Protein 9GBC (pdb70)

Structure (mmCIF, N/CA/C/O backbone):
data_9GBC
#
_entry.id   9GBC
#
_cell.length_a   1.00
_cell.length_b   1.00
_cell.length_c   1.00
_cell.angle_alpha   90.00
_cell.angle_beta   90.00
_cell.angle_gamma   90.00
#
_symmetry.space_group_name_H-M   'P 1'
#
loop_
_entity.id
_entity.type
_entity.pdbx_description
1 polymer 'TonB-linked outer membrane receptor'
2 polymer 'DUF4374 domain-containing protein'
3 water water
#
loop_
_atom_site.group_PDB
_atom_site.id
_atom_site.type_symbol
_atom_site.label_atom_id
_atom_site.label_alt_id
_atom_site.label_comp_id
_atom_site.label_asym_id
_atom_site.label_entity_id
_atom_site.label_seq_id
_atom_site.pdbx_PDB_ins_code
_atom_site.Cartn_x
_atom_site.Cartn_y
_atom_site.Cartn_z
_atom_site.occupancy
_atom_site.B_iso_or_equiv
_atom_site.auth_seq_id
_atom_site.auth_comp_id
_atom_site.auth_asym_id
_atom_site.auth_atom_id
_atom_site.pdbx_PDB_model_num
ATOM 1 N N . SER A 1 118 ? 180.493 183.059 201.901 1.00 54.98 118 SER A N 1
ATOM 2 C CA . SER A 1 118 ? 181.927 183.035 202.163 1.00 53.94 118 SER A CA 1
ATOM 3 C C . SER A 1 118 ? 182.713 182.854 200.867 1.00 54.02 118 SER A C 1
ATOM 4 O O . SER A 1 118 ? 183.463 183.741 200.459 1.00 52.13 118 SER A O 1
ATOM 7 N N . ALA A 1 119 ? 182.541 181.694 200.228 1.00 53.82 119 ALA A N 1
ATOM 8 C CA . ALA A 1 119 ? 183.192 181.452 198.943 1.00 47.09 119 ALA A CA 1
ATOM 9 C C . ALA A 1 119 ? 182.684 182.416 197.877 1.00 45.52 119 ALA A C 1
ATOM 10 O O . ALA A 1 119 ? 183.467 182.961 197.089 1.00 45.07 119 ALA A O 1
ATOM 12 N N . VAL A 1 120 ? 181.371 182.645 197.841 1.00 44.30 120 VAL A N 1
ATOM 13 C CA . VAL A 1 120 ? 180.828 183.651 196.936 1.00 40.91 120 VAL A CA 1
ATOM 14 C C . VAL A 1 120 ? 181.417 185.017 197.264 1.00 41.48 120 VAL A C 1
ATOM 15 O O . VAL A 1 120 ? 181.797 185.782 196.367 1.00 41.80 120 VAL A O 1
ATOM 19 N N . SER A 1 121 ? 181.522 185.333 198.557 1.00 43.25 121 SER A N 1
ATOM 20 C CA . SER A 1 121 ? 182.110 186.603 198.968 1.00 44.51 121 SER A CA 1
ATOM 21 C C . SER A 1 121 ? 183.578 186.697 198.569 1.00 44.63 121 SER A C 1
ATOM 22 O O . SER A 1 121 ? 184.027 187.743 198.087 1.00 44.89 121 SER A O 1
ATOM 25 N N . ARG A 1 122 ? 184.348 185.619 198.757 1.00 43.08 122 ARG A N 1
ATOM 26 C CA . ARG A 1 122 ? 185.771 185.695 198.435 1.00 42.81 122 ARG A CA 1
ATOM 27 C C . ARG A 1 122 ? 185.974 185.863 196.934 1.00 41.29 122 ARG A C 1
ATOM 28 O O . ARG A 1 122 ? 186.904 186.554 196.502 1.00 43.21 122 ARG A O 1
ATOM 36 N N . VAL A 1 123 ? 185.115 185.238 196.122 1.00 41.81 123 VAL A N 1
ATOM 37 C CA . VAL A 1 123 ? 185.198 185.439 194.678 1.00 37.92 123 VAL A CA 1
ATOM 38 C C . VAL A 1 123 ? 184.810 186.867 194.311 1.00 35.82 123 VAL A C 1
ATOM 39 O O . VAL A 1 123 ? 185.453 187.500 193.463 1.00 34.53 123 VAL A O 1
ATOM 43 N N . ASN A 1 124 ? 183.758 187.400 194.939 1.00 38.38 124 ASN A N 1
ATOM 44 C CA . ASN A 1 124 ? 183.285 188.736 194.583 1.00 38.08 124 ASN A CA 1
ATOM 45 C C . ASN A 1 124 ? 184.292 189.816 194.964 1.00 38.81 124 ASN A C 1
ATOM 46 O O . ASN A 1 124 ? 184.439 190.812 194.247 1.00 36.92 124 ASN A O 1
ATOM 51 N N . LYS A 1 125 ? 184.991 189.642 196.083 1.00 37.11 125 LYS A N 1
ATOM 52 C CA . LYS A 1 125 ? 185.923 190.646 196.581 1.00 35.87 125 LYS A CA 1
ATOM 53 C C . LYS A 1 125 ? 187.351 190.432 196.093 1.00 36.30 125 LYS A C 1
ATOM 54 O O . LYS A 1 125 ? 188.256 191.151 196.531 1.00 37.16 125 LYS A O 1
ATOM 60 N N . SER A 1 126 ? 187.577 189.468 195.204 1.00 36.04 126 SER A N 1
ATOM 61 C CA . SER A 1 126 ? 188.903 189.273 194.642 1.00 30.47 126 SER A CA 1
ATOM 62 C C . SER A 1 126 ? 189.255 190.421 193.698 1.00 31.39 126 SER A C 1
ATOM 63 O O . SER A 1 126 ? 188.390 191.164 193.229 1.00 34.85 126 SER A O 1
ATOM 66 N N . ALA A 1 127 ? 190.553 190.558 193.419 1.00 29.86 127 ALA A N 1
ATOM 67 C CA . ALA A 1 127 ? 191.024 191.615 192.531 1.00 26.10 127 ALA A CA 1
ATOM 68 C C . ALA A 1 127 ? 190.591 191.410 191.086 1.00 26.69 127 ALA A C 1
ATOM 69 O O . ALA A 1 127 ? 190.722 192.338 190.281 1.00 26.70 127 ALA A O 1
ATOM 71 N N . PHE A 1 128 ? 190.088 190.230 190.740 1.00 28.89 128 PHE A N 1
ATOM 72 C CA . PHE A 1 128 ? 189.673 189.945 189.377 1.00 28.13 128 PHE A CA 1
ATOM 73 C C . PHE A 1 128 ? 188.246 190.436 189.146 1.00 29.87 128 PHE A C 1
ATOM 74 O O . PHE A 1 128 ? 187.475 190.654 190.085 1.00 31.91 128 PHE A O 1
ATOM 82 N N . ASN A 1 129 ? 187.896 190.609 187.870 1.00 29.99 129 ASN A N 1
ATOM 83 C CA . ASN A 1 129 ? 186.547 191.031 187.491 1.00 30.54 129 ASN A CA 1
ATOM 84 C C . ASN A 1 129 ? 185.648 189.795 187.422 1.00 31.66 129 ASN A C 1
ATOM 85 O O . ASN A 1 129 ? 185.214 189.345 186.359 1.00 31.35 129 ASN A O 1
ATOM 90 N N . ALA A 1 130 ? 185.371 189.243 188.599 1.00 31.63 130 ALA A N 1
ATOM 91 C CA . ALA A 1 130 ? 184.652 187.987 188.733 1.00 28.70 130 ALA A CA 1
ATOM 92 C C . ALA A 1 130 ? 183.309 188.202 189.419 1.00 30.74 130 ALA A C 1
ATOM 93 O O . ALA A 1 130 ? 183.155 189.088 190.264 1.00 33.64 130 ALA A O 1
ATOM 95 N N . VAL A 1 131 ? 182.338 187.375 189.040 1.00 31.58 131 VAL A N 1
ATOM 96 C CA . VAL A 1 131 ? 181.000 187.398 189.619 1.00 32.29 131 VAL A CA 1
ATOM 97 C C . VAL A 1 131 ? 180.661 185.995 190.101 1.00 32.02 131 VAL A C 1
ATOM 98 O O . VAL A 1 131 ? 180.746 185.032 189.331 1.00 33.28 131 VAL A O 1
ATOM 102 N N . ALA A 1 132 ? 180.273 185.880 191.368 1.00 32.44 132 ALA A N 1
ATOM 103 C CA . ALA A 1 132 ? 179.901 184.605 191.966 1.00 29.84 132 ALA A CA 1
ATOM 104 C C . ALA A 1 132 ? 178.423 184.627 192.327 1.00 35.25 132 ALA A C 1
ATOM 105 O O . ALA A 1 132 ? 177.951 185.569 192.971 1.00 38.49 132 ALA A O 1
ATOM 107 N N . ILE A 1 133 ? 177.701 183.589 191.913 1.00 34.83 133 ILE A N 1
ATOM 108 C CA . ILE A 1 133 ? 176.271 183.463 192.161 1.00 35.82 133 ILE A CA 1
ATOM 109 C C . ILE A 1 133 ? 176.034 182.195 192.967 1.00 34.66 133 ILE A C 1
ATOM 110 O O . ILE A 1 133 ? 176.484 181.110 192.576 1.00 34.02 133 ILE A O 1
ATOM 115 N N . ASP A 1 134 ? 175.332 182.337 194.090 1.00 36.89 134 ASP A N 1
ATOM 116 C CA . ASP A 1 134 ? 174.967 181.206 194.937 1.00 39.43 134 ASP A CA 1
ATOM 117 C C . ASP A 1 134 ? 173.712 180.556 194.366 1.00 38.22 134 ASP A C 1
ATOM 118 O O . ASP A 1 134 ? 172.630 181.151 194.391 1.00 38.00 134 ASP A O 1
ATOM 123 N N . ALA A 1 135 ? 173.854 179.335 193.851 1.00 35.92 135 ALA A N 1
ATOM 124 C CA . ALA A 1 135 ? 172.7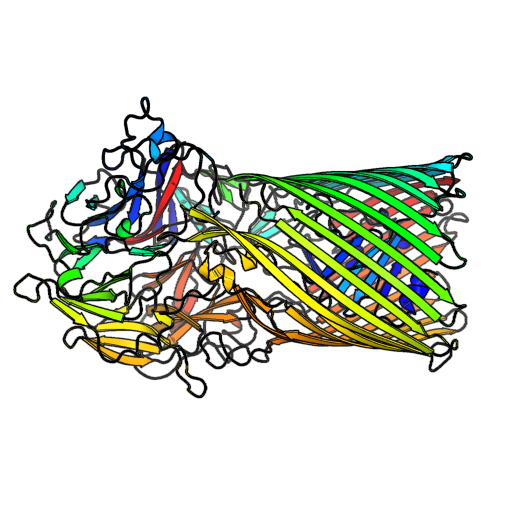44 178.642 193.211 1.00 36.21 135 ALA A CA 1
ATOM 125 C C . ALA A 1 135 ? 171.782 178.000 194.201 1.00 37.34 135 ALA A C 1
ATOM 126 O O . ALA A 1 135 ? 170.683 177.604 193.797 1.00 37.57 135 ALA A O 1
ATOM 128 N N . LYS A 1 136 ? 172.156 177.893 195.479 1.00 37.73 136 LYS A N 1
ATOM 129 C CA . LYS A 1 136 ? 171.292 177.237 196.455 1.00 37.05 136 LYS A CA 1
ATOM 130 C C . LYS A 1 136 ? 169.979 177.979 196.663 1.00 37.42 136 LYS A C 1
ATOM 131 O O . LYS A 1 136 ? 169.003 177.373 197.117 1.00 40.44 136 LYS A O 1
ATOM 137 N N . GLY A 1 137 ? 169.930 179.270 196.344 1.00 37.38 137 GLY A N 1
ATOM 138 C CA . GLY A 1 137 ? 168.692 180.015 196.405 1.00 38.10 137 GLY A CA 1
ATOM 139 C C . GLY A 1 137 ? 167.783 179.845 195.213 1.00 40.43 137 GLY A C 1
ATOM 140 O O . GLY A 1 137 ? 166.677 180.394 195.202 1.00 45.00 137 GLY A O 1
ATOM 141 N N . LEU A 1 138 ? 168.217 179.095 194.201 1.00 39.84 138 LEU A N 1
ATOM 142 C CA . LEU A 1 138 ? 167.433 178.867 192.996 1.00 35.58 138 LEU A CA 1
ATOM 143 C C . LEU A 1 138 ? 166.976 177.424 192.847 1.00 35.11 138 LEU A C 1
ATOM 144 O O . LEU A 1 138 ? 166.362 177.084 191.830 1.00 36.01 138 LEU A O 1
ATOM 149 N N . HIS A 1 139 ? 167.254 176.566 193.832 1.00 34.13 139 HIS A N 1
ATOM 150 C CA . HIS A 1 139 ? 166.939 175.147 193.722 1.00 31.38 139 HIS A CA 1
ATOM 151 C C . HIS A 1 139 ? 165.443 174.863 193.712 1.00 29.85 139 HIS A C 1
ATOM 152 O O . HIS A 1 139 ? 165.049 173.740 193.380 1.00 29.44 139 HIS A O 1
ATOM 159 N N . ASN A 1 140 ? 164.608 175.835 194.065 1.00 29.74 140 ASN A N 1
ATOM 160 C CA . ASN A 1 140 ? 163.164 175.650 194.054 1.00 28.35 140 ASN A CA 1
ATOM 161 C C . ASN A 1 140 ? 162.516 176.129 192.763 1.00 29.93 140 ASN A C 1
ATOM 162 O O . ASN A 1 140 ? 161.285 176.109 192.658 1.00 29.53 140 ASN A O 1
ATOM 167 N N . SER A 1 141 ? 163.308 176.556 191.784 1.00 30.25 141 SER A N 1
ATOM 168 C CA . SER A 1 141 ? 162.800 177.031 190.510 1.00 28.87 141 SER A CA 1
ATOM 169 C C . SER A 1 141 ? 162.987 175.959 189.438 1.00 31.52 141 SER A C 1
ATOM 170 O O . SER A 1 141 ? 163.546 174.886 189.680 1.00 34.07 141 SER A O 1
ATOM 173 N N . THR A 1 142 ? 162.508 176.261 188.232 1.00 29.33 142 THR A N 1
ATOM 174 C CA . THR A 1 142 ? 162.609 175.361 187.091 1.00 31.72 142 THR A CA 1
ATOM 175 C C . THR A 1 142 ? 163.735 175.756 186.142 1.00 34.22 142 THR A C 1
ATOM 176 O O . THR A 1 142 ? 163.701 175.392 184.961 1.00 40.12 142 THR A O 1
ATOM 180 N N . GLN A 1 143 ? 164.727 176.490 186.634 1.00 32.08 143 GLN A N 1
ATOM 181 C CA . GLN A 1 143 ? 165.775 177.038 185.791 1.00 32.25 143 GLN A CA 1
ATOM 182 C C . GLN A 1 143 ? 166.851 175.996 185.494 1.00 33.86 143 GLN A C 1
ATOM 183 O O . GLN A 1 143 ? 167.026 175.013 186.219 1.00 33.97 143 GLN A O 1
ATOM 189 N N . ASN A 1 144 ? 167.574 176.230 184.403 1.00 35.67 144 ASN A N 1
ATOM 190 C CA . ASN A 1 144 ? 168.786 175.498 184.083 1.00 30.98 144 ASN A CA 1
ATOM 191 C C . ASN A 1 144 ? 169.997 176.339 184.485 1.00 31.74 144 ASN A C 1
ATOM 192 O O . ASN A 1 144 ? 169.871 177.419 185.066 1.00 33.09 144 ASN A O 1
ATOM 197 N N . LEU A 1 145 ? 171.191 175.829 184.175 1.00 31.67 145 LEU A N 1
ATOM 198 C CA . LEU A 1 145 ? 172.407 176.585 184.461 1.00 30.26 145 LEU A CA 1
ATOM 199 C C . LEU A 1 145 ? 172.468 177.865 183.634 1.00 32.30 145 LEU A C 1
ATOM 200 O O . LEU A 1 145 ? 172.873 178.921 184.136 1.00 35.74 145 LEU A O 1
ATOM 205 N N . SER A 1 146 ? 172.066 177.788 182.363 1.00 29.41 146 SER A N 1
ATOM 206 C CA . SER A 1 146 ? 172.093 178.963 181.497 1.00 31.71 146 SER A CA 1
ATOM 207 C C . SER A 1 146 ? 171.125 180.036 181.983 1.00 34.78 146 SER A C 1
ATOM 208 O O . SER A 1 146 ? 171.422 181.234 181.903 1.00 38.20 146 SER A O 1
ATOM 211 N N . ASP A 1 147 ? 169.956 179.626 182.481 1.00 33.53 147 ASP A N 1
ATOM 212 C CA . ASP A 1 147 ? 168.997 180.597 182.997 1.00 33.83 147 ASP A CA 1
ATOM 213 C C . ASP A 1 147 ? 169.570 181.356 184.188 1.00 34.70 147 ASP A C 1
ATOM 214 O O . ASP A 1 147 ? 169.384 182.573 184.306 1.00 37.57 147 ASP A O 1
ATOM 219 N N . ALA A 1 148 ? 170.268 180.653 185.083 1.00 33.21 148 ALA A N 1
ATOM 220 C CA . ALA A 1 148 ? 170.934 181.325 186.195 1.00 31.51 148 ALA A CA 1
ATOM 221 C C . ALA A 1 148 ? 172.049 182.239 185.702 1.00 33.83 148 ALA A C 1
ATOM 222 O O . ALA A 1 148 ? 172.222 183.349 186.218 1.00 36.37 148 ALA A O 1
ATOM 224 N N . LEU A 1 149 ? 172.819 181.787 184.707 1.00 33.56 149 LEU A N 1
ATOM 225 C CA . LEU A 1 149 ? 173.888 182.610 184.149 1.00 33.61 149 LEU A CA 1
ATOM 226 C C . LEU A 1 149 ? 173.369 183.856 183.443 1.00 36.23 149 LEU A C 1
ATOM 227 O O . LEU A 1 149 ? 174.119 184.829 183.304 1.00 39.19 149 LEU A O 1
ATOM 232 N N . ALA A 1 150 ? 172.114 183.844 182.991 1.00 35.74 150 ALA A N 1
ATOM 233 C CA . ALA A 1 150 ? 171.579 184.973 182.236 1.00 35.46 150 ALA A CA 1
ATOM 234 C C . ALA A 1 150 ? 171.565 186.272 183.034 1.00 37.67 150 ALA A C 1
ATOM 235 O O . ALA A 1 150 ? 171.480 187.349 182.435 1.00 43.59 150 ALA A O 1
ATOM 237 N N . LYS A 1 151 ? 171.644 186.203 184.362 1.00 37.63 151 LYS A N 1
ATOM 238 C CA . LYS A 1 151 ? 171.599 187.396 185.198 1.00 37.91 151 LYS A CA 1
ATOM 239 C C . LYS A 1 151 ? 172.961 188.049 185.401 1.00 40.30 151 LYS A C 1
ATOM 240 O O . LYS A 1 151 ? 173.023 189.141 185.978 1.00 41.40 151 LYS A O 1
ATOM 246 N N . VAL A 1 152 ? 174.039 187.422 184.950 1.00 39.25 152 VAL A N 1
ATOM 247 C CA . VAL A 1 152 ? 175.378 187.996 185.133 1.00 37.38 152 VAL A CA 1
ATOM 248 C C . VAL A 1 152 ? 175.526 189.221 184.238 1.00 38.15 152 VAL A C 1
ATOM 249 O O . VAL A 1 152 ? 175.124 189.172 183.061 1.00 36.28 152 VAL A O 1
ATOM 253 N N . PRO A 1 153 ? 176.066 190.334 184.738 1.00 39.08 153 PRO A N 1
ATOM 254 C CA . PRO A 1 153 ? 176.274 191.502 183.874 1.00 35.57 153 PRO A CA 1
ATOM 255 C C . PRO A 1 153 ? 177.213 191.182 182.720 1.00 35.13 153 PRO A C 1
ATOM 256 O O . PRO A 1 153 ? 178.218 190.486 182.883 1.00 37.00 153 PRO A O 1
ATOM 260 N N . GLY A 1 154 ? 176.873 191.701 181.541 1.00 34.16 154 GLY A N 1
ATOM 261 C CA . GLY A 1 154 ? 177.670 191.488 180.353 1.00 32.42 154 GLY A CA 1
ATOM 262 C C . GLY A 1 154 ? 177.525 190.124 179.717 1.00 34.37 154 GLY A C 1
ATOM 263 O O . GLY A 1 154 ? 178.226 189.839 178.738 1.00 35.60 154 GLY A O 1
ATOM 264 N N . LEU A 1 155 ? 176.640 189.275 180.232 1.00 32.20 155 LEU A N 1
ATOM 265 C CA . LEU A 1 155 ? 176.475 187.912 179.750 1.00 33.69 155 LEU A CA 1
ATOM 266 C C . LEU A 1 155 ? 175.102 187.784 179.104 1.00 33.78 155 LEU A C 1
ATOM 267 O O . LEU A 1 155 ? 174.094 188.187 179.695 1.00 36.41 155 LEU A O 1
ATOM 272 N N . LYS A 1 156 ? 175.066 187.225 177.896 1.00 32.00 156 LYS A N 1
ATOM 273 C CA . LYS A 1 156 ? 173.846 187.146 177.105 1.00 32.89 156 LYS A CA 1
ATOM 274 C C . LYS A 1 156 ? 173.619 185.717 176.632 1.00 33.98 156 LYS A C 1
ATOM 275 O O . LYS A 1 156 ? 174.559 185.028 176.223 1.00 35.08 156 LYS A O 1
ATOM 281 N N . LEU A 1 157 ? 172.364 185.279 176.692 1.00 33.21 157 LEU A N 1
ATOM 282 C CA . LEU A 1 157 ? 171.949 183.969 176.210 1.00 33.82 157 LEU A CA 1
ATOM 283 C C . LEU A 1 157 ? 171.087 184.149 174.968 1.00 38.60 157 LEU A C 1
ATOM 284 O O . LEU A 1 157 ? 170.198 185.006 174.942 1.00 40.63 157 LEU A O 1
ATOM 289 N N . ARG A 1 158 ? 171.346 183.344 173.939 1.00 40.61 158 ARG A N 1
ATOM 290 C CA . ARG A 1 158 ? 170.593 183.419 172.691 1.00 37.68 158 ARG A CA 1
ATOM 291 C C . ARG A 1 158 ? 170.215 182.003 172.280 1.00 38.78 158 ARG A C 1
ATOM 292 O O . ARG A 1 158 ? 171.069 181.233 171.830 1.00 39.97 158 ARG A O 1
ATOM 300 N N . GLU A 1 159 ? 168.943 181.656 172.453 1.00 41.20 159 GLU A N 1
ATOM 301 C CA . GLU A 1 159 ? 168.447 180.310 172.201 1.00 38.83 159 GLU A CA 1
ATOM 302 C C . GLU A 1 159 ? 167.501 180.316 171.009 1.00 37.99 159 GLU A C 1
ATOM 303 O O . GLU A 1 159 ? 166.759 181.280 170.797 1.00 39.04 159 GLU A O 1
ATOM 309 N N . ALA A 1 160 ? 167.532 179.230 170.233 1.00 36.90 160 ALA A N 1
ATOM 310 C CA . ALA A 1 160 ? 166.671 179.122 169.060 1.00 35.15 160 ALA A CA 1
ATOM 311 C C . ALA A 1 160 ? 165.198 178.993 169.427 1.00 36.90 160 ALA A C 1
ATOM 312 O O . ALA A 1 160 ? 164.339 179.250 168.577 1.00 35.09 160 ALA A O 1
ATOM 314 N N . GLY A 1 161 ? 164.887 178.603 170.661 1.00 38.02 161 GLY A N 1
ATOM 315 C CA . GLY A 1 161 ? 163.507 178.510 171.094 1.00 32.78 161 GLY A CA 1
ATOM 316 C C . GLY A 1 161 ? 163.073 177.115 171.492 1.00 34.50 161 GLY A C 1
ATOM 317 O O . GLY A 1 161 ? 163.035 176.206 170.657 1.00 41.81 161 GLY A O 1
ATOM 318 N N . GLY A 1 162 ? 162.741 176.935 172.762 1.00 33.98 162 GLY A N 1
ATOM 319 C CA . GLY A 1 162 ? 162.266 175.668 173.276 1.00 29.10 162 GLY A CA 1
ATOM 320 C C . GLY A 1 162 ? 163.291 174.993 174.173 1.00 24.38 162 GLY A C 1
ATOM 321 O O . GLY A 1 162 ? 164.432 175.433 174.320 1.00 27.85 162 GLY A O 1
ATOM 322 N N . VAL A 1 163 ? 162.847 173.894 174.782 1.00 24.06 163 VAL A N 1
ATOM 323 C CA . VAL A 1 163 ? 163.715 173.115 175.656 1.00 21.87 163 VAL A CA 1
ATOM 324 C C . VAL A 1 163 ? 164.701 172.322 174.810 1.00 21.90 163 VAL A C 1
ATOM 325 O O . VAL A 1 163 ? 164.313 171.632 173.858 1.00 22.99 163 VAL A O 1
ATOM 329 N N . GLY A 1 164 ? 165.983 172.419 175.153 1.00 22.83 164 GLY A N 1
ATOM 330 C CA . GLY A 1 164 ? 167.007 171.702 174.420 1.00 21.82 164 GLY A CA 1
ATOM 331 C C . GLY A 1 164 ? 167.366 172.294 173.078 1.00 27.69 164 GLY A C 1
ATOM 332 O O . GLY A 1 164 ? 168.012 171.619 172.270 1.00 29.31 164 GLY A O 1
ATOM 333 N N . SER A 1 165 ? 166.967 173.534 172.810 1.00 30.21 165 SER A N 1
ATOM 334 C CA . SER A 1 165 ? 167.277 174.179 171.545 1.00 30.82 165 SER A CA 1
ATOM 335 C C . SER A 1 165 ? 168.735 174.635 171.520 1.00 34.36 165 SER A C 1
ATOM 336 O O . SER A 1 165 ? 169.422 174.676 172.544 1.00 33.55 165 SER A O 1
ATOM 339 N N . ASP A 1 166 ? 169.207 174.974 170.321 1.00 38.51 166 ASP A N 1
ATOM 340 C CA . ASP A 1 166 ? 170.574 175.456 170.165 1.00 35.97 166 ASP A CA 1
ATOM 341 C C . ASP A 1 166 ? 170.762 176.764 170.919 1.00 38.53 166 ASP A C 1
ATOM 342 O O . ASP A 1 166 ? 170.046 177.742 170.680 1.00 37.52 166 ASP A O 1
ATOM 347 N N . MET A 1 167 ? 171.731 176.775 171.828 1.00 42.39 167 MET A N 1
ATOM 348 C CA . MET A 1 167 ? 171.990 177.900 172.712 1.00 38.85 167 MET A CA 1
ATOM 349 C C . MET A 1 167 ? 173.383 178.452 172.453 1.00 38.51 167 MET A C 1
ATOM 350 O O . MET A 1 167 ? 174.340 177.692 172.273 1.00 42.02 167 MET A O 1
ATOM 355 N N . ILE A 1 168 ? 173.490 179.779 172.436 1.00 37.10 168 ILE A N 1
ATOM 356 C CA . ILE A 1 168 ? 174.757 180.477 172.270 1.00 38.27 168 ILE A CA 1
ATOM 357 C C . ILE A 1 168 ? 174.927 181.432 173.442 1.00 39.16 168 ILE A C 1
ATOM 358 O O . ILE A 1 168 ? 174.037 182.242 173.726 1.00 39.01 168 ILE A O 1
ATOM 363 N N . LEU A 1 169 ? 176.065 181.333 174.122 1.00 40.77 169 LEU A N 1
ATOM 364 C CA . LEU A 1 169 ? 176.378 182.179 175.265 1.00 37.16 169 LEU A CA 1
ATOM 365 C C . LEU A 1 169 ? 177.446 183.183 174.859 1.00 36.36 169 LEU A C 1
ATOM 366 O O . LEU A 1 169 ? 178.482 182.803 174.303 1.00 36.52 169 LEU A O 1
ATOM 371 N N . SER A 1 170 ? 177.194 184.459 175.139 1.00 33.58 170 SER A N 1
ATOM 372 C CA . SER A 1 170 ? 178.110 185.537 174.801 1.00 31.52 170 SER A CA 1
ATOM 373 C C . SER A 1 170 ? 178.524 186.274 176.066 1.00 33.38 170 SER A C 1
ATOM 374 O O . SER A 1 170 ? 177.703 186.499 176.960 1.00 35.50 170 SER A O 1
ATOM 377 N N . LEU A 1 171 ? 179.800 186.648 176.135 1.00 33.33 171 LEU A N 1
ATOM 378 C CA . LEU A 1 171 ? 180.355 187.353 177.287 1.00 32.82 171 LEU A CA 1
ATOM 379 C C . LEU A 1 171 ? 181.191 188.517 176.773 1.00 32.83 171 LEU A C 1
ATOM 380 O O . LEU A 1 171 ? 182.249 188.305 176.170 1.00 33.98 171 LEU A O 1
ATOM 385 N N . ASP A 1 172 ? 180.711 189.742 177.006 1.00 33.59 172 ASP A N 1
ATOM 386 C CA . ASP A 1 172 ? 181.361 190.964 176.527 1.00 32.64 172 ASP A CA 1
ATOM 387 C C . ASP A 1 172 ? 181.509 190.969 175.008 1.00 35.08 172 ASP A C 1
ATOM 388 O O . ASP A 1 172 ? 182.444 191.563 174.465 1.00 37.04 172 ASP A O 1
ATOM 393 N N . GLY A 1 173 ? 180.585 190.310 174.311 1.00 34.80 173 GLY A N 1
ATOM 394 C CA . GLY A 1 173 ? 180.634 190.193 172.873 1.00 31.41 173 GLY A CA 1
ATOM 395 C C . GLY A 1 173 ? 181.325 188.949 172.358 1.00 38.35 173 GLY A C 1
ATOM 396 O O . GLY A 1 173 ? 181.117 188.576 171.198 1.00 40.38 173 GLY A O 1
ATOM 397 N N . PHE A 1 174 ? 182.139 188.295 173.184 1.00 36.58 174 PHE A N 1
ATOM 398 C CA . PHE A 1 174 ? 182.776 187.044 172.798 1.00 31.20 174 PHE A CA 1
ATOM 399 C C . PHE A 1 174 ? 181.782 185.901 172.948 1.00 34.03 174 PHE A C 1
ATOM 400 O O . PHE A 1 174 ? 181.124 185.774 173.984 1.00 41.78 174 PHE A O 1
ATOM 408 N N . SER A 1 175 ? 181.682 185.062 171.921 1.00 34.28 175 SER A N 1
ATOM 409 C CA . SER A 1 175 ? 180.714 183.977 171.905 1.00 38.19 175 SER A CA 1
ATOM 410 C C . SER A 1 175 ? 181.376 182.689 171.436 1.00 37.58 175 SER A C 1
ATOM 411 O O . SER A 1 175 ? 182.380 182.703 170.720 1.00 40.24 175 SER A O 1
ATOM 414 N N . GLY A 1 176 ? 180.795 181.569 171.860 1.00 37.40 176 GLY A N 1
ATOM 415 C CA . GLY A 1 176 ? 181.227 180.262 171.407 1.00 33.34 176 GLY A CA 1
ATOM 416 C C . GLY A 1 176 ? 182.590 179.831 171.905 1.00 34.90 176 GLY A C 1
ATOM 417 O O . GLY A 1 176 ? 182.789 179.618 173.105 1.00 38.37 176 GLY A O 1
ATOM 418 N N . LYS A 1 177 ? 183.542 179.699 170.978 1.00 38.09 177 LYS A N 1
ATOM 419 C CA . LYS A 1 177 ? 184.854 179.155 171.306 1.00 37.40 177 LYS A CA 1
ATOM 420 C C . LYS A 1 177 ? 185.672 180.090 172.191 1.00 36.93 177 LYS A C 1
ATOM 421 O O . LYS A 1 177 ? 186.651 179.647 172.801 1.00 37.88 177 LYS A O 1
ATOM 427 N N . HIS A 1 178 ? 185.284 181.360 172.298 1.00 34.89 178 HIS A N 1
ATOM 428 C CA . HIS A 1 178 ? 186.042 182.327 173.080 1.00 32.85 178 HIS A CA 1
ATOM 429 C C . HIS A 1 178 ? 185.667 182.337 174.558 1.00 33.15 178 HIS A C 1
ATOM 430 O O . HIS A 1 178 ? 186.346 183.004 175.345 1.00 33.55 178 HIS A O 1
ATOM 437 N N . VAL A 1 179 ? 184.621 181.617 174.954 1.00 31.80 179 VAL A N 1
ATOM 438 C CA . VAL A 1 179 ? 184.239 181.469 176.354 1.00 30.05 179 VAL A CA 1
ATOM 439 C C . VAL A 1 179 ? 184.339 179.993 176.710 1.00 31.86 179 VAL A C 1
ATOM 440 O O . VAL A 1 179 ? 183.786 179.142 176.002 1.00 34.30 179 VAL A O 1
ATOM 444 N N . LYS A 1 180 ? 185.039 179.690 177.799 1.00 29.04 180 LYS A N 1
ATOM 445 C CA . LYS A 1 180 ? 185.341 178.312 178.165 1.00 23.95 180 LYS A CA 1
ATOM 446 C C . LYS A 1 180 ? 184.603 177.918 179.438 1.00 24.13 180 LYS A C 1
ATOM 447 O O . LYS A 1 180 ? 184.480 178.719 180.370 1.00 26.32 180 LYS A O 1
ATOM 453 N N . LEU A 1 181 ? 184.130 176.673 179.473 1.00 25.89 181 LEU A N 1
ATOM 454 C CA . LEU A 1 181 ? 183.300 176.161 180.555 1.00 23.04 181 LEU A CA 1
ATOM 455 C C . LEU A 1 181 ? 184.027 175.053 181.307 1.00 23.38 181 LEU A C 1
ATOM 456 O O . LEU A 1 181 ? 184.672 174.193 180.698 1.00 24.75 181 LEU A O 1
ATOM 461 N N . PHE A 1 182 ? 183.916 175.084 182.634 1.00 23.90 182 PHE A N 1
ATOM 462 C CA . PHE A 1 182 ? 184.497 174.079 183.510 1.00 22.51 182 PHE A CA 1
ATOM 463 C C . PHE A 1 182 ? 183.472 173.648 184.549 1.00 24.53 182 PHE A C 1
ATOM 464 O O . PHE A 1 182 ? 182.600 174.426 184.945 1.00 26.78 182 PHE A O 1
ATOM 472 N N . ILE A 1 183 ? 183.593 172.401 184.994 1.00 24.06 183 ILE A N 1
ATOM 473 C CA . ILE A 1 183 ? 182.847 171.888 186.137 1.00 26.18 183 ILE A CA 1
ATOM 474 C C . ILE A 1 183 ? 183.871 171.372 187.137 1.00 29.65 183 ILE A C 1
ATOM 475 O O . ILE A 1 183 ? 184.509 170.337 186.903 1.00 32.29 183 ILE A O 1
ATOM 480 N N . ASP A 1 184 ? 184.029 172.094 188.250 1.00 28.59 184 ASP A N 1
ATOM 481 C CA . ASP A 1 184 ? 185.023 171.768 189.275 1.00 29.23 184 ASP A CA 1
ATOM 482 C C . ASP A 1 184 ? 186.431 171.703 188.684 1.00 33.31 184 ASP A C 1
ATOM 483 O O . ASP A 1 184 ? 187.240 170.849 189.051 1.00 35.57 184 ASP A O 1
ATOM 488 N N . GLY A 1 185 ? 186.726 172.617 187.762 1.00 29.97 185 GLY A N 1
ATOM 489 C CA . GLY A 1 185 ? 188.033 172.695 187.145 1.00 28.65 185 GLY A CA 1
ATOM 490 C C . GLY A 1 185 ? 188.275 171.733 186.002 1.00 28.85 185 GLY A C 1
ATOM 491 O O . GLY A 1 185 ? 189.399 171.687 185.485 1.00 32.50 185 GLY A O 1
ATOM 492 N N . VAL A 1 186 ? 187.272 170.967 185.593 1.00 28.48 186 VAL A N 1
ATOM 493 C CA . VAL A 1 186 ? 187.395 170.018 184.489 1.00 26.51 186 VAL A CA 1
ATOM 494 C C . VAL A 1 186 ? 186.894 170.700 183.222 1.00 26.34 186 VAL A C 1
ATOM 495 O O . VAL A 1 186 ? 185.731 171.129 183.183 1.00 26.25 186 VAL A O 1
ATOM 499 N N . PRO A 1 187 ? 187.718 170.829 182.180 1.00 25.42 187 PRO A N 1
ATOM 500 C CA . PRO A 1 187 ? 187.241 171.450 180.938 1.00 23.80 187 PRO A CA 1
ATOM 501 C C . PRO A 1 187 ? 186.106 170.651 180.315 1.00 25.84 187 PRO A C 1
ATOM 502 O O . PRO A 1 187 ? 186.092 169.419 180.354 1.00 29.16 187 PRO A O 1
ATOM 506 N N . GLN A 1 188 ? 185.146 171.371 179.735 1.00 27.50 188 GLN A N 1
ATOM 507 C CA . GLN A 1 188 ? 183.955 170.767 179.152 1.00 25.07 188 GLN A CA 1
ATOM 508 C C . GLN A 1 188 ? 183.891 170.923 177.638 1.00 27.50 188 GLN A C 1
ATOM 509 O O . GLN A 1 188 ? 182.863 170.593 177.036 1.00 31.14 188 GLN A O 1
ATOM 515 N N . GLU A 1 189 ? 184.959 171.412 177.005 1.00 29.65 189 GLU A N 1
ATOM 516 C CA . GLU A 1 189 ? 184.934 171.625 175.562 1.00 31.45 189 GLU A CA 1
ATOM 517 C C . GLU A 1 189 ? 184.889 170.324 174.773 1.00 31.75 189 GLU A C 1
ATOM 518 O O . GLU A 1 189 ? 184.640 170.364 173.563 1.00 37.56 189 GLU A O 1
ATOM 524 N N . GLY A 1 190 ? 185.128 169.185 175.415 1.00 29.80 190 GLY A N 1
ATOM 525 C CA . GLY A 1 190 ? 185.093 167.915 174.721 1.00 28.58 190 GLY A CA 1
ATOM 526 C C . GLY A 1 190 ? 183.921 167.033 175.092 1.00 30.45 190 GLY A C 1
ATOM 527 O O . GLY A 1 190 ? 183.948 165.820 174.858 1.00 31.64 190 GLY A O 1
ATOM 528 N N . VAL A 1 191 ? 182.887 167.628 175.673 1.00 29.12 191 VAL A N 1
ATOM 529 C CA . VAL A 1 191 ? 181.680 166.914 176.071 1.00 27.90 191 VAL A CA 1
ATOM 530 C C . VAL A 1 191 ? 180.610 167.154 175.017 1.00 30.69 191 VAL A C 1
ATOM 531 O O . VAL A 1 191 ? 180.512 168.252 174.453 1.00 32.06 191 VAL A O 1
ATOM 535 N N . GLY A 1 192 ? 179.811 166.129 174.742 1.00 30.88 192 GLY A N 1
ATOM 536 C CA . GLY A 1 192 ? 178.786 166.219 173.726 1.00 31.70 192 GLY A CA 1
ATOM 537 C C . GLY A 1 192 ? 177.603 167.064 174.168 1.00 32.87 192 GLY A C 1
ATOM 538 O O . GLY A 1 192 ? 177.561 167.635 175.259 1.00 33.60 192 GLY A O 1
ATOM 539 N N . SER A 1 193 ? 176.614 167.142 173.278 1.00 33.21 193 SER A N 1
ATOM 540 C CA . SER A 1 193 ? 175.426 167.950 173.519 1.00 31.31 193 SER A CA 1
ATOM 541 C C . SER A 1 193 ? 174.423 167.281 174.450 1.00 30.77 193 SER A C 1
ATOM 542 O O . SER A 1 193 ? 173.465 167.938 174.872 1.00 32.83 193 SER A O 1
ATOM 545 N N . SER A 1 194 ? 174.612 166.002 174.778 1.00 31.91 194 SER A N 1
ATOM 546 C CA . SER A 1 194 ? 173.724 165.329 175.718 1.00 26.90 194 SER A CA 1
ATOM 547 C C . SER A 1 194 ? 173.960 165.762 177.158 1.00 29.82 194 SER A C 1
ATOM 548 O O . SER A 1 194 ? 173.141 165.443 178.026 1.00 31.60 194 SER A O 1
ATOM 551 N N . PHE A 1 195 ? 175.053 166.477 177.428 1.00 30.45 195 PHE A N 1
ATOM 552 C CA . PHE A 1 195 ? 175.386 166.969 178.767 1.00 27.82 195 PHE A CA 1
ATOM 553 C C . PHE A 1 195 ? 175.951 168.375 178.573 1.00 27.61 195 PHE A C 1
ATOM 554 O O . PHE A 1 195 ? 177.156 168.550 178.376 1.00 32.52 195 PHE A O 1
ATOM 562 N N . GLY A 1 196 ? 175.069 169.379 178.632 1.00 27.63 196 GLY A N 1
ATOM 563 C CA . GLY A 1 196 ? 175.453 170.735 178.309 1.00 27.96 196 GLY A CA 1
ATOM 564 C C . GLY A 1 196 ? 174.765 171.746 179.204 1.00 25.90 196 GLY A C 1
ATOM 565 O O . GLY A 1 196 ? 173.883 171.413 179.997 1.00 27.34 196 GLY A O 1
ATOM 566 N N . LEU A 1 197 ? 175.176 173.004 179.034 1.00 27.18 197 LEU A N 1
ATOM 567 C CA . LEU A 1 197 ? 174.722 174.077 179.913 1.00 27.19 197 LEU A CA 1
ATOM 568 C C . LEU A 1 197 ? 173.209 174.253 179.860 1.00 28.71 197 LEU A C 1
ATOM 569 O O . LEU A 1 197 ? 172.575 174.552 180.879 1.00 30.02 197 LEU A O 1
ATOM 574 N N . ASN A 1 198 ? 172.612 174.070 178.685 1.00 29.61 198 ASN A N 1
ATOM 575 C CA . ASN A 1 198 ? 171.197 174.355 178.492 1.00 28.74 198 ASN A CA 1
ATOM 576 C C . ASN A 1 198 ? 170.281 173.210 178.909 1.00 29.07 198 ASN A C 1
ATOM 577 O O . ASN A 1 198 ? 169.059 173.354 178.802 1.00 35.86 198 ASN A O 1
ATOM 582 N N . ASN A 1 199 ? 170.824 172.082 179.379 1.00 26.92 199 ASN A N 1
ATOM 583 C CA . ASN A 1 199 ? 169.992 170.937 179.734 1.00 26.76 199 ASN A CA 1
ATOM 584 C C . ASN A 1 199 ? 170.382 170.310 181.070 1.00 27.60 199 ASN A C 1
ATOM 585 O O . ASN A 1 199 ? 170.012 169.162 181.337 1.00 28.62 199 ASN A O 1
ATOM 590 N N . ILE A 1 200 ? 171.113 171.025 181.912 1.00 27.52 200 ILE A N 1
ATOM 591 C CA . ILE A 1 200 ? 171.441 170.577 183.264 1.00 24.33 200 ILE A CA 1
ATOM 592 C C . ILE A 1 200 ? 170.633 171.409 184.252 1.00 28.74 200 ILE A C 1
ATOM 593 O O . ILE A 1 200 ? 170.661 172.642 184.171 1.00 30.12 200 ILE A O 1
ATOM 598 N N . PRO A 1 201 ? 169.904 170.787 185.179 1.00 26.66 201 PRO A N 1
ATOM 599 C CA . PRO A 1 201 ? 169.121 171.563 186.148 1.00 26.32 201 PRO A CA 1
ATOM 600 C C . PRO A 1 201 ? 170.013 172.382 187.068 1.00 26.81 201 PRO A C 1
ATOM 601 O O . PRO A 1 201 ? 171.173 172.043 187.313 1.00 28.79 201 PRO A O 1
ATOM 605 N N . ILE A 1 202 ? 169.452 173.482 187.577 1.00 27.02 202 ILE A N 1
ATOM 606 C CA . ILE A 1 202 ? 170.184 174.344 188.497 1.00 29.20 202 ILE A CA 1
ATOM 607 C C . ILE A 1 202 ? 170.498 173.633 189.809 1.00 30.26 202 ILE A C 1
ATOM 608 O O . ILE A 1 202 ? 171.442 174.020 190.509 1.00 31.52 202 ILE A O 1
ATOM 613 N N . ASN A 1 203 ? 169.739 172.589 190.157 1.00 29.70 203 ASN A N 1
ATOM 614 C CA . ASN A 1 203 ? 170.021 171.822 191.366 1.00 27.33 203 ASN A CA 1
ATOM 615 C C . ASN A 1 203 ? 171.384 171.146 191.314 1.00 28.43 203 ASN A C 1
ATOM 616 O O . ASN A 1 203 ? 171.924 170.776 192.363 1.00 31.88 203 ASN A O 1
ATOM 621 N N . PHE A 1 204 ? 171.946 170.975 190.116 1.00 27.40 204 PHE A N 1
ATOM 622 C CA . PHE A 1 204 ? 173.247 170.332 189.967 1.00 24.99 204 PHE A CA 1
ATOM 623 C C . PHE A 1 204 ? 174.375 171.173 190.551 1.00 27.74 204 PHE A C 1
ATOM 624 O O . PHE A 1 204 ? 175.406 170.625 190.957 1.00 30.35 204 PHE A O 1
ATOM 632 N N . ALA A 1 205 ? 174.202 172.490 190.607 1.00 30.39 205 ALA A N 1
ATOM 633 C CA . ALA A 1 205 ? 175.280 173.407 190.948 1.00 27.38 205 ALA A CA 1
ATOM 634 C C . ALA A 1 205 ? 175.151 173.907 192.379 1.00 30.31 205 ALA A C 1
ATOM 635 O O . ALA A 1 205 ? 174.051 174.224 192.843 1.00 31.01 205 ALA A O 1
ATOM 637 N N . ASP A 1 206 ? 176.287 173.974 193.078 1.00 33.58 206 ASP A N 1
ATOM 638 C CA . ASP A 1 206 ? 176.327 174.668 194.360 1.00 32.23 206 ASP A CA 1
ATOM 639 C C . ASP A 1 206 ? 176.503 176.168 194.165 1.00 35.24 206 ASP A C 1
ATOM 640 O O . ASP A 1 206 ? 175.851 176.966 194.848 1.00 39.16 206 ASP A O 1
ATOM 645 N N . ARG A 1 207 ? 177.372 176.570 193.239 1.00 34.68 207 ARG A N 1
ATOM 646 C CA . ARG A 1 207 ? 177.507 177.976 192.881 1.00 30.68 207 ARG A CA 1
ATOM 647 C C . ARG A 1 207 ? 178.100 178.069 191.482 1.00 30.77 207 ARG A C 1
ATOM 648 O O . ARG A 1 207 ? 178.531 177.071 190.897 1.00 31.41 207 ARG A O 1
ATOM 656 N N . ILE A 1 208 ? 178.097 179.285 190.940 1.00 31.31 208 ILE A N 1
ATOM 657 C CA . ILE A 1 208 ? 178.603 179.542 189.596 1.00 28.40 208 ILE A CA 1
ATOM 658 C C . ILE A 1 208 ? 179.528 180.750 189.642 1.00 28.15 208 ILE A C 1
ATOM 659 O O . ILE A 1 208 ? 179.171 181.790 190.206 1.00 32.47 208 ILE A O 1
ATOM 664 N N . GLU A 1 209 ? 180.709 180.618 189.042 1.00 27.56 209 GLU A N 1
ATOM 665 C CA . GLU A 1 209 ? 181.693 181.691 188.990 1.00 27.56 209 GLU A CA 1
ATOM 666 C C . GLU A 1 209 ? 181.927 182.088 187.540 1.00 27.23 209 GLU A C 1
ATOM 667 O O . GLU A 1 209 ? 182.100 181.223 186.677 1.00 29.03 209 GLU A O 1
ATOM 673 N N . VAL A 1 210 ? 181.923 183.390 187.270 1.00 26.75 210 VAL A N 1
ATOM 674 C CA . VAL A 1 210 ? 182.160 183.918 185.932 1.00 26.40 210 VAL A CA 1
ATOM 675 C C . VAL A 1 210 ? 183.340 184.874 186.005 1.00 26.20 210 VAL A C 1
ATOM 676 O O . VAL A 1 210 ? 183.306 185.853 186.762 1.00 27.82 210 VAL A O 1
ATOM 680 N N . TYR A 1 211 ? 184.377 184.592 185.222 1.00 26.94 211 TYR A N 1
ATOM 681 C CA . TYR A 1 211 ? 185.547 185.451 185.099 1.00 26.21 211 TYR A CA 1
ATOM 682 C C . TYR A 1 211 ? 185.522 186.090 183.719 1.00 27.16 211 TYR A C 1
ATOM 683 O O . TYR A 1 211 ? 185.516 185.382 182.703 1.00 28.95 211 TYR A O 1
ATOM 692 N N . ARG A 1 212 ? 185.511 187.421 183.691 1.00 28.07 212 ARG A N 1
ATOM 693 C CA . ARG A 1 212 ? 185.347 188.206 182.475 1.00 27.20 212 ARG A CA 1
ATOM 694 C C . ARG A 1 212 ? 186.690 188.805 182.081 1.00 28.00 212 ARG A C 1
ATOM 695 O O . ARG A 1 212 ? 187.299 189.541 182.865 1.00 29.00 212 ARG A O 1
ATOM 703 N N . GLY A 1 213 ? 187.146 188.492 180.871 1.00 28.21 213 GLY A N 1
ATOM 704 C CA . GLY A 1 213 ? 188.371 189.068 180.352 1.00 26.03 213 GLY A CA 1
ATOM 705 C C . GLY A 1 213 ? 189.635 188.466 180.930 1.00 27.00 213 GLY A C 1
ATOM 706 O O . GLY A 1 213 ? 190.389 187.795 180.220 1.00 30.41 213 GLY A O 1
ATOM 707 N N . VAL A 1 214 ? 189.877 188.695 182.218 1.00 26.82 214 VAL A N 1
ATOM 708 C CA . VAL A 1 214 ? 191.091 188.240 182.886 1.00 25.52 214 VAL A CA 1
ATOM 709 C C . VAL A 1 214 ? 190.759 187.003 183.709 1.00 25.33 214 VAL A C 1
ATOM 710 O O . VAL A 1 214 ? 189.824 187.017 184.519 1.00 27.72 214 VAL A O 1
ATOM 714 N N . VAL A 1 215 ? 191.525 185.936 183.504 1.00 26.30 215 VAL A N 1
ATOM 715 C CA . VAL A 1 215 ? 191.249 184.628 184.083 1.00 29.17 215 VAL A CA 1
ATOM 716 C C . VAL A 1 215 ? 192.395 184.272 185.019 1.00 30.76 215 VAL A C 1
ATOM 717 O O . VAL A 1 215 ? 193.556 184.347 184.614 1.00 29.86 215 VAL A O 1
ATOM 721 N N . PRO A 1 216 ? 192.125 183.884 186.263 1.00 30.75 216 PRO A N 1
ATOM 722 C CA . PRO A 1 216 ? 193.210 183.512 187.174 1.00 29.78 216 PRO A CA 1
ATOM 723 C C . PRO A 1 216 ? 193.830 182.173 186.804 1.00 29.79 216 PRO A C 1
ATOM 724 O O . PRO A 1 216 ? 193.218 181.325 186.152 1.00 30.66 216 PRO A O 1
ATOM 728 N N . VAL A 1 217 ? 195.078 181.997 187.239 1.00 30.12 217 VAL A N 1
ATOM 729 C CA . VAL A 1 217 ? 195.789 180.747 187.003 1.00 29.97 217 VAL A CA 1
ATOM 730 C C . VAL A 1 217 ? 195.141 179.638 187.820 1.00 32.58 217 VAL A C 1
ATOM 731 O O . VAL A 1 217 ? 194.911 179.786 189.028 1.00 34.42 217 VAL A O 1
ATOM 735 N N . GLY A 1 218 ? 194.842 178.520 187.164 1.00 32.55 218 GLY A N 1
ATOM 736 C CA . GLY A 1 218 ? 194.177 177.414 187.824 1.00 30.73 218 GLY A CA 1
ATOM 737 C C . GLY A 1 218 ? 193.185 176.703 186.928 1.00 32.06 218 GLY A C 1
ATOM 738 O O . GLY A 1 218 ? 192.629 175.666 187.304 1.00 38.27 218 GLY A O 1
ATOM 739 N N . PHE A 1 219 ? 192.951 177.253 185.740 1.00 31.68 219 PHE A N 1
ATOM 740 C CA . PHE A 1 219 ? 192.042 176.665 184.763 1.00 30.79 219 PHE A CA 1
ATOM 741 C C . PHE A 1 219 ? 192.754 176.093 183.548 1.00 34.56 219 PHE A C 1
ATOM 742 O O . PHE A 1 219 ? 192.327 175.063 183.020 1.00 39.96 219 PHE A O 1
ATOM 750 N N . GLY A 1 220 ? 193.831 176.731 183.095 1.00 35.20 220 GLY A N 1
ATOM 751 C CA . GLY A 1 220 ? 194.628 176.212 182.000 1.00 33.03 220 GLY A CA 1
ATOM 752 C C . GLY A 1 220 ? 193.876 176.059 180.694 1.00 34.31 220 GLY A C 1
ATOM 753 O O . GLY A 1 220 ? 193.678 174.939 180.214 1.00 39.06 220 GLY A O 1
ATOM 754 N N . THR A 1 221 ? 193.451 177.177 180.109 1.00 33.45 221 THR A N 1
ATOM 755 C CA . THR A 1 221 ? 192.743 177.146 178.839 1.00 31.64 221 THR A CA 1
ATOM 756 C C . THR A 1 221 ? 193.024 178.434 178.080 1.00 33.76 221 THR A C 1
ATOM 757 O O . THR A 1 221 ? 193.429 179.446 178.660 1.00 33.22 221 THR A O 1
ATOM 761 N N . ASP A 1 222 ? 192.812 178.381 176.768 1.00 34.73 222 ASP A N 1
ATOM 762 C CA . ASP A 1 222 ? 192.946 179.545 175.900 1.00 33.41 222 ASP A CA 1
ATOM 763 C C . ASP A 1 222 ? 191.555 180.123 175.656 1.00 32.85 222 ASP A C 1
ATOM 764 O O . ASP A 1 222 ? 190.734 179.520 174.957 1.00 34.43 222 ASP A O 1
ATOM 769 N N . ALA A 1 223 ? 191.286 181.286 176.247 1.00 31.96 223 ALA A N 1
ATOM 770 C CA . ALA A 1 223 ? 189.960 181.898 176.190 1.00 32.19 223 ALA A CA 1
ATOM 771 C C . ALA A 1 223 ? 190.119 183.407 176.085 1.00 33.86 223 ALA A C 1
ATOM 772 O O . ALA A 1 223 ? 190.555 184.056 177.041 1.00 37.60 223 ALA A O 1
ATOM 774 N N . LEU A 1 224 ? 189.769 183.962 174.922 1.00 32.92 224 LEU A N 1
ATOM 775 C CA . LEU A 1 224 ? 189.766 185.413 174.765 1.00 30.41 224 LEU A CA 1
ATOM 776 C C . LEU A 1 224 ? 188.671 186.060 175.603 1.00 30.67 224 LEU A C 1
ATOM 777 O O . LEU A 1 224 ? 188.894 187.103 176.229 1.00 33.30 224 LEU A O 1
ATOM 782 N N . GLY A 1 225 ? 187.484 185.457 175.629 1.00 31.45 225 GLY A N 1
ATOM 783 C CA . GLY A 1 225 ? 186.343 186.053 176.295 1.00 30.61 225 GLY A CA 1
ATOM 784 C C . GLY A 1 225 ? 186.341 185.907 177.802 1.00 30.79 225 GLY A C 1
ATOM 785 O O . GLY A 1 225 ? 186.406 186.906 178.524 1.00 33.97 225 GLY A O 1
ATOM 786 N N . GLY A 1 226 ? 186.265 184.675 178.292 1.00 30.16 226 GLY A N 1
ATOM 787 C CA . GLY A 1 226 ? 186.216 184.459 179.721 1.00 25.84 226 GLY A CA 1
ATOM 788 C C . GLY A 1 226 ? 185.945 183.005 180.051 1.00 26.81 226 GLY A C 1
ATOM 789 O O . GLY A 1 226 ? 185.933 182.133 179.175 1.00 27.29 226 GLY A O 1
ATOM 790 N N . VAL A 1 227 ? 185.725 182.767 181.342 1.00 26.32 227 VAL A N 1
ATOM 791 C CA . VAL A 1 227 ? 185.565 181.420 181.879 1.00 22.91 227 VAL A CA 1
ATOM 792 C C . VAL A 1 227 ? 184.326 181.364 182.761 1.00 23.85 227 VAL A C 1
ATOM 793 O O . VAL A 1 227 ? 184.058 182.286 183.539 1.00 24.21 227 VAL A O 1
ATOM 797 N N . ILE A 1 228 ? 183.563 180.283 182.627 1.00 23.77 228 ILE A N 1
ATOM 798 C CA . ILE A 1 228 ? 182.449 179.973 183.513 1.00 25.20 228 ILE A CA 1
ATOM 799 C C . ILE A 1 228 ? 182.767 178.661 184.212 1.00 24.23 228 ILE A C 1
ATOM 800 O O . ILE A 1 228 ? 183.101 177.672 183.552 1.00 24.46 228 ILE A O 1
ATOM 805 N N . ASN A 1 229 ? 182.669 178.655 185.539 1.00 23.75 229 ASN A N 1
ATOM 806 C CA . ASN A 1 229 ? 182.992 177.492 186.355 1.00 22.72 229 ASN A CA 1
ATOM 807 C C . ASN A 1 229 ? 181.787 177.137 187.212 1.00 24.16 229 ASN A C 1
ATOM 808 O O . ASN A 1 229 ? 181.283 177.980 187.963 1.00 25.79 229 ASN A O 1
ATOM 813 N N . ILE A 1 230 ? 181.332 175.894 187.099 1.00 24.98 230 ILE A N 1
ATOM 814 C CA . ILE A 1 230 ? 180.218 175.378 187.884 1.00 26.15 230 ILE A CA 1
ATOM 815 C C . ILE A 1 230 ? 180.797 174.588 189.048 1.00 27.10 230 ILE A C 1
ATOM 816 O O . ILE A 1 230 ? 181.561 173.636 188.840 1.00 27.26 230 ILE A O 1
ATOM 821 N N . VAL A 1 231 ? 180.445 174.973 190.272 1.00 28.85 231 VAL A N 1
ATOM 822 C CA . VAL A 1 231 ? 180.939 174.321 191.477 1.00 30.83 231 VAL A CA 1
ATOM 823 C C . VAL A 1 231 ? 179.786 173.542 192.091 1.00 31.31 231 VAL A C 1
ATOM 824 O O . VAL A 1 231 ? 178.728 174.113 192.388 1.00 33.30 231 VAL A O 1
ATOM 828 N N . THR A 1 232 ? 179.989 172.241 192.272 1.00 32.54 232 THR A N 1
ATOM 829 C CA . THR A 1 232 ? 179.007 171.371 192.895 1.00 37.34 232 THR A CA 1
ATOM 830 C C . THR A 1 232 ? 179.234 171.309 194.404 1.00 39.33 232 THR A C 1
ATOM 831 O O . THR A 1 232 ? 180.252 171.768 194.927 1.00 42.93 232 THR A O 1
ATOM 835 N N . ASN A 1 233 ? 178.265 170.729 195.106 1.00 37.56 233 ASN A N 1
ATOM 836 C CA . ASN A 1 233 ? 178.313 170.649 196.562 1.00 42.45 233 ASN A CA 1
ATOM 837 C C . ASN A 1 233 ? 179.222 169.491 196.957 1.00 47.04 233 ASN A C 1
ATOM 838 O O . ASN A 1 233 ? 178.913 168.327 196.683 1.00 49.28 233 ASN A O 1
ATOM 843 N N . LYS A 1 234 ? 180.345 169.809 197.603 1.00 49.11 234 LYS A N 1
ATOM 844 C CA . LYS A 1 234 ? 181.305 168.810 198.056 1.00 51.65 234 LYS A CA 1
ATOM 845 C C . LYS A 1 234 ? 181.406 168.753 199.577 1.00 56.08 234 LYS A C 1
ATOM 846 O O . LYS A 1 234 ? 182.379 168.211 200.111 1.00 60.38 234 LYS A O 1
ATOM 852 N N . ASN A 1 235 ? 180.422 169.303 200.284 1.00 54.26 235 ASN A N 1
ATOM 853 C CA . ASN A 1 235 ? 180.378 169.300 201.743 1.00 58.20 235 ASN A CA 1
ATOM 854 C C . ASN A 1 235 ? 179.054 168.715 202.220 1.00 59.15 235 ASN A C 1
ATOM 855 O O . ASN A 1 235 ? 178.360 169.272 203.073 1.00 60.17 235 ASN A O 1
ATOM 860 N N . ARG A 1 236 ? 178.686 167.570 201.651 1.00 54.63 236 ARG A N 1
ATOM 861 C CA . ARG A 1 236 ? 177.422 166.931 201.974 1.00 51.73 236 ARG A CA 1
ATOM 862 C C . ARG A 1 236 ? 177.462 166.339 203.383 1.00 56.08 236 ARG A C 1
ATOM 863 O O . ARG A 1 236 ? 178.514 166.236 204.021 1.00 55.35 236 ARG A O 1
ATOM 871 N N . LYS A 1 237 ? 176.287 165.946 203.867 1.00 57.10 237 LYS A N 1
ATOM 872 C CA . LYS A 1 237 ? 176.157 165.378 205.199 1.00 50.08 237 LYS A CA 1
ATOM 873 C C . LYS A 1 237 ? 176.477 163.884 205.170 1.00 49.71 237 LYS A C 1
ATOM 874 O O . LYS A 1 237 ? 176.859 163.321 204.140 1.00 52.28 237 LYS A O 1
ATOM 880 N N . ASN A 1 238 ? 176.319 163.232 206.326 1.00 44.50 238 ASN A N 1
ATOM 881 C CA . ASN A 1 238 ? 176.599 161.801 206.413 1.00 42.56 238 ASN A CA 1
ATOM 882 C C . ASN A 1 238 ? 175.679 161.002 205.500 1.00 39.85 238 ASN A C 1
ATOM 883 O O . ASN A 1 238 ? 176.099 160.002 204.908 1.00 39.18 238 ASN A O 1
ATOM 888 N N . TRP A 1 239 ? 174.420 161.416 205.388 1.00 38.04 239 TRP A N 1
ATOM 889 C CA . TRP A 1 239 ? 173.497 160.846 204.419 1.00 31.96 239 TRP A CA 1
ATOM 890 C C . TRP A 1 239 ? 172.550 161.945 203.962 1.00 33.93 239 TRP A C 1
ATOM 891 O O . TRP A 1 239 ? 172.155 162.802 204.760 1.00 39.06 239 TRP A O 1
ATOM 902 N N . PHE A 1 240 ? 172.202 161.925 202.675 1.00 29.66 240 PHE A N 1
ATOM 903 C CA . PHE A 1 240 ? 171.316 162.946 202.136 1.00 27.62 240 PHE A CA 1
ATOM 904 C C . PHE A 1 240 ? 170.539 162.395 200.949 1.00 26.83 240 PHE A C 1
ATOM 905 O O . PHE A 1 240 ? 171.030 161.539 200.203 1.00 31.81 240 PHE A O 1
ATOM 913 N N . LEU A 1 241 ? 169.322 162.916 200.785 1.00 26.94 241 LEU A N 1
ATOM 914 C CA . LEU A 1 241 ? 168.430 162.612 199.676 1.00 28.37 241 LEU A CA 1
ATOM 915 C C . LEU A 1 241 ? 167.747 163.900 199.236 1.00 28.61 241 LEU A C 1
ATOM 916 O O . LEU A 1 241 ? 167.357 164.719 200.071 1.00 33.88 241 LEU A O 1
ATOM 921 N N . ASP A 1 242 ? 167.613 164.079 197.924 1.00 27.66 242 ASP A N 1
ATOM 922 C CA . ASP A 1 242 ? 166.976 165.257 197.352 1.00 23.53 242 ASP A CA 1
ATOM 923 C C . ASP A 1 242 ? 166.227 164.832 196.101 1.00 24.05 242 ASP A C 1
ATOM 924 O O . ASP A 1 242 ? 166.790 164.134 195.253 1.00 26.05 242 ASP A O 1
ATOM 929 N N . ALA A 1 243 ? 164.965 165.243 195.982 1.00 23.21 243 ALA A N 1
ATOM 930 C CA . ALA A 1 243 ? 164.166 164.830 194.836 1.00 21.06 243 ALA A CA 1
ATOM 931 C C . ALA A 1 243 ? 163.212 165.945 194.437 1.00 21.21 243 ALA A C 1
ATOM 932 O O . ALA A 1 243 ? 162.631 166.612 195.295 1.00 24.76 243 ALA A O 1
ATOM 934 N N . SER A 1 244 ? 163.049 166.138 193.129 1.00 18.88 244 SER A N 1
ATOM 935 C CA . SER A 1 244 ? 162.155 167.177 192.635 1.00 18.69 244 SER A CA 1
ATOM 936 C C . SER A 1 244 ? 161.528 166.747 191.317 1.00 18.76 244 SER A C 1
ATOM 937 O O . SER A 1 244 ? 162.176 166.092 190.493 1.00 21.63 244 SER A O 1
ATOM 940 N N . TYR A 1 245 ? 160.263 167.129 191.130 1.00 19.75 245 TYR A N 1
ATOM 941 C CA . TYR A 1 245 ? 159.540 166.887 189.888 1.00 18.38 245 TYR A CA 1
ATOM 942 C C . TYR A 1 245 ? 158.796 168.151 189.478 1.00 18.54 245 TYR A C 1
ATOM 943 O O . TYR A 1 245 ? 158.295 168.900 190.322 1.00 20.97 245 TYR A O 1
ATOM 952 N N . SER A 1 246 ? 158.719 168.380 188.168 1.00 18.41 246 SER A N 1
ATOM 953 C CA . SER A 1 246 ? 158.092 169.581 187.635 1.00 16.42 246 SER A CA 1
ATOM 954 C C . SER A 1 246 ? 157.316 169.260 186.368 1.00 18.23 246 SER A C 1
ATOM 955 O O . SER A 1 246 ? 157.811 168.547 185.485 1.00 20.69 246 SER A O 1
ATOM 958 N N . TYR A 1 247 ? 156.106 169.817 186.283 1.00 19.69 247 TYR A N 1
ATOM 959 C CA . TYR A 1 247 ? 155.229 169.665 185.129 1.00 16.98 247 TYR A CA 1
ATOM 960 C C . TYR A 1 247 ? 154.880 171.038 184.566 1.00 19.18 247 TYR A C 1
ATOM 961 O O . TYR A 1 247 ? 154.683 172.000 185.318 1.00 19.60 247 TYR A O 1
ATOM 970 N N . GLY A 1 248 ? 154.786 171.121 183.240 1.00 20.94 248 GLY A N 1
ATOM 971 C CA . GLY A 1 248 ? 154.620 172.406 182.592 1.00 19.13 248 GLY A CA 1
ATOM 972 C C . GLY A 1 248 ? 153.535 172.511 181.541 1.00 21.67 248 GLY A C 1
ATOM 973 O O . GLY A 1 248 ? 152.609 171.696 181.494 1.00 24.80 248 GLY A O 1
ATOM 974 N N . SER A 1 249 ? 153.650 173.529 180.685 1.00 22.27 249 SER A N 1
ATOM 975 C CA . SER A 1 249 ? 152.579 173.871 179.755 1.00 21.38 249 SER A CA 1
ATOM 976 C C . SER A 1 249 ? 152.599 172.979 178.519 1.00 26.89 249 SER A C 1
ATOM 977 O O . SER A 1 249 ? 151.639 172.247 178.251 1.00 38.28 249 SER A O 1
ATOM 980 N N . PHE A 1 250 ? 153.687 173.024 177.757 1.00 19.69 250 PHE A N 1
ATOM 981 C CA . PHE A 1 250 ? 153.765 172.318 176.479 1.00 17.23 250 PHE A CA 1
ATOM 982 C C . PHE A 1 250 ? 154.237 170.879 176.661 1.00 20.32 250 PHE A C 1
ATOM 983 O O . PHE A 1 250 ? 155.177 170.424 176.010 1.00 21.66 250 PHE A O 1
ATOM 991 N N . ASN A 1 251 ? 153.561 170.154 177.551 1.00 20.43 251 ASN A N 1
ATOM 992 C CA . ASN A 1 251 ? 153.888 168.767 177.881 1.00 18.27 251 ASN A CA 1
ATOM 993 C C . ASN A 1 251 ? 155.353 168.642 178.304 1.00 17.27 251 ASN A C 1
ATOM 994 O O . ASN A 1 251 ? 156.150 167.917 177.704 1.00 20.19 251 ASN A O 1
ATOM 999 N N . THR A 1 252 ? 155.696 169.374 179.359 1.00 17.25 252 THR A N 1
ATOM 1000 C CA . THR A 1 252 ? 157.057 169.434 179.875 1.00 15.61 252 THR A CA 1
ATOM 1001 C C . THR A 1 252 ? 157.143 168.658 181.182 1.00 16.73 252 THR A C 1
ATOM 1002 O O . THR A 1 252 ? 156.362 168.902 182.107 1.00 19.97 252 THR A O 1
ATOM 1006 N N . HIS A 1 253 ? 158.091 167.725 181.252 1.00 15.86 253 HIS A N 1
ATOM 1007 C CA . HIS A 1 253 ? 158.319 166.911 182.441 1.00 14.59 253 HIS A CA 1
ATOM 1008 C C . HIS A 1 253 ? 159.799 166.968 182.783 1.00 18.69 253 HIS A C 1
ATOM 1009 O O . HIS A 1 253 ? 160.642 166.609 181.954 1.00 23.93 253 HIS A O 1
ATOM 1016 N N . LYS A 1 254 ? 160.123 167.408 183.998 1.00 16.96 254 LYS A N 1
ATOM 1017 C CA . LYS A 1 254 ? 161.522 167.500 184.410 1.00 18.01 254 LYS A CA 1
ATOM 1018 C C . LYS A 1 254 ? 161.675 166.921 185.807 1.00 19.42 254 LYS A C 1
ATOM 1019 O O . LYS A 1 254 ? 160.999 167.367 186.738 1.00 20.96 254 LYS A O 1
ATOM 1025 N N . SER A 1 255 ? 162.567 165.942 185.965 1.00 19.88 255 SER A N 1
ATOM 1026 C CA . SER A 1 255 ? 162.753 165.312 187.267 1.00 18.41 255 SER A CA 1
ATOM 1027 C C . SER A 1 255 ? 164.232 165.194 187.606 1.00 19.64 255 SER A C 1
ATOM 1028 O O . SER A 1 255 ? 165.082 165.026 186.722 1.00 22.36 255 SER A O 1
ATOM 1031 N N . TYR A 1 256 ? 164.520 165.272 188.908 1.00 19.13 256 TYR A N 1
ATOM 1032 C CA . TYR A 1 256 ? 165.886 165.290 189.415 1.00 18.30 256 TYR A CA 1
ATOM 1033 C C . TYR A 1 256 ? 165.956 164.545 190.744 1.00 20.09 256 TYR A C 1
ATOM 1034 O O . TYR A 1 256 ? 165.087 164.717 191.605 1.00 23.56 256 TYR A O 1
ATOM 1043 N N . VAL A 1 257 ? 166.993 163.719 190.899 1.00 20.42 257 VAL A N 1
ATOM 1044 C CA . VAL A 1 257 ? 167.253 162.963 192.122 1.00 20.56 257 VAL A CA 1
ATOM 1045 C C . VAL A 1 257 ? 168.744 163.043 192.433 1.00 23.00 257 VAL A C 1
ATOM 1046 O O . VAL A 1 257 ? 169.584 162.948 191.532 1.00 22.42 257 VAL A O 1
ATOM 1050 N N . ASN A 1 258 ? 169.070 163.219 193.714 1.00 23.34 258 ASN A N 1
ATOM 1051 C CA . ASN A 1 258 ? 170.461 163.270 194.162 1.00 23.82 258 ASN A CA 1
ATOM 1052 C C . ASN A 1 258 ? 170.524 162.683 195.565 1.00 24.76 258 ASN A C 1
ATOM 1053 O O . ASN A 1 258 ? 169.961 163.261 196.498 1.00 26.36 258 ASN A O 1
ATOM 1058 N N . PHE A 1 259 ? 171.208 161.553 195.725 1.00 25.60 259 PHE A N 1
ATOM 1059 C CA . PHE A 1 259 ? 171.301 160.936 197.042 1.00 24.50 259 PHE A CA 1
ATOM 1060 C C . PHE A 1 259 ? 172.685 160.343 197.249 1.00 25.26 259 PHE A C 1
ATOM 1061 O O . PHE A 1 259 ? 173.343 159.912 196.301 1.00 26.89 259 PHE A O 1
ATOM 1069 N N . GLY A 1 260 ? 173.112 160.303 198.506 1.00 24.89 260 GLY A N 1
ATOM 1070 C CA . GLY A 1 260 ? 174.423 159.743 198.786 1.00 25.39 260 GLY A CA 1
ATOM 1071 C C . GLY A 1 260 ? 174.688 159.647 200.270 1.00 27.29 260 GLY A C 1
ATOM 1072 O O . GLY A 1 260 ? 173.905 160.122 201.100 1.00 29.42 260 GLY A O 1
ATOM 1073 N N . GLN A 1 261 ? 175.815 159.011 200.591 1.00 28.50 261 GLN A N 1
ATOM 1074 C CA . GLN A 1 261 ? 176.206 158.892 201.989 1.00 30.21 261 GLN A CA 1
ATOM 1075 C C . GLN A 1 261 ? 177.679 158.521 202.101 1.00 33.48 261 GLN A C 1
ATOM 1076 O O . GLN A 1 261 ? 178.271 157.957 201.174 1.00 34.70 261 GLN A O 1
ATOM 1082 N N . THR A 1 262 ? 178.254 158.859 203.254 1.00 35.66 262 THR A N 1
ATOM 1083 C CA . THR A 1 262 ? 179.621 158.523 203.617 1.00 35.76 262 THR A CA 1
ATOM 1084 C C . THR A 1 262 ? 179.614 157.751 204.930 1.00 36.60 262 THR A C 1
ATOM 1085 O O . THR A 1 262 ? 178.758 157.970 205.794 1.00 41.38 262 THR A O 1
ATOM 1089 N N . PHE A 1 263 ? 180.565 156.835 205.071 1.00 37.90 263 PHE A N 1
ATOM 1090 C CA . PHE A 1 263 ? 180.610 155.927 206.207 1.00 39.23 263 PHE A CA 1
ATOM 1091 C C . PHE A 1 263 ? 181.770 156.279 207.131 1.00 44.80 263 PHE A C 1
ATOM 1092 O O . PHE A 1 263 ? 182.625 157.110 206.815 1.00 46.56 263 PHE A O 1
ATOM 1100 N N . LYS A 1 264 ? 181.787 155.622 208.295 1.00 49.98 264 LYS A N 1
ATOM 1101 C CA . LYS A 1 264 ? 182.788 155.923 209.311 1.00 54.07 264 LYS A CA 1
ATOM 1102 C C . LYS A 1 264 ? 184.175 155.415 208.940 1.00 50.69 264 LYS A C 1
ATOM 1103 O O . LYS A 1 264 ? 185.158 155.836 209.559 1.00 51.60 264 LYS A O 1
ATOM 1109 N N . ASN A 1 265 ? 184.281 154.527 207.955 1.00 47.45 265 ASN A N 1
ATOM 1110 C CA . ASN A 1 265 ? 185.574 154.027 207.508 1.00 45.02 265 ASN A CA 1
ATOM 1111 C C . ASN A 1 265 ? 186.171 154.861 206.381 1.00 47.73 265 ASN A C 1
ATOM 1112 O O . ASN A 1 265 ? 187.243 154.515 205.875 1.00 51.39 265 ASN A O 1
ATOM 1117 N N . GLY A 1 266 ? 185.507 155.944 205.979 1.00 44.69 266 GLY A N 1
ATOM 1118 C CA . GLY A 1 266 ? 185.999 156.832 204.953 1.00 39.76 266 GLY A CA 1
ATOM 1119 C C . GLY A 1 266 ? 185.369 156.641 203.588 1.00 40.06 266 GLY A C 1
ATOM 1120 O O . GLY A 1 266 ? 185.480 157.535 202.741 1.00 41.56 266 GLY A O 1
ATOM 1121 N N . LEU A 1 267 ? 184.715 155.506 203.352 1.00 39.20 267 LEU A N 1
ATOM 1122 C CA . LEU A 1 267 ? 184.086 155.261 202.061 1.00 35.24 267 LEU A CA 1
ATOM 1123 C C . LEU A 1 267 ? 182.876 156.171 201.883 1.00 35.96 267 LEU A C 1
ATOM 1124 O O . LEU A 1 267 ? 182.053 156.314 202.792 1.00 38.78 267 LEU A O 1
ATOM 1129 N N . THR A 1 268 ? 182.770 156.788 200.707 1.00 33.70 268 THR A N 1
ATOM 1130 C CA . THR A 1 268 ? 181.681 157.702 200.401 1.00 32.72 268 THR A CA 1
ATOM 1131 C C . THR A 1 268 ? 181.204 157.464 198.976 1.00 30.68 268 THR A C 1
ATOM 1132 O O . THR A 1 268 ? 181.980 157.055 198.105 1.00 33.92 268 THR A O 1
ATOM 1136 N N . TYR A 1 269 ? 179.913 157.710 198.749 1.00 28.81 269 TYR A N 1
ATOM 1137 C CA . TYR A 1 269 ? 179.365 157.612 197.404 1.00 27.51 269 TYR A CA 1
ATOM 1138 C C . TYR A 1 269 ? 178.237 158.619 197.230 1.00 26.54 269 TYR A C 1
ATOM 1139 O O . TYR A 1 269 ? 177.579 159.033 198.194 1.00 28.70 269 TYR A O 1
ATOM 1148 N N . GLU A 1 270 ? 178.017 158.990 195.967 1.00 24.90 270 GLU A N 1
ATOM 1149 C CA . GLU A 1 270 ? 176.998 159.953 195.575 1.00 26.28 270 GLU A CA 1
ATOM 1150 C C . GLU A 1 270 ? 176.434 159.563 194.215 1.00 25.69 270 GLU A C 1
ATOM 1151 O O . GLU A 1 270 ? 177.171 159.099 193.337 1.00 27.28 270 GLU A O 1
ATOM 1157 N N . ILE A 1 271 ? 175.124 159.762 194.047 1.00 25.82 271 ILE A N 1
ATOM 1158 C CA . ILE A 1 271 ? 174.411 159.439 192.817 1.00 24.56 271 ILE A CA 1
ATOM 1159 C C . ILE A 1 271 ? 173.547 160.630 192.426 1.00 24.61 271 ILE A C 1
ATOM 1160 O O . ILE A 1 271 ? 172.760 161.129 193.241 1.00 27.67 271 ILE A O 1
ATOM 1165 N N . ASN A 1 272 ? 173.699 161.078 191.180 1.00 24.43 272 ASN A N 1
ATOM 1166 C CA . ASN A 1 272 ? 172.854 162.084 190.555 1.00 23.76 272 ASN A CA 1
ATOM 1167 C C . ASN A 1 272 ? 172.123 161.452 189.380 1.00 23.80 272 ASN A C 1
ATOM 1168 O O . ASN A 1 272 ? 172.683 160.612 188.671 1.00 26.84 272 ASN A O 1
ATOM 1173 N N . ALA A 1 273 ? 170.877 161.864 189.165 1.00 22.29 273 ALA A N 1
ATOM 1174 C CA . ALA A 1 273 ? 170.131 161.427 187.995 1.00 18.42 273 ALA A CA 1
ATOM 1175 C C . ALA A 1 273 ? 169.115 162.501 187.647 1.00 18.84 273 ALA A C 1
ATOM 1176 O O . ALA A 1 273 ? 168.500 163.087 188.540 1.00 21.32 273 ALA A O 1
ATOM 1178 N N . PHE A 1 274 ? 168.954 162.776 186.356 1.00 17.88 274 PHE A N 1
ATOM 1179 C CA . PHE A 1 274 ? 167.930 163.733 185.966 1.00 17.58 274 PHE A CA 1
ATOM 1180 C C . PHE A 1 274 ? 167.479 163.468 184.540 1.00 19.12 274 PHE A C 1
ATOM 1181 O O . PHE A 1 274 ? 168.189 162.851 183.738 1.00 22.59 274 PHE A O 1
ATOM 1189 N N . GLN A 1 275 ? 166.268 163.936 184.243 1.00 20.22 275 GLN A N 1
ATOM 1190 C CA . GLN A 1 275 ? 165.735 163.870 182.891 1.00 19.07 275 GLN A CA 1
ATOM 1191 C C . GLN A 1 275 ? 164.902 165.109 182.601 1.00 19.69 275 GLN A C 1
ATOM 1192 O O . GLN A 1 275 ? 164.196 165.623 183.479 1.00 24.34 275 GLN A O 1
ATOM 1198 N N . ASN A 1 276 ? 165.004 165.581 181.358 1.00 20.40 276 ASN A N 1
ATOM 1199 C CA . ASN A 1 276 ? 164.178 166.658 180.834 1.00 19.04 276 ASN A CA 1
ATOM 1200 C C . ASN A 1 276 ? 163.454 166.166 179.589 1.00 21.08 276 ASN A C 1
ATOM 1201 O O . ASN A 1 276 ? 164.050 165.496 178.738 1.00 24.89 276 ASN A O 1
ATOM 1206 N N . TYR A 1 277 ? 162.168 166.501 179.491 1.00 18.79 277 TYR A N 1
ATOM 1207 C CA . TYR A 1 277 ? 161.325 166.106 178.373 1.00 17.28 277 TYR A CA 1
ATOM 1208 C C . TYR A 1 277 ? 160.382 167.251 178.043 1.00 17.98 277 TYR A C 1
ATOM 1209 O O . TYR A 1 277 ? 159.843 167.897 178.946 1.00 19.77 277 TYR A O 1
ATOM 1218 N N . SER A 1 278 ? 160.182 167.498 176.750 1.00 17.70 278 SER A N 1
ATOM 1219 C CA . SER A 1 278 ? 159.224 168.510 176.330 1.00 16.34 278 SER A CA 1
ATOM 1220 C C . SER A 1 278 ? 158.809 168.243 174.892 1.00 19.41 278 SER A C 1
ATOM 1221 O O . SER A 1 278 ? 159.578 167.689 174.101 1.00 20.76 278 SER A O 1
ATOM 1224 N N . ASP A 1 279 ? 157.580 168.640 174.568 1.00 21.01 279 ASP A N 1
ATOM 1225 C CA . ASP A 1 279 ? 157.106 168.617 173.192 1.00 18.32 279 ASP A CA 1
ATOM 1226 C C . ASP A 1 279 ? 157.387 169.917 172.455 1.00 18.67 279 ASP A C 1
ATOM 1227 O O . ASP A 1 279 ? 157.451 169.909 171.219 1.00 21.46 279 ASP A O 1
ATOM 1232 N N . ASN A 1 280 ? 157.561 171.022 173.184 1.00 17.19 280 ASN A N 1
ATOM 1233 C CA . ASN A 1 280 ? 157.791 172.340 172.591 1.00 16.01 280 ASN A CA 1
ATOM 1234 C C . ASN A 1 280 ? 156.687 172.690 171.597 1.00 17.44 280 ASN A C 1
ATOM 1235 O O . ASN A 1 280 ? 156.932 173.273 170.538 1.00 22.32 280 ASN A O 1
ATOM 1240 N N . SER A 1 281 ? 155.454 172.328 171.946 1.00 16.78 281 SER A N 1
ATOM 1241 C CA . SER A 1 281 ? 154.303 172.526 171.067 1.00 16.26 281 SER A CA 1
ATOM 1242 C C . SER A 1 281 ? 153.625 173.866 171.361 1.00 19.38 281 SER A C 1
ATOM 1243 O O . SER A 1 281 ? 152.456 173.945 171.738 1.00 23.19 281 SER A O 1
ATOM 1246 N N . TYR A 1 282 ? 154.393 174.934 171.177 1.00 19.69 282 TYR A N 1
ATOM 1247 C CA . TYR A 1 282 ? 153.904 176.293 171.350 1.00 18.15 282 TYR A CA 1
ATOM 1248 C C . TYR A 1 282 ? 153.662 176.953 169.996 1.00 22.21 282 TYR A C 1
ATOM 1249 O O . TYR A 1 282 ? 154.162 176.510 168.959 1.00 25.50 282 TYR A O 1
ATOM 1258 N N . TYR A 1 283 ? 152.877 178.027 170.021 1.00 23.32 283 TYR A N 1
ATOM 1259 C CA . TYR A 1 283 ? 152.370 178.648 168.805 1.00 21.43 283 TYR A CA 1
ATOM 1260 C C . TYR A 1 283 ? 153.314 179.730 168.296 1.00 23.89 283 TYR A C 1
ATOM 1261 O O . TYR A 1 283 ? 153.929 180.460 169.079 1.00 27.40 283 TYR A O 1
ATOM 1270 N N . VAL A 1 284 ? 153.422 179.822 166.969 1.00 25.33 284 VAL A N 1
ATOM 1271 C CA . VAL A 1 284 ? 154.234 180.826 166.297 1.00 27.80 284 VAL A CA 1
ATOM 1272 C C . VAL A 1 284 ? 153.432 181.423 165.147 1.00 28.76 284 VAL A C 1
ATOM 1273 O O . VAL A 1 284 ? 152.468 180.832 164.651 1.00 30.22 284 VAL A O 1
ATOM 1277 N N . ASP A 1 285 ? 153.850 182.612 164.721 1.00 31.18 285 ASP A N 1
ATOM 1278 C CA . ASP A 1 285 ? 153.241 183.315 163.598 1.00 31.71 285 ASP A CA 1
ATOM 1279 C C . ASP A 1 285 ? 154.189 183.247 162.409 1.00 32.87 285 ASP A C 1
ATOM 1280 O O . ASP A 1 285 ? 155.347 183.667 162.512 1.00 34.14 285 ASP A O 1
ATOM 1285 N N . THR A 1 286 ? 153.695 182.728 161.283 1.00 31.80 286 THR A N 1
ATOM 1286 C CA . THR A 1 286 ? 154.543 182.525 160.113 1.00 33.13 286 THR A CA 1
ATOM 1287 C C . THR A 1 286 ? 153.716 182.256 158.859 1.00 34.21 286 THR A C 1
ATOM 1288 O O . THR A 1 286 ? 152.603 181.721 158.948 1.00 35.72 286 THR A O 1
ATOM 1292 N N . PRO A 1 287 ? 154.212 182.633 157.680 1.00 33.94 287 PRO A N 1
ATOM 1293 C CA . PRO A 1 287 ? 153.559 182.202 156.438 1.00 35.14 287 PRO A CA 1
ATOM 1294 C C . PRO A 1 287 ? 153.766 180.715 156.196 1.00 34.77 287 PRO A C 1
ATOM 1295 O O . PRO A 1 287 ? 154.841 180.167 156.451 1.00 33.09 287 PRO A O 1
ATOM 1299 N N . VAL A 1 288 ? 152.723 180.064 155.688 1.00 34.23 288 VAL A N 1
ATOM 1300 C CA . VAL A 1 288 ? 152.713 178.620 155.494 1.00 32.34 288 VAL A CA 1
ATOM 1301 C C . VAL A 1 288 ? 152.751 178.317 154.002 1.00 31.62 288 VAL A C 1
ATOM 1302 O O . VAL A 1 288 ? 152.193 179.054 153.182 1.00 32.64 288 VAL A O 1
ATOM 1306 N N . GLU A 1 289 ? 153.424 177.222 153.651 1.00 32.51 289 GLU A N 1
ATOM 1307 C CA . GLU A 1 289 ? 153.469 176.763 152.269 1.00 31.45 289 GLU A CA 1
ATOM 1308 C C . GLU A 1 289 ? 152.157 176.073 151.914 1.00 31.96 289 GLU A C 1
ATOM 1309 O O . GLU A 1 289 ? 151.811 175.042 152.502 1.00 33.95 289 GLU A O 1
ATOM 1315 N N . GLU A 1 290 ? 151.430 176.640 150.958 1.00 33.99 290 GLU A N 1
ATOM 1316 C CA . GLU A 1 290 ? 150.202 176.044 150.458 1.00 35.08 290 GLU A CA 1
ATOM 1317 C C . GLU A 1 290 ? 150.524 175.066 149.337 1.00 35.28 290 GLU A C 1
ATOM 1318 O O . GLU A 1 290 ? 151.287 175.391 148.417 1.00 37.81 290 GLU A O 1
ATOM 1324 N N . PHE A 1 291 ? 149.951 173.866 149.432 1.00 36.14 291 PHE A N 1
ATOM 1325 C CA . PHE A 1 291 ? 150.027 172.853 148.388 1.00 33.15 291 PHE A CA 1
ATOM 1326 C C . PHE A 1 291 ? 148.776 172.971 147.527 1.00 39.60 291 PHE A C 1
ATOM 1327 O O . PHE A 1 291 ? 147.659 172.780 148.020 1.00 45.12 291 PHE A O 1
ATOM 1335 N N . TYR A 1 292 ? 148.961 173.279 146.248 1.00 42.14 292 TYR A N 1
ATOM 1336 C CA . TYR A 1 292 ? 147.827 173.552 145.380 1.00 44.64 292 TYR A CA 1
ATOM 1337 C C . TYR A 1 292 ? 147.227 172.259 144.835 1.00 51.47 292 TYR A C 1
ATOM 1338 O O . TYR A 1 292 ? 147.868 171.205 144.800 1.00 52.52 292 TYR A O 1
ATOM 1347 N N . GLU A 1 293 ? 145.964 172.356 144.409 1.00 56.07 293 GLU A N 1
ATOM 1348 C CA . GLU A 1 293 ? 145.263 171.196 143.869 1.00 62.07 293 GLU A CA 1
ATOM 1349 C C . GLU A 1 293 ? 145.889 170.713 142.566 1.00 63.30 293 GLU A C 1
ATOM 1350 O O . GLU A 1 293 ? 145.804 169.523 142.244 1.00 62.86 293 GLU A O 1
ATOM 1356 N N . GLY A 1 294 ? 146.517 171.613 141.810 1.00 62.42 294 GLY A N 1
ATOM 1357 C CA . GLY A 1 294 ? 147.129 171.244 140.548 1.00 59.25 294 GLY A CA 1
ATOM 1358 C C . GLY A 1 294 ? 148.452 170.521 140.658 1.00 58.22 294 GLY A C 1
ATOM 1359 O O . GLY A 1 294 ? 148.976 170.062 139.638 1.00 62.52 294 GLY A O 1
ATOM 1360 N N . GLY A 1 295 ? 149.004 170.406 141.864 1.00 53.62 295 GLY A N 1
ATOM 1361 C CA . GLY A 1 295 ? 150.256 169.713 142.090 1.00 52.24 295 GLY A CA 1
ATOM 1362 C C . GLY A 1 295 ? 151.404 170.598 142.520 1.00 52.50 295 GLY A C 1
ATOM 1363 O O . GLY A 1 295 ? 152.437 170.073 142.954 1.00 56.54 295 GLY A O 1
ATOM 1364 N N . GLY A 1 296 ? 151.265 171.919 142.417 1.00 47.43 296 GLY A N 1
ATOM 1365 C CA . GLY A 1 296 ? 152.310 172.839 142.810 1.00 38.63 296 GLY A CA 1
ATOM 1366 C C . GLY A 1 296 ? 152.217 173.233 144.272 1.00 39.28 296 GLY A C 1
ATOM 1367 O O . GLY A 1 296 ? 151.410 172.711 145.045 1.00 41.63 296 GLY A O 1
ATOM 1368 N N . SER A 1 297 ? 153.073 174.179 144.651 1.00 38.22 297 SER A N 1
ATOM 1369 C CA . SER A 1 297 ? 153.098 174.694 146.013 1.00 36.29 297 SER A CA 1
ATOM 1370 C C . SER A 1 297 ? 153.783 176.052 146.009 1.00 37.73 297 SER A C 1
ATOM 1371 O O . SER A 1 297 ? 154.585 176.359 145.123 1.00 38.99 297 SER A O 1
ATOM 1374 N N . ALA A 1 298 ? 153.460 176.858 147.018 1.00 36.83 298 ALA A N 1
ATOM 1375 C CA . ALA A 1 298 ? 154.071 178.180 147.131 1.00 31.74 298 ALA A CA 1
ATOM 1376 C C . ALA A 1 298 ? 153.849 178.727 148.533 1.00 31.54 298 ALA A C 1
ATOM 1377 O O . ALA A 1 298 ? 152.883 178.371 149.210 1.00 36.24 298 ALA A O 1
ATOM 1379 N N . ILE A 1 299 ? 154.746 179.617 148.950 1.00 29.86 299 ILE A N 1
ATOM 1380 C CA . ILE A 1 299 ? 154.673 180.265 150.256 1.00 31.06 299 ILE A CA 1
ATOM 1381 C C . ILE A 1 299 ? 154.388 181.742 150.012 1.00 30.87 299 ILE A C 1
ATOM 1382 O O . ILE A 1 299 ? 155.280 182.501 149.616 1.00 34.01 299 ILE A O 1
ATOM 1387 N N . ASN A 1 300 ? 153.149 182.161 150.257 1.00 32.53 300 ASN A N 1
ATOM 1388 C CA . ASN A 1 300 ? 152.768 183.558 150.084 1.00 32.37 300 ASN A CA 1
ATOM 1389 C C . ASN A 1 300 ? 153.135 184.328 151.348 1.00 36.31 300 ASN A C 1
ATOM 1390 O O . ASN A 1 300 ? 152.575 184.077 152.422 1.00 38.34 300 ASN A O 1
ATOM 1395 N N . THR A 1 301 ? 154.073 185.269 151.218 1.00 35.77 301 THR A N 1
ATOM 1396 C CA . THR A 1 301 ? 154.576 186.001 152.375 1.00 37.36 301 THR A CA 1
ATOM 1397 C C . THR A 1 301 ? 153.553 186.994 152.919 1.00 38.43 301 THR A C 1
ATOM 1398 O O . THR A 1 301 ? 153.584 187.309 154.114 1.00 41.31 301 THR A O 1
ATOM 1402 N N . ASP A 1 302 ? 152.622 187.461 152.084 1.00 37.68 302 ASP A N 1
ATOM 1403 C CA . ASP A 1 302 ? 151.615 188.417 152.529 1.00 41.47 302 ASP A CA 1
ATOM 1404 C C . ASP A 1 302 ? 150.603 187.814 153.496 1.00 44.21 302 ASP A C 1
ATOM 1405 O O . ASP A 1 302 ? 149.838 188.566 154.108 1.00 49.79 302 ASP A O 1
ATOM 1410 N N . LYS A 1 303 ? 150.578 186.492 153.649 1.00 41.11 303 LYS A N 1
ATOM 1411 C CA . LYS A 1 303 ? 149.615 185.811 154.506 1.00 42.05 303 LYS A CA 1
ATOM 1412 C C . LYS A 1 303 ? 150.364 185.130 155.642 1.00 42.35 303 LYS A C 1
ATOM 1413 O O . LYS A 1 303 ? 151.230 184.284 155.399 1.00 46.46 303 LYS A O 1
ATOM 1419 N N . VAL A 1 304 ? 150.025 185.494 156.877 1.00 41.23 304 VAL A N 1
ATOM 1420 C CA . VAL A 1 304 ? 150.691 184.987 158.071 1.00 39.51 304 VAL A CA 1
ATOM 1421 C C . VAL A 1 304 ? 149.669 184.231 158.908 1.00 40.66 304 VAL A C 1
ATOM 1422 O O . VAL A 1 304 ? 148.573 184.742 159.169 1.00 45.92 304 VAL A O 1
ATOM 1426 N N . GLU A 1 305 ? 150.028 183.020 159.327 1.00 36.87 305 GLU A N 1
ATOM 1427 C CA . GLU A 1 305 ? 149.139 182.157 160.089 1.00 36.17 305 GLU A CA 1
ATOM 1428 C C . GLU A 1 305 ? 149.702 181.898 161.480 1.00 35.91 305 GLU A C 1
ATOM 1429 O O . GLU A 1 305 ? 150.917 181.951 161.701 1.00 32.34 305 GLU A O 1
ATOM 1435 N N . HIS A 1 306 ? 148.796 181.612 162.414 1.00 36.11 306 HIS A N 1
ATOM 1436 C CA . HIS A 1 306 ? 149.128 181.300 163.803 1.00 29.81 306 HIS A CA 1
ATOM 1437 C C . HIS A 1 306 ? 149.038 179.785 163.958 1.00 27.99 306 HIS A C 1
ATOM 1438 O O . HIS A 1 306 ? 147.941 179.223 164.027 1.00 30.28 306 HIS A O 1
ATOM 1445 N N . VAL A 1 307 ? 150.192 179.119 164.014 1.00 27.83 307 VAL A N 1
ATOM 1446 C CA . VAL A 1 307 ? 150.247 177.665 163.927 1.00 25.56 307 VAL A CA 1
ATOM 1447 C C . VAL A 1 307 ? 151.031 177.097 165.100 1.00 23.47 307 VAL A C 1
ATOM 1448 O O . VAL A 1 307 ? 151.940 177.736 165.638 1.00 26.36 307 VAL A O 1
ATOM 1452 N N . LYS A 1 308 ? 150.684 175.871 165.481 1.00 23.93 308 LYS A N 1
ATOM 1453 C CA . LYS A 1 308 ? 151.347 175.173 166.572 1.00 23.45 308 LYS A CA 1
ATOM 1454 C C . LYS A 1 308 ? 152.497 174.324 166.042 1.00 23.50 308 LYS A C 1
ATOM 1455 O O . LYS A 1 308 ? 152.491 173.881 164.890 1.00 28.32 308 LYS A O 1
ATOM 1461 N N . ARG A 1 309 ? 153.489 174.101 166.900 1.00 20.81 309 ARG A N 1
ATOM 1462 C CA . ARG A 1 309 ? 154.669 173.323 166.549 1.00 22.27 309 ARG A CA 1
ATOM 1463 C C . ARG A 1 309 ? 154.375 171.841 166.752 1.00 23.16 309 ARG A C 1
ATOM 1464 O O . ARG A 1 309 ? 153.829 171.448 167.789 1.00 25.01 309 ARG A O 1
ATOM 1472 N N . PHE A 1 310 ? 154.739 171.021 165.764 1.00 20.12 310 PHE A N 1
ATOM 1473 C CA . PHE A 1 310 ? 154.340 169.621 165.745 1.00 18.04 310 PHE A CA 1
ATOM 1474 C C . PHE A 1 310 ? 155.493 168.628 165.683 1.00 18.61 310 PHE A C 1
ATOM 1475 O O . PHE A 1 310 ? 155.265 167.437 165.922 1.00 18.12 310 PHE A O 1
ATOM 1483 N N . HIS A 1 311 ? 156.710 169.066 165.373 1.00 18.72 311 HIS A N 1
ATOM 1484 C CA . HIS A 1 311 ? 157.858 168.174 165.233 1.00 16.18 311 HIS A CA 1
ATOM 1485 C C . HIS A 1 311 ? 159.055 168.752 165.985 1.00 19.39 311 HIS A C 1
ATOM 1486 O O . HIS A 1 311 ? 160.164 168.881 165.463 1.00 21.75 311 HIS A O 1
ATOM 1493 N N . ASP A 1 312 ? 158.824 169.134 167.242 1.00 19.62 312 ASP A N 1
ATOM 1494 C CA . ASP A 1 312 ? 159.832 169.805 168.054 1.00 18.40 312 ASP A CA 1
ATOM 1495 C C . ASP A 1 312 ? 160.145 169.061 169.347 1.00 20.33 312 ASP A C 1
ATOM 1496 O O . ASP A 1 312 ? 160.749 169.647 170.254 1.00 22.41 312 ASP A O 1
ATOM 1501 N N . ASN A 1 313 ? 159.756 167.791 169.458 1.00 20.61 313 ASN A N 1
ATOM 1502 C CA . ASN A 1 313 ? 159.932 167.060 170.706 1.00 17.47 313 ASN A CA 1
ATOM 1503 C C . ASN A 1 313 ? 161.410 166.864 171.023 1.00 18.53 313 ASN A C 1
ATOM 1504 O O . ASN A 1 313 ? 162.228 166.609 170.135 1.00 22.14 313 ASN A O 1
ATOM 1509 N N . TYR A 1 314 ? 161.747 166.988 172.305 1.00 21.77 314 TYR A N 1
ATOM 1510 C CA . TYR A 1 314 ? 163.112 166.833 172.782 1.00 19.70 314 TYR A CA 1
ATOM 1511 C C . TYR A 1 314 ? 163.091 166.149 174.139 1.00 19.51 314 TYR A C 1
ATOM 1512 O O . TYR A 1 314 ? 162.171 166.351 174.939 1.00 20.87 314 TYR A O 1
ATOM 1521 N N . HIS A 1 315 ? 164.110 165.326 174.393 1.00 18.49 315 HIS A N 1
ATOM 1522 C CA . HIS A 1 315 ? 164.273 164.759 175.727 1.00 17.44 315 HIS A CA 1
ATOM 1523 C C . HIS A 1 315 ? 165.696 164.259 175.917 1.00 20.03 315 HIS A C 1
ATOM 1524 O O . HIS A 1 315 ? 166.254 163.600 175.032 1.00 24.04 315 HIS A O 1
ATOM 1531 N N . ASN A 1 316 ? 166.272 164.571 177.076 1.00 19.79 316 ASN A N 1
ATOM 1532 C CA . ASN A 1 316 ? 167.601 164.101 177.434 1.00 20.84 316 ASN A CA 1
ATOM 1533 C C . ASN A 1 316 ? 167.584 163.537 178.849 1.00 21.01 316 ASN A C 1
ATOM 1534 O O . ASN A 1 316 ? 166.757 163.911 179.688 1.00 22.15 316 ASN A O 1
ATOM 1539 N N . GLU A 1 317 ? 168.516 162.618 179.094 1.00 21.09 317 GLU A N 1
ATOM 1540 C CA . GLU A 1 317 ? 168.649 161.941 180.375 1.00 18.60 317 GLU A CA 1
ATOM 1541 C C . GLU A 1 317 ? 170.121 161.890 180.752 1.00 19.46 317 GLU A C 1
ATOM 1542 O O . GLU A 1 317 ? 170.996 161.854 179.880 1.00 23.26 317 GLU A O 1
ATOM 1548 N N . ALA A 1 318 ? 170.394 161.880 182.057 1.00 19.55 318 ALA A N 1
ATOM 1549 C CA . ALA A 1 318 ? 171.773 161.798 182.520 1.00 18.31 318 ALA A CA 1
ATOM 1550 C C . ALA A 1 318 ? 171.838 161.140 183.891 1.00 18.30 318 ALA A C 1
ATOM 1551 O O . ALA A 1 318 ? 170.962 161.353 184.737 1.00 21.01 318 ALA A O 1
ATOM 1553 N N . VAL A 1 319 ? 172.886 160.338 184.092 1.00 19.58 319 VAL A N 1
ATOM 1554 C CA . VAL A 1 319 ? 173.182 159.686 185.363 1.00 20.23 319 VAL A CA 1
ATOM 1555 C C . VAL A 1 319 ? 174.655 159.908 185.681 1.00 21.75 319 VAL A C 1
ATOM 1556 O O . VAL A 1 319 ? 175.515 159.750 184.807 1.00 25.54 319 VAL A O 1
ATOM 1560 N N . VAL A 1 320 ? 174.943 160.282 186.927 1.00 20.14 320 VAL A N 1
ATOM 1561 C CA . VAL A 1 320 ? 176.302 160.513 187.405 1.00 21.82 320 VAL A CA 1
ATOM 1562 C C . VAL A 1 320 ? 176.501 159.693 188.672 1.00 25.00 320 VAL A C 1
ATOM 1563 O O . VAL A 1 320 ? 175.650 159.714 189.567 1.00 27.52 320 VAL A O 1
ATOM 1567 N N . GLY A 1 321 ? 177.617 158.973 188.751 1.00 25.99 321 GLY A N 1
ATOM 1568 C CA . GLY A 1 321 ? 177.907 158.201 189.943 1.00 24.32 321 GLY A CA 1
ATOM 1569 C C . GLY A 1 321 ? 179.347 158.334 190.389 1.00 28.02 321 GLY A C 1
ATOM 1570 O O . GLY A 1 321 ? 180.266 158.131 189.589 1.00 29.17 321 GLY A O 1
ATOM 1571 N N . LYS A 1 322 ? 179.566 158.668 191.661 1.00 27.97 322 LYS A N 1
ATOM 1572 C CA . LYS A 1 322 ? 180.912 158.859 192.181 1.00 25.41 322 LYS A CA 1
ATOM 1573 C C . LYS A 1 322 ? 181.089 158.060 193.463 1.00 28.72 322 LYS A C 1
ATOM 1574 O O . LYS A 1 322 ? 180.177 157.992 194.292 1.00 31.85 322 LYS A O 1
ATOM 1580 N N . VAL A 1 323 ? 182.267 157.457 193.619 1.00 28.31 323 VAL A N 1
ATOM 1581 C CA . VAL A 1 323 ? 182.589 156.673 194.808 1.00 27.79 323 VAL A CA 1
ATOM 1582 C C . VAL A 1 323 ? 184.063 156.869 195.133 1.00 30.25 323 VAL A C 1
ATOM 1583 O O . VAL A 1 323 ? 184.898 156.984 194.230 1.00 34.15 323 VAL A O 1
ATOM 1587 N N . GLY A 1 324 ? 184.388 156.921 196.419 1.00 29.82 324 GLY A N 1
ATOM 1588 C CA . GLY A 1 324 ? 185.777 157.102 196.792 1.00 31.22 324 GLY A CA 1
ATOM 1589 C C . GLY A 1 324 ? 185.993 157.160 198.286 1.00 32.55 324 GLY A C 1
ATOM 1590 O O . GLY A 1 324 ? 185.159 156.715 199.076 1.00 35.39 324 GLY A O 1
ATOM 1591 N N . LEU A 1 325 ? 187.148 157.713 198.654 1.00 34.39 325 LEU A N 1
ATOM 1592 C CA . LEU A 1 325 ? 187.600 157.802 200.035 1.00 34.85 325 LEU A CA 1
ATOM 1593 C C . LEU A 1 325 ? 187.919 159.250 200.379 1.00 38.42 325 LEU A C 1
ATOM 1594 O O . LEU A 1 325 ? 188.402 160.009 199.531 1.00 40.97 325 LEU A O 1
ATOM 1599 N N . VAL A 1 326 ? 187.640 159.631 201.628 1.00 38.52 326 VAL A N 1
ATOM 1600 C CA . VAL A 1 326 ? 187.894 160.980 202.116 1.00 40.85 326 VAL A CA 1
ATOM 1601 C C . VAL A 1 326 ? 188.539 160.905 203.494 1.00 45.22 326 VAL A C 1
ATOM 1602 O O . VAL A 1 326 ? 188.409 159.913 204.216 1.00 48.93 326 VAL A O 1
ATOM 1606 N N . ASP A 1 327 ? 189.242 161.983 203.849 1.00 46.06 327 ASP A N 1
ATOM 1607 C CA . ASP A 1 327 ? 189.832 162.159 205.179 1.00 49.09 327 ASP A CA 1
ATOM 1608 C C . ASP A 1 327 ? 190.746 160.993 205.557 1.00 53.59 327 ASP A C 1
ATOM 1609 O O . ASP A 1 327 ? 190.601 160.374 206.613 1.00 57.50 327 ASP A O 1
ATOM 1614 N N . LYS A 1 328 ? 191.698 160.698 204.680 1.00 50.13 328 LYS A N 1
ATOM 1615 C CA . LYS A 1 328 ? 192.729 159.706 204.940 1.00 48.45 328 LYS A CA 1
ATOM 1616 C C . LYS A 1 328 ? 194.071 160.397 205.141 1.00 51.86 328 LYS A C 1
ATOM 1617 O O . LYS A 1 328 ? 194.272 161.546 204.737 1.00 51.56 328 LYS A O 1
ATOM 1623 N N . LYS A 1 329 ? 194.995 159.679 205.784 1.00 55.47 329 LYS A N 1
ATOM 1624 C CA . LYS A 1 329 ? 196.329 160.228 206.003 1.00 57.28 329 LYS A CA 1
ATOM 1625 C C . LYS A 1 329 ? 197.073 160.432 204.690 1.00 54.70 329 LYS A C 1
ATOM 1626 O O . LYS A 1 329 ? 197.880 161.362 204.574 1.00 55.35 329 LYS A O 1
ATOM 1632 N N . TRP A 1 330 ? 196.814 159.586 203.695 1.00 51.93 330 TRP A N 1
ATOM 1633 C CA . TRP A 1 330 ? 197.503 159.646 202.414 1.00 47.52 330 TRP A CA 1
ATOM 1634 C C . TRP A 1 330 ? 196.690 160.332 201.323 1.00 47.92 330 TRP A C 1
ATOM 1635 O O . TRP A 1 330 ? 197.188 160.474 200.201 1.00 49.74 330 TRP A O 1
ATOM 1646 N N . ALA A 1 331 ? 195.466 160.769 201.619 1.00 44.83 331 ALA A N 1
ATOM 1647 C CA . ALA A 1 331 ? 194.642 161.451 200.627 1.00 41.07 331 ALA A CA 1
ATOM 1648 C C . ALA A 1 331 ? 193.498 162.167 201.326 1.00 41.37 331 ALA A C 1
ATOM 1649 O O . ALA A 1 331 ? 192.760 161.550 202.100 1.00 46.94 331 ALA A O 1
ATOM 1651 N N . ASP A 1 332 ? 193.352 163.465 201.048 1.00 40.18 332 ASP A N 1
ATOM 1652 C CA . ASP A 1 332 ? 192.178 164.185 201.525 1.00 39.63 332 ASP A CA 1
ATOM 1653 C C . ASP A 1 332 ? 190.935 163.814 200.727 1.00 39.49 332 ASP A C 1
ATOM 1654 O O . ASP A 1 332 ? 189.821 163.865 201.260 1.00 43.45 332 ASP A O 1
ATOM 1659 N N . ARG A 1 333 ? 191.101 163.439 199.459 1.00 39.33 333 ARG A N 1
ATOM 1660 C CA . ARG A 1 333 ? 189.963 163.055 198.626 1.00 36.09 333 ARG A CA 1
ATOM 1661 C C . ARG A 1 333 ? 190.474 162.245 197.446 1.00 36.69 333 ARG A C 1
ATOM 1662 O O . ARG A 1 333 ? 191.315 162.730 196.684 1.00 38.40 333 ARG A O 1
ATOM 1670 N N . LEU A 1 334 ? 189.975 161.020 197.290 1.00 35.33 334 LEU A N 1
ATOM 1671 C CA . LEU A 1 334 ? 190.336 160.173 196.154 1.00 33.49 334 LEU A CA 1
ATOM 1672 C C . LEU A 1 334 ? 189.055 159.552 195.618 1.00 34.99 334 LEU A C 1
ATOM 1673 O O . LEU A 1 334 ? 188.463 158.693 196.277 1.00 37.75 334 LEU A O 1
ATOM 1678 N N . MET A 1 335 ? 188.629 159.977 194.429 1.00 31.77 335 MET A N 1
ATOM 1679 C CA . MET A 1 335 ? 187.319 159.606 193.912 1.00 30.13 335 MET A CA 1
ATOM 1680 C C . MET A 1 335 ? 187.416 159.093 192.481 1.00 29.06 335 MET A C 1
ATOM 1681 O O . MET A 1 335 ? 188.253 159.541 191.691 1.00 31.81 335 MET A O 1
ATOM 1686 N N . ILE A 1 336 ? 186.536 158.145 192.162 1.00 29.68 336 ILE A N 1
ATOM 1687 C CA . ILE A 1 336 ? 186.349 157.624 190.813 1.00 29.04 336 ILE A CA 1
ATOM 1688 C C . ILE A 1 336 ? 184.897 157.877 190.429 1.00 29.37 336 ILE A C 1
ATOM 1689 O O . ILE A 1 336 ? 183.982 157.571 191.207 1.00 31.89 336 ILE A O 1
ATOM 1694 N N . GLY A 1 337 ? 184.686 158.438 189.244 1.00 24.48 337 GLY A N 1
ATOM 1695 C CA . GLY A 1 337 ? 183.354 158.804 188.807 1.00 23.17 337 GLY A CA 1
ATOM 1696 C C . GLY A 1 337 ? 183.071 158.359 187.389 1.00 24.47 337 GLY A C 1
ATOM 1697 O O . GLY A 1 337 ? 183.975 158.202 186.567 1.00 27.15 337 GLY A O 1
ATOM 1698 N N . LEU A 1 338 ? 181.783 158.166 187.108 1.00 25.13 338 LEU A N 1
ATOM 1699 C CA . LEU A 1 338 ? 181.316 157.763 185.788 1.00 22.67 338 LEU A CA 1
ATOM 1700 C C . LEU A 1 338 ? 180.000 158.462 185.482 1.00 22.86 338 LEU A C 1
ATOM 1701 O O . LEU A 1 338 ? 179.072 158.430 186.296 1.00 25.06 338 LEU A O 1
ATOM 1706 N N . THR A 1 339 ? 179.922 159.086 184.310 1.00 22.92 339 THR A N 1
ATOM 1707 C CA . THR A 1 339 ? 178.728 159.791 183.867 1.00 22.04 339 THR A CA 1
ATOM 1708 C C . THR A 1 339 ? 178.271 159.243 182.522 1.00 23.39 339 THR A C 1
ATOM 1709 O O . THR A 1 339 ? 179.088 159.008 181.625 1.00 25.72 339 THR A O 1
ATOM 1713 N N . TYR A 1 340 ? 176.963 159.033 182.387 1.00 23.18 340 TYR A N 1
ATOM 1714 C CA . TYR A 1 340 ? 176.367 158.622 181.123 1.00 21.18 340 TYR A CA 1
ATOM 1715 C C . TYR A 1 340 ? 175.208 159.550 180.793 1.00 21.68 340 TYR A C 1
ATOM 1716 O O . TYR A 1 340 ? 174.320 159.760 181.627 1.00 23.37 340 TYR A O 1
ATOM 1725 N N . SER A 1 341 ? 175.210 160.089 179.576 1.00 22.84 341 SER A N 1
ATOM 1726 C CA . SER A 1 341 ? 174.159 160.993 179.132 1.00 21.19 341 SER A CA 1
ATOM 1727 C C . SER A 1 341 ? 173.650 160.556 177.767 1.00 21.55 341 SER A C 1
ATOM 1728 O O . SER A 1 341 ? 174.399 160.004 176.958 1.00 24.20 341 SER A O 1
ATOM 1731 N N . ARG A 1 342 ? 172.366 160.809 177.515 1.00 22.34 342 ARG A N 1
ATOM 1732 C CA . ARG A 1 342 ? 171.772 160.523 176.216 1.00 20.35 342 ARG A CA 1
ATOM 1733 C C . ARG A 1 342 ? 170.766 161.612 175.871 1.00 21.22 342 ARG A C 1
ATOM 1734 O O . ARG A 1 342 ? 170.197 162.255 176.756 1.00 23.87 342 ARG A O 1
ATOM 1742 N N . MET A 1 343 ? 170.554 161.812 174.570 1.00 22.96 343 MET A N 1
ATOM 1743 C CA . MET A 1 343 ? 169.789 162.949 174.076 1.00 21.23 343 MET A CA 1
ATOM 1744 C C . MET A 1 343 ? 169.090 162.579 172.777 1.00 22.83 343 MET A C 1
ATOM 1745 O O . MET A 1 343 ? 169.690 161.947 171.900 1.00 26.69 343 MET A O 1
ATOM 1750 N N . TYR A 1 344 ? 167.829 163.002 172.650 1.00 19.52 344 TYR A N 1
ATOM 1751 C CA . TYR A 1 344 ? 167.065 162.866 171.416 1.00 17.12 344 TYR A CA 1
ATOM 1752 C C . TYR A 1 344 ? 166.393 164.196 171.105 1.00 18.89 344 TYR A C 1
ATOM 1753 O O . TYR A 1 344 ? 165.775 164.808 171.987 1.00 21.50 344 TYR A O 1
ATOM 1762 N N . LYS A 1 345 ? 166.509 164.633 169.848 1.00 19.61 345 LYS A N 1
ATOM 1763 C CA . LYS A 1 345 ? 166.019 165.926 169.394 1.00 19.16 345 LYS A CA 1
ATOM 1764 C C . LYS A 1 345 ? 165.300 165.774 168.061 1.00 20.82 345 LYS A C 1
ATOM 1765 O O . LYS A 1 345 ? 165.683 164.957 167.218 1.00 25.51 345 LYS A O 1
ATOM 1771 N N . GLU A 1 346 ? 164.270 166.597 167.870 1.00 19.50 346 GLU A N 1
ATOM 1772 C CA . GLU A 1 346 ? 163.529 166.680 166.618 1.00 17.14 346 GLU A CA 1
ATOM 1773 C C . GLU A 1 346 ? 163.733 168.070 166.032 1.00 20.15 346 GLU A C 1
ATOM 1774 O O . GLU A 1 346 ? 163.462 169.073 166.702 1.00 21.96 346 GLU A O 1
ATOM 1780 N N . ILE A 1 347 ? 164.206 168.132 164.790 1.00 21.14 347 ILE A N 1
ATOM 1781 C CA . ILE A 1 347 ? 164.456 169.410 164.130 1.00 19.73 347 ILE A CA 1
ATOM 1782 C C . ILE A 1 347 ? 163.150 169.933 163.546 1.00 21.43 347 ILE A C 1
ATOM 1783 O O . ILE A 1 347 ? 162.550 169.300 162.672 1.00 20.65 347 ILE A O 1
ATOM 1788 N N . GLN A 1 348 ? 162.719 171.103 164.017 1.00 21.07 348 GLN A N 1
ATOM 1789 C CA . GLN A 1 348 ? 161.454 171.689 163.595 1.00 21.16 348 GLN A CA 1
ATOM 1790 C C . GLN A 1 348 ? 161.620 172.650 162.423 1.00 22.29 348 GLN A C 1
ATOM 1791 O O . GLN A 1 348 ? 160.810 172.631 161.490 1.00 23.38 348 GLN A O 1
ATOM 1797 N N . THR A 1 349 ? 162.651 173.495 162.453 1.00 21.91 349 THR A N 1
ATOM 1798 C CA . THR A 1 349 ? 162.879 174.492 161.414 1.00 24.11 349 THR A CA 1
ATOM 1799 C C . THR A 1 349 ? 164.357 174.511 161.046 1.00 25.55 349 THR A C 1
ATOM 1800 O O . THR A 1 349 ? 165.168 173.752 161.587 1.00 27.55 349 THR A O 1
ATOM 1804 N N . GLY A 1 350 ? 164.701 175.389 160.115 1.00 24.79 350 GLY A N 1
ATOM 1805 C CA . GLY A 1 350 ? 166.067 175.671 159.733 1.00 22.15 350 GLY A CA 1
ATOM 1806 C C . GLY A 1 350 ? 166.587 176.935 160.385 1.00 30.01 350 GLY A C 1
ATOM 1807 O O . GLY A 1 350 ? 166.222 177.273 161.517 1.00 34.00 350 GLY A O 1
ATOM 1808 N N . VAL A 1 351 ? 167.454 177.647 159.662 1.00 34.24 351 VAL A N 1
ATOM 1809 C CA . VAL A 1 351 ? 167.969 178.915 160.170 1.00 30.70 351 VAL A CA 1
ATOM 1810 C C . VAL A 1 351 ? 166.848 179.944 160.268 1.00 31.59 351 VAL A C 1
ATOM 1811 O O . VAL A 1 351 ? 166.776 180.715 161.232 1.00 36.24 351 VAL A O 1
ATOM 1815 N N . VAL A 1 352 ? 165.957 179.972 159.280 1.00 32.22 352 VAL A N 1
ATOM 1816 C CA . VAL A 1 352 ? 164.774 180.819 159.318 1.00 31.70 352 VAL A CA 1
ATOM 1817 C C . VAL A 1 352 ? 163.555 179.943 159.577 1.00 28.10 352 VAL A C 1
ATOM 1818 O O . VAL A 1 352 ? 163.543 178.741 159.295 1.00 28.54 352 VAL A O 1
ATOM 1822 N N . GLN A 1 353 ? 162.511 180.567 160.130 1.00 27.55 353 GLN A N 1
ATOM 1823 C CA . GLN A 1 353 ? 161.322 179.817 160.523 1.00 26.77 353 GLN A CA 1
ATOM 1824 C C . GLN A 1 353 ? 160.537 179.310 159.320 1.00 27.87 353 GLN A C 1
ATOM 1825 O O . GLN A 1 353 ? 159.848 178.288 159.423 1.00 26.70 353 GLN A O 1
ATOM 1831 N N . LYS A 1 354 ? 160.619 180.004 158.179 1.00 31.60 354 LYS A N 1
ATOM 1832 C CA . LYS A 1 354 ? 159.838 179.604 157.012 1.00 29.47 354 LYS A CA 1
ATOM 1833 C C . LYS A 1 354 ? 160.184 178.194 156.553 1.00 30.31 354 LYS A C 1
ATOM 1834 O O . LYS A 1 354 ? 159.316 177.478 156.041 1.00 33.75 354 LYS A O 1
ATOM 1840 N N . VAL A 1 355 ? 161.434 177.779 156.724 1.00 28.49 355 VAL A N 1
ATOM 1841 C CA . VAL A 1 355 ? 161.832 176.408 156.423 1.00 28.25 355 VAL A CA 1
ATOM 1842 C C . VAL A 1 355 ? 161.355 175.519 157.564 1.00 26.75 355 VAL A C 1
ATOM 1843 O O . VAL A 1 355 ? 161.729 175.727 158.722 1.00 28.48 355 VAL A O 1
ATOM 1847 N N . VAL A 1 356 ? 160.525 174.529 157.242 1.00 26.08 356 VAL A N 1
ATOM 1848 C CA . VAL A 1 356 ? 159.926 173.654 158.241 1.00 25.61 356 VAL A CA 1
ATOM 1849 C C . VAL A 1 356 ? 160.205 172.206 157.861 1.00 25.39 356 VAL A C 1
ATOM 1850 O O . VAL A 1 356 ? 160.280 171.864 156.675 1.00 29.40 356 VAL A O 1
ATOM 1854 N N . PHE A 1 357 ? 160.389 171.361 158.873 1.00 23.95 357 PHE A N 1
ATOM 1855 C CA . PHE A 1 357 ? 160.685 169.950 158.680 1.00 24.43 357 PHE A CA 1
ATOM 1856 C C . PHE A 1 357 ? 159.708 169.117 159.497 1.00 23.40 357 PHE A C 1
ATOM 1857 O O . PHE A 1 357 ? 159.113 169.596 160.466 1.00 25.05 357 PHE A O 1
ATOM 1865 N N . GLY A 1 358 ? 159.546 167.857 159.099 1.00 21.45 358 GLY A N 1
ATOM 1866 C CA . GLY A 1 358 ? 158.576 166.998 159.751 1.00 19.61 358 GLY A CA 1
ATOM 1867 C C . GLY A 1 358 ? 159.082 165.632 160.170 1.00 20.30 358 GLY A C 1
ATOM 1868 O O . GLY A 1 358 ? 158.392 164.917 160.902 1.00 22.51 358 GLY A O 1
ATOM 1869 N N . GLU A 1 359 ? 160.277 165.250 159.718 1.00 21.09 359 GLU A N 1
ATOM 1870 C CA . GLU A 1 359 ? 160.837 163.942 160.041 1.00 21.65 359 GLU A CA 1
ATOM 1871 C C . GLU A 1 359 ? 162.294 163.970 160.483 1.00 24.66 359 GLU A C 1
ATOM 1872 O O . GLU A 1 359 ? 162.737 163.005 161.119 1.00 27.55 359 GLU A O 1
ATOM 1878 N N . LYS A 1 360 ? 163.048 165.022 160.168 1.00 23.30 360 LYS A N 1
ATOM 1879 C CA . LYS A 1 360 ? 164.463 165.085 160.513 1.00 22.45 360 LYS A CA 1
ATOM 1880 C C . LYS A 1 360 ? 164.660 164.996 162.021 1.00 23.58 360 LYS A C 1
ATOM 1881 O O . LYS A 1 360 ? 163.931 165.625 162.793 1.00 22.03 360 LYS A O 1
ATOM 1887 N N . TYR A 1 361 ? 165.657 164.219 162.448 1.00 26.40 361 TYR A N 1
ATOM 1888 C CA . TYR A 1 361 ? 165.914 164.117 163.879 1.00 23.04 361 TYR A CA 1
ATOM 1889 C C . TYR A 1 361 ? 167.394 163.854 164.134 1.00 26.97 361 TYR A C 1
ATOM 1890 O O . TYR A 1 361 ? 168.165 163.522 163.225 1.00 29.66 361 TYR A O 1
ATOM 1899 N N . ARG A 1 362 ? 167.781 164.027 165.400 1.00 27.14 362 ARG A N 1
ATOM 1900 C CA . ARG A 1 362 ? 169.159 163.862 165.836 1.00 26.55 362 ARG A CA 1
ATOM 1901 C C . ARG A 1 362 ? 169.186 163.118 167.166 1.00 24.46 362 ARG A C 1
ATOM 1902 O O . ARG A 1 362 ? 168.306 163.301 168.012 1.00 26.22 362 ARG A O 1
ATOM 1910 N N . LYS A 1 363 ? 170.192 162.263 167.334 1.00 23.87 363 LYS A N 1
ATOM 1911 C CA . LYS A 1 363 ? 170.394 161.486 168.546 1.00 20.27 363 LYS A CA 1
ATOM 1912 C C . LYS A 1 363 ? 171.849 161.603 168.977 1.00 24.84 363 LYS A C 1
ATOM 1913 O O . LYS A 1 363 ? 172.742 161.840 168.160 1.00 29.46 363 LYS A O 1
ATOM 1919 N N . GLY A 1 364 ? 172.085 161.418 170.273 1.00 23.54 364 GLY A N 1
ATOM 1920 C CA . GLY A 1 364 ? 173.449 161.444 170.766 1.00 21.41 364 GLY A CA 1
ATOM 1921 C C . GLY A 1 364 ? 173.570 160.814 172.132 1.00 22.75 364 GLY A C 1
ATOM 1922 O O . GLY A 1 364 ? 172.587 160.680 172.868 1.00 24.30 364 GLY A O 1
ATOM 1923 N N . ASN A 1 365 ? 174.799 160.427 172.468 1.00 25.74 365 ASN A N 1
ATOM 1924 C CA . ASN A 1 365 ? 175.077 159.928 173.810 1.00 24.95 365 ASN A CA 1
ATOM 1925 C C . ASN A 1 365 ? 176.548 160.137 174.143 1.00 25.86 365 ASN A C 1
ATOM 1926 O O . ASN A 1 365 ? 177.392 160.264 173.253 1.00 26.45 365 ASN A O 1
ATOM 1931 N N . SER A 1 366 ? 176.837 160.195 175.441 1.00 26.03 366 SER A N 1
ATOM 1932 C CA . SER A 1 366 ? 178.180 160.468 175.931 1.00 23.42 366 SER A CA 1
ATOM 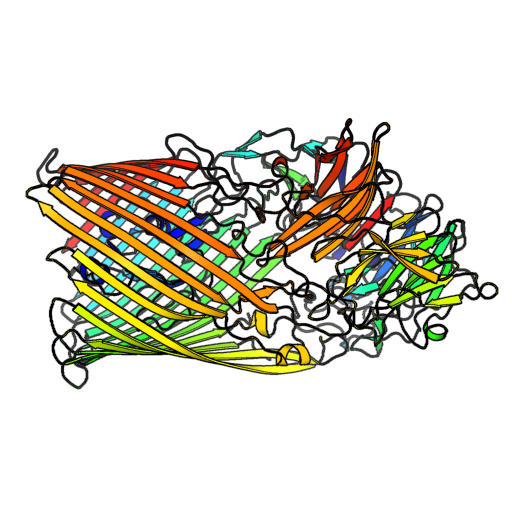1933 C C . SER A 1 366 ? 178.479 159.609 177.150 1.00 20.65 366 SER A C 1
ATOM 1934 O O . SER A 1 366 ? 177.614 159.413 178.012 1.00 22.09 366 SER A O 1
ATOM 1937 N N . LEU A 1 367 ? 179.715 159.111 177.212 1.00 22.49 367 LEU A N 1
ATOM 1938 C CA . LEU A 1 367 ? 180.212 158.322 178.331 1.00 24.22 367 LEU A CA 1
ATOM 1939 C C . LEU A 1 367 ? 181.500 158.957 178.834 1.00 24.48 367 LEU A C 1
ATOM 1940 O O . LEU A 1 367 ? 182.412 159.230 178.044 1.00 25.74 367 LEU A O 1
ATOM 1945 N N . MET A 1 368 ? 181.577 159.192 180.144 1.00 22.15 368 MET A N 1
ATOM 1946 C CA . MET A 1 368 ? 182.635 160.015 180.729 1.00 21.61 368 MET A CA 1
ATOM 1947 C C . MET A 1 368 ? 183.141 159.405 182.033 1.00 23.03 368 MET A C 1
ATOM 1948 O O . MET A 1 368 ? 182.507 159.571 183.088 1.00 24.96 368 MET A O 1
ATOM 1953 N N . PRO A 1 369 ? 184.250 158.668 181.998 1.00 23.43 369 PRO A N 1
ATOM 1954 C CA . PRO A 1 369 ? 184.933 158.283 183.239 1.00 21.42 369 PRO A CA 1
ATOM 1955 C C . PRO A 1 369 ? 185.933 159.331 183.708 1.00 23.72 369 PRO A C 1
ATOM 1956 O O . PRO A 1 369 ? 186.492 160.105 182.923 1.00 26.57 369 PRO A O 1
ATOM 1960 N N . SER A 1 370 ? 186.160 159.339 185.024 1.00 22.37 370 SER A N 1
ATOM 1961 C CA . SER A 1 370 ? 187.010 160.352 185.636 1.00 23.06 370 SER A CA 1
ATOM 1962 C C . SER A 1 370 ? 187.637 159.836 186.926 1.00 25.50 370 SER A C 1
ATOM 1963 O O . SER A 1 370 ? 187.061 159.001 187.631 1.00 30.23 370 SER A O 1
ATOM 1966 N N . LEU A 1 371 ? 188.813 160.385 187.237 1.00 26.64 371 LEU A N 1
ATOM 1967 C CA . LEU A 1 371 ? 189.560 160.128 188.462 1.00 27.73 371 LEU A CA 1
ATOM 1968 C C . LEU A 1 371 ? 190.011 161.452 189.065 1.00 28.55 371 LEU A C 1
ATOM 1969 O O . LEU A 1 371 ? 190.466 162.346 188.343 1.00 31.15 371 LEU A O 1
ATOM 1974 N N . GLU A 1 372 ? 189.888 161.576 190.388 1.00 29.70 372 GLU A N 1
ATOM 1975 C CA . GLU A 1 372 ? 190.312 162.775 191.099 1.00 30.30 372 GLU A CA 1
ATOM 1976 C C . GLU A 1 372 ? 191.111 162.399 192.339 1.00 30.41 372 GLU A C 1
ATOM 1977 O O . GLU A 1 372 ? 190.740 161.474 193.069 1.00 34.82 372 GLU A O 1
ATOM 1983 N N . TYR A 1 373 ? 192.201 163.134 192.579 1.00 28.37 373 TYR A N 1
ATOM 1984 C CA . TYR A 1 373 ? 193.003 163.012 193.787 1.00 27.80 373 TYR A CA 1
ATOM 1985 C C . TYR A 1 373 ? 193.309 164.406 194.316 1.00 31.81 373 TYR A C 1
ATOM 1986 O O . TYR A 1 373 ? 193.590 165.324 193.540 1.00 33.99 373 TYR A O 1
ATOM 1995 N N . ARG A 1 374 ? 193.262 164.558 195.638 1.00 32.69 374 ARG A N 1
ATOM 1996 C CA . ARG A 1 374 ? 193.423 165.862 196.269 1.00 31.49 374 ARG A CA 1
ATOM 1997 C C . ARG A 1 374 ? 193.980 165.671 197.672 1.00 32.96 374 ARG A C 1
ATOM 1998 O O . ARG A 1 374 ? 193.454 164.859 198.440 1.00 36.68 374 ARG A O 1
ATOM 2006 N N . LYS A 1 375 ? 195.031 166.422 198.005 1.00 36.17 375 LYS A N 1
ATOM 2007 C CA . LYS A 1 375 ? 195.637 166.326 199.326 1.00 38.11 375 LYS A CA 1
ATOM 2008 C C . LYS A 1 375 ? 196.202 167.683 199.727 1.00 39.66 375 LYS A C 1
ATOM 2009 O O . LYS A 1 375 ? 196.555 168.506 198.877 1.00 43.12 375 LYS A O 1
ATOM 2015 N N . ARG A 1 376 ? 196.264 167.912 201.038 1.00 40.06 376 ARG A N 1
ATOM 2016 C CA . ARG A 1 376 ? 196.838 169.113 201.623 1.00 41.24 376 ARG A CA 1
ATOM 2017 C C . ARG A 1 376 ? 198.057 168.740 202.458 1.00 42.84 376 ARG A C 1
ATOM 2018 O O . ARG A 1 376 ? 198.100 167.671 203.075 1.00 46.98 376 ARG A O 1
ATOM 2026 N N . ASN A 1 377 ? 199.043 169.637 202.475 1.00 41.96 377 ASN A N 1
ATOM 2027 C CA . ASN A 1 377 ? 200.315 169.411 203.162 1.00 42.00 377 ASN A CA 1
ATOM 2028 C C . ASN A 1 377 ? 200.943 168.091 202.714 1.00 46.16 377 ASN A C 1
ATOM 2029 O O . ASN A 1 377 ? 201.155 167.167 203.501 1.00 53.05 377 ASN A O 1
ATOM 2034 N N . LEU A 1 378 ? 201.233 168.020 201.412 1.00 45.60 378 LEU A N 1
ATOM 2035 C CA . LEU A 1 378 ? 201.691 166.771 200.810 1.00 51.91 378 LEU A CA 1
ATOM 2036 C C . LEU A 1 378 ? 202.999 166.304 201.436 1.00 57.13 378 LEU A C 1
ATOM 2037 O O . LEU A 1 378 ? 203.058 165.245 202.072 1.00 59.58 378 LEU A O 1
ATOM 2042 N N . PHE A 1 379 ? 204.064 167.086 201.266 1.00 54.33 379 PHE A N 1
ATOM 2043 C CA . PHE A 1 379 ? 205.354 166.775 201.862 1.00 55.67 379 PHE A CA 1
ATOM 2044 C C . PHE A 1 379 ? 205.882 167.867 202.776 1.00 56.10 379 PHE A C 1
ATOM 2045 O O . PHE A 1 379 ? 206.679 167.565 203.670 1.00 55.58 379 PHE A O 1
ATOM 2053 N N . VAL A 1 380 ? 205.467 169.118 202.580 1.00 55.22 380 VAL A N 1
ATOM 2054 C CA . VAL A 1 380 ? 205.806 170.217 203.471 1.00 49.82 380 VAL A CA 1
ATOM 2055 C C . VAL A 1 380 ? 204.516 170.937 203.839 1.00 47.73 380 VAL A C 1
ATOM 2056 O O . VAL A 1 380 ? 203.489 170.802 203.170 1.00 48.74 380 VAL A O 1
ATOM 2060 N N . ARG A 1 381 ? 204.579 171.699 204.927 1.00 44.97 381 ARG A N 1
ATOM 2061 C CA . ARG A 1 381 ? 203.412 172.444 205.377 1.00 45.78 381 ARG A CA 1
ATOM 2062 C C . ARG A 1 381 ? 203.004 173.475 204.331 1.00 45.87 381 ARG A C 1
ATOM 2063 O O . ARG A 1 381 ? 203.851 174.059 203.647 1.00 48.46 381 ARG A O 1
ATOM 2071 N N . ASN A 1 382 ? 201.691 173.672 204.194 1.00 43.10 382 ASN A N 1
ATOM 2072 C CA . ASN A 1 382 ? 201.083 174.680 203.328 1.00 41.99 382 ASN A CA 1
ATOM 2073 C C . ASN A 1 382 ? 201.239 174.372 201.842 1.00 39.70 382 ASN A C 1
ATOM 2074 O O . ASN A 1 382 ? 201.080 175.268 201.006 1.00 38.94 382 ASN A O 1
ATOM 2079 N N . LEU A 1 383 ? 201.543 173.126 201.480 1.00 39.28 383 LEU A N 1
ATOM 2080 C CA . LEU A 1 383 ? 201.664 172.718 200.083 1.00 34.17 383 LEU A CA 1
ATOM 2081 C C . LEU A 1 383 ? 200.496 171.797 199.745 1.00 36.31 383 LEU A C 1
ATOM 2082 O O . LEU A 1 383 ? 200.428 170.666 200.237 1.00 43.33 383 LEU A O 1
ATOM 2087 N N . ASP A 1 384 ? 199.589 172.276 198.897 1.00 35.04 384 ASP A N 1
ATOM 2088 C CA . ASP A 1 384 ? 198.396 171.533 198.513 1.00 32.45 384 ASP A CA 1
ATOM 2089 C C . ASP A 1 384 ? 198.516 171.078 197.065 1.00 34.86 384 ASP A C 1
ATOM 2090 O O . ASP A 1 384 ? 198.986 171.832 196.207 1.00 36.11 384 ASP A O 1
ATOM 2095 N N . VAL A 1 385 ? 198.090 169.844 196.793 1.00 34.28 385 VAL A N 1
ATOM 2096 C CA . VAL A 1 385 ? 198.237 169.233 195.477 1.00 31.55 385 VAL A CA 1
ATOM 2097 C C . VAL A 1 385 ? 196.905 168.634 195.045 1.00 33.96 385 VAL A C 1
ATOM 2098 O O . VAL A 1 385 ? 196.190 168.029 195.853 1.00 36.71 385 VAL A O 1
ATOM 2102 N N . ALA A 1 386 ? 196.560 168.826 193.771 1.00 32.11 386 ALA A N 1
ATOM 2103 C CA . ALA A 1 386 ? 195.377 168.217 193.180 1.00 30.31 386 ALA A CA 1
ATOM 2104 C C . ALA A 1 386 ? 195.718 167.697 191.792 1.00 31.77 386 ALA A C 1
ATOM 2105 O O . ALA A 1 386 ? 196.351 168.403 191.000 1.00 35.44 386 ALA A O 1
ATOM 2107 N N . PHE A 1 387 ? 195.304 166.465 191.502 1.00 30.66 387 PHE A N 1
ATOM 2108 C CA . PHE A 1 387 ? 195.455 165.878 190.179 1.00 28.37 387 PHE A CA 1
ATOM 2109 C C . PHE A 1 387 ? 194.109 165.337 189.719 1.00 29.48 387 PHE A C 1
ATOM 2110 O O . PHE A 1 387 ? 193.302 164.863 190.525 1.00 32.52 387 PHE A O 1
ATOM 2118 N N . THR A 1 388 ? 193.866 165.420 188.413 1.00 29.29 388 THR A N 1
ATOM 2119 C CA . THR A 1 388 ? 192.564 165.068 187.867 1.00 28.59 388 THR A CA 1
ATOM 2120 C C . THR A 1 388 ? 192.739 164.524 186.456 1.00 28.43 388 THR A C 1
ATOM 2121 O O . THR A 1 388 ? 193.542 165.047 185.682 1.00 30.13 388 THR A O 1
ATOM 2125 N N . ALA A 1 389 ? 191.992 163.470 186.128 1.00 26.79 389 ALA A N 1
ATOM 2126 C CA . ALA A 1 389 ? 192.052 162.870 184.800 1.00 23.03 389 ALA A CA 1
ATOM 2127 C C . ALA A 1 389 ? 190.647 162.534 184.327 1.00 25.02 389 ALA A C 1
ATOM 2128 O O . ALA A 1 389 ? 189.831 162.028 185.101 1.00 29.03 389 ALA A O 1
ATOM 2130 N N . ASN A 1 390 ? 190.364 162.814 183.055 1.00 22.82 390 ASN A N 1
ATOM 2131 C CA . ASN A 1 390 ? 189.029 162.625 182.507 1.00 22.65 390 ASN A CA 1
ATOM 2132 C C . ASN A 1 390 ? 189.125 162.080 181.090 1.00 24.84 390 ASN A C 1
ATOM 2133 O O . ASN A 1 390 ? 190.034 162.435 180.335 1.00 27.26 390 ASN A O 1
ATOM 2138 N N . TYR A 1 391 ? 188.167 161.221 180.731 1.00 25.93 391 TYR A N 1
ATOM 2139 C CA . TYR A 1 391 ? 188.068 160.680 179.381 1.00 25.28 391 TYR A CA 1
ATOM 2140 C C . TYR A 1 391 ? 186.629 160.806 178.903 1.00 26.57 391 TYR A C 1
ATOM 2141 O O . TYR A 1 391 ? 185.695 160.536 179.662 1.00 27.67 391 TYR A O 1
ATOM 2150 N N . ASN A 1 392 ? 186.445 161.224 177.649 1.00 25.74 392 ASN A N 1
ATOM 2151 C CA . ASN A 1 392 ? 185.112 161.474 177.113 1.00 26.02 392 ASN A CA 1
ATOM 2152 C C . ASN A 1 392 ? 184.973 160.780 175.765 1.00 28.08 392 ASN A C 1
ATOM 2153 O O . ASN A 1 392 ? 185.792 161.000 174.861 1.00 30.08 392 ASN A O 1
ATOM 2158 N N . ARG A 1 393 ? 183.934 159.950 175.632 1.00 29.76 393 ARG A N 1
ATOM 2159 C CA . ARG A 1 393 ? 183.576 159.303 174.374 1.00 30.01 393 ARG A CA 1
ATOM 2160 C C . ARG A 1 393 ? 182.176 159.752 173.983 1.00 30.35 393 ARG A C 1
ATOM 2161 O O . ARG A 1 393 ? 181.233 159.611 174.771 1.00 29.63 393 ARG A O 1
ATOM 2169 N N . ASN A 1 394 ? 182.036 160.281 172.768 1.00 32.78 394 ASN A N 1
ATOM 2170 C CA . ASN A 1 394 ? 180.782 160.857 172.303 1.00 29.80 394 ASN A CA 1
ATOM 2171 C C . ASN A 1 394 ? 180.331 160.175 171.018 1.00 34.16 394 ASN A C 1
ATOM 2172 O O . ASN A 1 394 ? 181.155 159.843 170.158 1.00 39.46 394 ASN A O 1
ATOM 2177 N N . PHE A 1 395 ? 179.018 159.971 170.893 1.00 32.90 395 PHE A N 1
ATOM 2178 C CA . PHE A 1 395 ? 178.403 159.421 169.694 1.00 30.18 395 PHE A CA 1
ATOM 2179 C C . PHE A 1 395 ? 177.264 160.325 169.246 1.00 30.38 395 PHE A C 1
ATOM 2180 O O . PHE A 1 395 ? 176.467 160.788 170.070 1.00 33.99 395 PHE A O 1
ATOM 2188 N N . THR A 1 396 ? 177.185 160.546 167.932 1.00 30.58 396 THR A N 1
ATOM 2189 C CA . THR A 1 396 ? 176.161 161.370 167.307 1.00 30.94 396 THR A CA 1
ATOM 2190 C C . THR A 1 396 ? 175.538 160.619 166.137 1.00 30.90 396 THR A C 1
ATOM 2191 O O . THR A 1 396 ? 176.198 159.813 165.475 1.00 34.99 396 THR A O 1
ATOM 2195 N N . ASN A 1 397 ? 174.262 160.906 165.877 1.00 29.65 397 ASN A N 1
ATOM 2196 C CA . ASN A 1 397 ? 173.547 160.309 164.753 1.00 30.12 397 ASN A CA 1
ATOM 2197 C C . ASN A 1 397 ? 172.549 161.321 164.213 1.00 31.29 397 ASN A C 1
ATOM 2198 O O . ASN A 1 397 ? 171.618 161.712 164.921 1.00 32.11 397 ASN A O 1
ATOM 2203 N N . ASN A 1 398 ? 172.730 161.733 162.964 1.00 32.01 398 ASN A N 1
ATOM 2204 C CA . ASN A 1 398 ? 171.825 162.668 162.306 1.00 30.97 398 ASN A CA 1
ATOM 2205 C C . ASN A 1 398 ? 171.074 161.926 161.209 1.00 31.16 398 ASN A C 1
ATOM 2206 O O . ASN A 1 398 ? 171.700 161.345 160.312 1.00 33.25 398 ASN A O 1
ATOM 2211 N N . VAL A 1 399 ? 169.741 161.943 161.277 1.00 30.36 399 VAL A N 1
ATOM 2212 C CA . VAL A 1 399 ? 168.902 161.214 160.335 1.00 28.53 399 VAL A CA 1
ATOM 2213 C C . VAL A 1 399 ? 167.980 162.195 159.625 1.00 29.43 399 VAL A C 1
ATOM 2214 O O . VAL A 1 399 ? 167.243 162.953 160.272 1.00 29.10 399 VAL A O 1
ATOM 2218 N N . ASP A 1 400 ? 168.022 162.160 158.289 1.00 29.80 400 ASP A N 1
ATOM 2219 C CA . ASP A 1 400 ? 167.211 162.979 157.388 1.00 29.49 400 ASP A CA 1
ATOM 2220 C C . ASP A 1 400 ? 166.951 162.091 156.167 1.00 32.27 400 ASP A C 1
ATOM 2221 O O . ASP A 1 400 ? 167.735 162.081 155.216 1.00 34.97 400 ASP A O 1
ATOM 2226 N N . THR A 1 401 ? 165.837 161.350 156.208 1.00 31.54 401 THR A N 1
ATOM 2227 C CA . THR A 1 401 ? 165.571 160.341 155.188 1.00 31.73 401 THR A CA 1
ATOM 2228 C C . THR A 1 401 ? 164.119 160.348 154.717 1.00 31.85 401 THR A C 1
ATOM 2229 O O . THR A 1 401 ? 163.680 159.378 154.088 1.00 33.39 401 THR A O 1
ATOM 2233 N N . ALA A 1 402 ? 163.366 161.406 155.002 1.00 32.31 402 ALA A N 1
ATOM 2234 C CA . ALA A 1 402 ? 161.958 161.439 154.646 1.00 28.79 402 ALA A CA 1
ATOM 2235 C C . ALA A 1 402 ? 161.777 161.595 153.139 1.00 30.98 402 ALA A C 1
ATOM 2236 O O . ALA A 1 402 ? 162.655 162.083 152.422 1.00 35.22 402 ALA A O 1
ATOM 2238 N N . THR A 1 403 ? 160.607 161.167 152.662 1.00 30.97 403 THR A N 1
ATOM 2239 C CA . THR A 1 403 ? 160.229 161.296 151.261 1.00 30.91 403 THR A CA 1
ATOM 2240 C C . THR A 1 403 ? 159.044 162.237 151.071 1.00 29.02 403 THR A C 1
ATOM 2241 O O . THR A 1 403 ? 158.331 162.137 150.067 1.00 29.00 403 THR A O 1
ATOM 2245 N N . TYR A 1 404 ? 158.818 163.148 152.016 1.00 29.28 404 TYR A N 1
ATOM 2246 C CA . TYR A 1 404 ? 157.717 164.096 151.928 1.00 27.39 404 TYR A CA 1
ATOM 2247 C C . TYR A 1 404 ? 158.197 165.494 152.290 1.00 27.45 404 TYR A C 1
ATOM 2248 O O . TYR A 1 404 ? 159.189 165.677 153.000 1.00 30.11 404 TYR A O 1
ATOM 2257 N N . ARG A 1 405 ? 157.466 166.480 151.779 1.00 24.75 405 ARG A N 1
ATOM 2258 C CA . ARG A 1 405 ? 157.660 167.890 152.079 1.00 26.54 405 ARG A CA 1
ATOM 2259 C C . ARG A 1 405 ? 156.520 168.326 152.990 1.00 26.85 405 ARG A C 1
ATOM 2260 O O . ARG A 1 405 ? 155.344 168.128 152.656 1.00 26.51 405 ARG A O 1
ATOM 2268 N N . PHE A 1 406 ? 156.871 168.893 154.140 1.00 26.52 406 PHE A N 1
ATOM 2269 C CA . PHE A 1 406 ? 155.918 169.321 155.152 1.00 24.23 406 PHE A CA 1
ATOM 2270 C C . PHE A 1 406 ? 155.721 170.830 155.096 1.00 27.00 406 PHE A C 1
ATOM 2271 O O . PHE A 1 406 ? 156.611 171.576 154.681 1.00 28.03 406 PHE A O 1
ATOM 2279 N N . ASN A 1 407 ? 154.541 171.274 155.516 1.00 26.25 407 ASN A N 1
ATOM 2280 C CA . ASN A 1 407 ? 154.270 172.686 155.743 1.00 25.23 407 ASN A CA 1
ATOM 2281 C C . ASN A 1 407 ? 153.956 172.904 157.221 1.00 26.53 407 ASN A C 1
ATOM 2282 O O . ASN A 1 407 ? 153.942 171.965 158.021 1.00 27.70 407 ASN A O 1
ATOM 2287 N N . TRP A 1 408 ? 153.699 174.162 157.581 1.00 26.35 408 TRP A N 1
ATOM 2288 C CA . TRP A 1 408 ? 153.524 174.514 158.985 1.00 23.19 408 TRP A CA 1
ATOM 2289 C C . TRP A 1 408 ? 152.200 174.032 159.564 1.00 23.28 408 TRP A C 1
ATOM 2290 O O . TRP A 1 408 ? 152.013 174.116 160.783 1.00 26.49 408 TRP A O 1
ATOM 2301 N N . LEU A 1 409 ? 151.285 173.536 158.735 1.00 24.50 409 LEU A N 1
ATOM 2302 C CA . LEU A 1 409 ? 150.031 172.968 159.212 1.00 25.38 409 LEU A CA 1
ATOM 2303 C C . LEU A 1 409 ? 150.120 171.471 159.474 1.00 28.78 409 LEU A C 1
ATOM 2304 O O . LEU A 1 409 ? 149.115 170.863 159.856 1.00 33.89 409 LEU A O 1
ATOM 2309 N N . GLY A 1 410 ? 151.291 170.866 159.285 1.00 23.88 410 GLY A N 1
ATOM 2310 C CA . GLY A 1 410 ? 151.446 169.438 159.464 1.00 24.03 410 GLY A CA 1
ATOM 2311 C C . GLY A 1 410 ? 151.056 168.595 158.272 1.00 31.09 410 GLY A C 1
ATOM 2312 O O . GLY A 1 410 ? 151.036 167.364 158.386 1.00 36.33 410 GLY A O 1
ATOM 2313 N N . GLU A 1 411 ? 150.744 169.212 157.137 1.00 29.57 411 GLU A N 1
ATOM 2314 C CA . GLU A 1 411 ? 150.361 168.473 155.946 1.00 28.62 411 GLU A CA 1
ATOM 2315 C C . GLU A 1 411 ? 151.597 167.991 155.189 1.00 28.00 411 GLU A C 1
ATOM 2316 O O . GLU A 1 411 ? 152.716 168.463 155.404 1.00 27.39 411 GLU A O 1
ATOM 2322 N N . LYS A 1 412 ? 151.377 167.035 154.288 1.00 31.74 412 LYS A N 1
ATOM 2323 C CA . LYS A 1 412 ? 152.454 166.380 153.563 1.00 27.38 412 LYS A CA 1
ATOM 2324 C C . LYS A 1 412 ? 152.189 166.428 152.066 1.00 29.96 412 LYS A C 1
ATOM 2325 O O . LYS A 1 412 ? 151.039 166.377 151.620 1.00 34.22 412 LYS A O 1
ATOM 2331 N N . THR A 1 413 ? 153.268 166.529 151.290 1.00 28.08 413 THR A N 1
ATOM 2332 C CA . THR A 1 413 ? 153.189 166.320 149.850 1.00 24.80 413 THR A CA 1
ATOM 2333 C C . THR A 1 413 ? 154.379 165.480 149.405 1.00 28.83 413 THR A C 1
ATOM 2334 O O . THR A 1 413 ? 155.478 165.614 149.943 1.00 29.88 413 THR A O 1
ATOM 2338 N N . SER A 1 414 ? 154.152 164.595 148.439 1.00 29.96 414 SER A N 1
ATOM 2339 C CA . SER A 1 414 ? 155.208 163.689 148.009 1.00 26.93 414 SER A CA 1
ATOM 2340 C C . SER A 1 414 ? 156.310 164.446 147.275 1.00 28.39 414 SER A C 1
ATOM 2341 O O . SER A 1 414 ? 156.046 165.399 146.536 1.00 29.67 414 SER A O 1
ATOM 2344 N N . LEU A 1 415 ? 157.553 164.016 147.486 1.00 28.92 415 LEU A N 1
ATOM 2345 C CA . LEU A 1 415 ? 158.704 164.589 146.799 1.00 27.58 415 LEU A CA 1
ATOM 2346 C C . LEU A 1 415 ? 158.962 163.950 145.441 1.00 30.50 415 LEU A C 1
ATOM 2347 O O . LEU A 1 415 ? 159.886 164.377 144.740 1.00 31.33 415 LEU A O 1
ATOM 2352 N N . LYS A 1 416 ? 158.179 162.937 145.066 1.00 29.91 416 LYS A N 1
ATOM 2353 C CA . LYS A 1 416 ? 158.239 162.320 143.741 1.00 29.70 416 LYS A CA 1
ATOM 2354 C C . LYS A 1 416 ? 159.608 161.685 143.481 1.00 31.66 416 LYS A C 1
ATOM 2355 O O . LYS A 1 416 ? 160.307 162.009 142.520 1.00 34.17 416 LYS A O 1
ATOM 2361 N N . GLY A 1 417 ? 159.980 160.762 144.368 1.00 31.31 417 GLY A N 1
ATOM 2362 C CA . GLY A 1 417 ? 161.192 159.989 144.216 1.00 28.62 417 GLY A CA 1
ATOM 2363 C C . GLY A 1 417 ? 162.411 160.539 144.923 1.00 29.93 417 GLY A C 1
ATOM 2364 O O . GLY A 1 417 ? 163.419 159.829 145.023 1.00 36.44 417 GLY A O 1
ATOM 2365 N N . ARG A 1 418 ? 162.357 161.771 145.420 1.00 29.07 418 ARG A N 1
ATOM 2366 C CA . ARG A 1 418 ? 163.486 162.375 146.112 1.00 27.73 418 ARG A CA 1
ATOM 2367 C C . ARG A 1 418 ? 163.468 161.967 147.580 1.00 30.74 418 ARG A C 1
ATOM 2368 O O . ARG A 1 418 ? 162.417 162.012 148.229 1.00 32.99 418 ARG A O 1
ATOM 2376 N N . LYS A 1 419 ? 164.626 161.570 148.098 1.00 34.02 419 LYS A N 1
ATOM 2377 C CA . LYS A 1 419 ? 164.769 161.181 149.494 1.00 31.80 419 LYS A CA 1
ATOM 2378 C C . LYS A 1 419 ? 165.531 162.255 150.257 1.00 31.40 419 LYS A C 1
ATOM 2379 O O . LYS A 1 419 ? 166.521 162.802 149.760 1.00 37.41 419 LYS A O 1
ATOM 2385 N N . GLY A 1 420 ? 165.062 162.553 151.465 1.00 31.52 420 GLY A N 1
ATOM 2386 C CA . GLY A 1 420 ? 165.664 163.587 152.281 1.00 32.02 420 GLY A CA 1
ATOM 2387 C C . GLY A 1 420 ? 164.990 164.926 152.074 1.00 35.21 420 GLY A C 1
ATOM 2388 O O . GLY A 1 420 ? 165.089 165.514 150.993 1.00 41.80 420 GLY A O 1
ATOM 2389 N N . GLU A 1 421 ? 164.302 165.423 153.104 1.00 33.16 421 GLU A N 1
ATOM 2390 C CA . GLU A 1 421 ? 163.574 166.679 152.968 1.00 34.58 421 GLU A CA 1
ATOM 2391 C C . GLU A 1 421 ? 164.502 167.886 152.907 1.00 35.45 421 GLU A C 1
ATOM 2392 O O . GLU A 1 421 ? 164.095 168.939 152.407 1.00 37.40 421 GLU A O 1
ATOM 2398 N N . GLN A 1 422 ? 165.731 167.759 153.404 1.00 36.78 422 GLN A N 1
ATOM 2399 C CA . GLN A 1 422 ? 166.782 168.737 153.154 1.00 35.74 422 GLN A CA 1
ATOM 2400 C C . GLN A 1 422 ? 167.942 168.131 152.382 1.00 38.79 422 GLN A C 1
ATOM 2401 O O . GLN A 1 422 ? 168.362 168.686 151.360 1.00 44.66 422 GLN A O 1
ATOM 2407 N N . SER A 1 423 ? 168.465 166.998 152.848 1.00 40.29 423 SER A N 1
ATOM 2408 C CA . SER A 1 423 ? 169.490 166.236 152.147 1.00 41.34 423 SER A CA 1
ATOM 2409 C C . SER A 1 423 ? 169.555 164.841 152.755 1.00 39.83 423 SER A C 1
ATOM 2410 O O . SER A 1 423 ? 169.593 164.703 153.982 1.00 39.89 423 SER A O 1
ATOM 2413 N N . TYR A 1 424 ? 169.550 163.807 151.914 1.00 38.29 424 TYR A N 1
ATOM 2414 C CA . TYR A 1 424 ? 169.530 162.439 152.415 1.00 38.91 424 TYR A CA 1
ATOM 2415 C C . TYR A 1 424 ? 170.749 162.182 153.291 1.00 40.58 424 TYR A C 1
ATOM 2416 O O . TYR A 1 424 ? 171.885 162.461 152.895 1.00 47.89 424 TYR A O 1
ATOM 2425 N N . GLN A 1 425 ? 170.510 161.648 154.488 1.00 39.29 425 GLN A N 1
ATOM 2426 C CA . GLN A 1 425 ? 171.573 161.508 155.475 1.00 36.11 425 GLN A CA 1
ATOM 2427 C C . GLN A 1 425 ? 171.169 160.488 156.527 1.00 35.91 425 GLN A C 1
ATOM 2428 O O . GLN A 1 425 ? 170.060 160.552 157.062 1.00 34.29 425 GLN A O 1
ATOM 2434 N N . ASP A 1 426 ? 172.072 159.561 156.824 1.00 39.28 426 ASP A N 1
ATOM 2435 C CA . ASP A 1 426 ? 171.944 158.630 157.941 1.00 39.28 426 ASP A CA 1
ATOM 2436 C C . ASP A 1 426 ? 173.262 158.564 158.697 1.00 42.82 426 ASP A C 1
ATOM 2437 O O . ASP A 1 426 ? 173.795 157.493 158.992 1.00 45.90 426 ASP A O 1
ATOM 2442 N N . MET A 1 427 ? 173.807 159.736 159.016 1.00 42.41 427 MET A N 1
ATOM 2443 C CA . MET A 1 427 ? 175.202 159.828 159.421 1.00 39.99 427 MET A CA 1
ATOM 2444 C C . MET A 1 427 ? 175.382 159.458 160.887 1.00 41.02 427 MET A C 1
ATOM 2445 O O . MET A 1 427 ? 174.610 159.881 161.752 1.00 42.45 427 MET A O 1
ATOM 2450 N N . LYS A 1 428 ? 176.414 158.661 161.156 1.00 42.44 428 LYS A N 1
ATOM 2451 C CA . LYS A 1 428 ? 176.809 158.283 162.505 1.00 39.17 428 LYS A CA 1
ATOM 2452 C C . LYS A 1 428 ? 178.269 158.653 162.721 1.00 42.92 428 LYS A C 1
ATOM 2453 O O . LYS A 1 428 ? 179.113 158.418 161.851 1.00 48.42 428 LYS A O 1
ATOM 2459 N N . SER A 1 429 ? 178.564 159.232 163.883 1.00 42.78 429 SER A N 1
ATOM 2460 C CA . SER A 1 429 ? 179.921 159.641 164.216 1.00 46.30 429 SER A CA 1
ATOM 2461 C C . SER A 1 429 ? 180.230 159.257 165.655 1.00 47.09 429 SER A C 1
ATOM 2462 O O . SER A 1 429 ? 179.349 159.266 166.517 1.00 44.37 429 SER A O 1
ATOM 2465 N N . ASP A 1 430 ? 181.496 158.926 165.907 1.00 50.78 430 ASP A N 1
ATOM 2466 C CA . ASP A 1 430 ? 181.952 158.539 167.241 1.00 45.16 430 ASP A CA 1
ATOM 2467 C C . ASP A 1 430 ? 183.346 159.119 167.442 1.00 47.89 430 ASP A C 1
ATOM 2468 O O . ASP A 1 430 ? 184.284 158.740 166.735 1.00 54.47 430 ASP A O 1
ATOM 2473 N N . ASN A 1 431 ? 183.480 160.031 168.402 1.00 44.81 431 ASN A N 1
ATOM 2474 C CA . ASN A 1 431 ? 184.736 160.714 168.666 1.00 45.69 431 ASN A CA 1
ATOM 2475 C C . ASN A 1 431 ? 185.148 160.518 170.119 1.00 43.41 431 ASN A C 1
ATOM 2476 O O . ASN A 1 431 ? 184.334 160.161 170.977 1.00 43.56 431 ASN A O 1
ATOM 2481 N N . ASP A 1 432 ? 186.433 160.750 170.389 1.00 43.63 432 ASP A N 1
ATOM 2482 C CA . ASP A 1 432 ? 186.973 160.556 171.725 1.00 35.04 432 ASP A CA 1
ATOM 2483 C C . ASP A 1 432 ? 188.060 161.577 172.039 1.00 34.32 432 ASP A C 1
ATOM 2484 O O . ASP A 1 432 ? 188.700 162.154 171.143 1.00 37.54 432 ASP A O 1
ATOM 2489 N N . ASN A 1 433 ? 188.237 161.806 173.338 1.00 32.23 433 ASN A N 1
ATOM 2490 C CA . ASN A 1 433 ? 189.256 162.728 173.817 1.00 29.46 433 ASN A CA 1
ATOM 2491 C C . ASN A 1 433 ? 189.505 162.474 175.297 1.00 26.84 433 ASN A C 1
ATOM 2492 O O . ASN A 1 433 ? 188.769 161.734 175.957 1.00 28.85 433 ASN A O 1
ATOM 2497 N N . TRP A 1 434 ? 190.553 163.112 175.814 1.00 26.02 434 TRP A N 1
ATOM 2498 C CA . TRP A 1 434 ? 190.892 162.944 177.222 1.00 24.40 434 TRP A CA 1
ATOM 2499 C C . TRP A 1 434 ? 191.786 164.085 177.686 1.00 25.71 434 TRP A C 1
ATOM 2500 O O . TRP A 1 434 ? 192.582 164.626 176.912 1.00 27.64 434 TRP A O 1
ATOM 2511 N N . ASN A 1 435 ? 191.653 164.435 178.965 1.00 26.34 435 ASN A N 1
ATOM 2512 C CA . ASN A 1 435 ? 192.398 165.549 179.533 1.00 24.11 435 ASN A CA 1
ATOM 2513 C C . ASN A 1 435 ? 192.935 165.182 180.910 1.00 22.89 435 ASN A C 1
ATOM 2514 O O . ASN A 1 435 ? 192.418 164.294 181.595 1.00 24.42 435 ASN A O 1
ATOM 2519 N N . ALA A 1 436 ? 193.996 165.888 181.301 1.00 25.27 436 ALA A N 1
ATOM 2520 C CA . ALA A 1 436 ? 194.611 165.751 182.613 1.00 23.80 436 ALA A CA 1
ATOM 2521 C C . ALA A 1 436 ? 194.967 167.132 183.146 1.00 25.97 436 ALA A C 1
ATOM 2522 O O . ALA A 1 436 ? 195.345 168.030 182.388 1.00 28.37 436 ALA A O 1
ATOM 2524 N N . THR A 1 437 ? 194.846 167.289 184.463 1.00 28.63 437 THR A N 1
ATOM 2525 C CA . THR A 1 437 ? 195.037 168.568 185.130 1.00 28.27 437 THR A CA 1
ATOM 2526 C C . THR A 1 437 ? 195.834 168.365 186.410 1.00 29.11 437 THR A C 1
ATOM 2527 O O . THR A 1 437 ? 195.563 167.437 187.178 1.00 31.57 437 THR A O 1
ATOM 2531 N N . PHE A 1 438 ? 196.818 169.238 186.634 1.00 30.56 438 PHE A N 1
ATOM 2532 C CA . PHE A 1 438 ? 197.606 169.246 187.858 1.00 28.91 438 PHE A CA 1
ATOM 2533 C C . PHE A 1 438 ? 197.657 170.660 188.416 1.00 28.14 438 PHE A C 1
ATOM 2534 O O . PHE A 1 438 ? 197.871 171.623 187.671 1.00 30.19 438 PHE A O 1
ATOM 2542 N N . THR A 1 439 ? 197.464 170.778 189.731 1.00 29.28 439 THR A N 1
ATOM 2543 C CA . THR A 1 439 ? 197.462 172.067 190.408 1.00 29.37 439 THR A CA 1
ATOM 2544 C C . THR A 1 439 ? 198.209 171.951 191.729 1.00 29.42 439 THR A C 1
ATOM 2545 O O . THR A 1 439 ? 198.009 170.993 192.482 1.00 34.43 439 THR A O 1
ATOM 2549 N N . ALA A 1 440 ? 199.075 172.927 192.000 1.00 26.15 440 ALA A N 1
ATOM 2550 C CA . ALA A 1 440 ? 199.819 173.003 193.250 1.00 26.93 440 ALA A CA 1
ATOM 2551 C C . ALA A 1 440 ? 199.689 174.405 193.826 1.00 27.76 440 ALA A C 1
ATOM 2552 O O . ALA A 1 440 ? 199.895 175.396 193.116 1.00 27.72 440 ALA A O 1
ATOM 2554 N N . ASN A 1 441 ? 199.347 174.482 195.109 1.00 28.07 441 ASN A N 1
ATOM 2555 C CA . ASN A 1 441 ? 199.220 175.744 195.824 1.00 25.38 441 ASN A CA 1
ATOM 2556 C C . ASN A 1 441 ? 200.211 175.785 196.977 1.00 28.69 441 ASN A C 1
ATOM 2557 O O . ASN A 1 441 ? 200.441 174.774 197.650 1.00 30.78 441 ASN A O 1
ATOM 2562 N N . TYR A 1 442 ? 200.791 176.962 197.202 1.00 28.84 442 TYR A N 1
ATOM 2563 C CA . TYR A 1 442 ? 201.703 177.170 198.316 1.00 27.57 442 TYR A CA 1
ATOM 2564 C C . TYR A 1 442 ? 201.499 178.586 198.834 1.00 29.34 442 TYR A C 1
ATOM 2565 O O . TYR A 1 442 ? 201.023 179.464 198.112 1.00 32.82 442 TYR A O 1
ATOM 2574 N N . HIS A 1 443 ? 201.849 178.804 200.098 1.00 29.00 443 HIS A N 1
ATOM 2575 C CA . HIS A 1 443 ? 201.726 180.144 200.653 1.00 28.77 443 HIS A CA 1
ATOM 2576 C C . HIS A 1 443 ? 202.655 180.289 201.847 1.00 30.33 443 HIS A C 1
ATOM 2577 O O . HIS A 1 443 ? 202.836 179.347 202.623 1.00 33.23 443 HIS A O 1
ATOM 2584 N N . ILE A 1 444 ? 203.240 181.477 201.979 1.00 32.56 444 ILE A N 1
ATOM 2585 C CA . ILE A 1 444 ? 204.055 181.807 203.143 1.00 29.34 444 ILE A CA 1
ATOM 2586 C C . ILE A 1 444 ? 203.284 182.817 203.981 1.00 30.16 444 ILE A C 1
ATOM 2587 O O . ILE A 1 444 ? 203.350 184.027 203.735 1.00 32.76 444 ILE A O 1
ATOM 2592 N N . GLY A 1 445 ? 202.545 182.325 204.973 1.00 32.47 445 GLY A N 1
ATOM 2593 C CA . GLY A 1 445 ? 201.636 183.201 205.681 1.00 34.03 445 GLY A CA 1
ATOM 2594 C C . GLY A 1 445 ? 200.491 183.626 204.777 1.00 36.36 445 GLY A C 1
ATOM 2595 O O . GLY A 1 445 ? 200.085 182.909 203.857 1.00 41.18 445 GLY A O 1
ATOM 2596 N N . THR A 1 446 ? 199.962 184.819 205.043 1.00 35.23 446 THR A N 1
ATOM 2597 C CA . THR A 1 446 ? 198.894 185.384 204.232 1.00 36.11 446 THR A CA 1
ATOM 2598 C C . THR A 1 446 ? 199.391 186.396 203.208 1.00 34.87 446 THR A C 1
ATOM 2599 O O . THR A 1 446 ? 198.616 186.797 202.333 1.00 35.74 446 THR A O 1
ATOM 2603 N N . ALA A 1 447 ? 200.655 186.811 203.288 1.00 31.21 447 ALA A N 1
ATOM 2604 C CA . ALA A 1 447 ? 201.176 187.857 202.419 1.00 29.87 447 ALA A CA 1
ATOM 2605 C C . ALA A 1 447 ? 201.695 187.343 201.083 1.00 30.28 447 ALA A C 1
ATOM 2606 O O . ALA A 1 447 ? 201.778 188.125 200.130 1.00 30.89 447 ALA A O 1
ATOM 2608 N N . HIS A 1 448 ? 202.049 186.063 200.984 1.00 29.82 448 HIS A N 1
ATOM 2609 C CA . HIS A 1 448 ? 202.640 185.510 199.770 1.00 26.22 448 HIS A CA 1
ATOM 2610 C C . HIS A 1 448 ? 201.886 184.252 199.371 1.00 26.23 448 HIS A C 1
ATOM 2611 O O . HIS A 1 448 ? 201.834 183.290 200.147 1.00 28.04 448 HIS A O 1
ATOM 2618 N N . THR A 1 449 ? 201.332 184.247 198.155 1.00 25.90 449 THR A N 1
ATOM 2619 C CA . THR A 1 449 ? 200.611 183.088 197.637 1.00 22.76 449 THR A CA 1
ATOM 2620 C C . THR A 1 449 ? 201.144 182.713 196.259 1.00 23.68 449 THR A C 1
ATOM 2621 O O . THR A 1 449 ? 201.370 183.587 195.418 1.00 25.32 449 THR A O 1
ATOM 2625 N N . PHE A 1 450 ? 201.327 181.409 196.029 1.00 24.91 450 PHE A N 1
ATOM 2626 C CA . PHE A 1 450 ? 201.890 180.872 194.795 1.00 23.37 450 PHE A CA 1
ATOM 2627 C C . PHE A 1 450 ? 200.973 179.785 194.252 1.00 24.87 450 PHE A C 1
ATOM 2628 O O . PHE A 1 450 ? 200.550 178.897 195.002 1.00 28.14 450 PHE A O 1
ATOM 2636 N N . VAL A 1 451 ? 200.684 179.842 192.951 1.00 25.11 451 VAL A N 1
ATOM 2637 C CA . VAL A 1 451 ? 199.862 178.837 192.280 1.00 22.40 451 VAL A CA 1
ATOM 2638 C C . VAL A 1 451 ? 200.577 178.372 191.018 1.00 23.24 451 VAL A C 1
ATOM 2639 O O . VAL A 1 451 ? 201.038 179.198 190.221 1.00 24.13 451 VAL A O 1
ATOM 2643 N N . LEU A 1 452 ? 200.662 177.052 190.836 1.00 24.49 452 LEU A N 1
ATOM 2644 C CA . LEU A 1 452 ? 201.223 176.439 189.637 1.00 23.16 452 LEU A CA 1
ATOM 2645 C C . LEU A 1 452 ? 200.196 175.480 189.052 1.00 24.21 452 LEU A C 1
ATOM 2646 O O . LEU A 1 452 ? 199.593 174.694 189.787 1.00 27.28 452 LEU A O 1
ATOM 2651 N N . ASN A 1 453 ? 199.991 175.544 187.737 1.00 24.50 453 ASN A N 1
ATOM 2652 C CA . ASN A 1 453 ? 198.972 174.728 187.092 1.00 23.03 453 ASN A CA 1
ATOM 2653 C C . ASN A 1 453 ? 199.469 174.224 185.746 1.00 23.65 453 ASN A C 1
ATOM 2654 O O . ASN A 1 453 ? 200.235 174.902 185.058 1.00 25.72 453 ASN A O 1
ATOM 2659 N N . HIS A 1 454 ? 199.017 173.026 185.372 1.00 24.01 454 HIS A N 1
ATOM 2660 C CA . HIS A 1 454 ? 199.277 172.487 184.043 1.00 22.45 454 HIS A CA 1
ATOM 2661 C C . HIS A 1 454 ? 198.084 171.667 183.574 1.00 23.38 454 HIS A C 1
ATOM 2662 O O . HIS A 1 454 ? 197.517 170.883 184.341 1.00 25.72 454 HIS A O 1
ATOM 2669 N N . VAL A 1 455 ? 197.708 171.852 182.310 1.00 23.70 455 VAL A N 1
ATOM 2670 C CA . VAL A 1 455 ? 196.596 171.129 181.705 1.00 23.87 455 VAL A CA 1
ATOM 2671 C C . VAL A 1 455 ? 197.042 170.555 180.367 1.00 25.20 455 VAL A C 1
ATOM 2672 O O . VAL A 1 455 ? 197.617 171.270 179.535 1.00 25.98 455 VAL A O 1
ATOM 2676 N N . LEU A 1 456 ? 196.778 169.264 180.169 1.00 26.21 456 LEU A N 1
ATOM 2677 C CA . LEU A 1 456 ? 196.952 168.584 178.894 1.00 25.29 456 LEU A CA 1
ATOM 2678 C C . LEU A 1 456 ? 195.585 168.156 178.378 1.00 28.27 456 LEU A C 1
ATOM 2679 O O . LEU A 1 456 ? 194.755 167.657 179.144 1.00 30.50 456 LEU A O 1
ATOM 2684 N N . ASN A 1 457 ? 195.350 168.350 177.081 1.00 27.96 457 ASN A N 1
ATOM 2685 C CA . ASN A 1 457 ? 194.061 168.022 176.476 1.00 27.23 457 ASN A CA 1
ATOM 2686 C C . ASN A 1 457 ? 194.298 167.456 175.084 1.00 28.98 457 ASN A C 1
ATOM 2687 O O . ASN A 1 457 ? 194.902 168.124 174.241 1.00 29.99 457 ASN A O 1
ATOM 2692 N N . THR A 1 458 ? 193.812 166.241 174.830 1.00 29.73 458 THR A N 1
ATOM 2693 C CA . THR A 1 458 ? 194.016 165.570 173.553 1.00 28.30 458 THR A CA 1
ATOM 2694 C C . THR A 1 458 ? 192.668 165.217 172.938 1.00 30.34 458 THR A C 1
ATOM 2695 O O . THR A 1 458 ? 191.799 164.662 173.620 1.00 32.92 458 THR A O 1
ATOM 2699 N N . PHE A 1 459 ? 192.510 165.536 171.650 1.00 31.91 459 PHE A N 1
ATOM 2700 C CA . PHE A 1 459 ? 191.288 165.318 170.886 1.00 33.77 459 PHE A CA 1
ATOM 2701 C C . PHE A 1 459 ? 191.615 164.495 169.646 1.00 40.41 459 PHE A C 1
ATOM 2702 O O . PHE A 1 459 ? 192.618 164.765 168.962 1.00 42.10 459 PHE A O 1
ATOM 2710 N N . HIS A 1 460 ? 190.747 163.526 169.323 1.00 47.15 460 HIS A N 1
ATOM 2711 C CA . HIS A 1 460 ? 190.905 162.717 168.112 1.00 52.34 460 HIS A CA 1
ATOM 2712 C C . HIS A 1 460 ? 189.653 162.860 167.250 1.00 60.87 460 HIS A C 1
ATOM 2713 O O . HIS A 1 460 ? 188.643 162.201 167.507 1.00 59.56 460 HIS A O 1
ATOM 2720 N N . ARG A 1 461 ? 189.718 163.715 166.224 1.00 64.18 461 ARG A N 1
ATOM 2721 C CA . ARG A 1 461 ? 188.532 163.995 165.416 1.00 64.70 461 ARG A CA 1
ATOM 2722 C C . ARG A 1 461 ? 188.072 162.762 164.650 1.00 69.20 461 ARG A C 1
ATOM 2723 O O . ARG A 1 461 ? 186.871 162.467 164.585 1.00 72.03 461 ARG A O 1
ATOM 2731 N N . GLU A 1 462 ? 189.023 162.046 164.043 1.00 66.93 462 GLU A N 1
ATOM 2732 C CA . GLU A 1 462 ? 188.770 160.853 163.244 1.00 72.37 462 GLU A CA 1
ATOM 2733 C C . GLU A 1 462 ? 187.723 159.962 163.900 1.00 74.54 462 GLU A C 1
ATOM 2734 O O . GLU A 1 462 ? 187.838 159.615 165.082 1.00 73.80 462 GLU A O 1
ATOM 2740 N N . ASN A 1 463 ? 186.658 159.653 163.160 1.00 72.44 463 ASN A N 1
ATOM 2741 C CA . ASN A 1 463 ? 185.562 158.870 163.717 1.00 72.84 463 ASN A CA 1
ATOM 2742 C C . ASN A 1 463 ? 186.039 157.437 163.904 1.00 72.62 463 ASN A C 1
ATOM 2743 O O . ASN A 1 463 ? 185.275 156.565 164.313 1.00 68.60 463 ASN A O 1
ATOM 2748 N N . ALA A 1 474 ? 194.980 155.765 157.621 1.00 84.80 474 ALA A N 1
ATOM 2749 C CA . ALA A 1 474 ? 196.084 155.447 158.517 1.00 86.83 474 ALA A CA 1
ATOM 2750 C C . ALA A 1 474 ? 196.558 156.693 159.250 1.00 84.68 474 ALA A C 1
ATOM 2751 O O . ALA A 1 474 ? 197.173 156.606 160.313 1.00 83.81 474 ALA A O 1
ATOM 2753 N N . ILE A 1 475 ? 196.268 157.856 158.677 1.00 79.82 475 ILE A N 1
ATOM 2754 C CA . ILE A 1 475 ? 196.654 159.137 159.253 1.00 75.79 475 ILE A CA 1
ATOM 2755 C C . ILE A 1 475 ? 195.468 159.689 160.028 1.00 74.12 475 ILE A C 1
ATOM 2756 O O . ILE A 1 475 ? 194.376 159.862 159.473 1.00 73.51 475 ILE A O 1
ATOM 2761 N N . ALA A 1 476 ? 195.680 159.969 161.309 1.00 70.10 476 ALA A N 1
ATOM 2762 C CA . ALA A 1 476 ? 194.632 160.468 162.184 1.00 62.53 476 ALA A CA 1
ATOM 2763 C C . ALA A 1 476 ? 194.782 161.969 162.384 1.00 57.88 476 ALA A C 1
ATOM 2764 O O . ALA A 1 476 ? 195.897 162.492 162.466 1.00 57.53 476 ALA A O 1
ATOM 2766 N N . LYS A 1 477 ? 193.648 162.658 162.451 1.00 57.10 477 LYS A N 1
ATOM 2767 C CA . LYS A 1 477 ? 193.613 164.096 162.693 1.00 52.44 477 LYS A CA 1
ATOM 2768 C C . LYS A 1 477 ? 193.642 164.298 164.203 1.00 48.25 477 LYS A C 1
ATOM 2769 O O . LYS A 1 477 ? 192.631 164.118 164.886 1.00 53.71 477 LYS A O 1
ATOM 2775 N N . VAL A 1 478 ? 194.811 164.654 164.732 1.00 45.00 478 VAL A N 1
ATOM 2776 C CA . VAL A 1 478 ? 195.068 164.642 166.169 1.00 43.29 478 VAL A CA 1
ATOM 2777 C C . VAL A 1 478 ? 195.398 166.057 166.621 1.00 39.98 478 VAL A C 1
ATOM 2778 O O . VAL A 1 478 ? 196.188 166.752 165.968 1.00 39.68 478 VAL A O 1
ATOM 2782 N N . THR A 1 479 ? 194.797 166.483 167.734 1.00 37.93 479 THR A N 1
ATOM 2783 C CA . THR A 1 479 ? 195.126 167.769 168.338 1.00 34.42 479 THR A CA 1
ATOM 2784 C C . THR A 1 479 ? 195.507 167.572 169.797 1.00 34.48 479 THR A C 1
ATOM 2785 O O . THR A 1 479 ? 194.750 166.970 170.564 1.00 36.39 479 THR A O 1
ATOM 2789 N N . ARG A 1 480 ? 196.675 168.085 170.183 1.00 31.09 480 ARG A N 1
ATOM 2790 C CA . ARG A 1 480 ? 197.162 167.965 171.555 1.00 29.63 480 ARG A CA 1
ATOM 2791 C C . ARG A 1 480 ? 197.582 169.339 172.056 1.00 29.27 480 ARG A C 1
ATOM 2792 O O . ARG A 1 480 ? 198.423 169.997 171.438 1.00 32.11 480 ARG A O 1
ATOM 2800 N N . LYS A 1 481 ? 197.015 169.760 173.185 1.00 27.86 481 LYS A N 1
ATOM 2801 C CA . LYS A 1 481 ? 197.202 171.103 173.714 1.00 24.05 481 LYS A CA 1
ATOM 2802 C C . LYS A 1 481 ? 197.754 171.029 175.132 1.00 26.15 481 LYS A C 1
ATOM 2803 O O . LYS A 1 481 ? 197.245 170.269 175.963 1.00 28.84 481 LYS A O 1
ATOM 2809 N N . ASN A 1 482 ? 198.791 171.823 175.399 1.00 25.19 482 ASN A N 1
ATOM 2810 C CA . ASN A 1 482 ? 199.456 171.890 176.692 1.00 22.83 482 ASN A CA 1
ATOM 2811 C C . ASN A 1 482 ? 199.494 173.342 177.139 1.00 22.95 482 ASN A C 1
ATOM 2812 O O . ASN A 1 482 ? 199.994 174.208 176.410 1.00 24.55 482 ASN A O 1
ATOM 2817 N N . ILE A 1 483 ? 198.975 173.615 178.334 1.00 23.48 483 ILE A N 1
ATOM 2818 C CA . ILE A 1 483 ? 198.962 174.971 178.868 1.00 22.08 483 ILE A CA 1
ATOM 2819 C C . ILE A 1 483 ? 199.486 174.949 180.296 1.00 21.72 483 ILE A C 1
ATOM 2820 O O . ILE A 1 483 ? 199.022 174.157 181.124 1.00 22.71 483 ILE A O 1
ATOM 2825 N N . THR A 1 484 ? 200.448 175.825 180.582 1.00 22.44 484 THR A N 1
ATOM 2826 C CA . THR A 1 484 ? 201.058 175.929 181.901 1.00 20.78 484 THR A CA 1
ATOM 2827 C C . THR A 1 484 ? 200.845 177.334 182.446 1.00 21.56 484 THR A C 1
ATOM 2828 O O . THR A 1 484 ? 200.880 178.308 181.693 1.00 24.65 484 THR A O 1
ATOM 2832 N N . GLY A 1 485 ? 200.610 177.440 183.752 1.00 21.43 485 GLY A N 1
ATOM 2833 C CA . GLY A 1 485 ? 200.403 178.738 184.366 1.00 19.31 485 GLY A CA 1
ATOM 2834 C C . GLY A 1 485 ? 201.052 178.897 185.726 1.00 21.55 485 GLY A C 1
ATOM 2835 O O . GLY A 1 485 ? 201.098 177.947 186.516 1.00 23.36 485 GLY A O 1
ATOM 2836 N N . PHE A 1 486 ? 201.554 180.098 186.015 1.00 22.03 486 PHE A N 1
ATOM 2837 C CA . PHE A 1 486 ? 202.139 180.399 187.314 1.00 22.03 486 PHE A CA 1
ATOM 2838 C C . PHE A 1 486 ? 201.657 181.767 187.771 1.00 21.64 486 PHE A C 1
ATOM 2839 O O . PHE A 1 486 ? 201.662 182.723 186.988 1.00 24.54 486 PHE A O 1
ATOM 2847 N N . SER A 1 487 ? 201.246 181.858 189.035 1.00 20.91 487 SER A N 1
ATOM 2848 C CA . SER A 1 487 ? 200.711 183.097 189.583 1.00 23.29 487 SER A CA 1
ATOM 2849 C C . SER A 1 487 ? 201.266 183.340 190.978 1.00 24.98 487 SER A C 1
ATOM 2850 O O . SER A 1 487 ? 201.489 182.399 191.748 1.00 25.84 487 SER A O 1
ATOM 2853 N N . TYR A 1 488 ? 201.462 184.619 191.303 1.00 24.33 488 TYR A N 1
ATOM 2854 C CA . TYR A 1 488 ? 201.932 185.026 192.622 1.00 23.38 488 TYR A CA 1
ATOM 2855 C C . TYR A 1 488 ? 201.140 186.238 193.089 1.00 24.60 488 TYR A C 1
ATOM 2856 O O . TYR A 1 488 ? 200.968 187.203 192.335 1.00 27.81 488 TYR A O 1
ATOM 2865 N N . ARG A 1 489 ? 200.666 186.181 194.334 1.00 22.40 489 ARG A N 1
ATOM 2866 C CA . ARG A 1 489 ? 199.947 187.282 194.961 1.00 21.96 489 ARG A CA 1
ATOM 2867 C C . ARG A 1 489 ? 200.713 187.792 196.172 1.00 24.09 489 ARG A C 1
ATOM 2868 O O . ARG A 1 489 ? 201.198 187.001 196.994 1.00 25.82 489 ARG A O 1
ATOM 2876 N N . LEU A 1 490 ? 200.783 189.120 196.280 1.00 25.09 490 LEU A N 1
ATOM 2877 C CA . LEU A 1 490 ? 201.331 189.823 197.432 1.00 25.80 490 LEU A CA 1
ATOM 2878 C C . LEU A 1 490 ? 200.197 190.584 198.109 1.00 28.20 490 LEU A C 1
ATOM 2879 O O . LEU A 1 490 ? 199.515 191.397 197.466 1.00 29.43 490 LEU A O 1
ATOM 2884 N N . MET A 1 491 ? 199.989 190.299 199.397 1.00 31.36 491 MET A N 1
ATOM 2885 C CA . MET A 1 491 ? 198.959 190.932 200.223 1.00 30.38 491 MET A CA 1
ATOM 2886 C C . MET A 1 491 ? 199.607 191.378 201.528 1.00 34.21 491 MET A C 1
ATOM 2887 O O . MET A 1 491 ? 199.467 190.713 202.564 1.00 39.12 491 MET A O 1
ATOM 2892 N N . PRO A 1 492 ? 200.337 192.496 201.514 1.00 35.26 492 PRO A N 1
ATOM 2893 C CA . PRO A 1 492 ? 201.015 192.945 202.740 1.00 36.51 492 PRO A CA 1
ATOM 2894 C C . PRO A 1 492 ? 200.079 193.530 203.784 1.00 40.83 492 PRO A C 1
ATOM 2895 O O . PRO A 1 492 ? 200.502 193.708 204.934 1.00 42.83 492 PRO A O 1
ATOM 2899 N N . SER A 1 493 ? 198.834 193.834 203.430 1.00 43.43 493 SER A N 1
ATOM 2900 C CA . SER A 1 493 ? 197.885 194.422 204.366 1.00 44.76 493 SER A CA 1
ATOM 2901 C C . SER A 1 493 ? 196.475 194.094 203.892 1.00 46.88 493 SER A C 1
ATOM 2902 O O . SER A 1 493 ? 196.279 193.469 202.846 1.00 47.47 493 SER A O 1
ATOM 2905 N N . GLU A 1 494 ? 195.489 194.523 204.677 1.00 49.05 494 GLU A N 1
ATOM 2906 C CA . GLU A 1 494 ? 194.088 194.354 204.314 1.00 51.53 494 GLU A CA 1
ATOM 2907 C C . GLU A 1 494 ? 193.576 195.468 203.411 1.00 48.27 494 GLU A C 1
ATOM 2908 O O . GLU A 1 494 ? 192.408 195.430 203.011 1.00 45.84 494 GLU A O 1
ATOM 2914 N N . HIS A 1 495 ? 194.415 196.451 203.083 1.00 46.71 495 HIS A N 1
ATOM 2915 C CA . HIS A 1 495 ? 193.990 197.585 202.273 1.00 43.05 495 HIS A CA 1
ATOM 2916 C C . HIS A 1 495 ? 194.148 197.348 200.777 1.00 38.36 495 HIS A C 1
ATOM 2917 O O . HIS A 1 495 ? 193.358 197.883 199.990 1.00 40.20 495 HIS A O 1
ATOM 2924 N N . TRP A 1 496 ? 195.143 196.568 200.361 1.00 38.33 496 TRP A N 1
ATOM 2925 C CA . TRP A 1 496 ? 195.384 196.367 198.940 1.00 34.14 496 TRP A CA 1
ATOM 2926 C C . TRP A 1 496 ? 196.120 195.053 198.728 1.00 32.85 496 TRP A C 1
ATOM 2927 O O . TRP A 1 496 ? 196.816 194.557 199.618 1.00 34.04 496 TRP A O 1
ATOM 2938 N N . ASN A 1 497 ? 195.952 194.496 197.530 1.00 28.58 497 ASN A N 1
ATOM 2939 C CA . ASN A 1 497 ? 196.735 193.329 197.142 1.00 27.59 497 ASN A CA 1
ATOM 2940 C C . ASN A 1 497 ? 196.927 193.316 195.633 1.00 26.73 497 ASN A C 1
ATOM 2941 O O . ASN A 1 497 ? 196.152 193.917 194.877 1.00 28.73 497 ASN A O 1
ATOM 2946 N N . LEU A 1 498 ? 197.982 192.616 195.202 1.00 24.77 498 LEU A N 1
ATOM 2947 C CA . LEU A 1 498 ? 198.372 192.606 193.797 1.00 21.71 498 LEU A CA 1
ATOM 2948 C C . LEU A 1 498 ? 198.818 191.213 193.375 1.00 21.59 498 LEU A C 1
ATOM 2949 O O . LEU A 1 498 ? 199.555 190.541 194.100 1.00 23.40 498 LEU A O 1
ATOM 2954 N N . SER A 1 499 ? 198.393 190.798 192.182 1.00 23.07 499 SER A N 1
ATOM 2955 C CA . SER A 1 499 ? 198.713 189.491 191.629 1.00 21.31 499 SER A CA 1
ATOM 2956 C C . SER A 1 499 ? 199.331 189.657 190.250 1.00 21.42 499 SER A C 1
ATOM 2957 O O . SER A 1 499 ? 198.877 190.486 189.454 1.00 25.75 499 SER A O 1
ATOM 2960 N N . VAL A 1 500 ? 200.361 188.859 189.971 1.00 20.87 500 VAL A N 1
ATOM 2961 C CA . VAL A 1 500 ? 200.993 188.810 188.656 1.00 19.56 500 VAL A CA 1
ATOM 2962 C C . VAL A 1 500 ? 201.071 187.356 188.211 1.00 21.61 500 VAL A C 1
ATOM 2963 O O . VAL A 1 500 ? 201.379 186.467 189.015 1.00 23.22 500 VAL A O 1
ATOM 2967 N N . PHE A 1 501 ? 200.786 187.107 186.931 1.00 20.74 501 PHE A N 1
ATOM 2968 C CA . PHE A 1 501 ? 200.779 185.731 186.453 1.00 19.56 501 PHE A CA 1
ATOM 2969 C C . PHE A 1 501 ? 201.259 185.660 185.011 1.00 19.77 501 PHE A C 1
ATOM 2970 O O . PHE A 1 501 ? 201.131 186.615 184.234 1.00 23.18 501 PHE A O 1
ATOM 2978 N N . GLY A 1 502 ? 201.779 184.488 184.665 1.00 19.28 502 GLY A N 1
ATOM 2979 C CA . GLY A 1 502 ? 202.199 184.206 183.305 1.00 16.97 502 GLY A CA 1
ATOM 2980 C C . GLY A 1 502 ? 201.787 182.808 182.893 1.00 19.59 502 GLY A C 1
ATOM 2981 O O . GLY A 1 502 ? 201.756 181.877 183.704 1.00 21.50 502 GLY A O 1
ATOM 2982 N N . LYS A 1 503 ? 201.478 182.666 181.605 1.00 21.13 503 LYS A N 1
ATOM 2983 C CA . LYS A 1 503 ? 200.987 181.420 181.037 1.00 18.76 503 LYS A CA 1
ATOM 2984 C C . LYS A 1 503 ? 201.758 181.095 179.765 1.00 20.13 503 LYS A C 1
ATOM 2985 O O . LYS A 1 503 ? 202.192 181.990 179.036 1.00 23.13 503 LYS A O 1
ATOM 2991 N N . TYR A 1 504 ? 201.913 179.801 179.502 1.00 21.08 504 TYR A N 1
ATOM 2992 C CA . TYR A 1 504 ? 202.595 179.299 178.317 1.00 20.71 504 TYR A CA 1
ATOM 2993 C C . TYR A 1 504 ? 201.646 178.363 177.581 1.00 21.68 504 TYR A C 1
ATOM 2994 O O . TYR A 1 504 ? 201.133 177.405 178.174 1.00 22.73 504 TYR A O 1
ATOM 3003 N N . TYR A 1 505 ? 201.414 178.644 176.298 1.00 24.85 505 TYR A N 1
ATOM 3004 C CA . TYR A 1 505 ? 200.497 177.891 175.455 1.00 23.26 505 TYR A CA 1
ATOM 3005 C C . TYR A 1 505 ? 201.287 177.140 174.392 1.00 25.19 505 TYR A C 1
ATOM 3006 O O . TYR A 1 505 ? 202.174 177.717 173.752 1.00 27.13 505 TYR A O 1
ATOM 3015 N N . ASN A 1 506 ? 200.938 175.870 174.175 1.00 24.92 506 ASN A N 1
ATOM 3016 C CA . ASN A 1 506 ? 201.591 175.069 173.144 1.00 27.01 506 ASN A CA 1
ATOM 3017 C C . ASN A 1 506 ? 200.575 174.106 172.547 1.00 26.48 506 ASN A C 1
ATOM 3018 O O . ASN A 1 506 ? 199.958 173.326 173.274 1.00 30.31 506 ASN A O 1
ATOM 3023 N N . GLN A 1 507 ? 200.399 174.154 171.231 1.00 25.69 507 GLN A N 1
ATOM 3024 C CA . GLN A 1 507 ? 199.485 173.262 170.534 1.00 26.43 507 GLN A CA 1
ATOM 3025 C C . GLN A 1 507 ? 200.217 172.515 169.429 1.00 27.78 507 GLN A C 1
ATOM 3026 O O . GLN A 1 507 ? 201.044 173.093 168.713 1.00 33.01 507 GLN A O 1
ATOM 3032 N N . TYR A 1 508 ? 199.889 171.232 169.296 1.00 27.92 508 TYR A N 1
ATOM 3033 C CA . TYR A 1 508 ? 200.391 170.364 168.243 1.00 29.13 508 TYR A CA 1
ATOM 3034 C C . TYR A 1 508 ? 199.205 169.835 167.450 1.00 31.67 508 TYR A C 1
ATOM 3035 O O . TYR A 1 508 ? 198.253 169.298 168.029 1.00 33.15 508 TYR A O 1
ATOM 3044 N N . ASN A 1 509 ? 199.264 169.992 166.131 1.00 32.08 509 ASN A N 1
ATOM 3045 C CA . ASN A 1 509 ? 198.216 169.536 165.228 1.00 34.01 509 ASN A CA 1
ATOM 3046 C C . ASN A 1 509 ? 198.815 168.591 164.197 1.00 36.97 509 ASN A C 1
ATOM 3047 O O . ASN A 1 509 ? 199.937 168.804 163.731 1.00 39.64 509 ASN A O 1
ATOM 3052 N N . ALA A 1 510 ? 198.077 167.537 163.850 1.00 39.64 510 ALA A N 1
ATOM 3053 C CA . ALA A 1 510 ? 198.548 166.595 162.844 1.00 42.20 510 ALA A CA 1
ATOM 3054 C C . ALA A 1 510 ? 197.388 166.159 161.963 1.00 45.59 510 ALA A C 1
ATOM 3055 O O . ALA A 1 510 ? 196.306 165.831 162.466 1.00 48.46 510 ALA A O 1
ATOM 3057 N N . GLY A 1 511 ? 197.628 166.140 160.647 1.00 50.63 511 GLY A N 1
ATOM 3058 C CA . GLY A 1 511 ? 196.602 165.751 159.704 1.00 54.45 511 GLY A CA 1
ATOM 3059 C C . GLY A 1 511 ? 197.123 165.225 158.378 1.00 63.20 511 GLY A C 1
ATOM 3060 O O . GLY A 1 511 ? 198.294 165.395 158.023 1.00 63.61 511 GLY A O 1
ATOM 3061 N N . PRO A 1 512 ? 196.250 164.564 157.618 1.00 69.05 512 PRO A N 1
ATOM 3062 C CA . PRO A 1 512 ? 196.639 164.091 156.285 1.00 69.29 512 PRO A CA 1
ATOM 3063 C C . PRO A 1 512 ? 196.511 165.186 155.238 1.00 71.72 512 PRO A C 1
ATOM 3064 O O . PRO A 1 512 ? 195.536 165.942 155.213 1.00 72.24 512 PRO A O 1
ATOM 3068 N N . VAL A 1 513 ? 197.516 165.270 154.368 1.00 73.56 513 VAL A N 1
ATOM 3069 C CA . VAL A 1 513 ? 197.510 166.214 153.257 1.00 72.05 513 VAL A CA 1
ATOM 3070 C C . VAL A 1 513 ? 197.961 165.497 151.994 1.00 75.15 513 VAL A C 1
ATOM 3071 O O . VAL A 1 513 ? 198.755 164.552 152.040 1.00 76.60 513 VAL A O 1
ATOM 3075 N N . SER A 1 514 ? 197.461 165.963 150.853 1.00 78.71 514 SER A N 1
ATOM 3076 C CA . SER A 1 514 ? 197.696 165.305 149.579 1.00 80.58 514 SER A CA 1
ATOM 3077 C C . SER A 1 514 ? 198.505 166.201 148.651 1.00 83.40 514 SER A C 1
ATOM 3078 O O . SER A 1 514 ? 198.451 167.431 148.740 1.00 81.53 514 SER A O 1
ATOM 3081 N N . ALA A 1 515 ? 199.260 165.563 147.755 1.00 89.91 515 ALA A N 1
ATOM 3082 C CA . ALA A 1 515 ? 200.069 166.247 146.746 1.00 93.37 515 ALA A CA 1
ATOM 3083 C C . ALA A 1 515 ? 199.832 165.541 145.413 1.00 93.49 515 ALA A C 1
ATOM 3084 O O . ALA A 1 515 ? 200.539 164.590 145.069 1.00 94.14 515 ALA A O 1
ATOM 3086 N N . SER A 1 516 ? 198.837 166.009 144.666 1.00 92.57 516 SER A N 1
ATOM 3087 C CA . SER A 1 516 ? 198.484 165.410 143.385 1.00 93.70 516 SER A CA 1
ATOM 3088 C C . SER A 1 516 ? 197.764 166.459 142.547 1.00 91.69 516 SER A C 1
ATOM 3089 O O . SER A 1 516 ? 197.498 167.574 143.006 1.00 90.58 516 SER A O 1
ATOM 3092 N N . THR A 1 517 ? 197.455 166.090 141.301 1.00 89.50 517 THR A N 1
ATOM 3093 C CA . THR A 1 517 ? 196.750 167.006 140.409 1.00 84.63 517 THR A CA 1
ATOM 3094 C C . THR A 1 517 ? 195.370 167.353 140.954 1.00 82.29 517 THR A C 1
ATOM 3095 O O . THR A 1 517 ? 194.954 168.517 140.921 1.00 78.81 517 THR A O 1
ATOM 3099 N N . SER A 1 518 ? 194.645 166.354 141.457 1.00 83.63 518 SER A N 1
ATOM 3100 C CA . SER A 1 518 ? 193.371 166.578 142.126 1.00 87.80 518 SER A CA 1
ATOM 3101 C C . SER A 1 518 ? 193.477 166.485 143.642 1.00 91.41 518 SER A C 1
ATOM 3102 O O . SER A 1 518 ? 192.511 166.821 144.336 1.00 86.69 518 SER A O 1
ATOM 3105 N N . GLY A 1 519 ? 194.617 166.044 144.165 1.00 92.12 519 GLY A N 1
ATOM 3106 C CA . GLY A 1 519 ? 194.824 165.986 145.604 1.00 90.98 519 GLY A CA 1
ATOM 3107 C C . GLY A 1 519 ? 193.926 165.010 146.331 1.00 93.97 519 GLY A C 1
ATOM 3108 O O . GLY A 1 519 ? 193.449 165.312 147.432 1.00 92.29 519 GLY A O 1
ATOM 3109 N N . THR A 1 520 ? 193.680 163.834 145.738 1.00 92.63 520 THR A N 1
ATOM 3110 C CA . THR A 1 520 ? 192.821 162.838 146.370 1.00 92.25 520 THR A CA 1
ATOM 3111 C C . THR A 1 520 ? 193.385 161.421 146.273 1.00 92.57 520 THR A C 1
ATOM 3112 O O . THR A 1 520 ? 192.647 160.458 146.513 1.00 90.65 520 THR A O 1
ATOM 3116 N N . SER A 1 521 ? 194.662 161.259 145.929 1.00 92.64 521 SER A N 1
ATOM 3117 C CA . SER A 1 521 ? 195.239 159.932 145.743 1.00 92.08 521 SER A CA 1
ATOM 3118 C C . SER A 1 521 ? 196.353 159.619 146.730 1.00 93.17 521 SER A C 1
ATOM 3119 O O . SER A 1 521 ? 196.294 158.592 147.416 1.00 93.11 521 SER A O 1
ATOM 3122 N N . ASN A 1 522 ? 197.368 160.473 146.823 1.00 90.87 522 ASN A N 1
ATOM 3123 C CA . ASN A 1 522 ? 198.518 160.240 147.687 1.00 89.80 522 ASN A CA 1
ATOM 3124 C C . ASN A 1 522 ? 198.421 161.135 148.914 1.00 89.46 522 ASN A C 1
ATOM 3125 O O . ASN A 1 522 ? 198.199 162.342 148.788 1.00 91.22 522 ASN A O 1
ATOM 3130 N N . TYR A 1 523 ? 198.594 160.544 150.095 1.00 85.62 523 TYR A N 1
ATOM 3131 C CA . TYR A 1 523 ? 198.457 161.265 151.352 1.00 80.77 523 TYR A CA 1
ATOM 3132 C C . TYR A 1 523 ? 199.703 161.083 152.206 1.00 79.79 523 TYR A C 1
ATOM 3133 O O . TYR A 1 523 ? 200.332 160.021 152.203 1.00 79.79 523 TYR A O 1
ATOM 3142 N N . VAL A 1 524 ? 200.052 162.141 152.939 1.00 77.32 524 VAL A N 1
ATOM 3143 C CA . VAL A 1 524 ? 201.182 162.145 153.858 1.00 74.71 524 VAL A CA 1
ATOM 3144 C C . VAL A 1 524 ? 200.770 162.863 155.138 1.00 73.28 524 VAL A C 1
ATOM 3145 O O . VAL A 1 524 ? 199.768 163.582 155.185 1.00 70.40 524 VAL A O 1
ATOM 3149 N N . ARG A 1 525 ? 201.563 162.652 156.185 1.00 73.74 525 ARG A N 1
ATOM 3150 C CA . ARG A 1 525 ? 201.365 163.338 157.453 1.00 68.65 525 ARG A CA 1
ATOM 3151 C C . ARG A 1 525 ? 201.935 164.748 157.393 1.00 65.46 525 ARG A C 1
ATOM 3152 O O . ARG A 1 525 ? 203.043 164.964 156.894 1.00 64.78 525 ARG A O 1
ATOM 3160 N N . LEU A 1 526 ? 201.173 165.711 157.908 1.00 60.78 526 LEU A N 1
ATOM 3161 C CA . LEU A 1 526 ? 201.645 167.081 158.049 1.00 55.35 526 LEU A CA 1
ATOM 3162 C C . LEU A 1 526 ? 201.376 167.520 159.479 1.00 50.75 526 LEU A C 1
ATOM 3163 O O . LEU A 1 526 ? 200.243 167.406 159.968 1.00 49.96 526 LEU A O 1
ATOM 3168 N N . THR A 1 527 ? 202.423 168.000 160.146 1.00 50.64 527 THR A N 1
ATOM 3169 C CA . THR A 1 527 ? 202.383 168.408 161.540 1.00 46.57 527 THR A CA 1
ATOM 3170 C C . THR A 1 527 ? 202.530 169.920 161.651 1.00 42.58 527 THR A C 1
ATOM 3171 O O . THR A 1 527 ? 203.024 170.592 160.741 1.00 42.86 527 THR A O 1
ATOM 3175 N N . ASN A 1 528 ? 202.092 170.446 162.791 1.00 40.11 528 ASN A N 1
ATOM 3176 C CA . ASN A 1 528 ? 202.105 171.878 163.045 1.00 36.15 528 ASN A CA 1
ATOM 3177 C C . ASN A 1 528 ? 202.268 172.119 164.537 1.00 36.39 528 ASN A C 1
ATOM 3178 O O . ASN A 1 528 ? 201.701 171.389 165.355 1.00 37.58 528 ASN A O 1
ATOM 3183 N N . ASN A 1 529 ? 203.031 173.156 164.880 1.00 35.32 529 ASN A N 1
ATOM 3184 C CA . ASN A 1 529 ? 203.286 173.522 166.267 1.00 32.05 529 ASN A CA 1
ATOM 3185 C C . ASN A 1 529 ? 203.098 175.022 166.427 1.00 33.79 529 ASN A C 1
ATOM 3186 O O . ASN A 1 529 ? 203.655 175.803 165.649 1.00 38.59 529 ASN A O 1
ATOM 3191 N N . VAL A 1 530 ? 202.315 175.421 167.427 1.00 31.73 530 VAL A N 1
ATOM 3192 C CA . VAL A 1 530 ? 202.093 176.831 167.733 1.00 29.21 530 VAL A CA 1
ATOM 3193 C C . VAL A 1 530 ? 202.360 177.052 169.214 1.00 31.14 530 VAL A C 1
ATOM 3194 O O . VAL A 1 530 ? 201.816 176.335 170.059 1.00 32.33 530 VAL A O 1
ATOM 3198 N N . SER A 1 531 ? 203.185 178.045 169.532 1.00 31.29 531 SER A N 1
ATOM 3199 C CA . SER A 1 531 ? 203.514 178.359 170.914 1.00 28.28 531 SER A CA 1
ATOM 3200 C C . SER A 1 531 ? 203.366 179.854 171.155 1.00 29.17 531 SER A C 1
ATOM 3201 O O . SER A 1 531 ? 203.622 180.671 170.267 1.00 34.41 531 SER A O 1
ATOM 3204 N N . SER A 1 532 ? 202.948 180.203 172.370 1.00 26.99 532 SER A N 1
ATOM 3205 C CA . SER A 1 532 ? 202.776 181.608 172.718 1.00 24.62 532 SER A CA 1
ATOM 3206 C C . SER A 1 532 ? 202.900 181.783 174.224 1.00 24.77 532 SER A C 1
ATOM 3207 O O . SER A 1 532 ? 202.814 180.822 174.993 1.00 25.64 532 SER A O 1
ATOM 3210 N N . VAL A 1 533 ? 203.112 183.033 174.632 1.00 25.00 533 VAL A N 1
ATOM 3211 C CA . VAL A 1 533 ? 203.266 183.401 176.034 1.00 23.37 533 VAL A CA 1
ATOM 3212 C C . VAL A 1 533 ? 202.245 184.480 176.364 1.00 23.07 533 VAL A C 1
ATOM 3213 O O . VAL A 1 533 ? 202.197 185.521 175.698 1.00 25.66 533 VAL A O 1
ATOM 3217 N N . GLY A 1 534 ? 201.435 184.231 177.388 1.00 21.01 534 GLY A N 1
ATOM 3218 C CA . GLY A 1 534 ? 200.496 185.220 177.876 1.00 21.33 534 GLY A CA 1
ATOM 3219 C C . GLY A 1 534 ? 200.868 185.696 179.264 1.00 20.84 534 GLY A C 1
ATOM 3220 O O . GLY A 1 534 ? 201.618 185.022 179.974 1.00 21.45 534 GLY A O 1
ATOM 3221 N N . TYR A 1 535 ? 200.345 186.847 179.671 1.00 22.69 535 TYR A N 1
ATOM 3222 C CA . TYR A 1 535 ? 200.700 187.416 180.962 1.00 21.21 535 TYR A CA 1
ATOM 3223 C C . TYR A 1 535 ? 199.613 188.382 181.402 1.00 22.67 535 TYR A C 1
ATOM 3224 O O . TYR A 1 535 ? 198.820 188.876 180.588 1.00 26.93 535 TYR A O 1
ATOM 3233 N N . GLY A 1 536 ? 199.591 188.649 182.705 1.00 20.65 536 GLY A N 1
ATOM 3234 C CA . GLY A 1 536 ? 198.595 189.569 183.222 1.00 20.68 536 GLY A CA 1
ATOM 3235 C C . GLY A 1 536 ? 198.835 189.929 184.670 1.00 20.08 536 GLY A C 1
ATOM 3236 O O . GLY A 1 536 ? 199.676 189.341 185.360 1.00 22.32 536 GLY A O 1
ATOM 3237 N N . ALA A 1 537 ? 198.054 190.909 185.120 1.00 21.48 537 ALA A N 1
ATOM 3238 C CA . ALA A 1 537 ? 198.137 191.412 186.483 1.00 19.17 537 ALA A CA 1
ATOM 3239 C C . ALA A 1 537 ? 196.747 191.817 186.951 1.00 19.41 537 ALA A C 1
ATOM 3240 O O . ALA A 1 537 ? 195.847 192.073 186.146 1.00 23.02 537 ALA A O 1
ATOM 3242 N N . ALA A 1 538 ? 196.582 191.865 188.271 1.00 20.89 538 ALA A N 1
ATOM 3243 C CA . ALA A 1 538 ? 195.287 192.211 188.858 1.00 20.80 538 ALA A CA 1
ATOM 3244 C C . ALA A 1 538 ? 195.509 192.770 190.254 1.00 24.00 538 ALA A C 1
ATOM 3245 O O . ALA A 1 538 ? 196.077 192.087 191.108 1.00 26.87 538 ALA A O 1
ATOM 3247 N N . GLY A 1 539 ? 195.049 193.991 190.491 1.00 23.41 539 GLY A N 1
ATOM 3248 C CA . GLY A 1 539 ? 195.232 194.629 191.779 1.00 21.31 539 GLY A CA 1
ATOM 3249 C C . GLY A 1 539 ? 193.938 195.224 192.292 1.00 22.13 539 GLY A C 1
ATOM 3250 O O . GLY A 1 539 ? 193.075 195.654 191.524 1.00 26.63 539 GLY A O 1
ATOM 3251 N N . THR A 1 540 ? 193.807 195.230 193.617 1.00 23.72 540 THR A N 1
ATOM 3252 C CA . THR A 1 540 ? 192.651 195.858 194.240 1.00 23.51 540 THR A CA 1
ATOM 3253 C C . THR A 1 540 ? 193.088 196.677 195.445 1.00 24.84 540 THR A C 1
ATOM 3254 O O . THR A 1 540 ? 194.046 196.328 196.148 1.00 27.23 540 THR A O 1
ATOM 3258 N N . TYR A 1 541 ? 192.366 197.779 195.662 1.00 27.18 541 TYR A N 1
ATOM 3259 C CA . TYR A 1 541 ? 192.636 198.724 196.739 1.00 26.41 541 TYR A CA 1
ATOM 3260 C C . TYR A 1 541 ? 191.327 199.094 197.421 1.00 28.13 541 TYR A C 1
ATOM 3261 O O . TYR A 1 541 ? 190.335 199.401 196.749 1.00 29.40 541 TYR A O 1
ATOM 3270 N N . PHE A 1 542 ? 191.327 199.066 198.753 1.00 30.94 542 PHE A N 1
ATOM 3271 C CA . PHE A 1 542 ? 190.153 199.404 199.556 1.00 32.50 542 PHE A CA 1
ATOM 3272 C C . PHE A 1 542 ? 190.296 200.852 200.015 1.00 35.56 542 PHE A C 1
ATOM 3273 O O . PHE A 1 542 ? 190.981 201.138 201.000 1.00 38.23 542 PHE A O 1
ATOM 3281 N N . ILE A 1 543 ? 189.647 201.767 199.292 1.00 36.30 543 ILE A N 1
ATOM 3282 C CA . ILE A 1 543 ? 189.750 203.188 199.615 1.00 36.62 543 ILE A CA 1
ATOM 3283 C C . ILE A 1 543 ? 189.130 203.473 200.978 1.00 41.40 543 ILE A C 1
ATOM 3284 O O . ILE A 1 543 ? 189.711 204.183 201.808 1.00 45.35 543 ILE A O 1
ATOM 3289 N N . LEU A 1 544 ? 187.944 202.921 201.231 1.00 42.64 544 LEU A N 1
ATOM 3290 C CA . LEU A 1 544 ? 187.272 203.093 202.513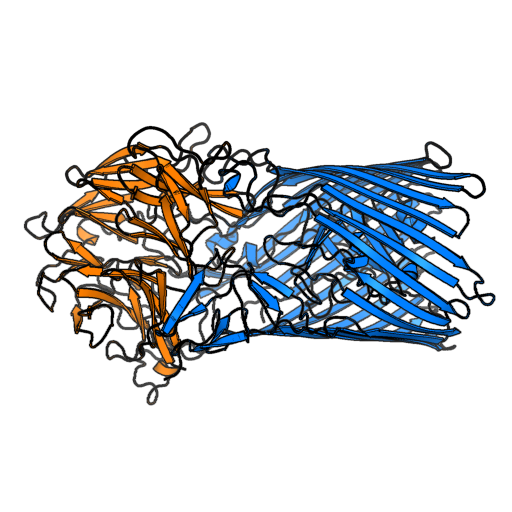 1.00 42.22 544 LEU A CA 1
ATOM 3291 C C . LEU A 1 544 ? 186.862 201.739 203.077 1.00 46.26 544 LEU A C 1
ATOM 3292 O O . LEU A 1 544 ? 187.282 200.697 202.565 1.00 47.78 544 LEU A O 1
ATOM 3297 N N . SER A 1 545 ? 186.053 201.746 204.140 1.00 49.23 545 SER A N 1
ATOM 3298 C CA . SER A 1 545 ? 185.641 200.493 204.765 1.00 52.76 545 SER A CA 1
ATOM 3299 C C . SER A 1 545 ? 184.849 199.621 203.797 1.00 53.71 545 SER A C 1
ATOM 3300 O O . SER A 1 545 ? 185.078 198.408 203.713 1.00 55.11 545 SER A O 1
ATOM 3303 N N . GLY A 1 546 ? 183.916 200.218 203.056 1.00 46.97 546 GLY A N 1
ATOM 3304 C CA . GLY A 1 546 ? 183.102 199.490 202.105 1.00 42.70 546 GLY A CA 1
ATOM 3305 C C . GLY A 1 546 ? 183.321 199.828 200.649 1.00 40.50 546 GLY A C 1
ATOM 3306 O O . GLY A 1 546 ? 182.543 199.369 199.801 1.00 37.65 546 GLY A O 1
ATOM 3307 N N . LEU A 1 547 ? 184.346 200.607 200.315 1.00 39.63 547 LEU A N 1
ATOM 3308 C CA . LEU A 1 547 ? 184.606 201.036 198.948 1.00 34.27 547 LEU A CA 1
ATOM 3309 C C . LEU A 1 547 ? 185.838 200.317 198.418 1.00 34.04 547 LEU A C 1
ATOM 3310 O O . LEU A 1 547 ? 186.897 200.339 199.055 1.00 39.22 547 LEU A O 1
ATOM 3315 N N . GLN A 1 548 ? 185.700 199.684 197.253 1.00 28.77 548 GLN A N 1
ATOM 3316 C CA . GLN A 1 548 ? 186.765 198.889 196.659 1.00 26.00 548 GLN A CA 1
ATOM 3317 C C . GLN A 1 548 ? 186.949 199.272 195.198 1.00 27.90 548 GLN A C 1
ATOM 3318 O O . GLN A 1 548 ? 185.972 199.539 194.490 1.00 27.19 548 GLN A O 1
ATOM 3324 N N . ALA A 1 549 ? 188.207 199.287 194.749 1.00 28.78 549 ALA A N 1
ATOM 3325 C CA . ALA A 1 549 ? 188.544 199.586 193.364 1.00 21.48 549 ALA A CA 1
ATOM 3326 C C . ALA A 1 549 ? 189.463 198.502 192.819 1.00 22.84 549 ALA A C 1
ATOM 3327 O O . ALA A 1 549 ? 190.497 198.195 193.426 1.00 27.69 549 ALA A O 1
ATOM 3329 N N . LYS A 1 550 ? 189.086 197.937 191.672 1.00 21.57 550 LYS A N 1
ATOM 3330 C CA . LYS A 1 550 ? 189.811 196.850 191.028 1.00 20.97 550 LYS A CA 1
ATOM 3331 C C . LYS A 1 550 ? 190.339 197.285 189.666 1.00 23.70 550 LYS A C 1
ATOM 3332 O O . LYS A 1 550 ? 189.678 198.034 188.939 1.00 26.75 550 LYS A O 1
ATOM 3338 N N . LEU A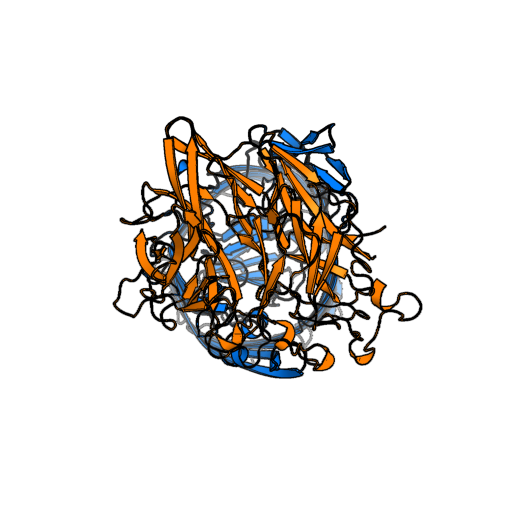 1 551 ? 191.510 196.754 189.306 1.00 21.23 551 LEU A N 1
ATOM 3339 C CA . LEU A 1 551 ? 192.127 197.004 188.006 1.00 19.66 551 LEU A CA 1
ATOM 3340 C C . LEU A 1 551 ? 192.811 195.729 187.536 1.00 22.06 551 LEU A C 1
ATOM 3341 O O . LEU A 1 551 ? 193.671 195.193 188.241 1.00 24.10 551 LEU A O 1
ATOM 3346 N N . SER A 1 552 ? 192.444 195.249 186.346 1.00 20.31 552 SER A N 1
ATOM 3347 C CA . SER A 1 552 ? 192.972 193.986 185.840 1.00 18.56 552 SER A CA 1
ATOM 3348 C C . SER A 1 552 ? 193.365 194.113 184.374 1.00 18.67 552 SER A C 1
ATOM 3349 O O . SER A 1 552 ? 192.780 194.896 183.622 1.00 19.70 552 SER A O 1
ATOM 3352 N N . TYR A 1 553 ? 194.355 193.312 183.974 1.00 20.33 553 TYR A N 1
ATOM 3353 C CA . TYR A 1 553 ? 194.818 193.261 182.593 1.00 18.42 553 TYR A CA 1
ATOM 3354 C C . TYR A 1 553 ? 195.304 191.857 182.262 1.00 22.16 553 TYR A C 1
ATOM 3355 O O . TYR A 1 553 ? 195.954 191.208 183.089 1.00 24.63 553 TYR A O 1
ATOM 3364 N N . GLU A 1 554 ? 194.995 191.404 181.044 1.00 22.13 554 GLU A N 1
ATOM 3365 C CA . GLU A 1 554 ? 195.531 190.142 180.543 1.00 22.85 554 GLU A CA 1
ATOM 3366 C C . GLU A 1 554 ? 195.749 190.232 179.036 1.00 24.15 554 GLU A C 1
ATOM 3367 O O . GLU A 1 554 ? 195.071 190.993 178.335 1.00 25.76 554 GLU A O 1
ATOM 3373 N N . LYS A 1 555 ? 196.717 189.451 178.545 1.00 25.29 555 LYS A N 1
ATOM 3374 C CA . LYS A 1 555 ? 196.908 189.243 177.111 1.00 24.52 555 LYS A CA 1
ATOM 3375 C C . LYS A 1 555 ? 196.564 187.789 176.800 1.00 26.33 555 LYS A C 1
ATOM 3376 O O . LYS A 1 555 ? 197.306 186.876 177.179 1.00 28.08 555 LYS A O 1
ATOM 3382 N N . ALA A 1 556 ? 195.447 187.576 176.107 1.00 25.91 556 ALA A N 1
ATOM 3383 C CA . ALA A 1 556 ? 194.882 186.247 175.917 1.00 26.55 556 ALA A CA 1
ATOM 3384 C C . ALA A 1 556 ? 195.020 185.782 174.472 1.00 30.44 556 ALA A C 1
ATOM 3385 O O . ALA A 1 556 ? 195.182 186.584 173.546 1.00 31.83 556 ALA A O 1
ATOM 3387 N N . TYR A 1 557 ? 194.915 184.463 174.291 1.00 32.58 557 TYR A N 1
ATOM 3388 C CA . TYR A 1 557 ? 195.092 183.818 172.998 1.00 31.47 557 TYR A CA 1
ATOM 3389 C C . TYR A 1 557 ? 193.982 182.805 172.745 1.00 31.57 557 TYR A C 1
ATOM 3390 O O . TYR A 1 557 ? 193.357 182.282 173.671 1.00 35.73 557 TYR A O 1
ATOM 3399 N N . ARG A 1 558 ? 193.748 182.544 171.460 1.00 30.18 558 ARG A N 1
ATOM 3400 C CA . ARG A 1 558 ? 192.901 181.450 170.994 1.00 30.26 558 ARG A CA 1
ATOM 3401 C C . ARG A 1 558 ? 193.683 180.724 169.909 1.00 35.21 558 ARG A C 1
ATOM 3402 O O . ARG A 1 558 ? 193.943 181.290 168.841 1.00 37.73 558 ARG A O 1
ATOM 3410 N N . LEU A 1 559 ? 194.059 179.486 170.184 1.00 36.82 559 LEU A N 1
ATOM 3411 C CA . LEU A 1 559 ? 194.938 178.730 169.310 1.00 35.76 559 LEU A CA 1
ATOM 3412 C C . LEU A 1 559 ? 194.168 178.135 168.129 1.00 36.78 559 LEU A C 1
ATOM 3413 O O . LEU A 1 559 ? 192.994 177.777 168.260 1.00 38.54 559 LEU A O 1
ATOM 3418 N N . PRO A 1 560 ? 194.810 178.021 166.965 1.00 38.38 560 PRO A N 1
ATOM 3419 C CA . PRO A 1 560 ? 194.109 177.509 165.781 1.00 41.05 560 PRO A CA 1
ATOM 3420 C C . PRO A 1 560 ? 193.773 176.030 165.905 1.00 41.01 560 PRO A C 1
ATOM 3421 O O . PRO A 1 560 ? 194.457 175.265 166.587 1.00 39.99 560 PRO A O 1
ATOM 3425 N N . THR A 1 561 ? 192.709 175.633 165.217 1.00 41.15 561 THR A N 1
ATOM 3426 C CA . THR A 1 561 ? 192.203 174.271 165.265 1.00 44.61 561 THR A CA 1
ATOM 3427 C C . THR A 1 561 ? 192.720 173.453 164.084 1.00 44.16 561 THR A C 1
ATOM 3428 O O . THR A 1 561 ? 193.265 173.980 163.111 1.00 43.69 561 THR A O 1
ATOM 3432 N N . ASN A 1 562 ? 192.534 172.135 164.187 1.00 46.50 562 ASN A N 1
ATOM 3433 C CA . ASN A 1 562 ? 192.984 171.237 163.130 1.00 46.04 562 ASN A CA 1
ATOM 3434 C C . ASN A 1 562 ? 192.219 171.468 161.832 1.00 48.38 562 ASN A C 1
ATOM 3435 O O . ASN A 1 562 ? 192.799 171.379 160.742 1.00 49.80 562 ASN A O 1
ATOM 3440 N N . GLU A 1 563 ? 190.913 171.744 161.921 1.00 48.69 563 GLU A N 1
ATOM 3441 C CA . GLU A 1 563 ? 190.120 171.916 160.707 1.00 47.36 563 GLU A CA 1
ATOM 3442 C C . GLU A 1 563 ? 190.532 173.173 159.952 1.00 49.11 563 GLU A C 1
ATOM 3443 O O . GLU A 1 563 ? 190.538 173.188 158.717 1.00 53.07 563 GLU A O 1
ATOM 3449 N N . GLU A 1 564 ? 190.868 174.242 160.676 1.00 46.78 564 GLU A N 1
ATOM 3450 C CA . GLU A 1 564 ? 191.319 175.461 160.012 1.00 43.82 564 GLU A CA 1
ATOM 3451 C C . GLU A 1 564 ? 192.676 175.260 159.349 1.00 44.56 564 GLU A C 1
ATOM 3452 O O . GLU A 1 564 ? 192.921 175.777 158.252 1.00 49.15 564 GLU A O 1
ATOM 3458 N N . LEU A 1 565 ? 193.572 174.515 160.000 1.00 43.58 565 LEU A N 1
ATOM 3459 C CA . LEU A 1 565 ? 194.918 174.333 159.466 1.00 42.79 565 LEU A CA 1
ATOM 3460 C C . LEU A 1 565 ? 194.926 173.393 158.266 1.00 47.58 565 LEU A C 1
ATOM 3461 O O . LEU A 1 565 ? 195.591 173.669 157.260 1.00 52.38 565 LEU A O 1
ATOM 3466 N N . PHE A 1 566 ? 194.198 172.279 158.352 1.00 48.47 566 PHE A N 1
ATOM 3467 C CA . PHE A 1 566 ? 194.264 171.216 157.357 1.00 50.20 566 PHE A CA 1
ATOM 3468 C C . PHE A 1 566 ? 192.916 170.974 156.685 1.00 56.40 566 PHE A C 1
ATOM 3469 O O . PHE A 1 566 ? 192.625 169.856 156.255 1.00 64.54 566 PHE A O 1
ATOM 3477 N N . GLY A 1 567 ? 192.078 172.008 156.597 1.00 53.29 567 GLY A N 1
ATOM 3478 C CA . GLY A 1 567 ? 190.786 171.843 155.949 1.00 58.31 567 GLY A CA 1
ATOM 3479 C C . GLY A 1 567 ? 190.903 171.574 154.462 1.00 64.21 567 GLY A C 1
ATOM 3480 O O . GLY A 1 567 ? 190.188 170.728 153.917 1.00 64.74 567 GLY A O 1
ATOM 3481 N N . ASP A 1 568 ? 191.801 172.291 153.783 1.00 68.22 568 ASP A N 1
ATOM 3482 C CA . ASP A 1 568 ? 191.986 172.098 152.351 1.00 67.21 568 ASP A CA 1
ATOM 3483 C C . ASP A 1 568 ? 192.579 170.736 152.020 1.00 71.01 568 ASP A C 1
ATOM 3484 O O . ASP A 1 568 ? 192.399 170.256 150.895 1.00 71.88 568 ASP A O 1
ATOM 3489 N N . GLU A 1 569 ? 193.277 170.109 152.970 1.00 72.19 569 GLU A N 1
ATOM 3490 C CA . GLU A 1 569 ? 193.930 168.815 152.763 1.00 73.40 569 GLU A CA 1
ATOM 3491 C C . GLU A 1 569 ? 194.927 168.863 151.609 1.00 74.35 569 GLU A C 1
ATOM 3492 O O . GLU A 1 569 ? 195.108 167.880 150.887 1.00 76.28 569 GLU A O 1
ATOM 3498 N N . ASP A 1 570 ? 195.579 170.008 151.429 1.00 75.96 570 ASP A N 1
ATOM 3499 C CA . ASP A 1 570 ? 196.587 170.196 150.397 1.00 72.99 570 ASP A CA 1
ATOM 3500 C C . ASP A 1 570 ? 197.948 170.399 151.050 1.00 72.70 570 ASP A C 1
ATOM 3501 O O . ASP A 1 570 ? 198.066 171.116 152.049 1.00 72.15 570 ASP A O 1
ATOM 3506 N N . LEU A 1 571 ? 198.973 169.758 150.482 1.00 71.90 571 LEU A N 1
ATOM 3507 C CA . LEU A 1 571 ? 200.307 169.804 151.076 1.00 71.22 571 LEU A CA 1
ATOM 3508 C C . LEU A 1 571 ? 200.857 171.226 151.113 1.00 73.48 571 LEU A C 1
ATOM 3509 O O . LEU A 1 571 ? 201.408 171.663 152.130 1.00 73.90 571 LEU A O 1
ATOM 3514 N N . GLU A 1 572 ? 200.720 171.965 150.010 1.00 75.13 572 GLU A N 1
ATOM 3515 C CA . GLU A 1 572 ? 201.308 173.300 149.949 1.00 73.89 572 GLU A CA 1
ATOM 3516 C C . GLU A 1 572 ? 200.514 174.300 150.781 1.00 72.25 572 GLU A C 1
ATOM 3517 O O . GLU A 1 572 ? 201.097 175.182 151.422 1.00 70.53 572 GLU A O 1
ATOM 3523 N N . LEU A 1 573 ? 199.185 174.183 150.782 1.00 71.90 573 LEU A N 1
ATOM 3524 C CA . LEU A 1 573 ? 198.371 175.083 151.591 1.00 69.32 573 LEU A CA 1
ATOM 3525 C C . LEU A 1 573 ? 198.522 174.793 153.078 1.00 68.78 573 LEU A C 1
ATOM 3526 O O . LEU A 1 573 ? 198.323 175.688 153.907 1.00 66.79 573 LEU A O 1
ATOM 3531 N N . GLY A 1 574 ? 198.864 173.554 153.434 1.00 68.34 574 GLY A N 1
ATOM 3532 C CA . GLY A 1 574 ? 199.035 173.218 154.838 1.00 65.77 574 GLY A CA 1
ATOM 3533 C C . GLY A 1 574 ? 200.229 173.903 155.475 1.00 68.95 574 GLY A C 1
ATOM 3534 O O . GLY A 1 574 ? 200.183 174.281 156.649 1.00 73.84 574 GLY A O 1
ATOM 3535 N N . LYS A 1 575 ? 201.315 174.070 154.716 1.00 67.81 575 LYS A N 1
ATOM 3536 C CA . LYS A 1 575 ? 202.530 174.670 155.257 1.00 66.87 575 LYS A CA 1
ATOM 3537 C C . LYS A 1 575 ? 202.379 176.150 155.582 1.00 66.49 575 LYS A C 1
ATOM 3538 O O . LYS A 1 575 ? 203.252 176.703 156.260 1.00 69.29 575 LYS A O 1
ATOM 3544 N N . ILE A 1 576 ? 201.313 176.803 155.115 1.00 64.99 576 ILE A N 1
ATOM 3545 C CA . ILE A 1 576 ? 201.146 178.231 155.374 1.00 65.90 576 ILE A CA 1
ATOM 3546 C C . ILE A 1 576 ? 200.978 178.485 156.867 1.00 64.93 576 ILE A C 1
ATOM 3547 O O . ILE A 1 576 ? 201.621 179.371 157.442 1.00 66.05 576 ILE A O 1
ATOM 3552 N N . GLY A 1 577 ? 200.116 177.708 157.517 1.00 59.96 577 GLY A N 1
ATOM 3553 C CA . GLY A 1 577 ? 199.891 177.844 158.940 1.00 55.25 577 GLY A CA 1
ATOM 3554 C C . GLY A 1 577 ? 199.022 179.040 159.281 1.00 53.80 577 GLY A C 1
ATOM 3555 O O . GLY A 1 577 ? 198.669 179.867 158.437 1.00 57.71 577 GLY A O 1
ATOM 3556 N N . LEU A 1 578 ? 198.670 179.129 160.562 1.00 47.74 578 LEU A N 1
ATOM 3557 C CA . LEU A 1 578 ? 197.853 180.220 161.070 1.00 41.67 578 LEU A CA 1
ATOM 3558 C C . LEU A 1 578 ? 198.386 180.675 162.419 1.00 42.75 578 LEU A C 1
ATOM 3559 O O . LEU A 1 578 ? 198.790 179.852 163.246 1.00 47.65 578 LEU A O 1
ATOM 3564 N N . ASN A 1 579 ? 198.389 181.988 162.633 1.00 41.58 579 ASN A N 1
ATOM 3565 C CA . ASN A 1 579 ? 198.725 182.530 163.938 1.00 39.55 579 ASN A CA 1
ATOM 3566 C C . ASN A 1 579 ? 197.514 182.455 164.866 1.00 41.35 579 ASN A C 1
ATOM 3567 O O . ASN A 1 579 ? 196.369 182.546 164.413 1.00 43.73 579 ASN A O 1
ATOM 3572 N N . PRO A 1 580 ? 197.736 182.281 166.166 1.00 38.25 580 PRO A N 1
ATOM 3573 C CA . PRO A 1 580 ? 196.612 182.302 167.106 1.00 35.43 580 PRO A CA 1
ATOM 3574 C C . PRO A 1 580 ? 196.011 183.694 167.222 1.00 34.76 580 PRO A C 1
ATOM 3575 O O . PRO A 1 580 ? 196.706 184.709 167.118 1.00 34.62 580 PRO A O 1
ATOM 3579 N N . GLU A 1 581 ? 194.698 183.732 167.434 1.00 33.30 581 GLU A N 1
ATOM 3580 C CA . GLU A 1 581 ? 194.017 184.995 167.680 1.00 29.10 581 GLU A CA 1
ATOM 3581 C C . GLU A 1 581 ? 194.465 185.554 169.023 1.00 29.57 581 GLU A C 1
ATOM 3582 O O . GLU A 1 581 ? 194.683 184.801 169.974 1.00 32.88 581 GLU A O 1
ATOM 3588 N N . LYS A 1 582 ? 194.609 186.875 169.114 1.00 28.78 582 LYS A N 1
ATOM 3589 C CA . LYS A 1 582 ? 195.108 187.470 170.345 1.00 29.67 582 LYS A CA 1
ATOM 3590 C C . LYS A 1 582 ? 194.242 188.650 170.758 1.00 29.47 582 LYS A C 1
ATOM 3591 O O . LYS A 1 582 ? 193.591 189.289 169.928 1.00 32.14 582 LYS A O 1
ATOM 3597 N N . SER A 1 583 ? 194.219 188.913 172.065 1.00 27.44 583 SER A N 1
ATOM 3598 C CA . SER A 1 583 ? 193.371 189.964 172.607 1.00 27.26 583 SER A CA 1
ATOM 3599 C C . SER A 1 583 ? 194.042 190.628 173.800 1.00 26.88 583 SER A C 1
ATOM 3600 O O . SER A 1 583 ? 194.702 189.966 174.606 1.00 28.36 583 SER A O 1
ATOM 3603 N N . ASP A 1 584 ? 193.856 191.941 173.897 1.00 25.92 584 ASP A N 1
ATOM 3604 C CA . ASP A 1 584 ? 194.246 192.730 175.057 1.00 23.45 584 ASP A CA 1
ATOM 3605 C C . ASP A 1 584 ? 192.981 193.046 175.846 1.00 24.66 584 ASP A C 1
ATOM 3606 O O . ASP A 1 584 ? 192.043 193.641 175.298 1.00 24.94 584 ASP A O 1
ATOM 3611 N N . ASN A 1 585 ? 192.948 192.641 177.117 1.00 24.56 585 ASN A N 1
ATOM 3612 C CA . ASN A 1 585 ? 191.771 192.801 177.961 1.00 19.94 585 ASN A CA 1
ATOM 3613 C C . ASN A 1 585 ? 192.120 193.663 179.165 1.00 20.64 585 ASN A C 1
ATOM 3614 O O . ASN A 1 585 ? 193.072 193.355 179.896 1.00 26.28 585 ASN A O 1
ATOM 3619 N N . LEU A 1 586 ? 191.336 194.725 179.380 1.00 18.15 586 LEU A N 1
ATOM 3620 C CA . LEU A 1 586 ? 191.531 195.644 180.495 1.00 17.91 586 LEU A CA 1
ATOM 3621 C C . LEU A 1 586 ? 190.205 195.859 181.214 1.00 20.27 586 LEU A C 1
ATOM 3622 O O . LEU A 1 586 ? 189.174 196.092 180.570 1.00 21.95 586 LEU A O 1
ATOM 3627 N N . ASN A 1 587 ? 190.239 195.793 182.547 1.00 20.41 587 ASN A N 1
ATOM 3628 C CA . ASN A 1 587 ? 189.049 195.879 183.383 1.00 17.91 587 ASN A CA 1
ATOM 3629 C C . ASN A 1 587 ? 189.269 196.880 184.507 1.00 21.55 587 ASN A C 1
ATOM 3630 O O . ASN A 1 587 ? 190.334 196.889 185.134 1.00 24.51 587 ASN A O 1
ATOM 3635 N N . PHE A 1 588 ? 188.249 197.697 184.783 1.00 22.19 588 PHE A N 1
ATOM 3636 C CA . PHE A 1 588 ? 188.245 198.567 185.954 1.00 22.28 588 PHE A CA 1
ATOM 3637 C C . PHE A 1 588 ? 186.896 198.454 186.648 1.00 23.83 588 PHE A C 1
ATOM 3638 O O . PHE A 1 588 ? 185.855 198.458 185.986 1.00 26.71 588 PHE A O 1
ATOM 3646 N N . ASN A 1 589 ? 186.912 198.343 187.976 1.00 21.60 589 ASN A N 1
ATOM 3647 C CA . ASN A 1 589 ? 185.674 198.221 188.736 1.00 19.77 589 ASN A CA 1
ATOM 3648 C C . ASN A 1 589 ? 185.721 199.107 189.971 1.00 23.08 589 ASN A C 1
ATOM 3649 O O . ASN A 1 589 ? 186.782 199.313 190.564 1.00 26.68 589 ASN A O 1
ATOM 3654 N N . LEU A 1 590 ? 184.549 199.604 190.368 1.00 23.90 590 LEU A N 1
ATOM 3655 C CA . LEU A 1 590 ? 184.402 200.334 191.622 1.00 24.70 590 LEU A CA 1
ATOM 3656 C C . LEU A 1 590 ? 183.104 199.894 192.283 1.00 26.75 590 LEU A C 1
ATOM 3657 O O . LEU A 1 590 ? 182.027 200.013 191.684 1.00 27.53 590 LEU A O 1
ATOM 3662 N N . SER A 1 591 ? 183.209 199.381 193.510 1.00 27.75 591 SER A N 1
ATOM 3663 C CA . SER A 1 591 ? 182.069 198.818 194.222 1.00 28.43 591 SER A CA 1
ATOM 3664 C C . SER A 1 591 ? 181.952 199.428 195.612 1.00 31.05 591 SER A C 1
ATOM 3665 O O . SER A 1 591 ? 182.957 199.654 196.292 1.00 35.18 591 SER A O 1
ATOM 3668 N N . TYR A 1 592 ? 180.713 199.688 196.026 1.00 31.89 592 TYR A N 1
ATOM 3669 C CA . TYR A 1 592 ? 180.397 200.223 197.341 1.00 32.62 592 TYR A CA 1
ATOM 3670 C C . TYR A 1 592 ? 179.360 199.325 198.000 1.00 35.68 592 TYR A C 1
ATOM 3671 O O . TYR A 1 592 ? 178.341 198.991 197.386 1.00 38.34 592 TYR A O 1
ATOM 3680 N N . ASN A 1 593 ? 179.623 198.932 199.242 1.00 40.29 593 ASN A N 1
ATOM 3681 C CA . ASN A 1 593 ? 178.732 198.071 200.006 1.00 39.41 593 ASN A CA 1
ATOM 3682 C C . ASN A 1 593 ? 178.570 198.657 201.399 1.00 42.49 593 ASN A C 1
ATOM 3683 O O . ASN A 1 593 ? 179.555 199.067 202.021 1.00 47.15 593 ASN A O 1
ATOM 3688 N N . ARG A 1 594 ? 177.333 198.701 201.893 1.00 46.94 594 ARG A N 1
ATOM 3689 C CA . ARG A 1 594 ? 177.117 199.273 203.214 1.00 50.33 594 ARG A CA 1
ATOM 3690 C C . ARG A 1 594 ? 175.881 198.669 203.866 1.00 51.06 594 ARG A C 1
ATOM 3691 O O . ARG A 1 594 ? 174.931 198.259 203.192 1.00 51.92 594 ARG A O 1
ATOM 3699 N N . GLN A 1 595 ? 175.923 198.609 205.196 1.00 55.63 595 GLN A N 1
ATOM 3700 C CA . GLN A 1 595 ? 174.791 198.211 206.023 1.00 51.22 595 GLN A CA 1
ATOM 3701 C C . GLN A 1 595 ? 174.460 199.373 206.949 1.00 49.60 595 GLN A C 1
ATOM 3702 O O . GLN A 1 595 ? 175.313 199.813 207.727 1.00 55.09 595 GLN A O 1
ATOM 3708 N N . LEU A 1 596 ? 173.229 199.867 206.860 1.00 48.26 596 LEU A N 1
ATOM 3709 C CA . LEU A 1 596 ? 172.741 201.015 207.617 1.00 52.28 596 LEU A CA 1
ATOM 3710 C C . LEU A 1 596 ? 171.508 200.548 208.385 1.00 56.38 596 LEU A C 1
ATOM 3711 O O . LEU A 1 596 ? 170.380 200.661 207.896 1.00 60.08 596 LEU A O 1
ATOM 3716 N N . GLY A 1 597 ? 171.726 200.019 209.583 1.00 55.94 597 GLY A N 1
ATOM 3717 C CA . GLY A 1 597 ? 170.620 199.483 210.359 1.00 56.58 597 GLY A CA 1
ATOM 3718 C C . GLY A 1 597 ? 169.987 198.308 209.638 1.00 58.54 597 GLY A C 1
ATOM 3719 O O . GLY A 1 597 ? 170.645 197.304 209.339 1.00 56.00 597 GLY A O 1
ATOM 3720 N N . LYS A 1 598 ? 168.690 198.423 209.353 1.00 58.41 598 LYS A N 1
ATOM 3721 C CA . LYS A 1 598 ? 167.980 197.394 208.604 1.00 58.00 598 LYS A CA 1
ATOM 3722 C C . LYS A 1 598 ? 168.153 197.530 207.098 1.00 59.44 598 LYS A C 1
ATOM 3723 O O . LYS A 1 598 ? 167.770 196.613 206.363 1.00 59.04 598 LYS A O 1
ATOM 3729 N N . HIS A 1 599 ? 168.711 198.639 206.623 1.00 55.99 599 HIS A N 1
ATOM 3730 C CA . HIS A 1 599 ? 168.902 198.859 205.197 1.00 48.60 599 HIS A CA 1
ATOM 3731 C C . HIS A 1 599 ? 170.234 198.257 204.768 1.00 47.38 599 HIS A C 1
ATOM 3732 O O . HIS A 1 599 ? 171.239 198.403 205.466 1.00 53.18 599 HIS A O 1
ATOM 3739 N N . GLY A 1 600 ? 170.237 197.554 203.641 1.00 45.70 600 GLY A N 1
ATOM 3740 C CA . GLY A 1 600 ? 171.471 197.034 203.091 1.00 42.19 600 GLY A CA 1
ATOM 3741 C C . GLY A 1 600 ? 171.608 197.437 201.642 1.00 41.80 600 GLY A C 1
ATOM 3742 O O . GLY A 1 600 ? 170.682 197.225 200.855 1.00 41.21 600 GLY A O 1
ATOM 3743 N N . LEU A 1 601 ? 172.742 198.022 201.266 1.00 42.18 601 LEU A N 1
ATOM 3744 C CA . LEU A 1 601 ? 172.903 198.563 199.927 1.00 38.13 601 LEU A CA 1
ATOM 3745 C C . LEU A 1 601 ? 174.195 198.056 199.306 1.00 38.91 601 LEU A C 1
ATOM 3746 O O . LEU A 1 601 ? 175.228 197.962 199.980 1.00 41.87 601 LEU A O 1
ATOM 3751 N N . TYR A 1 602 ? 174.125 197.726 198.016 1.00 37.26 602 TYR A N 1
ATOM 3752 C CA . TYR A 1 602 ? 175.301 197.348 197.246 1.00 33.53 602 TYR A CA 1
ATOM 3753 C C . TYR A 1 602 ? 175.182 197.938 195.849 1.00 32.68 602 TYR A C 1
ATOM 3754 O O . TYR A 1 602 ? 174.183 197.711 195.159 1.00 32.13 602 TYR A O 1
ATOM 3763 N N . VAL A 1 603 ? 176.197 198.700 195.443 1.00 32.66 603 VAL A N 1
ATOM 3764 C CA . VAL A 1 603 ? 176.253 199.329 194.129 1.00 31.23 603 VAL A CA 1
ATOM 3765 C C . VAL A 1 603 ? 177.603 199.007 193.505 1.00 31.68 603 VAL A C 1
ATOM 3766 O O . VAL A 1 603 ? 178.630 199.023 194.190 1.00 33.56 603 VAL A O 1
ATOM 3770 N N . GLU A 1 604 ? 177.605 198.683 192.214 1.00 31.52 604 GLU A N 1
ATOM 3771 C CA . GLU A 1 604 ? 178.853 198.433 191.505 1.00 30.47 604 GLU A CA 1
ATOM 3772 C C . GLU A 1 604 ? 178.786 199.037 190.112 1.00 29.52 604 GLU A C 1
ATOM 3773 O O . GLU A 1 604 ? 177.743 198.983 189.454 1.00 27.38 604 GLU A O 1
ATOM 3779 N N . THR A 1 605 ? 179.903 199.616 189.668 1.00 29.89 605 THR A N 1
ATOM 3780 C CA . THR A 1 605 ? 180.045 200.069 188.291 1.00 27.74 605 THR A CA 1
ATOM 3781 C C . THR A 1 605 ? 181.353 199.539 187.722 1.00 26.78 605 THR A C 1
ATOM 3782 O O . THR A 1 605 ? 182.331 199.336 188.452 1.00 31.97 605 THR A O 1
ATOM 3786 N N . GLY A 1 606 ? 181.361 199.300 186.416 1.00 23.42 606 GLY A N 1
ATOM 3787 C CA . GLY A 1 606 ? 182.522 198.697 185.782 1.00 22.15 606 GLY A CA 1
ATOM 3788 C C . GLY A 1 606 ? 182.712 199.141 184.348 1.00 23.02 606 GLY A C 1
ATOM 3789 O O . GLY A 1 606 ? 181.744 199.385 183.620 1.00 24.57 606 GLY A O 1
ATOM 3790 N N . LEU A 1 607 ? 183.983 199.215 183.941 1.00 22.00 607 LEU A N 1
ATOM 3791 C CA . LEU A 1 607 ? 184.405 199.552 182.587 1.00 18.29 607 LEU A CA 1
ATOM 3792 C C . LEU A 1 607 ? 185.257 198.423 182.017 1.00 20.65 607 LEU A C 1
ATOM 3793 O O . LEU A 1 607 ? 186.129 197.879 182.709 1.00 24.84 607 LEU A O 1
ATOM 3798 N N . ILE A 1 608 ? 185.016 198.094 180.745 1.00 19.92 608 ILE A N 1
ATOM 3799 C CA . ILE A 1 608 ? 185.729 197.030 180.045 1.00 20.21 608 ILE A CA 1
ATOM 3800 C C . ILE A 1 608 ? 186.286 197.570 178.733 1.00 19.25 608 ILE A C 1
ATOM 3801 O O . ILE A 1 608 ? 185.623 198.354 178.038 1.00 21.05 608 ILE A O 1
ATOM 3806 N N . TYR A 1 609 ? 187.500 197.130 178.390 1.00 19.03 609 TYR A N 1
ATOM 3807 C CA . TYR A 1 609 ? 188.119 197.422 177.101 1.00 18.59 609 TYR A CA 1
ATOM 3808 C C . TYR A 1 609 ? 188.707 196.138 176.533 1.00 20.19 609 TYR A C 1
ATOM 3809 O O . TYR A 1 609 ? 189.526 195.483 177.188 1.00 23.42 609 TYR A O 1
ATOM 3818 N N . ARG A 1 610 ? 188.290 195.783 175.318 1.00 21.78 610 ARG A N 1
ATOM 3819 C CA . ARG A 1 610 ? 188.825 194.644 174.583 1.00 20.90 610 ARG A CA 1
ATOM 3820 C C . ARG A 1 610 ? 189.394 195.100 173.248 1.00 23.78 610 ARG A C 1
ATOM 3821 O O . ARG A 1 610 ? 188.774 195.897 172.536 1.00 26.60 610 ARG A O 1
ATOM 3829 N N . ASN A 1 611 ? 190.569 194.576 172.906 1.00 24.75 611 ASN A N 1
ATOM 3830 C CA . ASN A 1 611 ? 191.228 194.877 171.635 1.00 22.91 611 ASN A CA 1
ATOM 3831 C C . ASN A 1 611 ? 191.685 193.550 171.035 1.00 26.84 611 ASN A C 1
ATOM 3832 O O . ASN A 1 611 ? 192.684 192.983 171.484 1.00 29.50 611 ASN A O 1
ATOM 3837 N N . THR A 1 612 ? 190.963 193.043 170.035 1.00 26.56 612 THR A N 1
ATOM 3838 C CA . THR A 1 612 ? 191.216 191.710 169.504 1.00 26.51 612 THR A CA 1
ATOM 3839 C C . THR A 1 612 ? 191.706 191.791 168.065 1.00 30.51 612 THR A C 1
ATOM 3840 O O . THR A 1 612 ? 191.165 192.556 167.259 1.00 35.40 612 THR A O 1
ATOM 3844 N N . SER A 1 613 ? 192.716 190.978 167.746 1.00 31.06 613 SER A N 1
ATOM 3845 C CA . SER A 1 613 ? 193.312 190.949 166.419 1.00 29.72 613 SER A CA 1
ATOM 3846 C C . SER A 1 613 ? 193.658 189.515 166.034 1.00 32.51 613 SER A C 1
ATOM 3847 O O . SER A 1 613 ? 193.684 188.601 166.871 1.00 36.15 613 SER A O 1
ATOM 3850 N N . ASP A 1 614 ? 193.922 189.341 164.734 1.00 33.48 614 ASP A N 1
ATOM 3851 C CA . ASP A 1 614 ? 194.287 188.058 164.127 1.00 33.43 614 ASP A CA 1
ATOM 3852 C C . ASP A 1 614 ? 193.130 187.061 164.169 1.00 34.95 614 ASP A C 1
ATOM 3853 O O . ASP A 1 614 ? 193.334 185.865 164.379 1.00 38.62 614 ASP A O 1
ATOM 3858 N N . TYR A 1 615 ? 191.910 187.554 163.960 1.00 34.48 615 TYR A N 1
ATOM 3859 C CA . TYR A 1 615 ? 190.761 186.668 163.830 1.00 32.13 615 TYR A CA 1
ATOM 3860 C C . TYR A 1 615 ? 190.936 185.750 162.627 1.00 33.95 615 TYR A C 1
ATOM 3861 O O . TYR A 1 615 ? 191.387 186.175 161.560 1.00 38.61 615 TYR A O 1
ATOM 3870 N N . ILE A 1 616 ? 190.573 184.484 162.802 1.00 37.79 616 ILE A N 1
ATOM 3871 C CA . ILE A 1 616 ? 190.661 183.496 161.734 1.00 39.85 616 ILE A CA 1
ATOM 3872 C C . ILE A 1 616 ? 189.316 183.468 161.017 1.00 43.52 616 ILE A C 1
ATOM 3873 O O . ILE A 1 616 ? 188.325 182.966 161.555 1.00 43.07 616 ILE A O 1
ATOM 3878 N N . TYR A 1 617 ? 189.281 184.009 159.803 1.00 45.01 617 TYR A N 1
ATOM 3879 C CA . TYR A 1 617 ? 188.050 184.093 159.033 1.00 44.92 617 TYR A CA 1
ATOM 3880 C C . TYR A 1 617 ? 188.138 183.255 157.764 1.00 48.78 617 TYR A C 1
ATOM 3881 O O . TYR A 1 617 ? 189.227 182.934 157.269 1.00 48.70 617 TYR A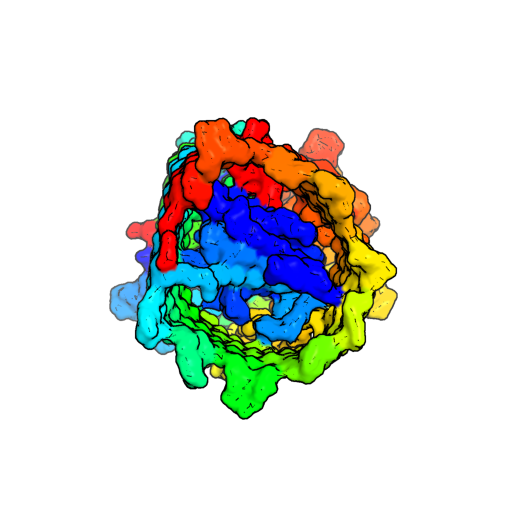 O 1
ATOM 3890 N N . ARG A 1 618 ? 186.953 182.912 157.254 1.00 54.47 618 ARG A N 1
ATOM 3891 C CA . ARG A 1 618 ? 186.817 182.317 155.932 1.00 52.82 618 ARG A CA 1
ATOM 3892 C C . ARG A 1 618 ? 187.390 183.246 154.870 1.00 55.85 618 ARG A C 1
ATOM 3893 O O . ARG A 1 618 ? 187.229 184.468 154.936 1.00 57.52 618 ARG A O 1
ATOM 3901 N N . SER A 1 619 ? 188.059 182.659 153.886 1.00 53.58 619 SER A N 1
ATOM 3902 C CA . SER A 1 619 ? 188.607 183.418 152.774 1.00 53.90 619 SER A CA 1
ATOM 3903 C C . SER A 1 619 ? 187.573 183.559 151.664 1.00 56.90 619 SER A C 1
ATOM 3904 O O . SER A 1 619 ? 186.709 182.698 151.477 1.00 60.30 619 SER A O 1
ATOM 3907 N N . ILE A 1 620 ? 187.668 184.663 150.929 1.00 57.22 620 ILE A N 1
ATOM 3908 C CA . ILE A 1 620 ? 186.778 184.916 149.802 1.00 57.67 620 ILE A CA 1
ATOM 3909 C C . ILE A 1 620 ? 187.226 184.074 148.615 1.00 53.66 620 ILE A C 1
ATOM 3910 O O . ILE A 1 620 ? 188.427 183.907 148.369 1.00 53.52 620 ILE A O 1
ATOM 3915 N N . GLU A 1 621 ? 186.258 183.529 147.881 1.00 53.68 621 GLU A N 1
ATOM 3916 C CA . GLU A 1 621 ? 186.570 182.693 146.729 1.00 54.46 621 GLU A CA 1
ATOM 3917 C C . GLU A 1 621 ? 187.135 183.547 145.599 1.00 53.37 621 GLU A C 1
ATOM 3918 O O . GLU A 1 621 ? 186.504 184.515 145.165 1.00 55.21 621 GLU A O 1
ATOM 3924 N N . THR A 1 622 ? 188.328 183.189 145.126 1.00 48.68 622 THR A N 1
ATOM 3925 C CA . THR A 1 622 ? 189.010 183.938 144.078 1.00 43.09 622 THR A CA 1
ATOM 3926 C C . THR A 1 622 ? 189.568 182.973 143.041 1.00 38.52 622 THR A C 1
ATOM 3927 O O . THR A 1 622 ? 189.650 181.762 143.262 1.00 42.70 622 THR A O 1
ATOM 3931 N N . THR A 1 623 ? 189.951 183.531 141.890 1.00 35.31 623 THR A N 1
ATOM 3932 C CA . THR A 1 623 ? 190.624 182.789 140.831 1.00 36.55 623 THR A CA 1
ATOM 3933 C C . THR A 1 623 ? 191.940 183.459 140.451 1.00 37.97 623 THR A C 1
ATOM 3934 O O . THR A 1 623 ? 192.367 183.391 139.296 1.00 39.06 623 THR A O 1
ATOM 3938 N N . SER A 1 624 ? 192.591 184.109 141.412 1.00 38.00 624 SER A N 1
ATOM 3939 C CA . SER A 1 624 ? 193.843 184.798 141.147 1.00 36.83 624 SER A CA 1
ATOM 3940 C C . SER A 1 624 ? 194.957 183.798 140.851 1.00 40.40 624 SER A C 1
ATOM 3941 O O . SER A 1 624 ? 194.835 182.597 141.105 1.00 44.47 624 SER A O 1
ATOM 3944 N N . ASN A 1 625 ? 196.058 184.313 140.297 1.00 40.25 625 ASN A N 1
ATOM 3945 C CA . ASN A 1 625 ? 197.219 183.473 140.030 1.00 39.07 625 ASN A CA 1
ATOM 3946 C C . ASN A 1 625 ? 197.827 182.910 141.308 1.00 42.33 625 ASN A C 1
ATOM 3947 O O . ASN A 1 625 ? 198.546 181.907 141.251 1.00 43.12 625 ASN A O 1
ATOM 3952 N N . ARG A 1 626 ? 197.553 183.528 142.453 1.00 44.06 626 ARG A N 1
ATOM 3953 C CA . ARG A 1 626 ? 198.064 183.075 143.738 1.00 46.85 626 ARG A CA 1
ATOM 3954 C C . ARG A 1 626 ? 196.995 182.254 144.446 1.00 52.37 626 ARG A C 1
ATOM 3955 O O . ARG A 1 626 ? 195.809 182.598 144.408 1.00 53.27 626 ARG A O 1
ATOM 3963 N N . SER A 1 627 ? 197.415 181.167 145.085 1.00 54.15 627 SER A N 1
ATOM 3964 C CA . SER A 1 627 ? 196.507 180.284 145.802 1.00 54.29 627 SER A CA 1
ATOM 3965 C C . SER A 1 627 ? 196.504 180.629 147.286 1.00 57.76 627 SER A C 1
ATOM 3966 O O . SER A 1 627 ? 197.556 180.890 147.877 1.00 59.41 627 SER A O 1
ATOM 3969 N N . TYR A 1 628 ? 195.314 180.623 147.884 1.00 56.25 628 TYR A N 1
ATOM 3970 C CA . TYR A 1 628 ? 195.136 180.952 149.290 1.00 58.19 628 TYR A CA 1
ATOM 3971 C C . TYR A 1 628 ? 194.376 179.837 149.992 1.00 61.94 628 TYR A C 1
ATOM 3972 O O . TYR A 1 628 ? 193.587 179.117 149.376 1.00 66.86 628 TYR A O 1
ATOM 3981 N N . GLY A 1 629 ? 194.622 179.707 151.293 1.00 60.53 629 GLY A N 1
ATOM 3982 C CA . GLY A 1 629 ? 193.912 178.732 152.092 1.00 57.79 629 GLY A CA 1
ATOM 3983 C C . GLY A 1 629 ? 192.492 179.168 152.401 1.00 56.97 629 GLY A C 1
ATOM 3984 O O . GLY A 1 629 ? 192.085 180.307 152.173 1.00 55.71 629 GLY A O 1
ATOM 3985 N N . SER A 1 630 ? 191.718 178.223 152.941 1.00 54.44 630 SER A N 1
ATOM 3986 C CA . SER A 1 630 ? 190.317 178.490 153.247 1.00 52.19 630 SER A CA 1
ATOM 3987 C C . SER A 1 630 ? 190.143 179.417 154.444 1.00 53.48 630 SER A C 1
ATOM 3988 O O . SER A 1 630 ? 189.058 179.982 154.618 1.00 53.77 630 SER A O 1
ATOM 3991 N N . TYR A 1 631 ? 191.175 179.587 155.266 1.00 51.53 631 TYR A N 1
ATOM 3992 C CA . TYR A 1 631 ? 191.123 180.469 156.422 1.00 46.74 631 TYR A CA 1
ATOM 3993 C C . TYR A 1 631 ? 192.331 181.389 156.429 1.00 44.62 631 TYR A C 1
ATOM 3994 O O . TYR A 1 631 ? 193.384 181.064 155.872 1.00 43.47 631 TYR A O 1
ATOM 4003 N N . SER A 1 632 ? 192.171 182.547 157.066 1.00 45.10 632 SER A N 1
ATOM 4004 C CA . SER A 1 632 ? 193.300 183.455 157.211 1.00 47.52 632 SER A CA 1
ATOM 4005 C C . SER A 1 632 ? 193.150 184.285 158.476 1.00 42.04 632 SER A C 1
ATOM 4006 O O . SER A 1 632 ? 192.042 184.509 158.974 1.00 40.82 632 SER A O 1
ATOM 4009 N N . ASN A 1 633 ? 194.295 184.747 158.983 1.00 39.59 633 ASN A N 1
ATOM 4010 C CA . ASN A 1 633 ? 194.355 185.665 160.119 1.00 40.58 633 ASN A CA 1
ATOM 4011 C C . ASN A 1 633 ? 194.028 187.059 159.605 1.00 42.00 633 ASN A C 1
ATOM 4012 O O . ASN A 1 633 ? 194.907 187.835 159.225 1.00 46.43 633 ASN A O 1
ATOM 4017 N N . TYR A 1 634 ? 192.738 187.376 159.593 1.00 40.60 634 TYR A N 1
ATOM 4018 C CA . TYR A 1 634 ? 192.257 188.662 159.103 1.00 39.68 634 TYR A CA 1
ATOM 4019 C C . TYR A 1 634 ? 191.021 189.029 159.904 1.00 39.83 634 TYR A C 1
ATOM 4020 O O . TYR A 1 634 ? 190.018 188.314 159.849 1.00 45.09 634 TYR A O 1
ATOM 4029 N N . GLY A 1 635 ? 191.097 190.124 160.654 1.00 34.44 635 GLY A N 1
ATOM 4030 C CA . GLY A 1 635 ? 189.985 190.539 161.483 1.00 34.76 635 GLY A CA 1
ATOM 4031 C C . GLY A 1 635 ? 190.417 191.165 162.791 1.00 34.50 635 GLY A C 1
ATOM 4032 O O . GLY A 1 635 ? 191.285 190.633 163.491 1.00 36.58 635 GLY A O 1
ATOM 4033 N N . SER A 1 636 ? 189.813 192.300 163.131 1.00 33.65 636 SER A N 1
ATOM 4034 C CA . SER A 1 636 ? 190.132 193.016 164.354 1.00 31.48 636 SER A CA 1
ATOM 4035 C C . SER A 1 636 ? 188.867 193.682 164.868 1.00 33.75 636 SER A C 1
ATOM 4036 O O . SER A 1 636 ? 188.097 194.254 164.092 1.00 33.60 636 SER A O 1
ATOM 4039 N N . VAL A 1 637 ? 188.658 193.597 166.178 1.00 33.04 637 VAL A N 1
ATOM 4040 C CA . VAL A 1 637 ? 187.454 194.111 166.821 1.00 29.23 637 VAL A CA 1
ATOM 4041 C C . VAL A 1 637 ? 187.852 194.923 168.044 1.00 29.21 637 VAL A C 1
ATOM 4042 O O . VAL A 1 637 ? 188.688 194.483 168.845 1.00 32.74 637 VAL A O 1
ATOM 4046 N N . GLU A 1 638 ? 187.254 196.105 168.194 1.00 29.21 638 GLU A N 1
ATOM 4047 C CA . GLU A 1 638 ? 187.506 196.954 169.354 1.00 28.18 638 GLU A CA 1
ATOM 4048 C C . GLU A 1 638 ? 186.212 197.116 170.138 1.00 27.93 638 GLU A C 1
ATOM 4049 O O . GLU A 1 638 ? 185.197 197.549 169.585 1.00 28.79 638 GLU A O 1
ATOM 4055 N N . THR A 1 639 ? 186.249 196.775 171.424 1.00 26.38 639 THR A N 1
ATOM 4056 C CA . THR A 1 639 ? 185.064 196.760 172.270 1.00 26.72 639 THR A CA 1
ATOM 4057 C C . THR A 1 639 ? 185.278 197.670 173.469 1.00 25.69 639 THR A C 1
ATOM 4058 O O . THR A 1 639 ? 186.292 197.555 174.166 1.00 24.38 639 THR A O 1
ATOM 4062 N N . LYS A 1 640 ? 184.319 198.562 173.713 1.00 25.17 640 LYS A N 1
ATOM 4063 C CA . LYS A 1 640 ? 184.324 199.400 174.904 1.00 20.58 640 LYS A CA 1
ATOM 4064 C C . LYS A 1 640 ? 182.970 199.291 175.586 1.00 22.78 640 LYS A C 1
ATOM 4065 O O . LYS A 1 640 ? 181.933 199.371 174.926 1.00 28.60 640 LYS A O 1
ATOM 4071 N N . GLY A 1 641 ? 182.967 199.132 176.907 1.00 21.86 641 GLY A N 1
ATOM 4072 C CA . GLY A 1 641 ? 181.663 198.978 177.530 1.00 19.23 641 GLY A CA 1
ATOM 4073 C C . GLY A 1 641 ? 181.656 199.318 179.002 1.00 21.05 641 GLY A C 1
ATOM 4074 O O . GLY A 1 641 ? 182.702 199.435 179.645 1.00 23.57 641 GLY A O 1
ATOM 4075 N N . TYR A 1 642 ? 180.443 199.467 179.534 1.00 21.24 642 TYR A N 1
ATOM 4076 C CA . TYR A 1 642 ? 180.280 199.685 180.963 1.00 20.96 642 TYR A CA 1
ATOM 4077 C C . TYR A 1 642 ? 179.028 198.969 181.452 1.00 23.45 642 TYR A C 1
ATOM 4078 O O . TYR A 1 642 ? 178.117 198.638 180.678 1.00 24.77 642 TYR A O 1
ATOM 4087 N N . HIS A 1 643 ? 179.016 198.713 182.760 1.00 22.98 643 HIS A N 1
ATOM 4088 C CA . HIS A 1 643 ? 177.903 198.036 183.408 1.00 22.09 643 HIS A CA 1
ATOM 4089 C C . HIS A 1 643 ? 177.642 198.657 184.773 1.00 22.62 643 HIS A C 1
ATOM 4090 O O . HIS A 1 643 ? 178.559 199.156 185.437 1.00 24.34 643 HIS A O 1
ATOM 4097 N N . ILE A 1 644 ? 176.375 198.591 185.187 1.00 23.42 644 ILE A N 1
ATOM 4098 C CA . ILE A 1 644 ? 175.919 199.070 186.488 1.00 24.12 644 ILE A CA 1
ATOM 4099 C C . ILE A 1 644 ? 175.090 197.974 187.145 1.00 25.09 644 ILE A C 1
ATOM 4100 O O . ILE A 1 644 ? 174.263 197.331 186.489 1.00 27.09 644 ILE A O 1
ATOM 4105 N N . SER A 1 645 ? 175.314 197.753 188.441 1.00 26.46 645 SER A N 1
ATOM 4106 C CA . SER A 1 645 ? 174.578 196.747 189.195 1.00 26.39 645 SER A CA 1
ATOM 4107 C C . SER A 1 645 ? 174.174 197.315 190.548 1.00 28.56 645 SER A C 1
ATOM 4108 O O . SER A 1 645 ? 174.965 198.005 191.197 1.00 30.74 645 SER A O 1
ATOM 4111 N N . ALA A 1 646 ? 172.946 197.015 190.973 1.00 29.99 646 ALA A N 1
ATOM 4112 C CA . ALA A 1 646 ? 172.447 197.513 192.249 1.00 28.23 646 ALA A CA 1
ATOM 4113 C C . ALA A 1 646 ? 171.630 196.440 192.954 1.00 30.96 646 ALA A C 1
ATOM 4114 O O . ALA A 1 646 ? 170.944 195.636 192.313 1.00 33.53 646 ALA A O 1
ATOM 4116 N N . ARG A 1 647 ? 171.697 196.457 194.288 1.00 30.72 647 ARG A N 1
ATOM 4117 C CA . ARG A 1 647 ? 170.977 195.494 195.122 1.00 29.81 647 ARG A CA 1
ATOM 4118 C C . ARG A 1 647 ? 170.676 196.149 196.466 1.00 30.87 647 ARG A C 1
ATOM 4119 O O . ARG A 1 647 ? 171.597 196.464 197.228 1.00 36.44 647 ARG A O 1
ATOM 4127 N N . TYR A 1 648 ? 169.390 196.355 196.746 1.00 32.48 648 TYR A N 1
ATOM 4128 C CA . TYR A 1 648 ? 168.911 196.900 198.008 1.00 33.67 648 TYR A CA 1
ATOM 4129 C C . TYR A 1 648 ? 168.097 195.850 198.752 1.00 34.41 648 TYR A C 1
ATOM 4130 O O . TYR A 1 648 ? 167.270 195.151 198.159 1.00 35.44 648 TYR A O 1
ATOM 4139 N N . ASN A 1 649 ? 168.340 195.737 200.053 1.00 36.01 649 ASN A N 1
ATOM 4140 C CA . ASN A 1 649 ? 167.622 194.810 200.912 1.00 35.76 649 ASN A CA 1
ATOM 4141 C C . ASN A 1 649 ? 167.091 195.578 202.111 1.00 38.91 649 ASN A C 1
ATOM 4142 O O . ASN A 1 649 ? 167.781 196.450 202.644 1.00 44.82 649 ASN A O 1
ATOM 4147 N N . TYR A 1 650 ? 165.868 195.276 202.539 1.00 42.61 650 TYR A N 1
ATOM 4148 C CA . TYR A 1 650 ? 165.390 195.803 203.812 1.00 48.06 650 TYR A CA 1
ATOM 4149 C C . TYR A 1 650 ? 165.042 194.630 204.713 1.00 49.14 650 TYR A C 1
ATOM 4150 O O . TYR A 1 650 ? 164.170 193.822 204.375 1.00 47.90 650 TYR A O 1
ATOM 4159 N N . SER A 1 651 ? 165.718 194.554 205.861 1.00 53.41 651 SER A N 1
ATOM 4160 C CA . SER A 1 651 ? 165.534 193.469 206.816 1.00 54.27 651 SER A CA 1
ATOM 4161 C C . SER A 1 651 ? 165.639 192.124 206.113 1.00 53.19 651 SER A C 1
ATOM 4162 O O . SER A 1 651 ? 166.699 191.771 205.587 1.00 53.30 651 SER A O 1
ATOM 4165 N N . CYS A 1 652 ? 164.542 191.368 206.098 1.00 53.14 652 CYS A N 1
ATOM 4166 C CA . CYS A 1 652 ? 164.531 190.080 205.421 1.00 50.64 652 CYS A CA 1
ATOM 4167 C C . CYS A 1 652 ? 163.203 189.821 204.714 1.00 44.45 652 CYS A C 1
ATOM 4168 O O . CYS A 1 652 ? 162.788 188.665 204.576 1.00 47.42 652 CYS A O 1
ATOM 4171 N N . TRP A 1 653 ? 162.523 190.876 204.252 1.00 39.82 653 TRP A N 1
ATOM 4172 C CA . TRP A 1 653 ? 161.230 190.708 203.604 1.00 39.68 653 TRP A CA 1
ATOM 4173 C C . TRP A 1 653 ? 161.091 191.436 202.273 1.00 39.71 653 TRP A C 1
ATOM 4174 O O . TRP A 1 653 ? 160.063 191.269 201.608 1.00 41.98 653 TRP A O 1
ATOM 4185 N N . VAL A 1 654 ? 162.079 192.225 201.858 1.00 38.39 654 VAL A N 1
ATOM 4186 C CA . VAL A 1 654 ? 162.032 192.857 200.542 1.00 34.80 654 VAL A CA 1
ATOM 4187 C C . VAL A 1 654 ? 163.451 192.994 199.999 1.00 36.19 654 VAL A C 1
ATOM 4188 O O . VAL A 1 654 ? 164.355 193.494 200.682 1.00 38.16 654 VAL A O 1
ATOM 4192 N N . SER A 1 655 ? 163.642 192.505 198.773 1.00 35.71 655 SER A N 1
ATOM 4193 C CA . SER A 1 655 ? 164.918 192.569 198.072 1.00 30.56 655 SER A CA 1
ATOM 4194 C C . SER A 1 655 ? 164.675 193.056 196.651 1.00 33.46 655 SER A C 1
ATOM 4195 O O . SER A 1 655 ? 163.839 192.497 195.939 1.00 36.85 655 SER A O 1
ATOM 4198 N N . ILE A 1 656 ? 165.404 194.087 196.236 1.00 33.07 656 ILE A N 1
ATOM 4199 C CA . ILE A 1 656 ? 165.265 194.665 194.905 1.00 28.46 656 ILE A CA 1
ATOM 4200 C C . ILE A 1 656 ? 166.642 194.707 194.259 1.00 30.37 656 ILE A C 1
ATOM 4201 O O . ILE A 1 656 ? 167.639 194.988 194.931 1.00 34.95 656 ILE A O 1
ATOM 4206 N N . GLY A 1 657 ? 166.708 194.406 192.964 1.00 31.78 657 GLY A N 1
ATOM 4207 C CA . GLY A 1 657 ? 168.007 194.422 192.314 1.00 29.14 657 GLY A CA 1
ATOM 4208 C C . GLY A 1 657 ? 167.897 194.536 190.812 1.00 30.92 657 GLY A C 1
ATOM 4209 O O . GLY A 1 657 ? 166.849 194.274 190.217 1.00 31.83 657 GLY A O 1
ATOM 4210 N N . GLY A 1 658 ? 169.015 194.920 190.200 1.00 31.28 658 GLY A N 1
ATOM 4211 C CA . GLY A 1 658 ? 169.037 195.091 188.759 1.00 27.76 658 GLY A CA 1
ATOM 4212 C C . GLY A 1 658 ? 170.439 195.222 188.204 1.00 27.19 658 GLY A C 1
ATOM 4213 O O . GLY A 1 658 ? 171.383 195.594 188.912 1.00 29.52 658 GLY A O 1
ATOM 4214 N N . ASN A 1 659 ? 170.550 194.910 186.909 1.00 28.98 659 ASN A N 1
ATOM 4215 C CA . ASN A 1 659 ? 171.779 195.056 186.138 1.00 26.97 659 ASN A CA 1
ATOM 4216 C C . ASN A 1 659 ? 171.481 195.746 184.814 1.00 25.92 659 ASN A C 1
ATOM 4217 O O . ASN A 1 659 ? 170.436 195.504 184.197 1.00 29.88 659 ASN A O 1
ATOM 4222 N N . PHE A 1 660 ? 172.419 196.592 184.380 1.00 22.19 660 PHE A N 1
ATOM 4223 C CA . PHE A 1 660 ? 172.374 197.283 183.096 1.00 20.21 660 PHE A CA 1
ATOM 4224 C C . PHE A 1 660 ? 173.730 197.162 182.415 1.00 22.40 660 PHE A C 1
ATOM 4225 O O . PHE A 1 660 ? 174.767 197.363 183.058 1.00 26.09 660 PHE A O 1
ATOM 4233 N N . THR A 1 661 ? 173.721 196.852 181.116 1.00 23.44 661 THR A N 1
ATOM 4234 C CA . THR A 1 661 ? 174.935 196.677 180.329 1.00 23.49 661 THR A CA 1
ATOM 4235 C C . THR A 1 661 ? 174.816 197.469 179.036 1.00 24.46 661 THR A C 1
ATOM 4236 O O . THR A 1 661 ? 173.828 197.313 178.302 1.00 25.77 661 THR A O 1
ATOM 4240 N N . GLN A 1 662 ? 175.829 198.296 178.751 1.00 22.87 662 GLN A N 1
ATOM 4241 C CA . GLN A 1 662 ? 175.878 199.072 177.515 1.00 23.23 662 GLN A CA 1
ATOM 4242 C C . GLN A 1 662 ? 177.292 198.997 176.955 1.00 25.19 662 GLN A C 1
ATOM 4243 O O . GLN A 1 662 ? 178.244 199.429 177.613 1.00 28.02 662 GLN A O 1
ATOM 4249 N N . MET A 1 663 ? 177.428 198.453 175.746 1.00 26.03 663 MET A N 1
ATOM 4250 C CA . MET A 1 663 ? 178.730 198.285 175.116 1.00 26.58 663 MET A CA 1
ATOM 4251 C C . MET A 1 663 ? 178.639 198.631 173.637 1.00 31.03 663 MET A C 1
ATOM 4252 O O . MET A 1 663 ? 177.574 198.526 173.023 1.00 35.20 663 MET A O 1
ATOM 4257 N N . ASP A 1 664 ? 179.769 199.048 173.070 1.00 31.54 664 ASP A N 1
ATOM 4258 C CA . ASP A 1 664 ? 179.911 199.219 171.632 1.00 31.84 664 ASP A CA 1
ATOM 4259 C C . ASP A 1 664 ? 181.051 198.347 171.119 1.00 27.92 664 ASP A C 1
ATOM 4260 O O . ASP A 1 664 ? 182.139 198.305 171.711 1.00 26.16 664 ASP A O 1
ATOM 4265 N N . VAL A 1 665 ? 180.771 197.617 170.043 1.00 30.08 665 VAL A N 1
ATOM 4266 C CA . VAL A 1 665 ? 181.670 196.620 169.477 1.00 30.26 665 VAL A CA 1
ATOM 4267 C C . VAL A 1 665 ? 181.870 196.990 168.014 1.00 29.17 665 VAL A C 1
ATOM 4268 O O . VAL A 1 665 ? 180.967 196.795 167.190 1.00 32.57 665 VAL A O 1
ATOM 4272 N N . ARG A 1 666 ? 183.046 197.519 167.686 1.00 27.31 666 ARG A N 1
ATOM 4273 C CA . ARG A 1 666 ? 183.308 198.127 166.391 1.00 24.61 666 ARG A CA 1
ATOM 4274 C C . ARG A 1 666 ? 184.241 197.256 165.560 1.00 27.89 666 ARG A C 1
ATOM 4275 O O . ARG A 1 666 ? 185.239 196.726 166.070 1.00 32.18 666 ARG A O 1
ATOM 4283 N N . ASP A 1 667 ? 183.897 197.115 164.279 1.00 29.36 667 ASP A N 1
ATOM 4284 C CA . ASP A 1 667 ? 184.816 196.555 163.298 1.00 30.30 667 ASP A CA 1
ATOM 4285 C C . ASP A 1 667 ? 186.043 197.449 163.183 1.00 31.04 667 ASP A C 1
ATOM 4286 O O . ASP A 1 667 ? 185.926 198.663 162.993 1.00 33.60 667 ASP A O 1
ATOM 4291 N N . ASN A 1 668 ? 187.224 196.844 163.289 1.00 32.45 668 ASN A N 1
ATOM 4292 C CA . ASN A 1 668 ? 188.467 197.592 163.431 1.00 33.66 668 ASN A CA 1
ATOM 4293 C C . ASN A 1 668 ? 189.464 197.248 162.327 1.00 35.64 668 ASN A C 1
ATOM 4294 O O . ASN A 1 668 ? 190.677 197.300 162.537 1.00 36.31 668 ASN A O 1
ATOM 4299 N N . VAL A 1 669 ? 188.967 196.896 161.144 1.00 38.02 669 VAL A N 1
ATOM 4300 C CA . VAL A 1 669 ? 189.806 196.561 159.998 1.00 37.16 669 VAL A CA 1
ATOM 4301 C C . VAL A 1 669 ? 189.602 197.636 158.939 1.00 37.68 669 VAL A C 1
ATOM 4302 O O . VAL A 1 669 ? 188.484 197.829 158.445 1.00 39.65 669 VAL A O 1
ATOM 4306 N N . GLU A 1 670 ? 190.683 198.337 158.591 1.00 39.83 670 GLU A N 1
ATOM 4307 C CA . GLU A 1 670 ? 190.582 199.465 157.671 1.00 40.36 670 GLU A CA 1
ATOM 4308 C C . GLU A 1 670 ? 190.399 199.020 156.223 1.00 41.72 670 GLU A C 1
ATOM 4309 O O . GLU A 1 670 ? 189.571 199.586 155.501 1.00 42.74 670 GLU A O 1
ATOM 4315 N N . LYS A 1 671 ? 191.156 198.021 155.780 1.00 42.42 671 LYS A N 1
ATOM 4316 C CA . LYS A 1 671 ? 191.178 197.614 154.384 1.00 38.77 671 LYS A CA 1
ATOM 4317 C C . LYS A 1 671 ? 190.505 196.259 154.202 1.00 39.69 671 LYS A C 1
ATOM 4318 O O . LYS A 1 671 ? 190.320 195.497 155.154 1.00 43.30 671 LYS A O 1
ATOM 4324 N N . THR A 1 672 ? 190.140 195.965 152.956 1.00 43.25 672 THR A N 1
ATOM 4325 C CA . THR A 1 672 ? 189.553 194.681 152.611 1.00 42.21 672 THR A CA 1
ATOM 4326 C C . THR A 1 672 ? 190.656 193.669 152.305 1.00 46.18 672 THR A C 1
ATOM 4327 O O . THR A 1 672 ? 191.849 193.982 152.332 1.00 47.34 672 THR A O 1
ATOM 4331 N N . GLN A 1 673 ? 190.254 192.428 152.014 1.00 48.51 673 GLN A N 1
ATOM 4332 C CA . GLN A 1 673 ? 191.236 191.391 151.716 1.00 48.75 673 GLN A CA 1
ATOM 4333 C C . GLN A 1 673 ? 191.966 191.659 150.406 1.00 48.86 673 GLN A C 1
ATOM 4334 O O . GLN A 1 673 ? 193.100 191.200 150.227 1.00 52.15 673 GLN A O 1
ATOM 4340 N N . THR A 1 674 ? 191.343 192.388 149.483 1.00 49.50 674 THR A N 1
ATOM 4341 C CA . THR A 1 674 ? 191.969 192.737 148.215 1.00 46.67 674 THR A CA 1
ATOM 4342 C C . THR A 1 674 ? 192.632 194.110 148.234 1.00 47.27 674 THR A C 1
ATOM 4343 O O . THR A 1 674 ? 193.193 194.524 147.214 1.00 49.26 674 THR A O 1
ATOM 4347 N N . GLY A 1 675 ? 192.590 194.818 149.359 1.00 43.99 675 GLY A N 1
ATOM 4348 C CA . GLY A 1 675 ? 193.332 196.052 149.517 1.00 43.39 675 GLY A CA 1
ATOM 4349 C C . GLY A 1 675 ? 192.548 197.341 149.400 1.00 43.66 675 GLY A C 1
ATOM 4350 O O . GLY A 1 675 ? 193.164 198.412 149.362 1.00 46.17 675 GLY A O 1
ATOM 4351 N N . GLN A 1 676 ? 191.222 197.283 149.345 1.00 44.12 676 GLN A N 1
ATOM 4352 C CA . GLN A 1 676 ? 190.401 198.480 149.231 1.00 43.56 676 GLN A CA 1
ATOM 4353 C C . GLN A 1 676 ? 189.915 198.928 150.604 1.00 42.89 676 GLN A C 1
ATOM 4354 O O . GLN A 1 676 ? 189.866 198.147 151.557 1.00 45.09 676 GLN A O 1
ATOM 4360 N N . GLU A 1 677 ? 189.556 200.208 150.692 1.00 43.78 677 GLU A N 1
ATOM 4361 C CA . GLU A 1 677 ? 188.987 200.745 151.922 1.00 41.96 677 GLU A CA 1
ATOM 4362 C C . GLU A 1 677 ? 187.707 199.997 152.278 1.00 41.49 677 GLU A C 1
ATOM 4363 O O . GLU A 1 677 ? 186.837 199.792 151.427 1.00 43.47 677 GLU A O 1
ATOM 4369 N N . SER A 1 678 ? 187.595 199.591 153.539 1.00 39.24 678 SER A N 1
ATOM 4370 C CA . SER A 1 678 ? 186.447 198.813 153.982 1.00 37.01 678 SER A CA 1
ATOM 4371 C C . SER A 1 678 ? 185.245 199.716 154.228 1.00 38.59 678 SER A C 1
ATOM 4372 O O . SER A 1 678 ? 185.369 200.801 154.805 1.00 36.91 678 SER A O 1
ATOM 4375 N N . LEU A 1 679 ? 184.073 199.258 153.781 1.00 38.42 679 LEU A N 1
ATOM 4376 C CA . LEU A 1 679 ? 182.851 200.030 153.978 1.00 39.24 679 LEU A CA 1
ATOM 4377 C C . LEU A 1 679 ? 182.363 199.961 155.419 1.00 37.34 679 LEU A C 1
ATOM 4378 O O . LEU A 1 679 ? 181.715 200.899 155.898 1.00 38.38 679 LEU A O 1
ATOM 4383 N N . THR A 1 680 ? 182.658 198.869 156.122 1.00 35.79 680 THR A N 1
ATOM 4384 C CA . THR A 1 680 ? 182.153 198.638 157.468 1.00 34.25 680 THR A CA 1
ATOM 4385 C C . THR A 1 680 ? 183.162 198.999 158.551 1.00 34.85 680 THR A C 1
ATOM 4386 O O . THR A 1 680 ? 182.945 198.663 159.720 1.00 35.81 680 THR A O 1
ATOM 4390 N N . TYR A 1 681 ? 184.255 199.668 158.194 1.00 36.23 681 TYR A N 1
ATOM 4391 C CA . TYR A 1 681 ? 185.261 200.036 159.182 1.00 34.67 681 TYR A CA 1
ATOM 4392 C C . TYR A 1 681 ? 184.699 201.070 160.150 1.00 38.65 681 TYR A C 1
ATOM 4393 O O . TYR A 1 681 ? 184.142 202.091 159.733 1.00 37.80 681 TYR A O 1
ATOM 4402 N N . GLY A 1 682 ? 184.848 200.804 161.446 1.00 38.10 682 GLY A N 1
ATOM 4403 C CA . GLY A 1 682 ? 184.353 201.702 162.469 1.00 32.52 682 GLY A CA 1
ATOM 4404 C C . GLY A 1 682 ? 182.886 201.560 162.802 1.00 29.77 682 GLY A C 1
ATOM 4405 O O . GLY A 1 682 ? 182.370 202.354 163.597 1.00 32.06 682 GLY A O 1
ATOM 4406 N N . ALA A 1 683 ? 182.197 200.580 162.227 1.00 30.19 683 ALA A N 1
ATOM 4407 C CA . ALA A 1 683 ? 180.775 200.377 162.459 1.00 30.87 683 ALA A CA 1
ATOM 4408 C C . ALA A 1 683 ? 180.547 199.249 163.460 1.00 31.41 683 ALA A C 1
ATOM 4409 O O . ALA A 1 683 ? 181.417 198.408 163.697 1.00 33.07 683 ALA A O 1
ATOM 4411 N N . ARG A 1 684 ? 179.353 199.249 164.051 1.00 28.50 684 ARG A N 1
ATOM 4412 C CA . ARG A 1 684 ? 178.994 198.223 165.020 1.00 26.81 684 ARG A CA 1
ATOM 4413 C C . ARG A 1 684 ? 178.997 196.841 164.380 1.00 27.97 684 ARG A C 1
ATOM 4414 O O . ARG A 1 684 ? 178.581 196.666 163.231 1.00 33.30 684 ARG A O 1
ATOM 4422 N N . MET A 1 685 ? 179.472 195.860 165.134 1.00 26.76 685 MET A N 1
ATOM 4423 C CA . MET A 1 685 ? 179.506 194.480 164.668 1.00 26.88 685 MET A CA 1
ATOM 4424 C C . MET A 1 685 ? 178.081 193.950 164.572 1.00 28.87 685 MET A C 1
ATOM 4425 O O . MET A 1 685 ? 177.346 193.991 165.568 1.00 33.52 685 MET A O 1
ATOM 4430 N N . PRO A 1 686 ? 177.648 193.449 163.420 1.00 29.14 686 PRO A N 1
ATOM 4431 C CA . PRO A 1 686 ? 176.237 193.100 163.242 1.00 28.43 686 PRO A CA 1
ATOM 4432 C C . PRO A 1 686 ? 175.858 191.798 163.934 1.00 29.52 686 PRO A C 1
ATOM 4433 O O . PRO A 1 686 ? 176.705 190.995 164.328 1.00 28.38 686 PRO A O 1
ATOM 4437 N N . ASN A 1 687 ? 174.542 191.608 164.069 1.00 28.68 687 ASN A N 1
ATOM 4438 C CA . ASN A 1 687 ? 173.959 190.404 164.664 1.00 25.60 687 ASN A CA 1
ATOM 4439 C C . ASN A 1 687 ? 174.498 190.175 166.077 1.00 28.00 687 ASN A C 1
ATOM 4440 O O . ASN A 1 687 ? 174.932 189.079 166.437 1.00 30.46 687 ASN A O 1
ATOM 4445 N N . LEU A 1 688 ? 174.472 191.234 166.882 1.00 28.11 688 LEU A N 1
ATOM 4446 C CA . LEU A 1 688 ? 175.012 191.178 168.234 1.00 25.61 688 LEU A CA 1
ATOM 4447 C C . LEU A 1 688 ? 174.313 192.193 169.132 1.00 23.94 688 LEU A C 1
ATOM 4448 O O . LEU A 1 688 ? 174.509 193.404 168.964 1.00 26.66 688 LEU A O 1
ATOM 4453 N N . PRO A 1 689 ? 173.488 191.749 170.079 1.00 23.11 689 PRO A N 1
ATOM 4454 C CA . PRO A 1 689 ? 172.887 192.694 171.029 1.00 24.83 689 PRO A CA 1
ATOM 4455 C C . PRO A 1 689 ? 173.960 193.377 171.865 1.00 27.67 689 PRO A C 1
ATOM 4456 O O . PRO A 1 689 ? 174.942 192.755 172.275 1.00 30.82 689 PRO A O 1
ATOM 4460 N N . TYR A 1 690 ? 173.762 194.671 172.122 1.00 25.71 690 TYR A N 1
ATOM 4461 C CA . TYR A 1 690 ? 174.774 195.474 172.795 1.00 25.51 690 TYR A CA 1
ATOM 4462 C C . TYR A 1 690 ? 174.261 196.317 173.955 1.00 26.21 690 TYR A C 1
ATOM 4463 O O . TYR A 1 690 ? 175.082 196.914 174.659 1.00 27.58 690 TYR A O 1
ATOM 4472 N N . ARG A 1 691 ? 172.951 196.393 174.179 1.00 28.07 691 ARG A N 1
ATOM 4473 C CA . ARG A 1 691 ? 172.407 197.053 175.361 1.00 25.44 691 ARG A CA 1
ATOM 4474 C C . ARG A 1 691 ? 171.319 196.170 175.945 1.00 24.71 691 ARG A C 1
ATOM 4475 O O . ARG A 1 691 ? 170.357 195.834 175.248 1.00 28.87 691 ARG A O 1
ATOM 4483 N N . PHE A 1 692 ? 171.462 195.798 177.215 1.00 24.49 692 PHE A N 1
ATOM 4484 C CA . PHE A 1 692 ? 170.412 194.988 177.824 1.00 23.32 692 PHE A CA 1
ATOM 4485 C C . PHE A 1 692 ? 170.411 195.167 179.333 1.00 23.59 692 PHE A C 1
ATOM 4486 O O . PHE A 1 692 ? 171.410 195.566 179.938 1.00 24.23 692 PHE A O 1
ATOM 4494 N N . ALA A 1 693 ? 169.275 194.828 179.938 1.00 23.56 693 ALA A N 1
ATOM 4495 C CA . ALA A 1 693 ? 169.099 195.024 181.368 1.00 21.65 693 ALA A CA 1
ATOM 4496 C C . ALA A 1 693 ? 168.166 193.959 181.923 1.00 26.02 693 ALA A C 1
ATOM 4497 O O . ALA A 1 693 ? 167.402 193.324 181.191 1.00 28.71 693 ALA A O 1
ATOM 4499 N N . ASN A 1 694 ? 168.241 193.769 183.237 1.00 27.73 694 ASN A N 1
ATOM 4500 C CA . ASN A 1 694 ? 167.336 192.852 183.915 1.00 26.54 694 ASN A CA 1
ATOM 4501 C C . ASN A 1 694 ? 167.105 193.345 185.334 1.00 28.30 694 ASN A C 1
ATOM 4502 O O . ASN A 1 694 ? 167.971 193.995 185.927 1.00 28.15 694 ASN A O 1
ATOM 4507 N N . SER A 1 695 ? 165.925 193.040 185.874 1.00 29.77 695 SER A N 1
ATOM 4508 C CA . SER A 1 695 ? 165.597 193.520 187.212 1.00 27.50 695 SER A CA 1
ATOM 4509 C C . SER A 1 695 ? 164.666 192.539 187.907 1.00 29.55 695 SER A C 1
ATOM 4510 O O . SER A 1 695 ? 163.940 191.780 187.262 1.00 33.96 695 SER A O 1
ATOM 4513 N N . ASP A 1 696 ? 164.690 192.564 189.241 1.00 30.05 696 ASP A N 1
ATOM 4514 C CA . ASP A 1 696 ? 163.846 191.663 190.014 1.00 30.53 696 ASP A CA 1
ATOM 4515 C C . ASP A 1 696 ? 163.529 192.257 191.380 1.00 30.76 696 ASP A C 1
ATOM 4516 O O . ASP A 1 696 ? 164.301 193.048 191.934 1.00 33.88 696 ASP A O 1
ATOM 4521 N N . ILE A 1 697 ? 162.371 191.859 191.909 1.00 27.96 697 ILE A N 1
ATOM 4522 C CA . ILE A 1 697 ? 161.935 192.204 193.259 1.00 26.90 697 ILE A CA 1
ATOM 4523 C C . ILE A 1 697 ? 161.365 190.955 193.923 1.00 30.25 697 ILE A C 1
ATOM 4524 O O . ILE A 1 697 ? 160.591 190.212 193.310 1.00 32.46 697 ILE A O 1
ATOM 4529 N N . SER A 1 698 ? 161.761 190.713 195.170 1.00 32.33 698 SER A N 1
ATOM 4530 C CA . SER A 1 698 ? 161.330 189.540 195.916 1.00 29.48 698 SER A CA 1
ATOM 4531 C C . SER A 1 698 ? 160.786 189.952 197.276 1.00 32.21 698 SER A C 1
ATOM 4532 O O . SER A 1 698 ? 161.364 190.806 197.959 1.00 34.66 698 SER A O 1
ATOM 4535 N N . PHE A 1 699 ? 159.674 189.324 197.657 1.00 32.65 699 PHE A N 1
ATOM 4536 C CA . PHE A 1 699 ? 159.028 189.510 198.947 1.00 29.98 699 PHE A CA 1
ATOM 4537 C C . PHE A 1 699 ? 159.033 188.189 199.703 1.00 30.05 699 PHE A C 1
ATOM 4538 O O . PHE A 1 699 ? 158.792 187.125 199.117 1.00 31.82 699 PHE A O 1
ATOM 4546 N N . PHE A 1 700 ? 159.286 188.275 201.009 1.00 34.08 700 PHE A N 1
ATOM 4547 C CA . PHE A 1 700 ? 159.465 187.115 201.870 1.00 32.62 700 PHE A CA 1
ATOM 4548 C C . PHE A 1 700 ? 158.562 187.252 203.087 1.00 32.98 700 PHE A C 1
ATOM 4549 O O . PHE A 1 700 ? 158.588 188.282 203.769 1.00 35.70 700 PHE A O 1
ATOM 4557 N N . TRP A 1 701 ? 157.774 186.217 203.362 1.00 34.91 701 TRP A N 1
ATOM 4558 C CA . TRP A 1 701 ? 156.961 186.125 204.574 1.00 34.59 701 TRP A CA 1
ATOM 4559 C C . TRP A 1 701 ? 157.419 184.879 205.322 1.00 37.40 701 TRP A C 1
ATOM 4560 O O . TRP A 1 701 ? 157.058 183.760 204.946 1.00 38.18 701 TRP A O 1
ATOM 4571 N N . ARG A 1 702 ? 158.228 185.063 206.360 1.00 36.74 702 ARG A N 1
ATOM 4572 C CA . ARG A 1 702 ? 158.720 183.932 207.130 1.00 37.22 702 ARG A CA 1
ATOM 4573 C C . ARG A 1 702 ? 157.762 183.649 208.283 1.00 39.55 702 ARG A C 1
ATOM 4574 O O . ARG A 1 702 ? 157.029 184.529 208.740 1.00 41.25 702 ARG A O 1
ATOM 4582 N N . ASN A 1 703 ? 157.783 182.401 208.754 1.00 40.59 703 ASN A N 1
ATOM 4583 C CA . ASN A 1 703 ? 156.913 181.963 209.848 1.00 41.99 703 ASN A CA 1
ATOM 4584 C C . ASN A 1 703 ? 155.452 182.281 209.540 1.00 43.15 703 ASN A C 1
ATOM 4585 O O . ASN A 1 703 ? 154.697 182.738 210.401 1.00 44.45 703 ASN A O 1
ATOM 4590 N N . LEU A 1 704 ? 155.053 182.042 208.291 1.00 41.20 704 LEU A N 1
ATOM 4591 C CA . LEU A 1 704 ? 153.735 182.439 207.810 1.00 43.98 704 LEU A CA 1
ATOM 4592 C C . LEU A 1 704 ? 152.619 181.739 208.575 1.00 52.12 704 LEU A C 1
ATOM 4593 O O . LEU A 1 704 ? 151.837 182.390 209.276 1.00 57.91 704 LEU A O 1
ATOM 4598 N N . TRP A 1 705 ? 152.541 180.416 208.453 1.00 49.41 705 TRP A N 1
ATOM 4599 C CA . TRP A 1 705 ? 151.479 179.642 209.081 1.00 52.37 705 TRP A CA 1
ATOM 4600 C C . TRP A 1 705 ? 151.962 178.827 210.271 1.00 54.88 705 TRP A C 1
ATOM 4601 O O . TRP A 1 705 ? 151.191 178.608 211.207 1.00 57.04 705 TRP A O 1
ATOM 4612 N N . LYS A 1 706 ? 153.220 178.390 210.255 1.00 51.98 706 LYS A N 1
ATOM 4613 C CA . LYS A 1 706 ? 153.930 177.922 211.438 1.00 47.83 706 LYS A CA 1
ATOM 4614 C C . LYS A 1 706 ? 155.383 178.362 211.331 1.00 48.59 706 LYS A C 1
ATOM 4615 O O . LYS A 1 706 ? 155.855 178.765 210.264 1.00 48.55 706 LYS A O 1
ATOM 4621 N N . LYS A 1 707 ? 156.092 178.292 212.456 1.00 51.00 707 LYS A N 1
ATOM 4622 C CA . LYS A 1 707 ? 157.516 178.598 212.461 1.00 50.79 707 LYS A CA 1
ATOM 4623 C C . LYS A 1 707 ? 158.263 177.637 211.544 1.00 52.90 707 LYS A C 1
ATOM 4624 O O . LYS A 1 707 ? 158.052 176.422 211.591 1.00 54.50 707 LYS A O 1
ATOM 4630 N N . GLY A 1 708 ? 159.142 178.188 210.707 1.00 48.81 708 GLY A N 1
ATOM 4631 C CA . GLY A 1 708 ? 159.880 177.406 209.741 1.00 46.63 708 GLY A CA 1
ATOM 4632 C C . GLY A 1 708 ? 159.272 177.350 208.355 1.00 46.95 708 GLY A C 1
ATOM 4633 O O . GLY A 1 708 ? 159.924 176.847 207.432 1.00 45.28 708 GLY A O 1
ATOM 4634 N N . ASN A 1 709 ? 158.051 177.847 208.177 1.00 44.30 709 ASN A N 1
ATOM 4635 C CA . ASN A 1 709 ? 157.399 177.893 206.875 1.00 37.49 709 ASN A CA 1
ATOM 4636 C C . ASN A 1 709 ? 157.533 179.296 206.302 1.00 37.71 709 ASN A C 1
ATOM 4637 O O . ASN A 1 709 ? 157.301 180.282 207.009 1.00 41.60 709 ASN A O 1
ATOM 4642 N N . THR A 1 710 ? 157.909 179.389 205.027 1.00 36.27 710 THR A N 1
ATOM 4643 C CA . THR A 1 710 ? 158.115 180.689 204.404 1.00 34.20 710 THR A CA 1
ATOM 4644 C C . THR A 1 710 ? 157.434 180.749 203.043 1.00 32.03 710 THR A C 1
ATOM 4645 O O . THR A 1 710 ? 157.295 179.739 202.346 1.00 32.63 710 THR A O 1
ATOM 4649 N N . LEU A 1 711 ? 156.999 181.954 202.684 1.00 31.88 711 LEU A N 1
ATOM 4650 C CA . LEU A 1 711 ? 156.364 182.233 201.403 1.00 29.10 711 LEU A CA 1
ATOM 4651 C C . LEU A 1 711 ? 157.188 183.269 200.653 1.00 28.97 711 LEU A C 1
ATOM 4652 O O . LEU A 1 711 ? 157.529 184.318 201.208 1.00 31.29 711 LEU A O 1
ATOM 4657 N N . THR A 1 712 ? 157.503 182.976 199.395 1.00 28.92 712 THR A N 1
ATOM 4658 C CA . THR A 1 712 ? 158.290 183.859 198.546 1.00 28.54 712 THR A CA 1
ATOM 4659 C C . THR A 1 712 ? 157.489 184.238 197.312 1.00 26.57 712 THR A C 1
ATOM 4660 O O . THR A 1 712 ? 156.895 183.369 196.664 1.00 26.11 712 THR A O 1
ATOM 4664 N N . VAL A 1 713 ? 157.479 185.529 196.989 1.00 27.50 713 VAL A N 1
ATOM 4665 C CA . VAL A 1 713 ? 156.876 186.029 195.756 1.00 26.37 713 VAL A CA 1
ATOM 4666 C C . VAL A 1 713 ? 157.937 186.825 195.009 1.00 28.23 713 VAL A C 1
ATOM 4667 O O . VAL A 1 713 ? 158.455 187.819 195.531 1.00 33.67 713 VAL A O 1
ATOM 4671 N N . THR A 1 714 ? 158.253 186.400 193.787 1.00 26.77 714 THR A N 1
ATOM 4672 C CA . THR A 1 714 ? 159.335 186.988 193.009 1.00 27.43 714 THR A CA 1
ATOM 4673 C C . THR A 1 714 ? 158.812 187.481 191.667 1.00 28.20 714 THR A C 1
ATOM 4674 O O . THR A 1 714 ? 158.106 186.752 190.960 1.00 31.07 714 THR A O 1
ATOM 4678 N N . TYR A 1 715 ? 159.159 188.720 191.328 1.00 26.19 715 TYR A N 1
ATOM 4679 C CA . TYR A 1 715 ? 158.889 189.318 190.030 1.00 23.15 715 TYR A CA 1
ATOM 4680 C C . TYR A 1 715 ? 160.209 189.593 189.324 1.00 26.96 715 TYR A C 1
ATOM 4681 O O . TYR A 1 715 ? 161.170 190.059 189.947 1.00 30.05 715 TYR A O 1
ATOM 4690 N N . ASP A 1 716 ? 160.247 189.317 188.021 1.00 28.20 716 ASP A N 1
ATOM 4691 C CA . ASP A 1 716 ? 161.462 189.438 187.229 1.00 22.99 716 ASP A CA 1
ATOM 4692 C C . ASP A 1 716 ? 161.123 190.073 185.888 1.00 25.05 716 ASP A C 1
ATOM 4693 O O . ASP A 1 716 ? 159.997 189.953 185.403 1.00 27.32 716 ASP A O 1
ATOM 4698 N N . ASN A 1 717 ? 162.098 190.755 185.288 1.00 27.11 717 ASN A N 1
ATOM 4699 C CA . ASN A 1 717 ? 161.896 191.279 183.943 1.00 25.62 717 ASN A CA 1
ATOM 4700 C C . ASN A 1 717 ? 163.226 191.385 183.208 1.00 26.68 717 ASN A C 1
ATOM 4701 O O . ASN A 1 717 ? 164.284 191.594 183.818 1.00 27.15 717 ASN A O 1
ATOM 4706 N N . MET A 1 718 ? 163.139 191.261 181.880 1.00 26.98 718 MET A N 1
ATOM 4707 C CA . MET A 1 718 ? 164.280 191.302 180.975 1.00 25.20 718 MET A CA 1
ATOM 4708 C C . MET A 1 718 ? 164.022 192.298 179.851 1.00 25.45 718 MET A C 1
ATOM 4709 O O . MET A 1 718 ? 162.926 192.335 179.280 1.00 27.36 718 MET A O 1
ATOM 4714 N N . TYR A 1 719 ? 165.049 193.091 179.530 1.00 25.50 719 TYR A N 1
ATOM 4715 C CA . TYR A 1 719 ? 165.019 194.096 178.474 1.00 22.01 719 TYR A CA 1
ATOM 4716 C C . TYR A 1 719 ? 166.193 193.888 177.531 1.00 24.04 719 TYR A C 1
ATOM 4717 O O . TYR A 1 719 ? 167.344 193.817 177.978 1.00 24.77 719 TYR A O 1
ATOM 4726 N N . VAL A 1 720 ? 165.904 193.817 176.230 1.00 24.55 720 VAL A N 1
ATOM 4727 C CA . VAL A 1 720 ? 166.921 193.704 175.189 1.00 23.67 720 VAL A CA 1
ATOM 4728 C C . VAL A 1 720 ? 166.641 194.754 174.122 1.00 24.06 720 VAL A C 1
ATOM 4729 O O . VAL A 1 720 ? 165.502 194.891 173.663 1.00 27.42 720 VAL A O 1
ATOM 4733 N N . HIS A 1 721 ? 167.678 195.492 173.729 1.00 22.45 721 HIS A N 1
ATOM 4734 C CA . HIS A 1 721 ? 167.550 196.481 172.667 1.00 23.58 721 HIS A CA 1
ATOM 4735 C C . HIS A 1 721 ? 167.719 195.825 171.303 1.00 29.04 721 HIS A C 1
ATOM 4736 O O . HIS A 1 721 ? 168.513 194.895 171.137 1.00 31.25 721 HIS A O 1
ATOM 4743 N N . GLY A 1 722 ? 166.966 196.319 170.323 1.00 27.62 722 GLY A N 1
ATOM 4744 C CA . GLY A 1 722 ? 166.995 195.721 169.003 1.00 24.23 722 GLY A CA 1
ATOM 4745 C C . GLY A 1 722 ? 168.296 195.986 168.270 1.00 27.13 722 GLY A C 1
ATOM 4746 O O . GLY A 1 722 ? 168.978 196.986 168.493 1.00 32.08 722 GLY A O 1
ATOM 4747 N N . PHE A 1 723 ? 168.640 195.066 167.372 1.00 26.17 723 PHE A N 1
ATOM 4748 C CA . PHE A 1 723 ? 169.863 195.138 166.588 1.00 25.08 723 PHE A CA 1
ATOM 4749 C C . PHE A 1 723 ? 169.599 194.593 165.191 1.00 24.31 723 PHE A C 1
ATOM 4750 O O . PHE A 1 723 ? 168.687 193.779 165.004 1.00 24.58 723 PHE A O 1
ATOM 4758 N N . PRO A 1 724 ? 170.374 195.021 164.198 1.00 26.13 724 PRO A N 1
ATOM 4759 C CA . PRO A 1 724 ? 170.185 194.510 162.840 1.00 26.11 724 PRO A CA 1
ATOM 4760 C C . PRO A 1 724 ? 170.898 193.184 162.616 1.00 24.80 724 PRO A C 1
ATOM 4761 O O . PRO A 1 724 ? 171.831 192.810 163.328 1.00 27.67 724 PRO A O 1
ATOM 4765 N N . LEU A 1 725 ? 170.424 192.465 161.595 1.00 24.21 725 LEU A N 1
ATOM 4766 C CA . LEU A 1 725 ? 171.039 191.195 161.223 1.00 25.36 725 LEU A CA 1
ATOM 4767 C C . LEU A 1 725 ? 172.343 191.403 160.462 1.00 27.17 725 LEU A C 1
ATOM 4768 O O . LEU A 1 725 ? 173.293 190.631 160.630 1.00 27.16 725 LEU A O 1
ATOM 4773 N N . TYR A 1 726 ? 172.409 192.436 159.631 1.00 28.21 726 TYR A N 1
ATOM 4774 C CA . TYR A 1 726 ? 173.587 192.746 158.832 1.00 27.57 726 TYR A CA 1
ATOM 4775 C C . TYR A 1 726 ? 174.116 194.122 159.227 1.00 28.77 726 TYR A C 1
ATOM 4776 O O . TYR A 1 726 ? 173.539 194.812 160.072 1.00 31.22 726 TYR A O 1
ATOM 4785 N N . SER A 1 727 ? 175.235 194.510 158.613 1.00 30.13 727 SER A N 1
ATOM 4786 C CA . SER A 1 727 ? 175.935 195.726 159.012 1.00 30.22 727 SER A CA 1
ATOM 4787 C C . SER A 1 727 ? 175.013 196.936 158.936 1.00 31.80 727 SER A C 1
ATOM 4788 O O . SER A 1 727 ? 174.318 197.145 157.937 1.00 35.34 727 SER A O 1
ATOM 4791 N N . GLU A 1 728 ? 175.015 197.737 160.005 1.00 32.33 728 GLU A N 1
ATOM 4792 C CA . GLU A 1 728 ? 174.077 198.846 160.135 1.00 31.74 728 GLU A CA 1
ATOM 4793 C C . GLU A 1 728 ? 174.293 199.933 159.091 1.00 32.79 728 GLU A C 1
ATOM 4794 O O . GLU A 1 728 ? 173.373 200.716 158.833 1.00 35.41 728 GLU A O 1
ATOM 4800 N N . ALA A 1 729 ? 175.477 200.002 158.489 1.00 32.76 729 ALA A N 1
ATOM 4801 C CA . ALA A 1 729 ? 175.823 201.085 157.580 1.00 35.82 729 ALA A CA 1
ATOM 4802 C C . ALA A 1 729 ? 175.482 200.787 156.126 1.00 35.99 729 ALA A C 1
ATOM 4803 O O . ALA A 1 729 ? 175.740 201.631 155.262 1.00 38.10 729 ALA A O 1
ATOM 4805 N N . LEU A 1 730 ? 174.911 199.623 155.831 1.00 33.43 730 LEU A N 1
ATOM 4806 C CA . LEU A 1 730 ? 174.677 199.191 154.461 1.00 30.92 730 LEU A CA 1
ATOM 4807 C C . LEU A 1 730 ? 173.201 198.898 154.234 1.00 33.43 730 LEU A C 1
ATOM 4808 O O . LEU A 1 730 ? 172.534 198.312 155.092 1.00 37.40 730 LEU A O 1
ATOM 4813 N N . GLY A 1 731 ? 172.702 199.309 153.078 1.00 31.76 731 GLY A N 1
ATOM 4814 C CA . GLY A 1 731 ? 171.347 198.981 152.663 1.00 32.57 731 GLY A CA 1
ATOM 4815 C C . GLY A 1 731 ? 170.317 199.953 153.200 1.00 34.38 731 GLY A C 1
ATOM 4816 O O . GLY A 1 731 ? 170.438 200.497 154.298 1.00 37.83 731 GLY A O 1
ATOM 4817 N N . ALA A 1 732 ? 169.274 200.172 152.400 1.00 33.33 732 ALA A N 1
ATOM 4818 C CA . ALA A 1 732 ? 168.170 201.019 152.826 1.00 33.31 732 ALA A CA 1
ATOM 4819 C C . ALA A 1 732 ? 167.536 200.456 154.092 1.00 37.51 732 ALA A C 1
ATOM 4820 O O . ALA A 1 732 ? 167.366 199.242 154.234 1.00 40.77 732 ALA A O 1
ATOM 4822 N N . VAL A 1 733 ? 167.190 201.354 155.018 1.00 38.48 733 VAL A N 1
ATOM 4823 C CA . VAL A 1 733 ? 166.766 200.930 156.350 1.00 39.96 733 VAL A CA 1
ATOM 4824 C C . VAL A 1 733 ? 165.483 200.110 156.280 1.00 42.75 733 VAL A C 1
ATOM 4825 O O . VAL A 1 733 ? 165.301 199.152 157.043 1.00 45.37 733 VAL A O 1
ATOM 4829 N N . GLU A 1 734 ? 164.576 200.462 155.367 1.00 40.52 734 GLU A N 1
ATOM 4830 C CA . GLU A 1 734 ? 163.304 199.755 155.268 1.00 39.08 734 GLU A CA 1
ATOM 4831 C C . GLU A 1 734 ? 163.443 198.352 154.688 1.00 38.57 734 GLU A C 1
ATOM 4832 O O . GLU A 1 734 ? 162.484 197.576 154.766 1.00 43.45 734 GLU A O 1
ATOM 4838 N N . THR A 1 735 ? 164.594 198.008 154.114 1.00 35.95 735 THR A N 1
ATOM 4839 C CA . THR A 1 735 ? 164.816 196.691 153.532 1.00 36.03 735 THR A CA 1
ATOM 4840 C C . THR A 1 735 ? 165.703 195.802 154.398 1.00 38.69 735 THR A C 1
ATOM 4841 O O . THR A 1 735 ? 166.065 194.702 153.969 1.00 40.17 735 THR A O 1
ATOM 4845 N N . LYS A 1 736 ? 166.054 196.247 155.601 1.00 36.87 736 LYS A N 1
ATOM 4846 C CA . LYS A 1 736 ? 167.010 195.537 156.439 1.00 34.57 736 LYS A CA 1
ATOM 4847 C C . LYS A 1 736 ? 166.296 194.619 157.422 1.00 34.40 736 LYS A C 1
ATOM 4848 O O . LYS A 1 736 ? 165.228 194.953 157.942 1.00 35.45 736 LYS A O 1
ATOM 4854 N N . ASP A 1 737 ? 166.896 193.456 157.670 1.00 35.80 737 ASP A N 1
ATOM 4855 C CA . ASP A 1 737 ? 166.369 192.506 158.642 1.00 30.72 737 ASP A CA 1
ATOM 4856 C C . ASP A 1 737 ? 166.812 192.923 160.040 1.00 30.86 737 ASP A C 1
ATOM 4857 O O . ASP A 1 737 ? 168.014 193.000 160.317 1.00 30.99 737 ASP A O 1
ATOM 4862 N N . ILE A 1 738 ? 165.848 193.192 160.919 1.00 31.11 738 ILE A N 1
ATOM 4863 C CA . ILE A 1 738 ? 166.119 193.735 162.246 1.00 28.67 738 ILE A CA 1
ATOM 4864 C C . ILE A 1 738 ? 165.427 192.876 163.295 1.00 29.84 738 ILE A C 1
ATOM 4865 O O . ILE A 1 738 ? 164.308 192.395 163.081 1.00 33.58 738 ILE A O 1
ATOM 4870 N N . VAL A 1 739 ? 166.097 192.684 164.428 1.00 28.22 739 VAL A N 1
ATOM 4871 C CA . VAL A 1 739 ? 165.502 192.057 165.607 1.00 27.61 739 VAL A CA 1
ATOM 4872 C C . VAL A 1 739 ? 164.898 193.162 166.467 1.00 27.83 739 VAL A C 1
ATOM 4873 O O . VAL A 1 739 ? 165.591 194.137 166.789 1.00 29.69 739 VAL A O 1
ATOM 4877 N N . PRO A 1 740 ? 163.626 193.073 166.843 1.00 25.29 740 PRO A N 1
ATOM 4878 C CA . PRO A 1 740 ? 162.981 194.179 167.558 1.00 25.12 740 PRO A CA 1
ATOM 4879 C C . PRO A 1 740 ? 163.405 194.272 169.018 1.00 26.69 740 PRO A C 1
ATOM 4880 O O . PRO A 1 740 ? 163.946 193.334 169.608 1.00 27.73 740 PRO A O 1
ATOM 4884 N N . THR A 1 741 ? 163.145 195.445 169.594 1.00 26.85 741 THR A N 1
ATOM 4885 C CA . THR A 1 741 ? 163.347 195.658 171.022 1.00 24.73 741 THR A CA 1
ATOM 4886 C C . THR A 1 741 ? 162.324 194.854 171.818 1.00 25.30 741 THR A C 1
ATOM 4887 O O . THR A 1 741 ? 161.148 194.780 171.449 1.00 27.98 741 THR A O 1
ATOM 4891 N N . GLN A 1 742 ? 162.774 194.248 172.917 1.00 24.31 742 GLN A N 1
ATOM 4892 C CA . GLN A 1 742 ? 161.964 193.277 173.638 1.00 24.10 742 GLN A CA 1
ATOM 4893 C C . GLN A 1 742 ? 162.011 193.546 175.136 1.00 23.94 742 GLN A C 1
ATOM 4894 O O . GLN A 1 742 ? 163.047 193.953 175.671 1.00 26.11 742 GLN A O 1
ATOM 4900 N N . PHE A 1 743 ? 160.882 193.298 175.805 1.00 22.98 743 PHE A N 1
ATOM 4901 C CA . PHE A 1 743 ? 160.747 193.541 177.242 1.00 22.14 743 PHE A CA 1
ATOM 4902 C C . PHE A 1 743 ? 159.724 192.544 177.783 1.00 23.88 743 PHE A C 1
ATOM 4903 O O . PHE A 1 743 ? 158.522 192.699 177.547 1.00 28.03 743 PHE A O 1
ATOM 4911 N N . SER A 1 744 ? 160.204 191.534 178.508 1.00 23.69 744 SER A N 1
ATOM 4912 C CA . SER A 1 744 ? 159.350 190.462 179.003 1.00 22.27 744 SER A CA 1
ATOM 4913 C C . SER A 1 744 ? 159.386 190.394 180.526 1.00 24.07 744 SER A C 1
ATOM 4914 O O . SER A 1 744 ? 160.319 190.881 181.174 1.00 25.45 744 SER A O 1
ATOM 4917 N N . HIS A 1 745 ? 158.356 189.752 181.087 1.00 24.61 745 HIS A N 1
ATOM 4918 C CA . HIS A 1 745 ? 158.097 189.743 182.520 1.00 21.93 745 HIS A CA 1
ATOM 4919 C C . HIS A 1 745 ? 157.822 188.320 182.996 1.00 21.40 745 HIS A C 1
ATOM 4920 O O . HIS A 1 745 ? 157.190 187.533 182.285 1.00 23.61 745 HIS A O 1
ATOM 4927 N N . ASN A 1 746 ? 158.285 188.001 184.209 1.00 23.77 746 ASN A N 1
ATOM 4928 C CA . ASN A 1 746 ? 158.153 186.677 184.808 1.00 21.06 746 ASN A CA 1
ATOM 4929 C C . ASN A 1 746 ? 157.673 186.799 186.249 1.00 22.75 746 ASN A C 1
ATOM 4930 O O . ASN A 1 746 ? 158.008 187.760 186.950 1.00 24.08 746 ASN A O 1
ATOM 4935 N N . LEU A 1 747 ? 156.917 185.794 186.703 1.00 21.87 747 LEU A N 1
ATOM 4936 C CA . LEU A 1 747 ? 156.404 185.771 188.068 1.00 22.37 747 LEU A CA 1
ATOM 4937 C C . LEU A 1 747 ? 156.580 184.380 188.665 1.00 25.51 747 LEU A C 1
ATOM 4938 O O . LEU A 1 747 ? 156.491 183.372 187.959 1.00 28.08 747 LEU A O 1
ATOM 4943 N N . GLY A 1 748 ? 156.823 184.332 189.971 1.00 25.55 748 GLY A N 1
ATOM 4944 C CA . GLY A 1 748 ? 156.981 183.062 190.661 1.00 22.64 748 GLY A CA 1
ATOM 4945 C C . GLY A 1 748 ? 156.549 183.150 192.108 1.00 24.90 748 GLY A C 1
ATOM 4946 O O . GLY A 1 748 ? 156.695 184.190 192.757 1.00 28.79 748 GLY A O 1
ATOM 4947 N N . ILE A 1 749 ? 156.011 182.040 192.616 1.00 24.53 749 ILE A N 1
ATOM 4948 C CA . ILE A 1 749 ? 155.555 181.929 193.999 1.00 22.98 749 ILE A CA 1
ATOM 4949 C C . ILE A 1 749 ? 156.035 180.595 194.555 1.00 25.38 749 ILE A C 1
ATOM 4950 O O . ILE A 1 749 ? 155.908 179.558 193.895 1.00 27.43 749 ILE A O 1
ATOM 4955 N N . THR A 1 750 ? 156.589 180.618 195.767 1.00 24.70 750 THR A N 1
ATOM 4956 C CA . THR A 1 750 ? 157.099 179.418 196.420 1.00 24.64 750 THR A CA 1
ATOM 4957 C C . THR A 1 750 ? 156.625 179.366 197.864 1.00 25.17 750 THR A C 1
ATOM 4958 O O . THR A 1 750 ? 156.535 180.398 198.534 1.00 28.53 750 THR A O 1
ATOM 4962 N N . TYR A 1 751 ? 156.324 178.159 198.343 1.00 25.20 751 TYR A N 1
ATOM 4963 C CA . TYR A 1 751 ? 155.998 177.940 199.746 1.00 25.72 751 TYR A CA 1
ATOM 4964 C C . TYR A 1 751 ? 156.832 176.778 200.266 1.00 28.44 751 TYR A C 1
ATOM 4965 O O . TYR A 1 751 ? 156.889 175.714 199.632 1.00 28.78 751 TYR A O 1
ATOM 4974 N N . SER A 1 752 ? 157.476 176.985 201.417 1.00 29.72 752 SER A N 1
ATOM 4975 C CA . SER A 1 752 ? 158.401 176.023 201.998 1.00 28.49 752 SER A CA 1
ATOM 4976 C C . SER A 1 752 ? 157.996 175.687 203.428 1.00 30.13 752 SER A C 1
ATOM 4977 O O . SER A 1 752 ? 157.587 176.567 204.196 1.00 34.86 752 SER A O 1
ATOM 4980 N N . LEU A 1 753 ? 158.154 174.408 203.778 1.00 30.02 753 LEU A N 1
ATOM 4981 C CA . LEU A 1 753 ? 157.693 173.829 205.030 1.00 33.00 753 LEU A CA 1
ATOM 4982 C C . LEU A 1 753 ? 158.833 173.093 205.719 1.00 35.43 753 LEU A C 1
ATOM 4983 O O . LEU A 1 753 ? 159.570 172.326 205.081 1.00 35.58 753 LEU A O 1
ATOM 4988 N N . LYS A 1 754 ? 158.937 173.314 207.034 1.00 36.85 754 LYS A N 1
ATOM 4989 C CA . LYS A 1 754 ? 159.919 172.664 207.906 1.00 36.00 754 LYS A CA 1
ATOM 4990 C C . LYS A 1 754 ? 161.351 172.955 207.459 1.00 38.60 754 LYS A C 1
ATOM 4991 O O . LYS A 1 754 ? 162.182 172.054 207.326 1.00 41.40 754 LYS A O 1
ATOM 4997 N N . ASN A 1 755 ? 161.635 174.241 207.243 1.00 38.38 755 ASN A N 1
ATOM 4998 C CA . ASN A 1 755 ? 162.971 174.727 206.896 1.00 38.39 755 ASN A CA 1
ATOM 4999 C C . ASN A 1 755 ? 163.504 174.029 205.643 1.00 38.49 755 ASN A C 1
ATOM 5000 O O . ASN A 1 755 ? 164.565 173.400 205.646 1.00 44.13 755 ASN A O 1
ATOM 5005 N N . GLY A 1 756 ? 162.737 174.149 204.563 1.00 35.06 756 GLY A N 1
ATOM 5006 C CA . GLY A 1 756 ? 163.143 173.607 203.285 1.00 33.33 756 GLY A CA 1
ATOM 5007 C C . GLY A 1 756 ? 162.947 172.120 203.114 1.00 33.75 756 GLY A C 1
ATOM 5008 O O . GLY A 1 756 ? 163.427 171.562 202.121 1.00 35.13 756 GLY A O 1
ATOM 5009 N N . ARG A 1 757 ? 162.264 171.452 204.047 1.00 30.91 757 ARG A N 1
ATOM 5010 C CA . ARG A 1 757 ? 162.046 170.017 203.896 1.00 28.51 757 ARG A CA 1
ATOM 5011 C C . ARG A 1 757 ? 161.036 169.723 202.794 1.00 30.04 757 ARG A C 1
ATOM 5012 O O . ARG A 1 757 ? 161.245 168.811 201.985 1.00 30.62 757 ARG A O 1
ATOM 5020 N N . TYR A 1 758 ? 159.941 170.478 202.736 1.00 31.28 758 TYR A N 1
ATOM 5021 C CA . TYR A 1 758 ? 158.966 170.329 201.661 1.00 26.65 758 TYR A CA 1
ATOM 5022 C C . TYR A 1 758 ? 158.782 171.659 200.944 1.00 27.95 758 TYR A C 1
ATOM 5023 O O . TYR A 1 758 ? 158.732 172.711 201.583 1.00 31.47 758 TYR A O 1
ATOM 5032 N N . ASN A 1 759 ? 158.704 171.624 199.614 1.00 25.68 759 ASN A N 1
ATOM 5033 C CA . ASN A 1 759 ? 158.606 172.856 198.844 1.00 24.74 759 ASN A CA 1
ATOM 5034 C C . ASN A 1 759 ? 157.657 172.682 197.670 1.00 24.30 759 ASN A C 1
ATOM 5035 O O . ASN A 1 759 ? 157.712 171.669 196.962 1.00 25.41 759 ASN A O 1
ATOM 5040 N N . VAL A 1 760 ? 156.809 173.689 197.452 1.00 23.30 760 VAL A N 1
ATOM 5041 C CA . VAL A 1 760 ? 155.934 173.745 196.285 1.00 20.31 760 VAL A CA 1
ATOM 5042 C C . VAL A 1 760 ? 156.111 175.096 195.600 1.00 22.88 760 VAL A C 1
ATOM 5043 O O . VAL A 1 760 ? 156.233 176.132 196.264 1.00 26.20 760 VAL A O 1
ATOM 5047 N N . SER A 1 761 ? 156.150 175.080 194.267 1.00 22.01 761 SER A N 1
ATOM 5048 C CA . SER A 1 761 ? 156.429 176.276 193.485 1.00 20.92 761 SER A CA 1
ATOM 5049 C C . SER A 1 761 ? 155.504 176.350 192.279 1.00 22.72 761 SER A C 1
ATOM 5050 O O . SER A 1 761 ? 155.178 175.332 191.663 1.00 23.81 761 SER A O 1
ATOM 5053 N N . PHE A 1 762 ? 155.116 177.578 191.933 1.00 25.41 762 PHE A N 1
ATOM 5054 C CA . PHE A 1 762 ? 154.335 177.868 190.737 1.00 23.99 762 PHE A CA 1
ATOM 5055 C C . PHE A 1 762 ? 154.953 179.060 190.021 1.00 24.08 762 PHE A C 1
ATOM 5056 O O . PHE A 1 762 ? 155.232 180.085 190.649 1.00 25.71 762 PHE A O 1
ATOM 5064 N N . GLU A 1 763 ? 155.151 178.937 188.711 1.00 25.79 763 GLU A N 1
ATOM 5065 C CA . GLU A 1 763 ? 155.780 179.991 187.930 1.00 24.59 763 GLU A CA 1
ATOM 5066 C C . GLU A 1 763 ? 154.972 180.283 186.675 1.00 23.22 763 GLU A C 1
ATOM 5067 O O . GLU A 1 763 ? 154.371 179.385 186.077 1.00 24.73 763 GLU A O 1
ATOM 5073 N N . CYS A 1 764 ? 154.980 181.555 186.277 1.00 24.97 764 CYS A N 1
ATOM 5074 C CA . CYS A 1 764 ? 154.378 181.996 185.026 1.00 22.54 764 CYS A CA 1
ATOM 5075 C C . CYS A 1 764 ? 155.409 182.821 184.268 1.00 21.54 764 CYS A C 1
ATOM 5076 O O . CYS A 1 764 ? 155.822 183.891 184.734 1.00 22.15 764 CYS A O 1
ATOM 5079 N N . LYS A 1 765 ? 155.822 182.316 183.109 1.00 22.36 765 LYS A N 1
ATOM 5080 C CA . LYS A 1 765 ? 156.840 182.944 182.280 1.00 22.32 765 LYS A CA 1
ATOM 5081 C C . LYS A 1 765 ? 156.187 183.650 181.100 1.00 23.96 765 LYS A C 1
ATOM 5082 O O . LYS A 1 765 ? 155.234 183.135 180.506 1.00 26.14 765 LYS A O 1
ATOM 5088 N N . ASN A 1 766 ? 156.721 184.824 180.757 1.00 22.19 766 ASN A N 1
ATOM 5089 C CA . ASN A 1 766 ? 156.161 185.675 179.708 1.00 22.30 766 ASN A CA 1
ATOM 5090 C C . ASN A 1 766 ? 154.671 185.907 179.943 1.00 23.38 766 ASN A C 1
ATOM 5091 O O . ASN A 1 766 ? 153.832 185.672 179.072 1.00 25.63 766 ASN A O 1
ATOM 5096 N N . PHE A 1 767 ? 154.341 186.381 181.147 1.00 22.77 767 PHE A N 1
ATOM 5097 C CA . PHE A 1 767 ? 152.937 186.478 181.529 1.00 22.93 767 PHE A CA 1
ATOM 5098 C C . PHE A 1 767 ? 152.192 187.596 180.808 1.00 25.01 767 PHE A C 1
ATOM 5099 O O . PHE A 1 767 ? 150.984 187.740 181.025 1.00 27.20 767 PHE A O 1
ATOM 5107 N N . THR A 1 768 ? 152.862 188.379 179.963 1.00 25.40 768 THR A N 1
ATOM 5108 C CA . THR A 1 768 ? 152.190 189.323 179.080 1.00 25.26 768 THR A CA 1
ATOM 5109 C C . THR A 1 768 ? 152.147 188.838 177.634 1.00 25.47 768 THR A C 1
ATOM 5110 O O . THR A 1 768 ? 151.657 189.564 176.763 1.00 27.67 768 THR A O 1
ATOM 5114 N N . ASP A 1 769 ? 152.642 187.629 177.366 1.00 26.42 769 ASP A N 1
ATOM 5115 C CA . ASP A 1 769 ? 152.575 186.983 176.053 1.00 26.91 769 ASP A CA 1
ATOM 5116 C C . ASP A 1 769 ? 153.161 187.887 174.963 1.00 30.97 769 ASP A C 1
ATOM 5117 O O . ASP A 1 769 ? 152.474 188.357 174.056 1.00 36.36 769 ASP A O 1
ATOM 5122 N N . GLU A 1 770 ? 154.462 188.123 175.088 1.00 29.34 770 GLU A N 1
ATOM 5123 C CA . GLU A 1 770 ? 155.192 188.930 174.123 1.00 29.84 770 GLU A CA 1
ATOM 5124 C C . GLU A 1 770 ? 155.845 188.034 173.076 1.00 32.39 770 GLU A C 1
ATOM 5125 O O . GLU A 1 770 ? 156.135 186.861 173.328 1.00 33.59 770 GLU A O 1
ATOM 5131 N N . LYS A 1 771 ? 156.070 188.597 171.890 1.00 30.68 771 LYS A N 1
ATOM 5132 C CA . LYS A 1 771 ? 156.779 187.900 170.820 1.00 29.06 771 LYS A CA 1
ATOM 5133 C C . LYS A 1 771 ? 158.277 188.093 171.034 1.00 29.31 771 LYS A C 1
ATOM 5134 O O . LYS A 1 771 ? 158.793 189.207 170.894 1.00 32.76 771 LYS A O 1
ATOM 5140 N N . LEU A 1 772 ? 158.974 187.010 171.367 1.00 25.86 772 LEU A N 1
ATOM 5141 C CA . LEU A 1 772 ? 160.385 187.059 171.722 1.00 27.19 772 LEU A CA 1
ATOM 5142 C C . LEU A 1 772 ? 161.225 186.349 170.668 1.00 27.28 772 LEU A C 1
ATOM 5143 O O . LEU A 1 772 ? 160.827 185.306 170.139 1.00 28.52 772 LEU A O 1
ATOM 5148 N N . TYR A 1 773 ? 162.388 186.925 170.367 1.00 29.82 773 TYR A N 1
ATOM 5149 C CA . TYR A 1 773 ? 163.281 186.394 169.339 1.00 29.83 773 TYR A CA 1
ATOM 5150 C C . TYR A 1 773 ? 164.716 186.655 169.775 1.00 30.99 773 TYR A C 1
ATOM 5151 O O . TYR A 1 773 ? 165.160 187.807 169.768 1.00 35.97 773 TYR A O 1
ATOM 5160 N N . ASP A 1 774 ? 165.442 185.601 170.156 1.00 30.68 774 ASP A N 1
ATOM 5161 C CA . ASP A 1 774 ? 166.890 185.737 170.291 1.00 32.48 774 ASP A CA 1
ATOM 5162 C C . ASP A 1 774 ? 167.561 185.780 168.925 1.00 33.63 774 ASP A C 1
ATOM 5163 O O . ASP A 1 774 ? 168.461 186.596 168.692 1.00 32.52 774 ASP A O 1
ATOM 5168 N N . ASN A 1 775 ? 167.134 184.917 168.012 1.00 36.46 775 ASN A N 1
ATOM 5169 C CA . ASN A 1 775 ? 167.582 184.940 166.629 1.00 30.47 775 ASN A CA 1
ATOM 5170 C C . ASN A 1 775 ? 166.572 185.705 165.781 1.00 29.30 775 ASN A C 1
ATOM 5171 O O . ASN A 1 775 ? 165.467 186.021 166.227 1.00 34.43 775 ASN A O 1
ATOM 5176 N N . PHE A 1 776 ? 166.972 186.006 164.542 1.00 28.83 776 PHE A N 1
ATOM 5177 C CA . PHE A 1 776 ? 166.236 186.955 163.708 1.00 31.17 776 PHE A CA 1
ATOM 5178 C C . PHE A 1 776 ? 164.752 186.609 163.624 1.00 34.88 776 PHE A C 1
ATOM 5179 O O . PHE A 1 776 ? 163.892 187.394 164.039 1.00 35.00 776 PHE A O 1
ATOM 5187 N N . SER A 1 777 ? 164.432 185.433 163.086 1.00 31.54 777 SER A N 1
ATOM 5188 C CA . SER A 1 777 ? 163.047 185.059 162.826 1.00 30.06 777 SER A CA 1
ATOM 5189 C C . SER A 1 777 ? 162.583 183.868 163.654 1.00 32.30 777 SER A C 1
ATOM 5190 O O . SER A 1 777 ? 161.487 183.350 163.411 1.00 33.64 777 SER A O 1
ATOM 5193 N N . LEU A 1 778 ? 163.375 183.423 164.627 1.00 33.52 778 LEU A N 1
ATOM 5194 C CA . LEU A 1 778 ? 163.047 182.235 165.412 1.00 30.37 778 LEU A CA 1
ATOM 5195 C C . LEU A 1 778 ? 162.249 182.664 166.638 1.00 30.03 778 LEU A C 1
ATOM 5196 O O . LEU A 1 778 ? 162.815 183.106 167.640 1.00 31.90 778 LEU A O 1
ATOM 5201 N N . GLN A 1 779 ? 160.927 182.533 166.556 1.00 28.81 779 GLN A N 1
ATOM 5202 C CA . GLN A 1 779 ? 160.066 182.894 167.672 1.00 26.61 779 GLN A CA 1
ATOM 5203 C C . GLN A 1 779 ? 160.227 181.911 168.826 1.00 27.24 779 GLN A C 1
ATOM 5204 O O . GLN A 1 779 ? 160.439 180.711 168.629 1.00 30.13 779 GLN A O 1
ATOM 5210 N N . LYS A 1 780 ? 160.120 182.435 170.041 1.00 26.70 780 LYS A N 1
ATOM 5211 C CA . LYS A 1 780 ? 160.186 181.649 171.262 1.00 23.90 780 LYS A CA 1
ATOM 5212 C C . LYS A 1 780 ? 158.791 181.542 171.877 1.00 23.93 780 LYS A C 1
ATOM 5213 O O . LYS A 1 780 ? 157.819 182.117 171.379 1.00 27.17 780 LYS A O 1
ATOM 5219 N N . ALA A 1 781 ? 158.700 180.788 172.969 1.00 21.89 781 ALA A N 1
ATOM 5220 C CA . ALA A 1 781 ? 157.409 180.481 173.569 1.00 21.44 781 ALA A CA 1
ATOM 5221 C C . ALA A 1 781 ? 156.770 181.720 174.187 1.00 23.92 781 ALA A C 1
ATOM 5222 O O . ALA A 1 781 ? 157.450 182.673 174.578 1.00 27.01 781 ALA A O 1
ATOM 5224 N N . GLY A 1 782 ? 155.441 181.696 174.271 1.00 22.36 782 GLY A N 1
ATOM 5225 C CA . GLY A 1 782 ? 154.690 182.773 174.886 1.00 21.90 782 GLY A CA 1
ATOM 5226 C C . GLY A 1 782 ? 154.430 182.531 176.358 1.00 24.35 782 GLY A C 1
ATOM 5227 O O . GLY A 1 782 ? 155.312 182.046 177.074 1.00 26.57 782 GLY A O 1
ATOM 5228 N N . ARG A 1 783 ? 153.228 182.871 176.825 1.00 23.96 783 ARG A N 1
ATOM 5229 C CA . ARG A 1 783 ? 152.875 182.645 178.221 1.00 20.68 783 ARG A CA 1
ATOM 5230 C C . ARG A 1 783 ? 152.959 181.161 178.555 1.00 22.45 783 ARG A C 1
ATOM 5231 O O . ARG A 1 783 ? 152.415 180.318 177.836 1.00 28.09 783 ARG A O 1
ATOM 5239 N N . ALA A 1 784 ? 153.643 180.843 179.652 1.00 20.55 784 ALA A N 1
ATOM 5240 C CA . ALA A 1 784 ? 153.837 179.460 180.061 1.00 17.02 784 ALA A CA 1
ATOM 5241 C C . ALA A 1 784 ? 153.639 179.336 181.564 1.00 19.92 784 ALA A C 1
ATOM 5242 O O . ALA A 1 784 ? 153.941 180.260 182.323 1.00 24.34 784 ALA A O 1
ATOM 5244 N N . PHE A 1 785 ? 153.140 178.175 181.986 1.00 19.84 785 PHE A N 1
ATOM 5245 C CA . PHE A 1 785 ? 152.841 177.897 183.383 1.00 17.68 785 PHE A CA 1
ATOM 5246 C C . PHE A 1 785 ? 153.577 176.636 183.813 1.00 19.18 785 PHE A C 1
ATOM 5247 O O . PHE A 1 785 ? 153.592 175.641 183.082 1.00 21.11 785 PHE A O 1
ATOM 5255 N N . TYR A 1 786 ? 154.186 176.676 184.998 1.00 20.77 786 TYR A N 1
ATOM 5256 C CA . TYR A 1 786 ? 154.951 175.542 185.501 1.00 18.51 786 TYR A CA 1
ATOM 5257 C C . TYR A 1 786 ? 154.689 175.332 186.984 1.00 19.09 786 TYR A C 1
ATOM 5258 O O . TYR A 1 786 ? 154.469 176.285 187.736 1.00 21.17 786 TYR A O 1
ATOM 5267 N N . GLY A 1 787 ? 154.732 174.064 187.396 1.00 19.67 787 GLY A N 1
ATOM 5268 C CA . GLY A 1 787 ? 154.579 173.699 188.791 1.00 17.81 787 GLY A CA 1
ATOM 5269 C C . GLY A 1 787 ? 155.615 172.685 189.231 1.00 20.53 787 GLY A C 1
ATOM 5270 O O . GLY A 1 787 ? 155.864 171.696 188.531 1.00 21.58 787 GLY A O 1
ATOM 5271 N N . LYS A 1 788 ? 156.223 172.917 190.395 1.00 19.00 788 LYS A N 1
ATOM 5272 C CA . LYS A 1 788 ? 157.328 172.100 190.879 1.00 18.22 788 LYS A CA 1
ATOM 5273 C C . LYS A 1 788 ? 157.090 171.679 192.323 1.00 18.33 788 LYS A C 1
ATOM 5274 O O . LYS A 1 788 ? 156.579 172.459 193.131 1.00 20.55 788 LYS A O 1
ATOM 5280 N N . VAL A 1 789 ? 157.467 170.441 192.640 1.00 19.00 789 VAL A N 1
ATOM 5281 C CA . VAL A 1 789 ? 157.429 169.920 194.000 1.00 18.37 789 VAL A CA 1
ATOM 5282 C C . VAL A 1 789 ? 158.800 169.342 194.330 1.00 20.61 789 VAL A C 1
ATOM 5283 O O . VAL A 1 789 ? 159.424 168.678 193.492 1.00 20.55 789 VAL A O 1
ATOM 5287 N N . ARG A 1 790 ? 159.287 169.627 195.540 1.00 21.29 790 ARG A N 1
ATOM 5288 C CA . ARG A 1 790 ? 160.642 169.241 195.915 1.00 21.10 790 ARG A CA 1
ATOM 5289 C C . ARG A 1 790 ? 160.700 168.830 197.380 1.00 23.53 790 ARG A C 1
ATOM 5290 O O . ARG A 1 790 ? 160.039 169.431 198.234 1.00 27.76 790 ARG A O 1
ATOM 5298 N N . VAL A 1 791 ? 161.494 167.794 197.662 1.00 23.31 791 VAL A N 1
ATOM 5299 C CA . VAL A 1 791 ? 161.741 167.317 199.016 1.00 25.37 791 VAL A CA 1
ATOM 5300 C C . VAL A 1 791 ? 163.240 167.143 199.218 1.00 28.75 791 VAL A C 1
ATOM 5301 O O . VAL A 1 791 ? 163.984 166.815 198.286 1.00 29.25 791 VAL A O 1
ATOM 5305 N N . TYR A 1 792 ? 163.680 167.368 200.457 1.00 29.96 792 TYR A N 1
ATOM 5306 C CA . TYR A 1 792 ? 165.076 167.212 200.846 1.00 29.90 792 TYR A CA 1
ATOM 5307 C C . TYR A 1 792 ? 165.133 166.633 202.251 1.00 33.73 792 TYR A C 1
ATOM 5308 O O . TYR A 1 792 ? 164.430 167.104 203.150 1.00 37.39 792 TYR A O 1
ATOM 5317 N N . PHE A 1 793 ? 165.973 165.616 202.432 1.00 33.34 793 PHE A N 1
ATOM 5318 C CA . PHE A 1 793 ? 166.244 165.022 203.730 1.00 31.84 793 PHE A CA 1
ATOM 5319 C C . PHE A 1 793 ? 167.748 164.850 203.878 1.00 34.08 793 PHE A C 1
ATOM 5320 O O . PHE A 1 793 ? 168.467 164.687 202.889 1.00 38.11 793 PHE A O 1
ATOM 5328 N N . GLY A 1 794 ? 168.222 164.878 205.114 1.00 36.04 794 GLY A N 1
ATOM 5329 C CA . GLY A 1 794 ? 169.640 164.700 205.352 1.00 38.67 794 GLY A CA 1
ATOM 5330 C C . GLY A 1 794 ? 169.941 164.682 206.833 1.00 44.22 794 GLY A C 1
ATOM 5331 O O . GLY A 1 794 ? 169.123 165.092 207.665 1.00 47.61 794 GLY A O 1
ATOM 5332 N N . GLY A 1 795 ? 171.138 164.199 207.146 1.00 42.57 795 GLY A N 1
ATOM 5333 C CA . GLY A 1 795 ? 171.589 164.141 208.525 1.00 41.41 795 GLY A CA 1
ATOM 5334 C C . GLY A 1 795 ? 173.031 163.706 208.685 1.00 46.13 795 GLY A C 1
ATOM 5335 O O . GLY A 1 795 ? 173.355 162.532 208.513 1.00 49.95 795 GLY A O 1
ATOM 5336 N N . VAL B 2 38 ? 168.769 151.572 146.291 1.00 56.23 38 VAL B N 1
ATOM 5337 C CA . VAL B 2 38 ? 169.154 152.956 146.060 1.00 55.32 38 VAL B CA 1
ATOM 5338 C C . VAL B 2 38 ? 169.772 153.087 144.673 1.00 56.01 38 VAL B C 1
ATOM 5339 O O . VAL B 2 38 ? 170.675 152.332 144.308 1.00 55.35 38 VAL B O 1
ATOM 5343 N N . GLN B 2 39 ? 169.278 154.051 143.899 1.00 49.83 39 GLN B N 1
ATOM 5344 C CA . GLN B 2 39 ? 169.788 154.300 142.561 1.00 43.99 39 GLN B CA 1
ATOM 5345 C C . GLN B 2 39 ? 169.983 155.798 142.370 1.00 46.27 39 GLN B C 1
ATOM 5346 O O . GLN B 2 39 ? 169.511 156.614 143.166 1.00 48.68 39 GLN B O 1
ATOM 5352 N N . LYS B 2 40 ? 170.728 156.152 141.328 1.00 44.55 40 LYS B N 1
ATOM 5353 C CA . LYS B 2 40 ? 170.958 157.553 140.997 1.00 42.49 40 LYS B CA 1
ATOM 5354 C C . LYS B 2 40 ? 169.940 158.038 139.974 1.00 40.92 40 LYS B C 1
ATOM 5355 O O . LYS B 2 40 ? 169.592 157.318 139.034 1.00 42.30 40 LYS B O 1
ATOM 5361 N N . GLY B 2 41 ? 169.445 159.263 140.172 1.00 36.20 41 GLY B N 1
ATOM 5362 C CA . GLY B 2 41 ? 168.453 159.822 139.282 1.00 33.91 41 GLY B CA 1
ATOM 5363 C C . GLY B 2 41 ? 168.681 161.306 139.063 1.00 35.09 41 GLY B C 1
ATOM 5364 O O . GLY B 2 41 ? 169.518 161.924 139.719 1.00 38.39 41 GLY B O 1
ATOM 5365 N N . ILE B 2 42 ? 167.918 161.861 138.127 1.00 31.66 42 ILE B N 1
ATOM 5366 C CA . ILE B 2 42 ? 167.971 163.282 137.803 1.00 29.29 42 ILE B CA 1
ATOM 5367 C C . ILE B 2 42 ? 166.704 163.936 138.342 1.00 28.19 42 ILE B C 1
ATOM 5368 O O . ILE B 2 42 ? 165.588 163.517 138.007 1.00 27.97 42 ILE B O 1
ATOM 5373 N N . ALA B 2 43 ? 166.877 164.976 139.155 1.00 27.13 43 ALA B N 1
ATOM 5374 C CA . ALA B 2 43 ? 165.775 165.731 139.734 1.00 26.61 43 ALA B CA 1
ATOM 5375 C C . ALA B 2 43 ? 165.667 167.078 139.034 1.00 30.04 43 ALA B C 1
ATOM 5376 O O . ALA B 2 43 ? 166.661 167.809 138.923 1.00 28.95 43 ALA B O 1
ATOM 5378 N N . ILE B 2 44 ? 164.460 167.392 138.562 1.00 28.78 44 ILE B N 1
ATOM 5379 C CA . ILE B 2 44 ? 164.173 168.597 137.792 1.00 26.75 44 ILE B CA 1
ATOM 5380 C C . ILE B 2 44 ? 163.025 169.340 138.465 1.00 26.68 44 ILE B C 1
ATOM 5381 O O . ILE B 2 44 ? 162.010 168.732 138.822 1.00 29.15 44 ILE B O 1
ATOM 5386 N N . THR B 2 45 ? 163.191 170.650 138.641 1.00 26.62 45 THR B N 1
ATOM 5387 C CA . THR B 2 45 ? 162.216 171.499 139.309 1.00 27.76 45 THR B CA 1
ATOM 5388 C C . THR B 2 45 ? 161.880 172.682 138.415 1.00 28.67 45 THR B C 1
ATOM 5389 O O . THR B 2 45 ? 162.777 173.298 137.828 1.00 28.36 45 THR B O 1
ATOM 5393 N N . TYR B 2 46 ? 160.587 172.998 138.321 1.00 29.08 46 TYR B N 1
ATOM 5394 C CA . TYR B 2 46 ? 160.092 174.112 137.524 1.00 27.50 46 TYR B CA 1
ATOM 5395 C C . TYR B 2 46 ? 159.576 175.221 138.430 1.00 28.25 46 TYR B C 1
ATOM 5396 O O . TYR B 2 46 ? 158.839 174.957 139.385 1.00 32.03 46 TYR B O 1
ATOM 5405 N N . LEU B 2 47 ? 159.969 176.456 138.124 1.00 25.62 47 LEU B N 1
ATOM 5406 C CA . LEU B 2 47 ? 159.372 177.665 138.676 1.00 26.95 47 LEU B CA 1
ATOM 5407 C C . LEU B 2 47 ? 158.643 178.361 137.535 1.00 30.75 47 LEU B C 1
ATOM 5408 O O . LEU B 2 47 ? 159.283 178.886 136.617 1.00 31.74 47 LEU B O 1
ATOM 5413 N N . HIS B 2 48 ? 157.315 178.342 137.567 1.00 30.04 48 HIS B N 1
ATOM 5414 C CA . HIS B 2 48 ? 156.543 179.033 136.544 1.00 29.00 48 HIS B CA 1
ATOM 5415 C C . HIS B 2 48 ? 156.483 180.519 136.871 1.00 30.00 48 HIS B C 1
ATOM 5416 O O . HIS B 2 48 ? 156.035 180.909 137.955 1.00 31.31 48 HIS B O 1
ATOM 5423 N N . VAL B 2 49 ? 156.940 181.343 135.927 1.00 31.31 49 VAL B N 1
ATOM 5424 C CA . VAL B 2 49 ? 157.185 182.752 136.211 1.00 30.34 49 VAL B CA 1
ATOM 5425 C C . VAL B 2 49 ? 155.875 183.521 136.334 1.00 32.42 49 VAL B C 1
ATOM 5426 O O . VAL B 2 49 ? 155.718 184.367 137.222 1.00 31.09 49 VAL B O 1
ATOM 5430 N N . THR B 2 50 ? 154.915 183.243 135.449 1.00 36.06 50 THR B N 1
ATOM 5431 C CA . THR B 2 50 ? 153.729 184.088 135.365 1.00 36.77 50 THR B CA 1
ATOM 5432 C C . THR B 2 50 ? 152.793 183.863 136.545 1.00 36.21 50 THR B C 1
ATOM 5433 O O . THR B 2 50 ? 152.199 184.816 137.062 1.00 40.38 50 THR B O 1
ATOM 5437 N N . ASP B 2 51 ? 152.651 182.616 136.990 1.00 34.72 51 ASP B N 1
ATOM 5438 C CA . ASP B 2 51 ? 151.643 182.261 137.979 1.00 36.25 51 ASP B CA 1
ATOM 5439 C C . ASP B 2 51 ? 152.223 181.976 139.358 1.00 36.46 51 ASP B C 1
ATOM 5440 O O . ASP B 2 51 ? 151.456 181.700 140.286 1.00 42.11 51 ASP B O 1
ATOM 5445 N N . GLN B 2 52 ? 153.549 182.014 139.510 1.00 31.49 52 GLN B N 1
ATOM 5446 C CA . GLN B 2 52 ? 154.220 181.912 140.807 1.00 29.28 52 GLN B CA 1
ATOM 5447 C C . GLN B 2 52 ? 153.917 180.575 141.490 1.00 32.54 52 GLN B C 1
ATOM 5448 O O . GLN B 2 52 ? 153.373 180.514 142.595 1.00 37.28 52 GLN B O 1
ATOM 5454 N N . ILE B 2 53 ? 154.282 179.493 140.805 1.00 31.60 53 ILE B N 1
ATOM 5455 C CA . ILE B 2 53 ? 154.075 178.140 141.310 1.00 33.00 53 ILE B CA 1
ATOM 5456 C C . ILE B 2 53 ? 155.327 177.311 141.055 1.00 32.85 53 ILE B C 1
ATOM 5457 O O . ILE B 2 53 ? 155.927 177.374 139.974 1.00 34.84 53 ILE B O 1
ATOM 5462 N N . MET B 2 54 ? 155.721 176.536 142.063 1.00 31.36 54 MET B N 1
ATOM 5463 C CA . MET B 2 54 ? 156.845 175.614 141.977 1.00 31.14 54 MET B CA 1
ATOM 5464 C C . MET B 2 54 ? 156.328 174.189 141.856 1.00 33.78 54 MET B C 1
ATOM 5465 O O . MET B 2 54 ? 155.447 173.776 142.619 1.00 37.00 54 MET B O 1
ATOM 5470 N N . LYS B 2 55 ? 156.882 173.442 140.903 1.00 31.46 55 LYS B N 1
ATOM 5471 C CA . LYS B 2 55 ? 156.511 172.055 140.666 1.00 27.48 55 LYS B CA 1
ATOM 5472 C C . LYS B 2 55 ? 157.761 171.191 140.602 1.00 28.99 55 LYS B C 1
ATOM 5473 O O . LYS B 2 55 ? 158.834 171.635 140.188 1.00 30.15 55 LYS B O 1
ATOM 5479 N N . ASN B 2 56 ? 157.605 169.940 141.014 1.00 28.08 56 ASN B N 1
ATOM 5480 C CA . ASN B 2 56 ? 158.675 168.946 140.981 1.00 25.76 56 ASN B CA 1
ATOM 5481 C C . ASN B 2 56 ? 158.311 167.849 140.002 1.00 29.76 56 ASN B C 1
ATOM 5482 O O . ASN B 2 56 ? 157.189 167.334 140.035 1.00 34.03 56 ASN B O 1
ATOM 5487 N N . ARG B 2 57 ? 159.250 167.511 139.127 1.00 27.62 57 ARG B N 1
ATOM 5488 C CA . ARG B 2 57 ? 159.057 166.425 138.174 1.00 26.69 57 ARG B CA 1
ATOM 5489 C C . ARG B 2 57 ? 159.490 165.083 138.768 1.00 30.29 57 ARG B C 1
ATOM 5490 O O . ARG B 2 57 ? 160.432 165.004 139.566 1.00 33.05 57 ARG B O 1
ATOM 5498 N N . ASP B 2 58 ? 158.790 164.022 138.367 1.00 28.65 58 ASP B N 1
ATOM 5499 C CA . ASP B 2 58 ? 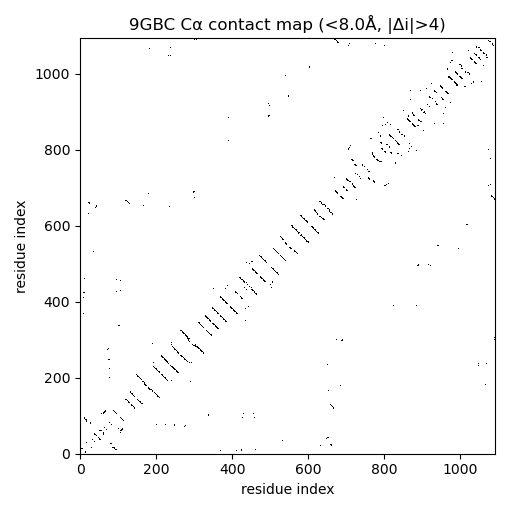159.151 162.682 138.827 1.00 29.84 58 ASP B CA 1
ATOM 5500 C C . ASP B 2 58 ? 160.595 162.386 138.452 1.00 29.98 58 ASP B C 1
ATOM 5501 O O . ASP B 2 58 ? 161.016 162.633 137.318 1.00 31.92 58 ASP B O 1
ATOM 5506 N N . VAL B 2 59 ? 161.360 161.883 139.422 1.00 28.40 59 VAL B N 1
ATOM 5507 C CA . VAL B 2 59 ? 162.796 161.726 139.234 1.00 28.94 59 VAL B CA 1
ATOM 5508 C C . VAL B 2 59 ? 163.066 160.793 138.063 1.00 32.86 59 VAL B C 1
ATOM 5509 O O . VAL B 2 59 ? 162.526 159.682 137.987 1.00 37.51 59 VAL B O 1
ATOM 5513 N N . ILE B 2 60 ? 163.911 161.246 137.143 1.00 30.88 60 ILE B N 1
ATOM 5514 C CA . ILE B 2 60 ? 164.300 160.457 135.981 1.00 29.62 60 ILE B CA 1
ATOM 5515 C C . ILE B 2 60 ? 165.410 159.499 136.389 1.00 30.74 60 ILE B C 1
ATOM 5516 O O . ILE B 2 60 ? 166.292 159.856 137.176 1.00 31.14 60 ILE B O 1
ATOM 5521 N N . ARG B 2 61 ? 165.370 158.275 135.865 1.00 32.07 61 ARG B N 1
ATOM 5522 C CA . ARG B 2 61 ? 166.397 157.288 136.178 1.00 37.78 61 ARG B CA 1
ATOM 5523 C C . ARG B 2 61 ? 167.681 157.644 135.437 1.00 36.72 61 ARG B C 1
ATOM 5524 O O . ARG B 2 61 ? 167.693 157.715 134.203 1.00 37.88 61 ARG B O 1
ATOM 5532 N N . GLY B 2 62 ? 168.758 157.872 136.189 1.00 35.61 62 GLY B N 1
ATOM 5533 C CA . GLY B 2 62 ? 170.042 158.214 135.607 1.00 36.25 62 GLY B CA 1
ATOM 5534 C C . GLY B 2 62 ? 170.990 157.040 135.475 1.00 40.16 62 GLY B C 1
ATOM 5535 O O . GLY B 2 62 ? 172.023 157.140 134.805 1.00 40.03 62 GLY B O 1
ATOM 5536 N N . GLU B 2 63 ? 170.634 155.910 136.079 1.00 42.91 63 GLU B N 1
ATOM 5537 C CA . GLU B 2 63 ? 171.457 154.716 135.959 1.00 39.82 63 GLU B CA 1
ATOM 5538 C C . GLU B 2 63 ? 171.431 154.209 134.525 1.00 39.16 63 GLU B C 1
ATOM 5539 O O . GLU B 2 63 ? 170.361 153.975 133.954 1.00 42.21 63 GLU B O 1
ATOM 5545 N N . ASN B 2 64 ? 172.623 154.038 133.950 1.00 37.56 64 ASN B N 1
ATOM 5546 C CA . ASN B 2 64 ? 172.786 153.615 132.560 1.00 39.48 64 ASN B CA 1
ATOM 5547 C C . ASN B 2 64 ? 172.042 154.566 131.619 1.00 39.81 64 ASN B C 1
ATOM 5548 O O . ASN B 2 64 ? 171.304 154.152 130.723 1.00 40.19 64 ASN B O 1
ATOM 5553 N N . PHE B 2 65 ? 172.226 155.869 131.855 1.00 38.05 65 PHE B N 1
ATOM 5554 C CA . PHE B 2 65 ? 171.610 156.878 130.998 1.00 35.43 65 PHE B CA 1
ATOM 5555 C C . PHE B 2 65 ? 172.220 156.872 129.601 1.00 36.85 65 PHE B C 1
ATOM 5556 O O . PHE B 2 65 ? 171.498 156.970 128.602 1.00 38.75 65 PHE B O 1
ATOM 5564 N N . LEU B 2 66 ? 173.543 156.758 129.509 1.00 39.38 66 LEU B N 1
ATOM 5565 C CA . LEU B 2 66 ? 174.241 156.784 128.232 1.00 35.50 66 LEU B CA 1
ATOM 5566 C C . LEU B 2 66 ? 174.476 155.392 127.657 1.00 38.98 66 LEU B C 1
ATOM 5567 O O . LEU B 2 66 ? 175.131 155.271 126.617 1.00 37.34 66 LEU B O 1
ATOM 5572 N N . GLY B 2 67 ? 173.966 154.347 128.304 1.00 44.10 67 GLY B N 1
ATOM 5573 C CA . GLY B 2 67 ? 174.110 152.998 127.795 1.00 42.35 67 GLY B CA 1
ATOM 5574 C C . GLY B 2 67 ? 175.368 152.276 128.214 1.00 41.06 67 GLY B C 1
ATOM 5575 O O . GLY B 2 67 ? 175.726 151.274 127.581 1.00 44.78 67 GLY B O 1
ATOM 5576 N N . ASN B 2 68 ? 176.056 152.752 129.261 1.00 40.95 68 ASN B N 1
ATOM 5577 C CA . ASN B 2 68 ? 177.255 152.093 129.762 1.00 38.86 68 ASN B CA 1
ATOM 5578 C C . ASN B 2 68 ? 177.257 151.970 131.282 1.00 38.01 68 ASN B C 1
ATOM 5579 O O . ASN B 2 68 ? 178.317 151.755 131.884 1.00 39.30 68 ASN B O 1
ATOM 5584 N N . GLY B 2 69 ? 176.087 152.076 131.914 1.00 36.96 69 GLY B N 1
ATOM 5585 C CA . GLY B 2 69 ? 175.933 151.789 133.328 1.00 35.73 69 GLY B CA 1
ATOM 5586 C C . GLY B 2 69 ? 176.226 152.941 134.263 1.00 38.45 69 GLY B C 1
ATOM 5587 O O . GLY B 2 69 ? 175.923 152.837 135.458 1.00 42.73 69 GLY B O 1
ATOM 5588 N N . GLU B 2 70 ? 176.774 154.042 133.760 1.00 39.12 70 GLU B N 1
ATOM 5589 C CA . GLU B 2 70 ? 177.197 155.154 134.598 1.00 38.61 70 GLU B CA 1
ATOM 5590 C C . GLU B 2 70 ? 176.104 156.211 134.668 1.00 38.13 70 GLU B C 1
ATOM 5591 O O . GLU B 2 70 ? 175.431 156.492 133.671 1.00 41.19 70 GLU B O 1
ATOM 5597 N N . TYR B 2 71 ? 175.930 156.796 135.851 1.00 34.78 71 TYR B N 1
ATOM 5598 C CA . TYR B 2 71 ? 174.953 157.861 136.014 1.00 34.05 71 TYR B CA 1
ATOM 5599 C C . TYR B 2 71 ? 175.575 159.202 135.636 1.00 33.84 71 TYR B C 1
ATOM 5600 O O . TYR B 2 71 ? 176.794 159.384 135.673 1.00 35.95 71 TYR B O 1
ATOM 5609 N N . VAL B 2 72 ? 174.714 160.147 135.256 1.00 33.05 72 VAL B N 1
ATOM 5610 C CA . VAL B 2 72 ? 175.151 161.396 134.651 1.00 30.30 72 VAL B CA 1
ATOM 5611 C C . VAL B 2 72 ? 174.564 162.567 135.424 1.00 29.61 72 VAL B C 1
ATOM 5612 O O . VAL B 2 72 ? 173.603 162.429 136.184 1.00 33.06 72 VAL B O 1
ATOM 5616 N N . THR B 2 73 ? 175.170 163.733 135.217 1.00 29.64 73 THR B N 1
ATOM 5617 C CA . THR B 2 73 ? 174.632 165.000 135.693 1.00 30.15 73 THR B CA 1
ATOM 5618 C C . THR B 2 73 ? 174.432 165.930 134.503 1.00 31.05 73 THR B C 1
ATOM 5619 O O . THR B 2 73 ? 175.242 165.948 133.574 1.00 33.14 73 THR B O 1
ATOM 5623 N N . PHE B 2 74 ? 173.329 166.671 134.506 1.00 29.36 74 PHE B N 1
ATOM 5624 C CA . PHE B 2 74 ? 173.041 167.578 133.405 1.00 27.93 74 PHE B CA 1
ATOM 5625 C C . PHE B 2 74 ? 173.764 168.903 133.604 1.00 30.55 74 PHE B C 1
ATOM 5626 O O . PHE B 2 74 ? 173.661 169.526 134.665 1.00 33.67 74 PHE B O 1
ATOM 5634 N N . ALA B 2 75 ? 174.515 169.318 132.587 1.00 27.63 75 ALA B N 1
ATOM 5635 C CA . ALA B 2 75 ? 175.184 170.610 132.563 1.00 29.38 75 ALA B CA 1
ATOM 5636 C C . ALA B 2 75 ? 174.557 171.442 131.453 1.00 31.76 75 ALA B C 1
ATOM 5637 O O . ALA B 2 75 ? 174.502 171.002 130.296 1.00 34.86 75 ALA B O 1
ATOM 5639 N N . GLY B 2 76 ? 174.058 172.620 131.818 1.00 28.31 76 GLY B N 1
ATOM 5640 C CA . GLY B 2 76 ? 173.461 173.531 130.865 1.00 27.60 76 GLY B CA 1
ATOM 5641 C C . GLY B 2 76 ? 172.044 173.151 130.494 1.00 30.07 76 GLY B C 1
ATOM 5642 O O . GLY B 2 76 ? 171.760 171.979 130.229 1.00 33.60 76 GLY B O 1
ATOM 5643 N N . ILE B 2 77 ? 171.147 174.128 130.481 1.00 31.44 77 ILE B N 1
ATOM 5644 C CA . ILE B 2 77 ? 169.785 173.954 129.978 1.00 32.30 77 ILE B CA 1
ATOM 5645 C C . ILE B 2 77 ? 169.607 175.027 128.912 1.00 31.24 77 ILE B C 1
ATOM 5646 O O . ILE B 2 77 ? 169.240 176.171 129.201 1.00 35.14 77 ILE B O 1
ATOM 5651 N N . LEU B 2 78 ? 169.885 174.664 127.662 1.00 27.91 78 LEU B N 1
ATOM 5652 C CA . LEU B 2 78 ? 170.015 175.627 126.574 1.00 28.95 78 LEU B CA 1
ATOM 5653 C C . LEU B 2 78 ? 168.755 175.595 125.718 1.00 31.41 78 LEU B C 1
ATOM 5654 O O . LEU B 2 78 ? 168.451 174.580 125.087 1.00 31.64 78 LEU B O 1
ATOM 5659 N N . GLU B 2 79 ? 168.023 176.705 125.699 1.00 33.46 79 GLU B N 1
ATOM 5660 C CA . GLU B 2 79 ? 166.861 176.839 124.831 1.00 34.58 79 GLU B CA 1
ATOM 5661 C C . GLU B 2 79 ? 167.316 177.267 123.443 1.00 34.76 79 GLU B C 1
ATOM 5662 O O . GLU B 2 79 ? 167.997 178.288 123.296 1.00 35.42 79 GLU B O 1
ATOM 5668 N N . ALA B 2 80 ? 166.933 176.496 122.428 1.00 33.01 80 ALA B N 1
ATOM 5669 C CA . ALA B 2 80 ? 167.286 176.821 121.054 1.00 33.41 80 ALA B CA 1
ATOM 5670 C C . ALA B 2 80 ? 166.382 176.040 120.114 1.00 37.33 80 ALA B C 1
ATOM 5671 O O . ALA B 2 80 ? 166.149 174.847 120.321 1.00 41.08 80 ALA B O 1
ATOM 5673 N N . ASN B 2 81 ? 165.879 176.728 119.087 1.00 38.50 81 ASN B N 1
ATOM 5674 C CA . ASN B 2 81 ? 165.046 176.116 118.051 1.00 38.58 81 ASN B CA 1
ATOM 5675 C C . ASN B 2 81 ? 163.811 175.448 118.652 1.00 40.79 81 ASN B C 1
ATOM 5676 O O . ASN B 2 81 ? 163.375 174.387 118.199 1.00 41.60 81 ASN B O 1
ATOM 5681 N N . ASN B 2 82 ? 163.240 176.082 119.681 1.00 41.68 82 ASN B N 1
ATOM 5682 C CA . ASN B 2 82 ? 162.088 175.544 120.411 1.00 39.62 82 ASN B CA 1
ATOM 5683 C C . ASN B 2 82 ? 162.383 174.150 120.959 1.00 40.58 82 ASN B C 1
ATOM 5684 O O . ASN B 2 82 ? 161.515 173.275 120.993 1.00 42.76 82 ASN B O 1
ATOM 5689 N N . LYS B 2 83 ? 163.623 173.946 121.396 1.00 36.92 83 LYS B N 1
ATOM 5690 C CA . LYS B 2 83 ? 164.064 172.670 121.937 1.00 34.81 83 LYS B CA 1
ATOM 5691 C C . LYS B 2 83 ? 165.055 172.930 123.061 1.00 35.06 83 LYS B C 1
ATOM 5692 O O . LYS B 2 83 ? 165.584 174.037 123.210 1.00 37.82 83 LYS B O 1
ATOM 5698 N N . ILE B 2 84 ? 165.299 171.893 123.853 1.00 33.01 84 ILE B N 1
ATOM 5699 C CA . ILE B 2 84 ? 166.208 171.961 124.989 1.00 31.69 84 ILE B CA 1
ATOM 5700 C C . ILE B 2 84 ? 167.451 171.132 124.697 1.00 31.87 84 ILE B C 1
ATOM 5701 O O . ILE B 2 84 ? 167.354 169.940 124.387 1.00 31.96 84 ILE B O 1
ATOM 5706 N N . TYR B 2 85 ? 168.617 171.756 124.808 1.00 31.27 85 TYR B N 1
ATOM 5707 C CA . TYR B 2 85 ? 169.888 171.073 124.641 1.00 28.81 85 TYR B CA 1
ATOM 5708 C C . TYR B 2 85 ? 170.579 170.981 125.992 1.00 28.61 85 TYR B C 1
ATOM 5709 O O . TYR B 2 85 ? 170.609 171.961 126.745 1.00 30.49 85 TYR B O 1
ATOM 5718 N N . THR B 2 86 ? 171.131 169.809 126.300 1.00 27.82 86 THR B N 1
ATOM 5719 C CA . THR B 2 86 ? 171.744 169.577 127.600 1.00 26.08 86 THR B CA 1
ATOM 5720 C C . THR B 2 86 ? 172.978 168.699 127.421 1.00 26.71 86 THR B C 1
ATOM 5721 O O . THR B 2 86 ? 173.037 167.874 126.509 1.00 28.07 86 THR B O 1
ATOM 5725 N N . ALA B 2 87 ? 173.984 168.898 128.284 1.00 25.98 87 ALA B N 1
ATOM 5726 C CA . ALA B 2 87 ? 175.161 168.039 128.248 1.00 24.33 87 ALA B CA 1
ATOM 5727 C C . ALA B 2 87 ? 175.101 167.038 129.391 1.00 27.17 87 ALA B C 1
ATOM 5728 O O . ALA B 2 87 ? 175.298 167.429 130.551 1.00 26.82 87 ALA B O 1
ATOM 5730 N N . PRO B 2 88 ? 174.818 165.756 129.132 1.00 26.70 88 PRO B N 1
ATOM 5731 C CA . PRO B 2 88 ? 174.898 164.742 130.190 1.00 24.53 88 PRO B CA 1
ATOM 5732 C C . PRO B 2 88 ? 176.343 164.333 130.432 1.00 27.01 88 PRO B C 1
ATOM 5733 O O . PRO B 2 88 ? 176.973 163.682 129.591 1.00 31.12 88 PRO B O 1
ATOM 5737 N N . ILE B 2 89 ? 176.876 164.719 131.583 1.00 25.67 89 ILE B N 1
ATOM 5738 C CA . ILE B 2 89 ? 178.281 164.515 131.922 1.00 29.51 89 ILE B CA 1
ATOM 5739 C C . ILE B 2 89 ? 178.378 163.266 132.784 1.00 29.93 89 ILE B C 1
ATOM 5740 O O . ILE B 2 89 ? 177.683 163.181 133.811 1.00 31.05 89 ILE B O 1
ATOM 5745 N N . PRO B 2 90 ? 179.191 162.275 132.409 1.00 30.64 90 PRO B N 1
ATOM 5746 C CA . PRO B 2 90 ? 179.234 161.020 133.168 1.00 30.99 90 PRO B CA 1
ATOM 5747 C C . PRO B 2 90 ? 179.871 161.196 134.540 1.00 35.11 90 PRO B C 1
ATOM 5748 O O . PRO B 2 90 ? 180.863 161.912 134.703 1.00 38.18 90 PRO B O 1
ATOM 5752 N N . MET B 2 91 ? 179.287 160.519 135.530 1.00 34.25 91 MET B N 1
ATOM 5753 C CA . MET B 2 91 ? 179.717 160.595 136.920 1.00 33.39 91 MET B CA 1
ATOM 5754 C C . MET B 2 91 ? 180.317 159.291 137.427 1.00 36.41 91 MET B C 1
ATOM 5755 O O . MET B 2 91 ? 180.466 159.121 138.642 1.00 40.11 91 MET B O 1
ATOM 5760 N N . GLY B 2 92 ? 180.653 158.365 136.537 1.00 37.40 92 GLY B N 1
ATOM 5761 C CA . GLY B 2 92 ? 181.159 157.078 136.957 1.00 39.40 92 GLY B CA 1
ATOM 5762 C C . GLY B 2 92 ? 180.057 156.181 137.490 1.00 40.17 92 GLY B C 1
ATOM 5763 O O . GLY B 2 92 ? 178.863 156.485 137.411 1.00 42.09 92 GLY B O 1
ATOM 5764 N N . LEU B 2 93 ? 180.479 155.051 138.049 1.00 41.91 93 LEU B N 1
ATOM 5765 C CA . LEU B 2 93 ? 179.555 154.058 138.579 1.00 42.39 93 LEU B CA 1
ATOM 5766 C C . LEU B 2 93 ? 179.281 154.305 140.057 1.00 44.63 93 LEU B C 1
ATOM 5767 O O . LEU B 2 93 ? 180.185 154.657 140.821 1.00 47.56 93 LEU B O 1
ATOM 5772 N N . SER B 2 94 ? 178.027 154.113 140.454 1.00 43.32 94 SER B N 1
ATOM 5773 C CA . SER B 2 94 ? 177.627 154.242 141.846 1.00 44.11 94 SER B CA 1
ATOM 5774 C C . SER B 2 94 ? 177.737 152.881 142.533 1.00 48.52 94 SER B C 1
ATOM 5775 O O . SER B 2 94 ? 178.294 151.927 141.985 1.00 50.14 94 SER B O 1
ATOM 5778 N N . VAL B 2 95 ? 177.211 152.783 143.756 1.00 48.97 95 VAL B N 1
ATOM 5779 C CA . VAL B 2 95 ? 177.203 151.503 144.457 1.00 48.63 95 VAL B CA 1
ATOM 5780 C C . VAL B 2 95 ? 176.322 150.498 143.722 1.00 48.22 95 VAL B C 1
ATOM 5781 O O . VAL B 2 95 ? 176.696 149.331 143.552 1.00 50.89 95 VAL B O 1
ATOM 5785 N N . TYR B 2 96 ? 175.141 150.934 143.277 1.00 47.72 96 TYR B N 1
ATOM 5786 C CA . TYR B 2 96 ? 174.266 150.057 142.504 1.00 49.79 96 TYR B CA 1
ATOM 5787 C C . TYR B 2 96 ? 174.881 149.712 141.153 1.00 50.58 96 TYR B C 1
ATOM 5788 O O . TYR B 2 96 ? 174.799 148.564 140.702 1.00 51.57 96 TYR B O 1
ATOM 5797 N N . GLY B 2 97 ? 175.501 150.694 140.494 1.00 47.29 97 GLY B N 1
ATOM 5798 C CA . GLY B 2 97 ? 176.043 150.458 139.165 1.00 44.93 97 GLY B CA 1
ATOM 5799 C C . GLY B 2 97 ? 177.214 149.494 139.158 1.00 47.37 97 GLY B C 1
ATOM 5800 O O . GLY B 2 97 ? 177.355 148.681 138.241 1.00 48.87 97 GLY B O 1
ATOM 5801 N N . SER B 2 98 ? 178.068 149.566 140.180 1.00 47.83 98 SER B N 1
ATOM 5802 C CA . SER B 2 98 ? 179.263 148.735 140.218 1.00 48.19 98 SER B CA 1
ATOM 5803 C C . SER B 2 98 ? 178.965 147.282 140.567 1.00 52.13 98 SER B C 1
ATOM 5804 O O . SER B 2 98 ? 179.785 146.408 140.268 1.00 55.68 98 SER B O 1
ATOM 5807 N N . ALA B 2 99 ? 177.836 147.006 141.215 1.00 51.47 99 ALA B N 1
ATOM 5808 C CA . ALA B 2 99 ? 177.462 145.651 141.594 1.00 50.68 99 ALA B CA 1
ATOM 5809 C C . ALA B 2 99 ? 176.411 145.055 140.670 1.00 55.00 99 ALA B C 1
ATOM 5810 O O . ALA B 2 99 ? 175.892 143.972 140.957 1.00 61.89 99 ALA B O 1
ATOM 5812 N N . PHE B 2 100 ? 176.096 145.727 139.568 1.00 53.92 100 PHE B N 1
ATOM 5813 C CA . PHE B 2 100 ? 175.002 145.313 138.698 1.00 52.54 100 PHE B CA 1
ATOM 5814 C C . PHE B 2 100 ? 175.429 144.124 137.847 1.00 58.05 100 PHE B C 1
ATOM 5815 O O . PHE B 2 100 ? 176.390 144.219 137.076 1.00 58.31 100 PHE B O 1
ATOM 5823 N N . GLU B 2 101 ? 174.706 143.013 137.981 1.00 58.14 101 GLU B N 1
ATOM 5824 C CA . GLU B 2 101 ? 174.926 141.808 137.178 1.00 59.23 101 GLU B CA 1
ATOM 5825 C C . GLU B 2 101 ? 176.383 141.347 137.243 1.00 63.33 101 GLU B C 1
ATOM 5826 O O . GLU B 2 101 ? 177.027 141.083 136.224 1.00 60.85 101 GLU B O 1
ATOM 5832 N N . ASP B 2 102 ? 176.901 141.266 138.470 1.00 65.23 102 ASP B N 1
ATOM 5833 C CA . ASP B 2 102 ? 178.245 140.750 138.747 1.00 66.42 102 ASP B CA 1
ATOM 5834 C C . ASP B 2 102 ? 179.315 141.612 138.075 1.00 63.65 102 ASP B C 1
ATOM 5835 O O . ASP B 2 102 ? 180.178 141.117 137.345 1.00 64.73 102 ASP B O 1
ATOM 5840 N N . GLY B 2 103 ? 179.255 142.913 138.336 1.00 58.63 103 GLY B N 1
ATOM 5841 C CA . GLY B 2 103 ? 180.250 143.834 137.805 1.00 54.02 103 GLY B CA 1
ATOM 5842 C C . GLY B 2 103 ? 180.266 143.919 136.296 1.00 52.81 103 GLY B C 1
ATOM 5843 O O . GLY B 2 103 ? 181.343 143.935 135.687 1.00 53.91 103 GLY B O 1
ATOM 5844 N N . LYS B 2 104 ? 179.086 143.967 135.673 1.00 53.09 104 LYS B N 1
ATOM 5845 C CA . LYS B 2 104 ? 179.016 144.044 134.217 1.00 52.19 104 LYS B CA 1
ATOM 5846 C C . LYS B 2 104 ? 179.609 145.349 133.700 1.00 53.04 104 LYS B C 1
ATOM 5847 O O . LYS B 2 104 ? 180.334 145.355 132.698 1.00 52.25 104 LYS B O 1
ATOM 5853 N N . TRP B 2 105 ? 179.311 146.463 134.369 1.00 51.42 105 TRP B N 1
ATOM 5854 C CA . TRP B 2 105 ? 179.716 147.777 133.886 1.00 46.84 105 TRP B CA 1
ATOM 5855 C C . TRP B 2 105 ? 181.130 148.163 134.297 1.00 49.56 105 TRP B C 1
ATOM 5856 O O . TRP B 2 105 ? 181.648 149.166 133.794 1.00 49.64 105 TRP B O 1
ATOM 5867 N N . VAL B 2 106 ? 181.760 147.405 135.190 1.00 49.88 106 VAL B N 1
ATOM 5868 C CA . VAL B 2 106 ? 183.078 147.760 135.707 1.00 47.71 106 VAL B CA 1
ATOM 5869 C C . VAL B 2 106 ? 184.129 147.346 134.681 1.00 49.81 106 VAL B C 1
ATOM 5870 O O . VAL B 2 106 ? 184.337 146.156 134.434 1.00 51.51 106 VAL B O 1
ATOM 5874 N N . LYS B 2 107 ? 184.791 148.334 134.078 1.00 51.48 107 LYS B N 1
ATOM 5875 C CA . LYS B 2 107 ? 185.879 148.075 133.142 1.00 49.12 107 LYS B CA 1
ATOM 5876 C C . LYS B 2 107 ? 187.241 148.077 133.818 1.00 53.56 107 LYS B C 1
ATOM 5877 O O . LYS B 2 107 ? 188.159 147.394 133.349 1.00 55.47 107 LYS B O 1
ATOM 5883 N N . TYR B 2 108 ? 187.392 148.825 134.910 1.00 54.01 108 TYR B N 1
ATOM 5884 C CA . TYR B 2 108 ? 188.657 148.938 135.633 1.00 53.95 108 TYR B CA 1
ATOM 5885 C C . TYR B 2 108 ? 188.395 148.592 137.092 1.00 57.05 108 TYR B C 1
ATOM 5886 O O . TYR B 2 108 ? 188.114 149.477 137.912 1.00 58.72 108 TYR B O 1
ATOM 5895 N N . PRO B 2 109 ? 188.477 147.310 137.453 1.00 56.50 109 PRO B N 1
ATOM 5896 C CA . PRO B 2 109 ? 188.145 146.912 138.832 1.00 55.27 109 PRO B CA 1
ATOM 5897 C C . PRO B 2 109 ? 189.070 147.495 139.884 1.00 56.25 109 PRO B C 1
ATOM 5898 O O . PRO B 2 109 ? 188.680 147.557 141.057 1.00 57.08 109 PRO B O 1
ATOM 5902 N N . GLU B 2 110 ? 190.283 147.913 139.514 1.00 56.09 110 GLU B N 1
ATOM 5903 C CA . GLU B 2 110 ? 191.198 148.496 140.490 1.00 57.81 110 GLU B CA 1
ATOM 5904 C C . GLU B 2 110 ? 190.770 149.891 140.933 1.00 58.57 110 GLU B C 1
ATOM 5905 O O . GLU B 2 110 ? 191.247 150.371 141.966 1.00 59.62 110 GLU B O 1
ATOM 5911 N N . LEU B 2 111 ? 189.886 150.549 140.185 1.00 58.32 111 LEU B N 1
ATOM 5912 C CA . LEU B 2 111 ? 189.423 151.884 140.538 1.00 56.53 111 LEU B CA 1
ATOM 5913 C C . LEU B 2 111 ? 188.235 151.885 141.492 1.00 58.02 111 LEU B C 1
ATOM 5914 O O . LEU B 2 111 ? 187.888 152.948 142.017 1.00 59.75 111 LEU B O 1
ATOM 5919 N N . VAL B 2 112 ? 187.601 150.736 141.726 1.00 56.06 112 VAL B N 1
ATOM 5920 C CA . VAL B 2 112 ? 186.433 150.690 142.597 1.00 55.68 112 VAL B CA 1
ATOM 5921 C C . VAL B 2 112 ? 186.869 150.907 144.039 1.00 59.81 112 VAL B C 1
ATOM 5922 O O . VAL B 2 112 ? 187.820 150.274 144.517 1.00 61.13 112 VAL B O 1
ATOM 5926 N N . LYS B 2 113 ? 186.182 151.813 144.734 1.00 60.56 113 LYS B N 1
ATOM 5927 C CA . LYS B 2 113 ? 186.511 152.099 146.124 1.00 64.35 113 LYS B CA 1
ATOM 5928 C C . LYS B 2 113 ? 186.370 150.845 146.978 1.00 70.29 113 LYS B C 1
ATOM 5929 O O . LYS B 2 113 ? 185.394 150.098 146.861 1.00 72.22 113 LYS B O 1
ATOM 5935 N N . THR B 2 114 ? 187.358 150.614 147.841 1.00 74.25 114 THR B N 1
ATOM 5936 C CA . THR B 2 114 ? 187.320 149.506 148.785 1.00 75.17 114 THR B CA 1
ATOM 5937 C C . THR B 2 114 ? 186.987 149.956 150.201 1.00 76.90 114 THR B C 1
ATOM 5938 O O . THR B 2 114 ? 186.418 149.176 150.974 1.00 77.88 114 THR B O 1
ATOM 5942 N N . GLU B 2 115 ? 187.283 151.207 150.536 1.00 79.15 115 GLU B N 1
ATOM 5943 C CA . GLU B 2 115 ? 187.018 151.758 151.855 1.00 83.49 115 GLU B CA 1
ATOM 5944 C C . GLU B 2 115 ? 186.159 153.012 151.748 1.00 81.99 115 GLU B C 1
ATOM 5945 O O . GLU B 2 115 ? 186.223 153.749 150.759 1.00 81.26 115 GLU B O 1
ATOM 5951 N N . ASP B 2 116 ? 185.346 153.249 152.774 1.00 81.46 116 ASP B N 1
ATOM 5952 C CA . ASP B 2 116 ? 184.464 154.414 152.813 1.00 81.26 116 ASP B CA 1
ATOM 5953 C C . ASP B 2 116 ? 185.244 155.568 153.439 1.00 82.01 116 ASP B C 1
ATOM 5954 O O . ASP B 2 116 ? 185.578 155.529 154.628 1.00 84.60 116 ASP B O 1
ATOM 5959 N N . GLY B 2 117 ? 185.526 156.593 152.644 1.00 79.14 117 GLY B N 1
ATOM 5960 C CA . GLY B 2 117 ? 186.261 157.738 153.141 1.00 80.81 117 GLY B CA 1
ATOM 5961 C C . GLY B 2 117 ? 186.212 158.889 152.162 1.00 83.57 117 GLY B C 1
ATOM 5962 O O . GLY B 2 117 ? 185.489 158.853 151.165 1.00 83.98 117 GLY B O 1
ATOM 5963 N N . GLY B 2 118 ? 186.997 159.922 152.459 1.00 85.26 118 GLY B N 1
ATOM 5964 C CA . GLY B 2 118 ? 187.070 161.081 151.589 1.00 87.26 118 GLY B CA 1
ATOM 5965 C C . GLY B 2 118 ? 186.591 162.359 152.247 1.00 92.62 118 GLY B C 1
ATOM 5966 O O . GLY B 2 118 ? 185.892 162.311 153.264 1.00 91.51 118 GLY B O 1
ATOM 5967 N N . SER B 2 119 ? 186.959 163.505 151.675 1.00 94.69 119 SER B N 1
ATOM 5968 C CA . SER B 2 119 ? 186.530 164.794 152.203 1.00 97.24 119 SER B CA 1
ATOM 5969 C C . SER B 2 119 ? 185.026 164.964 152.032 1.00 98.29 119 SER B C 1
ATOM 5970 O O . SER B 2 119 ? 184.455 164.548 151.023 1.00 97.68 119 SER B O 1
ATOM 5973 N N . ASN B 2 120 ? 184.390 165.609 153.017 1.00 98.08 120 ASN B N 1
ATOM 5974 C CA . ASN B 2 120 ? 182.932 165.728 153.030 1.00 100.13 120 ASN B CA 1
ATOM 5975 C C . ASN B 2 120 ? 182.394 166.353 151.748 1.00 101.82 120 ASN B C 1
ATOM 5976 O O . ASN B 2 120 ? 181.275 166.041 151.325 1.00 101.15 120 ASN B O 1
ATOM 5981 N N . SER B 2 121 ? 183.169 167.243 151.124 1.00 101.68 121 SER B N 1
ATOM 5982 C CA . SER B 2 121 ? 182.755 167.818 149.849 1.00 101.53 121 SER B CA 1
ATOM 5983 C C . SER B 2 121 ? 182.690 166.756 148.757 1.00 99.53 121 SER B C 1
ATOM 5984 O O . SER B 2 121 ? 181.762 166.753 147.940 1.00 98.57 121 SER B O 1
ATOM 5987 N N . SER B 2 122 ? 183.661 165.845 148.728 1.00 97.31 122 SER B N 1
ATOM 5988 C CA . SER B 2 122 ? 183.746 164.808 147.706 1.00 98.04 122 SER B CA 1
ATOM 5989 C C . SER B 2 122 ? 183.901 163.432 148.340 1.00 94.67 122 SER B C 1
ATOM 5990 O O . SER B 2 122 ? 184.651 162.582 147.852 1.00 90.26 122 SER B O 1
ATOM 5993 N N . SER B 2 123 ? 183.195 163.197 149.444 1.00 93.68 123 SER B N 1
ATOM 5994 C CA . SER B 2 123 ? 183.259 161.909 150.120 1.00 90.75 123 SER B CA 1
ATOM 5995 C C . SER B 2 123 ? 182.643 160.817 149.256 1.00 86.59 123 SER B C 1
ATOM 5996 O O . SER B 2 123 ? 181.682 161.045 148.515 1.00 84.78 123 SER B O 1
ATOM 5999 N N . TYR B 2 124 ? 183.210 159.620 149.356 1.00 82.48 124 TYR B N 1
ATOM 6000 C CA . TYR B 2 124 ? 182.764 158.487 148.566 1.00 77.70 124 TYR B CA 1
ATOM 6001 C C . TYR B 2 124 ? 182.365 157.338 149.482 1.00 80.10 124 TYR B C 1
ATOM 6002 O O . TYR B 2 124 ? 182.823 157.235 150.623 1.00 82.24 124 TYR B O 1
ATOM 6011 N N . GLU B 2 125 ? 181.501 156.474 148.966 1.00 79.40 125 GLU B N 1
ATOM 6012 C CA . GLU B 2 125 ? 181.087 155.272 149.671 1.00 75.77 125 GLU B CA 1
ATOM 6013 C C . GLU B 2 125 ? 181.879 154.067 149.175 1.00 72.78 125 GLU B C 1
ATOM 6014 O O . GLU B 2 125 ? 182.618 154.132 148.190 1.00 71.31 125 GLU B O 1
ATOM 6020 N N . LYS B 2 126 ? 181.711 152.954 149.881 1.00 75.67 126 LYS B N 1
ATOM 6021 C CA . LYS B 2 126 ? 182.432 151.731 149.565 1.00 74.64 126 LYS B CA 1
ATOM 6022 C C . LYS B 2 126 ? 181.803 151.046 148.356 1.00 71.36 126 LYS B C 1
ATOM 6023 O O . LYS B 2 126 ? 180.585 150.851 148.306 1.00 74.34 126 LYS B O 1
ATOM 6029 N N . GLY B 2 127 ? 182.637 150.682 147.385 1.00 66.38 127 GLY B N 1
ATOM 6030 C CA . GLY B 2 127 ? 182.174 149.919 146.245 1.00 61.64 127 GLY B CA 1
ATOM 6031 C C . GLY B 2 127 ? 181.633 150.721 145.085 1.00 59.11 127 GLY B C 1
ATOM 6032 O O . GLY B 2 127 ? 180.816 150.200 144.316 1.00 60.35 127 GLY B O 1
ATOM 6033 N N . GLU B 2 128 ? 182.064 151.968 144.921 1.00 59.80 128 GLU B N 1
ATOM 6034 C CA . GLU B 2 128 ? 181.632 152.796 143.804 1.00 54.53 128 GLU B CA 1
ATOM 6035 C C . GLU B 2 128 ? 182.862 153.338 143.092 1.00 52.23 128 GLU B C 1
ATOM 6036 O O . GLU B 2 128 ? 183.898 153.569 143.719 1.00 55.79 128 GLU B O 1
ATOM 6042 N N . LEU B 2 129 ? 182.752 153.530 141.782 1.00 49.26 129 LEU B N 1
ATOM 6043 C CA . LEU B 2 129 ? 183.858 154.024 140.972 1.00 48.45 129 LEU B CA 1
ATOM 6044 C C . LEU B 2 129 ? 183.622 155.506 140.700 1.00 49.77 129 LEU B C 1
ATOM 6045 O O . LEU B 2 129 ? 182.588 155.880 140.135 1.00 49.60 129 LEU B O 1
ATOM 6050 N N . GLN B 2 130 ? 184.579 156.345 141.108 1.00 52.14 130 GLN B N 1
ATOM 6051 C CA . GLN B 2 130 ? 184.289 157.762 141.324 1.00 47.64 130 GLN B CA 1
ATOM 6052 C C . GLN B 2 130 ? 184.054 158.504 140.013 1.00 49.69 130 GLN B C 1
ATOM 6053 O O . GLN B 2 130 ? 182.952 159.001 139.759 1.00 54.53 130 GLN B O 1
ATOM 6059 N N . TRP B 2 131 ? 185.075 158.594 139.169 1.00 47.42 131 TRP B N 1
ATOM 6060 C CA . TRP B 2 131 ? 184.986 159.397 137.959 1.00 43.76 131 TRP B CA 1
ATOM 6061 C C . TRP B 2 131 ? 184.670 158.514 136.758 1.00 43.85 131 TRP B C 1
ATOM 6062 O O . TRP B 2 131 ? 184.630 157.289 136.849 1.00 49.36 131 TRP B O 1
ATOM 6073 N N . THR B 2 132 ? 184.452 159.152 135.615 1.00 41.21 132 THR B N 1
ATOM 6074 C CA . THR B 2 132 ? 184.101 158.397 134.422 1.00 39.35 132 THR B CA 1
ATOM 6075 C C . THR B 2 132 ? 185.309 157.633 133.886 1.00 43.70 132 THR B C 1
ATOM 6076 O O . THR B 2 132 ? 186.453 158.088 133.972 1.00 44.16 132 THR B O 1
ATOM 6080 N N . GLN B 2 133 ? 185.046 156.444 133.345 1.00 42.95 133 GLN B N 1
ATOM 6081 C CA . GLN B 2 133 ? 186.076 155.624 132.723 1.00 40.45 133 GLN B CA 1
ATOM 6082 C C . GLN B 2 133 ? 186.025 155.678 131.201 1.00 42.29 133 GLN B C 1
ATOM 6083 O O . GLN B 2 133 ? 186.675 154.863 130.539 1.00 43.70 133 GLN B O 1
ATOM 6089 N N . TYR B 2 134 ? 185.276 156.622 130.634 1.00 43.57 134 T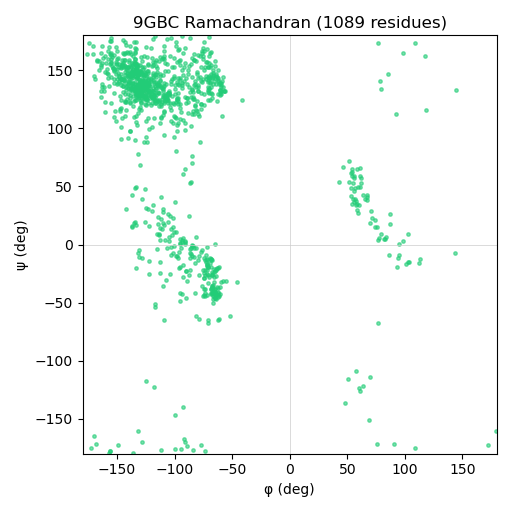YR B N 1
ATOM 6090 C CA . TYR B 2 134 ? 185.264 156.869 129.191 1.00 40.48 134 TYR B CA 1
ATOM 6091 C C . TYR B 2 134 ? 185.471 158.359 128.945 1.00 40.57 134 TYR B C 1
ATOM 6092 O O . TYR B 2 134 ? 184.560 159.060 128.485 1.00 40.33 134 TYR B O 1
ATOM 6101 N N . PRO B 2 135 ? 186.666 158.883 129.236 1.00 41.32 135 PRO B N 1
ATOM 6102 C CA . PRO B 2 135 ? 186.882 160.331 129.190 1.00 39.40 135 PRO B CA 1
ATOM 6103 C C . PRO B 2 135 ? 187.152 160.894 127.803 1.00 36.52 135 PRO B C 1
ATOM 6104 O O . PRO B 2 135 ? 187.472 162.082 127.695 1.00 38.23 135 PRO B O 1
ATOM 6108 N N . ASN B 2 136 ? 187.039 160.098 126.743 1.00 33.66 136 ASN B N 1
ATOM 6109 C CA . ASN B 2 136 ? 187.449 160.508 125.404 1.00 31.12 136 ASN B CA 1
ATOM 6110 C C . ASN B 2 136 ? 186.253 160.663 124.468 1.00 33.69 136 ASN B C 1
ATOM 6111 O O . ASN B 2 136 ? 186.305 160.279 123.297 1.00 37.25 136 ASN B O 1
ATOM 6116 N N . GLU B 2 137 ? 185.164 161.235 124.976 1.00 33.24 137 GLU B N 1
ATOM 6117 C CA . GLU B 2 137 ? 183.948 161.403 124.194 1.00 30.73 137 GLU B CA 1
ATOM 6118 C C . GLU B 2 137 ? 183.054 162.423 124.881 1.00 30.17 137 GLU B C 1
ATOM 6119 O O . GLU B 2 137 ? 183.254 162.767 126.049 1.00 31.73 137 GLU B O 1
ATOM 6125 N N . ALA B 2 138 ? 182.065 162.906 124.133 1.00 27.77 138 ALA B N 1
ATOM 6126 C CA . ALA B 2 138 ? 181.091 163.855 124.645 1.00 25.46 138 ALA B CA 1
ATOM 6127 C C . ALA B 2 138 ? 179.703 163.455 124.173 1.00 29.24 138 ALA B C 1
ATOM 6128 O O . ALA B 2 138 ? 179.534 162.901 123.082 1.00 30.55 138 ALA B O 1
ATOM 6130 N N . TRP B 2 139 ? 178.709 163.754 125.004 1.00 29.96 139 TRP B N 1
ATOM 6131 C CA . TRP B 2 139 ? 177.320 163.424 124.730 1.00 27.57 139 TRP B CA 1
ATOM 6132 C C . TRP B 2 139 ? 176.456 164.673 124.811 1.00 28.47 139 TRP B C 1
ATOM 6133 O O . TRP B 2 139 ? 176.711 165.575 125.616 1.00 29.38 139 TRP B O 1
ATOM 6144 N N . VAL B 2 140 ? 175.424 164.720 123.971 1.00 27.69 140 VAL B N 1
ATOM 6145 C CA . VAL B 2 140 ? 174.459 165.813 123.961 1.00 28.85 140 VAL B CA 1
ATOM 6146 C C . VAL B 2 140 ? 173.060 165.216 123.914 1.00 27.92 140 VAL B C 1
ATOM 6147 O O . VAL B 2 140 ? 172.787 164.327 123.097 1.00 29.03 140 VAL B O 1
ATOM 6151 N N . ALA B 2 141 ? 172.180 165.701 124.788 1.00 26.31 141 ALA B N 1
ATOM 6152 C CA . ALA B 2 141 ? 170.790 165.274 124.842 1.00 27.99 141 ALA B CA 1
ATOM 6153 C C . ALA B 2 141 ? 169.892 166.402 124.353 1.00 29.02 141 ALA B C 1
ATOM 6154 O O . ALA B 2 141 ? 170.035 167.552 124.786 1.00 31.21 141 ALA B O 1
ATOM 6156 N N . ILE B 2 142 ? 168.970 166.067 123.452 1.00 27.10 142 ILE B N 1
ATOM 6157 C CA . ILE B 2 142 ? 168.026 167.019 122.880 1.00 32.76 142 ILE B CA 1
ATOM 6158 C C . ILE B 2 142 ? 166.615 166.596 123.264 1.00 36.27 142 ILE B C 1
ATOM 6159 O O . ILE B 2 142 ? 166.221 165.445 123.040 1.00 36.58 142 ILE B O 1
ATOM 6164 N N . TYR B 2 143 ? 165.864 167.531 123.842 1.00 35.26 143 TYR B N 1
ATOM 6165 C CA . TYR B 2 143 ? 164.478 167.342 124.237 1.00 33.33 143 TYR B CA 1
ATOM 6166 C C . TYR B 2 143 ? 163.604 168.323 123.465 1.00 37.73 143 TYR B C 1
ATOM 6167 O O . TYR B 2 143 ? 164.056 169.396 123.057 1.00 42.77 143 TYR B O 1
ATOM 6176 N N . ASN B 2 144 ? 162.333 167.959 123.289 1.00 38.28 144 ASN B N 1
ATOM 6177 C CA . ASN B 2 144 ? 161.417 168.774 122.498 1.00 40.88 144 ASN B CA 1
ATOM 6178 C C . ASN B 2 144 ? 160.623 169.779 123.324 1.00 45.59 144 ASN B C 1
ATOM 6179 O O . ASN B 2 144 ? 160.075 170.729 122.753 1.00 50.79 144 ASN B O 1
ATOM 6184 N N . ASP B 2 145 ? 160.548 169.603 124.640 1.00 44.10 145 ASP B N 1
ATOM 6185 C CA . ASP B 2 145 ? 159.814 170.516 125.509 1.00 44.98 145 ASP B CA 1
ATOM 6186 C C . ASP B 2 145 ? 160.392 170.394 126.914 1.00 47.10 145 ASP B C 1
ATOM 6187 O O . ASP B 2 145 ? 161.344 169.644 127.147 1.00 48.05 145 ASP B O 1
ATOM 6192 N N . GLU B 2 146 ? 159.806 171.133 127.863 1.00 44.70 146 GLU B N 1
ATOM 6193 C CA . GLU B 2 146 ? 160.292 171.100 129.238 1.00 42.44 146 GLU B CA 1
ATOM 6194 C C . GLU B 2 146 ? 159.653 169.981 130.050 1.00 43.83 146 GLU B C 1
ATOM 6195 O O . GLU B 2 146 ? 159.586 170.068 131.282 1.00 47.38 146 GLU B O 1
ATOM 6201 N N . ASN B 2 147 ? 159.181 168.927 129.387 1.00 43.19 147 ASN B N 1
ATOM 6202 C CA . ASN B 2 147 ? 158.719 167.729 130.068 1.00 39.94 147 ASN B CA 1
ATOM 6203 C C . ASN B 2 147 ? 159.781 166.638 130.122 1.00 39.09 147 ASN B C 1
ATOM 6204 O O . ASN B 2 147 ? 159.604 165.660 130.855 1.00 39.30 147 ASN B O 1
ATOM 6209 N N . PHE B 2 148 ? 160.872 166.789 129.372 1.00 39.71 148 PHE B N 1
ATOM 6210 C CA . PHE B 2 148 ? 162.044 165.914 129.447 1.00 35.56 148 PHE B CA 1
ATOM 6211 C C . PHE B 2 148 ? 161.661 164.444 129.259 1.00 36.35 148 PHE B C 1
ATOM 6212 O O . PHE B 2 148 ? 161.838 163.601 130.139 1.00 37.56 148 PHE B O 1
ATOM 6220 N N . ASN B 2 149 ? 161.132 164.153 128.071 1.00 39.01 149 ASN B N 1
ATOM 6221 C CA . ASN B 2 149 ? 160.711 162.811 127.694 1.00 38.31 149 ASN B CA 1
ATOM 6222 C C . ASN B 2 149 ? 161.387 162.414 126.390 1.00 42.96 149 ASN B C 1
ATOM 6223 O O . ASN B 2 149 ? 161.527 163.237 125.481 1.00 45.23 149 ASN B O 1
ATOM 6228 N N . ASN B 2 150 ? 161.805 161.147 126.309 1.00 42.80 150 ASN B N 1
ATOM 6229 C CA . ASN B 2 150 ? 162.412 160.560 125.118 1.00 41.52 150 ASN B CA 1
ATOM 6230 C C . ASN B 2 150 ? 163.562 161.416 124.596 1.00 41.57 150 ASN B C 1
ATOM 6231 O O . ASN B 2 150 ? 163.430 162.053 123.544 1.00 44.34 150 ASN B O 1
ATOM 6236 N N . PRO B 2 151 ? 164.698 161.455 125.292 1.00 38.72 151 PRO B N 1
ATOM 6237 C CA . PRO B 2 151 ? 165.833 162.257 124.816 1.00 37.17 151 PRO B CA 1
ATOM 6238 C C . PRO B 2 151 ? 166.414 161.720 123.524 1.00 38.62 151 PRO B C 1
ATOM 6239 O O . PRO B 2 151 ? 166.395 160.517 123.257 1.00 40.20 151 PRO B O 1
ATOM 6243 N N . THR B 2 152 ? 166.920 162.641 122.710 1.00 36.50 152 THR B N 1
ATOM 6244 C CA . THR B 2 152 ? 167.689 162.301 121.520 1.00 32.77 152 THR B CA 1
ATOM 6245 C C . THR B 2 152 ? 169.160 162.465 121.880 1.00 33.79 152 THR B C 1
ATOM 6246 O O . THR B 2 152 ? 169.625 163.587 122.104 1.00 34.81 152 THR B O 1
ATOM 6250 N N . LEU B 2 153 ? 169.873 161.347 121.979 1.00 31.66 153 LEU B N 1
ATOM 6251 C CA . LEU B 2 153 ? 171.257 161.326 122.434 1.00 30.41 153 LEU B CA 1
ATOM 6252 C C . LEU B 2 153 ? 172.191 161.237 121.237 1.00 32.46 153 LEU B C 1
ATOM 6253 O O . LEU B 2 153 ? 172.025 160.366 120.375 1.00 34.20 153 LEU B O 1
ATOM 6258 N N . ILE B 2 154 ? 173.175 162.131 121.192 1.00 31.54 154 ILE B N 1
ATOM 6259 C CA . ILE B 2 154 ? 174.177 162.137 120.135 1.00 29.78 154 ILE B CA 1
ATOM 6260 C C . ILE B 2 154 ? 175.561 162.170 120.765 1.00 30.79 154 ILE B C 1
ATOM 6261 O O . ILE B 2 154 ? 175.790 162.866 121.762 1.00 31.40 154 ILE B O 1
ATOM 6266 N N . ARG B 2 155 ? 176.482 161.409 120.181 1.00 32.38 155 ARG B N 1
ATOM 6267 C CA . ARG B 2 155 ? 177.822 161.224 120.717 1.00 31.01 155 ARG B CA 1
ATOM 6268 C C . ARG B 2 155 ? 178.858 161.739 119.724 1.00 32.07 155 ARG B C 1
ATOM 6269 O O . ARG B 2 155 ? 178.676 161.639 118.507 1.00 35.02 155 ARG B O 1
ATOM 6277 N N . THR B 2 156 ? 179.947 162.291 120.257 1.00 31.95 156 THR B N 1
ATOM 6278 C CA . THR B 2 156 ? 181.094 162.674 119.450 1.00 30.93 156 THR B CA 1
ATOM 6279 C C . THR B 2 156 ? 182.366 162.202 120.145 1.00 32.06 156 THR B C 1
ATOM 6280 O O . THR B 2 156 ? 182.431 162.147 121.376 1.00 35.10 156 THR B O 1
ATOM 6284 N N . ASP B 2 157 ? 183.374 161.844 119.343 1.00 32.96 157 ASP B N 1
ATOM 6285 C CA . ASP B 2 157 ? 184.664 161.371 119.838 1.00 34.81 157 ASP B CA 1
ATOM 6286 C C . ASP B 2 157 ? 185.794 162.359 119.587 1.00 35.99 157 ASP B C 1
ATOM 6287 O O . ASP B 2 157 ? 186.968 161.997 119.726 1.00 39.16 157 ASP B O 1
ATOM 6292 N N . LYS B 2 158 ? 185.468 163.593 119.221 1.00 34.10 158 LYS B N 1
ATOM 6293 C CA . LYS B 2 158 ? 186.477 164.611 118.985 1.00 29.38 158 LYS B CA 1
ATOM 6294 C C . LYS B 2 158 ? 186.858 165.366 120.252 1.00 32.66 158 LYS B C 1
ATOM 6295 O O . LYS B 2 158 ? 187.964 165.917 120.326 1.00 36.86 158 LYS B O 1
ATOM 6301 N N . ILE B 2 159 ? 185.957 165.438 121.231 1.00 28.99 159 ILE B N 1
ATOM 6302 C CA . ILE B 2 159 ? 186.150 166.239 122.434 1.00 30.12 159 ILE B CA 1
ATOM 6303 C C . ILE B 2 159 ? 185.701 165.437 123.648 1.00 27.05 159 ILE B C 1
ATOM 6304 O O . ILE B 2 159 ? 184.862 164.537 123.547 1.00 27.84 159 ILE B O 1
ATOM 6309 N N . SER B 2 160 ? 186.267 165.776 124.805 1.00 25.88 160 SER B N 1
ATOM 6310 C CA . SER B 2 160 ? 185.874 165.172 126.073 1.00 26.24 160 SER B CA 1
ATOM 6311 C C . SER B 2 160 ? 184.551 165.787 126.533 1.00 29.24 160 SER B C 1
ATOM 6312 O O . SER B 2 160 ? 183.917 166.552 125.802 1.00 29.81 160 SER B O 1
ATOM 6315 N N . TYR B 2 161 ? 184.113 165.464 127.750 1.00 29.87 161 TYR B N 1
ATOM 6316 C CA . TYR B 2 161 ? 182.808 165.933 128.199 1.00 27.97 161 TYR B CA 1
ATOM 6317 C C . TYR B 2 161 ? 182.786 167.455 128.293 1.00 30.67 161 TYR B C 1
ATOM 6318 O O . TYR B 2 161 ? 183.785 168.092 128.639 1.00 32.82 161 TYR B O 1
ATOM 6327 N N . ALA B 2 162 ? 181.633 168.036 127.975 1.00 29.51 162 ALA B N 1
ATOM 6328 C CA . ALA B 2 162 ? 181.505 169.478 127.773 1.00 26.12 162 ALA B CA 1
ATOM 6329 C C . ALA B 2 162 ? 180.914 170.117 129.025 1.00 28.07 162 ALA B C 1
ATOM 6330 O O . ALA B 2 162 ? 179.696 170.223 129.175 1.00 30.37 162 ALA B O 1
ATOM 6332 N N . CYS B 2 163 ? 181.795 170.559 129.921 1.00 29.60 163 CYS B N 1
ATOM 6333 C CA . CYS B 2 163 ? 181.404 171.339 131.085 1.00 30.90 163 CYS B CA 1
ATOM 6334 C C . CYS B 2 163 ? 182.655 171.904 131.741 1.00 30.18 163 CYS B C 1
ATOM 6335 O O . CYS B 2 163 ? 183.695 171.241 131.773 1.00 33.24 163 CYS B O 1
ATOM 6338 N N . GLY B 2 164 ? 182.555 173.138 132.235 1.00 31.67 164 GLY B N 1
ATOM 6339 C CA . GLY B 2 164 ? 183.587 173.663 133.106 1.00 29.42 164 GLY B CA 1
ATOM 6340 C C . GLY B 2 164 ? 183.459 173.086 134.502 1.00 31.27 164 GLY B C 1
ATOM 6341 O O . GLY B 2 164 ? 182.371 172.750 134.958 1.00 36.61 164 GLY B O 1
ATOM 6342 N N . ARG B 2 165 ? 184.581 173.006 135.211 1.00 31.09 165 ARG B N 1
ATOM 6343 C CA . ARG B 2 165 ? 184.567 172.406 136.539 1.00 32.79 165 ARG B CA 1
ATOM 6344 C C . ARG B 2 165 ? 185.433 173.225 137.484 1.00 33.26 165 ARG B C 1
ATOM 6345 O O . ARG B 2 165 ? 186.570 173.568 137.148 1.00 39.87 165 ARG B O 1
ATOM 6353 N N . MET B 2 166 ? 184.897 173.524 138.671 1.00 34.99 166 MET B N 1
ATOM 6354 C CA . MET B 2 166 ? 185.653 174.251 139.694 1.00 40.36 166 MET B CA 1
ATOM 6355 C C . MET B 2 166 ? 185.192 173.715 141.046 1.00 42.51 166 MET B C 1
ATOM 6356 O O . MET B 2 166 ? 184.126 174.103 141.532 1.00 42.81 166 MET B O 1
ATOM 6361 N N . ARG B 2 167 ? 186.000 172.835 141.644 1.00 43.45 167 ARG B N 1
ATOM 6362 C CA . ARG B 2 167 ? 185.635 172.172 142.892 1.00 42.99 167 ARG B CA 1
ATOM 6363 C C . ARG B 2 167 ? 184.317 171.423 142.728 1.00 46.41 167 ARG B C 1
ATOM 6364 O O . ARG B 2 167 ? 184.262 170.395 142.045 1.00 48.10 167 ARG B O 1
ATOM 6372 N N . SER B 2 168 ? 183.251 171.924 143.350 1.00 43.65 168 SER B N 1
ATOM 6373 C CA . SER B 2 168 ? 181.935 171.301 143.271 1.00 41.81 168 SER B CA 1
ATOM 6374 C C . SER B 2 168 ? 181.006 171.995 142.282 1.00 43.52 168 SER B C 1
ATOM 6375 O O . SER B 2 168 ? 179.809 171.692 142.256 1.00 45.39 168 SER B O 1
ATOM 6378 N N . GLN B 2 169 ? 181.527 172.905 141.468 1.00 43.74 169 GLN B N 1
ATOM 6379 C CA . GLN B 2 169 ? 180.724 173.728 140.573 1.00 38.12 169 GLN B CA 1
ATOM 6380 C C . GLN B 2 169 ? 180.873 173.252 139.135 1.00 35.94 169 GLN B C 1
ATOM 6381 O O . GLN B 2 169 ? 181.995 173.070 138.647 1.00 39.10 169 GLN B O 1
ATOM 6387 N N . TYR B 2 170 ? 179.737 173.067 138.465 1.00 34.96 170 TYR B N 1
ATOM 6388 C CA . TYR B 2 170 ? 179.673 172.715 137.052 1.00 32.00 170 TYR B CA 1
ATOM 6389 C C . TYR B 2 170 ? 179.235 173.943 136.263 1.00 31.21 170 TYR B C 1
ATOM 6390 O O . TYR B 2 170 ? 178.246 174.590 136.621 1.00 35.00 170 TYR B O 1
ATOM 6399 N N . TYR B 2 171 ? 179.965 174.259 135.200 1.00 29.60 171 TYR B N 1
ATOM 6400 C CA . TYR B 2 171 ? 179.691 175.419 134.367 1.00 27.09 171 TYR B CA 1
ATOM 6401 C C . TYR B 2 171 ? 179.237 174.974 132.983 1.00 28.20 171 TYR B C 1
ATOM 6402 O O . TYR B 2 171 ? 179.808 174.048 132.398 1.00 29.51 171 TYR B O 1
ATOM 6411 N N . GLN B 2 172 ? 178.215 175.652 132.464 1.00 27.56 172 GLN B N 1
ATOM 6412 C CA . GLN B 2 172 ? 177.707 175.360 131.132 1.00 24.69 172 GLN B CA 1
ATOM 6413 C C . GLN B 2 172 ? 178.731 175.750 130.070 1.00 26.13 172 GLN B C 1
ATOM 6414 O O . GLN B 2 172 ? 179.342 176.820 130.136 1.00 26.72 172 GLN B O 1
ATOM 6420 N N . THR B 2 173 ? 178.922 174.868 129.081 1.00 24.64 173 THR B N 1
ATOM 6421 C CA . THR B 2 173 ? 179.817 175.152 127.964 1.00 25.35 173 THR B CA 1
ATOM 6422 C C . THR B 2 173 ? 179.175 174.812 126.626 1.00 24.61 173 THR B C 1
ATOM 6423 O O . THR B 2 173 ? 179.881 174.675 125.621 1.00 26.51 173 THR B O 1
ATOM 6427 N N . ILE B 2 174 ? 177.859 174.646 126.592 1.00 23.89 174 ILE B N 1
ATOM 6428 C CA . ILE B 2 174 ? 177.125 174.522 125.340 1.00 25.15 174 ILE B CA 1
ATOM 6429 C C . ILE B 2 174 ? 176.296 175.787 125.172 1.00 23.59 174 ILE B C 1
ATOM 6430 O O . ILE B 2 174 ? 175.566 176.194 126.087 1.00 23.98 174 ILE B O 1
ATOM 6435 N N . TRP B 2 175 ? 176.443 176.435 124.017 1.00 24.24 175 TRP B N 1
ATOM 6436 C CA . TRP B 2 175 ? 175.807 177.721 123.780 1.00 22.92 175 TRP B CA 1
ATOM 6437 C C . TRP B 2 175 ? 175.173 177.742 122.394 1.00 24.80 175 TRP B C 1
ATOM 6438 O O . TRP B 2 175 ? 175.302 176.801 121.610 1.00 29.10 175 TRP B O 1
ATOM 6449 N N . ALA B 2 176 ? 174.460 178.820 122.089 1.00 25.34 176 ALA B N 1
ATOM 6450 C CA . ALA B 2 176 ? 173.710 178.908 120.845 1.00 25.55 176 ALA B CA 1
ATOM 6451 C C . ALA B 2 176 ? 174.025 180.222 120.153 1.00 28.60 176 ALA B C 1
ATOM 6452 O O . ALA B 2 176 ? 173.952 181.286 120.774 1.00 35.07 176 ALA B O 1
ATOM 6454 N N . ALA B 2 177 ? 174.366 180.145 118.870 1.00 29.32 177 ALA B N 1
ATOM 6455 C CA . ALA B 2 177 ? 174.581 181.346 118.085 1.00 29.06 177 ALA B CA 1
ATOM 6456 C C . ALA B 2 177 ? 173.246 182.003 117.740 1.00 35.34 177 ALA B C 1
ATOM 6457 O O . ALA B 2 177 ? 172.167 181.467 118.007 1.00 38.30 177 ALA B O 1
ATOM 6459 N N . ASP B 2 178 ? 173.327 183.183 117.119 1.00 36.87 178 ASP B N 1
ATOM 6460 C CA . ASP B 2 178 ? 172.118 183.922 116.766 1.00 38.21 178 ASP B CA 1
ATOM 6461 C C . ASP B 2 178 ? 171.335 183.275 115.631 1.00 39.41 178 ASP B C 1
ATOM 6462 O O . ASP B 2 178 ? 170.144 183.568 115.473 1.00 40.94 178 ASP B O 1
ATOM 6467 N N . ASN B 2 179 ? 171.962 182.409 114.840 1.00 39.77 179 ASN B N 1
ATOM 6468 C CA . ASN B 2 179 ? 171.279 181.733 113.746 1.00 38.96 179 ASN B CA 1
ATOM 6469 C C . ASN B 2 179 ? 170.720 180.369 114.135 1.00 38.22 179 ASN B C 1
ATOM 6470 O O . ASN B 2 179 ? 170.158 179.682 113.277 1.00 44.45 179 ASN B O 1
ATOM 6475 N N . GLY B 2 180 ? 170.858 179.961 115.397 1.00 34.55 180 GLY B N 1
ATOM 6476 C CA . GLY B 2 180 ? 170.308 178.716 115.882 1.00 36.19 180 GLY B CA 1
ATOM 6477 C C . GLY B 2 180 ? 171.311 177.593 116.059 1.00 38.89 180 GLY B C 1
ATOM 6478 O O . GLY B 2 180 ? 170.989 176.595 116.715 1.00 42.97 180 GLY B O 1
ATOM 6479 N N . ASP B 2 181 ? 172.508 177.722 115.492 1.00 35.83 181 ASP B N 1
ATOM 6480 C CA . ASP B 2 181 ? 173.520 176.686 115.643 1.00 31.01 181 ASP B CA 1
ATOM 6481 C C . ASP B 2 181 ? 173.954 176.572 117.098 1.00 33.54 181 ASP B C 1
ATOM 6482 O O . ASP B 2 181 ? 174.057 177.573 117.813 1.00 33.91 181 ASP B O 1
ATOM 6487 N N . VAL B 2 182 ? 174.211 175.343 117.537 1.00 32.37 182 VAL B N 1
ATOM 6488 C CA . VAL B 2 182 ? 174.634 175.062 118.904 1.00 27.79 182 VAL B CA 1
ATOM 6489 C C . VAL B 2 182 ? 176.114 174.708 118.885 1.00 26.34 182 VAL B C 1
ATOM 6490 O O . VAL B 2 182 ? 176.535 173.803 118.157 1.00 28.12 182 VAL B O 1
ATOM 6494 N N . TYR B 2 183 ? 176.903 175.416 119.684 1.00 26.68 183 TYR B N 1
ATOM 6495 C CA . TYR B 2 183 ? 178.329 175.151 119.798 1.00 29.59 183 TYR B CA 1
ATOM 6496 C C . TYR B 2 183 ? 178.632 174.498 121.137 1.00 28.42 183 TYR B C 1
ATOM 6497 O O . TYR B 2 183 ? 178.237 175.011 122.192 1.00 28.22 183 TYR B O 1
ATOM 6506 N N . VAL B 2 184 ? 179.337 173.372 121.084 1.00 24.97 184 VAL B N 1
ATOM 6507 C CA . VAL B 2 184 ? 179.687 172.580 122.253 1.00 24.90 184 VAL B CA 1
ATOM 6508 C C . VAL B 2 184 ? 181.185 172.742 122.481 1.00 26.04 184 VAL B C 1
ATOM 6509 O O . VAL B 2 184 ? 182.002 172.309 121.657 1.00 29.29 184 VAL B O 1
ATOM 6513 N N . PHE B 2 185 ? 181.539 173.378 123.596 1.00 25.81 185 PHE B N 1
ATOM 6514 C CA . PHE B 2 185 ? 182.917 173.619 123.999 1.00 24.02 185 PHE B CA 1
ATOM 6515 C C . PHE B 2 185 ? 183.335 172.607 125.059 1.00 26.85 185 PHE B C 1
ATOM 6516 O O . PHE B 2 185 ? 182.534 172.206 125.905 1.00 27.84 185 PHE B O 1
ATOM 6524 N N . SER B 2 186 ? 184.606 172.204 125.019 1.00 27.71 186 SER B N 1
ATOM 6525 C CA . SER B 2 186 ? 185.110 171.271 126.022 1.00 25.60 186 SER B CA 1
ATOM 6526 C C . SER B 2 186 ? 186.508 171.676 126.476 1.00 27.99 186 SER B C 1
ATOM 6527 O O . SER B 2 186 ? 187.421 171.797 125.647 1.00 30.61 186 SER B O 1
ATOM 6530 N N . PRO B 2 187 ? 186.707 171.898 127.775 1.00 28.01 187 PRO B N 1
ATOM 6531 C CA . PRO B 2 187 ? 188.029 172.274 128.298 1.00 27.43 187 PRO B CA 1
ATOM 6532 C C . PRO B 2 187 ? 188.952 171.111 128.632 1.00 30.26 187 PRO B C 1
ATOM 6533 O O . PRO B 2 187 ? 190.098 171.363 129.021 1.00 31.43 187 PRO B O 1
ATOM 6537 N N . SER B 2 188 ? 188.493 169.867 128.505 1.00 32.16 188 SER B N 1
ATOM 6538 C CA . SER B 2 188 ? 189.293 168.681 128.819 1.00 30.10 188 SER B CA 1
ATOM 6539 C C . SER B 2 188 ? 189.820 168.731 130.255 1.00 34.02 188 SER B C 1
ATOM 6540 O O . SER B 2 188 ? 191.024 168.687 130.514 1.00 41.32 188 SER B O 1
ATOM 6543 N N . TYR B 2 189 ? 188.879 168.816 131.197 1.00 33.17 189 TYR B N 1
ATOM 6544 C CA . TYR B 2 189 ? 189.241 168.862 132.609 1.00 33.39 189 TYR B CA 1
ATOM 6545 C C . TYR B 2 189 ? 189.706 167.492 133.091 1.00 36.97 189 TYR B C 1
ATOM 6546 O O . TYR B 2 189 ? 190.537 167.395 134.004 1.00 40.18 189 TYR B O 1
ATOM 6555 N N . ALA B 2 190 ? 189.242 166.426 132.437 1.00 39.09 190 ALA B N 1
ATOM 6556 C CA . ALA B 2 190 ? 189.608 165.061 132.798 1.00 38.74 190 ALA B CA 1
ATOM 6557 C C . ALA B 2 190 ? 191.093 164.805 132.568 1.00 42.25 190 ALA B C 1
ATOM 6558 O O . ALA B 2 190 ? 191.581 163.686 132.765 1.00 44.50 190 ALA B O 1
ATOM 6560 N N . LYS B 2 191 ? 191.811 165.829 132.103 1.00 42.11 191 LYS B N 1
ATOM 6561 C CA . LYS B 2 191 ? 193.257 165.750 132.004 1.00 39.75 191 LYS B CA 1
ATOM 6562 C C . LYS B 2 191 ? 193.935 165.805 133.363 1.00 43.17 191 LYS B C 1
ATOM 6563 O O . LYS B 2 191 ? 195.128 165.500 133.444 1.00 46.31 191 LYS B O 1
ATOM 6569 N N . ILE B 2 192 ? 193.219 166.174 134.427 1.00 44.84 192 ILE B N 1
ATOM 6570 C CA . ILE B 2 192 ? 193.857 166.232 135.741 1.00 45.74 192 ILE B CA 1
ATOM 6571 C C . ILE B 2 192 ? 193.341 165.116 136.645 1.00 49.87 192 ILE B C 1
ATOM 6572 O O . ILE B 2 192 ? 193.280 165.271 137.869 1.00 58.29 192 ILE B O 1
ATOM 6577 N N . MET B 2 193 ? 192.973 163.984 136.054 1.00 50.42 193 MET B N 1
ATOM 6578 C CA . MET B 2 193 ? 192.593 162.812 136.829 1.00 50.78 193 MET B CA 1
ATOM 6579 C C . MET B 2 193 ? 193.834 162.085 137.331 1.00 54.78 193 MET B C 1
ATOM 6580 O O . MET B 2 193 ? 194.856 162.019 136.642 1.00 55.46 193 MET B O 1
ATOM 6585 N N . ASP B 2 194 ? 193.740 161.546 138.550 1.00 57.35 194 ASP B N 1
ATOM 6586 C CA . ASP B 2 194 ? 194.878 160.847 139.138 1.00 59.79 194 ASP B CA 1
ATOM 6587 C C . ASP B 2 194 ? 195.215 159.582 138.358 1.00 57.91 194 ASP B C 1
ATOM 6588 O O . ASP B 2 194 ? 196.393 159.279 138.136 1.00 56.75 194 ASP B O 1
ATOM 6593 N N . ALA B 2 195 ? 194.202 158.827 137.937 1.00 55.16 195 ALA B N 1
ATOM 6594 C CA . ALA B 2 195 ? 194.438 157.600 137.188 1.00 50.81 195 ALA B CA 1
ATOM 6595 C C . ALA B 2 195 ? 194.672 157.905 135.714 1.00 50.68 195 ALA B C 1
ATOM 6596 O O . ALA B 2 195 ? 193.991 158.748 135.124 1.00 52.09 195 ALA B O 1
ATOM 6598 N N . ASP B 2 196 ? 195.646 157.211 135.121 1.00 49.19 196 ASP B N 1
ATOM 6599 C CA . ASP B 2 196 ? 195.972 157.450 133.719 1.00 50.28 196 ASP B CA 1
ATOM 6600 C C . ASP B 2 196 ? 194.881 156.935 132.793 1.00 49.77 196 ASP B C 1
ATOM 6601 O O . ASP B 2 196 ? 194.656 157.511 131.723 1.00 49.11 196 ASP B O 1
ATOM 6606 N N . VAL B 2 197 ? 194.209 155.849 133.176 1.00 51.39 197 VAL B N 1
ATOM 6607 C CA . VAL B 2 197 ? 193.098 155.346 132.376 1.00 49.83 197 VAL B CA 1
ATOM 6608 C C . VAL B 2 197 ? 191.960 156.355 132.335 1.00 49.23 197 VAL B C 1
ATOM 6609 O O . VAL B 2 197 ? 191.178 156.386 131.376 1.00 48.42 197 VAL B O 1
ATOM 6613 N N . GLN B 2 198 ? 191.849 157.193 133.361 1.00 44.97 198 GLN B N 1
ATOM 6614 C CA . GLN B 2 198 ? 190.786 158.180 133.461 1.00 41.97 198 GLN B CA 1
ATOM 6615 C C . GLN B 2 198 ? 191.197 159.546 132.929 1.00 44.79 198 GLN B C 1
ATOM 6616 O O . GLN B 2 198 ? 190.369 160.460 132.910 1.00 48.21 198 GLN B O 1
ATOM 6622 N N . LYS B 2 199 ? 192.448 159.711 132.502 1.00 42.03 199 LYS B N 1
ATOM 6623 C CA . LYS B 2 199 ? 192.861 160.940 131.837 1.00 39.75 199 LYS B CA 1
ATOM 6624 C C . LYS B 2 199 ? 192.396 160.941 130.386 1.00 42.20 199 LYS B C 1
ATOM 6625 O O . LYS B 2 199 ? 192.386 159.901 129.722 1.00 44.35 199 LYS B O 1
ATOM 6631 N N . THR B 2 200 ? 192.019 162.115 129.893 1.00 42.71 200 THR B N 1
ATOM 6632 C CA . THR B 2 200 ? 191.674 162.273 128.486 1.00 37.25 200 THR B CA 1
ATOM 6633 C C . THR B 2 200 ? 192.893 162.720 127.682 1.00 37.24 200 THR B C 1
ATOM 6634 O O . THR B 2 200 ? 193.798 163.376 128.202 1.00 42.59 200 THR B O 1
ATOM 6638 N N . ASN B 2 201 ? 192.920 162.324 126.412 1.00 36.15 201 ASN B N 1
ATOM 6639 C CA . ASN B 2 201 ? 193.983 162.699 125.497 1.00 35.89 201 ASN B CA 1
ATOM 6640 C C . ASN B 2 201 ? 193.522 163.709 124.450 1.00 37.25 201 ASN B C 1
ATOM 6641 O O . ASN B 2 201 ? 194.286 164.038 123.537 1.00 39.19 201 ASN B O 1
ATOM 6646 N N . LEU B 2 202 ? 192.276 164.175 124.548 1.00 36.88 202 LEU B N 1
ATOM 6647 C CA . LEU B 2 202 ? 191.686 165.116 123.603 1.00 33.00 202 LEU B CA 1
ATOM 6648 C C . LEU B 2 202 ? 191.961 166.547 124.050 1.00 36.57 202 LEU B C 1
ATOM 6649 O O . LEU B 2 202 ? 191.648 166.902 125.193 1.00 39.07 202 LEU B O 1
ATOM 6654 N N . PRO B 2 203 ? 192.534 167.390 123.198 1.00 35.49 203 PRO B N 1
ATOM 6655 C CA . PRO B 2 203 ? 192.722 168.795 123.571 1.00 33.12 203 PRO B CA 1
ATOM 6656 C C . PRO B 2 203 ? 191.395 169.536 123.628 1.00 36.11 203 PRO B C 1
ATOM 6657 O O . PRO B 2 203 ? 190.404 169.141 123.010 1.00 39.01 203 PRO B O 1
ATOM 6661 N N . ALA B 2 204 ? 191.388 170.624 124.400 1.00 34.56 204 ALA B N 1
ATOM 6662 C CA . ALA B 2 204 ? 190.190 171.445 124.534 1.00 31.78 204 ALA B CA 1
ATOM 6663 C C . ALA B 2 204 ? 189.735 171.936 123.166 1.00 31.37 204 ALA B C 1
ATOM 6664 O O . ALA B 2 204 ? 190.541 172.432 122.373 1.00 31.95 204 ALA B O 1
ATOM 6666 N N . GLY B 2 205 ? 188.440 171.799 122.885 1.00 29.38 205 GLY B N 1
ATOM 6667 C CA . GLY B 2 205 ? 187.996 172.038 121.525 1.00 27.00 205 GLY B CA 1
ATOM 6668 C C . GLY B 2 205 ? 186.532 172.408 121.424 1.00 27.89 205 GLY B C 1
ATOM 6669 O O . GLY B 2 205 ? 185.827 172.554 122.425 1.00 27.92 205 GLY B O 1
ATOM 6670 N N . VAL B 2 206 ? 186.088 172.579 120.178 1.00 31.24 206 VAL B N 1
ATOM 6671 C CA . VAL B 2 206 ? 184.731 173.010 119.860 1.00 28.97 206 VAL B CA 1
ATOM 6672 C C . VAL B 2 206 ? 184.175 172.133 118.748 1.00 29.51 206 VAL B C 1
ATOM 6673 O O . VAL B 2 206 ? 184.855 171.884 117.744 1.00 30.30 206 VAL B O 1
ATOM 6677 N N . VAL B 2 207 ? 182.929 171.683 118.926 1.00 27.73 207 VAL B N 1
ATOM 6678 C CA . VAL B 2 207 ? 182.150 171.033 117.877 1.00 27.23 207 VAL B CA 1
ATOM 6679 C C . VAL B 2 207 ? 180.831 171.785 117.724 1.00 30.40 207 VAL B C 1
ATOM 6680 O O . VAL B 2 207 ? 180.486 172.647 118.534 1.00 30.20 207 VAL B O 1
ATOM 6684 N N . ARG B 2 208 ? 180.087 171.449 116.669 1.00 30.91 208 ARG B N 1
ATOM 6685 C CA . ARG B 2 208 ? 178.877 172.186 116.324 1.00 30.44 208 ARG B CA 1
ATOM 6686 C C . ARG B 2 208 ? 177.751 171.232 115.942 1.00 33.09 208 ARG B C 1
ATOM 6687 O O . ARG B 2 208 ? 177.982 170.173 115.353 1.00 35.20 208 ARG B O 1
ATOM 6695 N N . ILE B 2 209 ? 176.528 171.626 116.293 1.00 32.92 209 ILE B N 1
ATOM 6696 C CA . ILE B 2 209 ? 175.298 171.026 115.791 1.00 31.24 209 ILE B CA 1
ATOM 6697 C C . ILE B 2 209 ? 174.555 172.111 115.022 1.00 32.68 209 ILE B C 1
ATOM 6698 O O . ILE B 2 209 ? 174.261 173.179 115.576 1.00 36.00 209 ILE B O 1
ATOM 6703 N N . LYS B 2 210 ? 174.253 171.842 113.753 1.00 33.60 210 LYS B N 1
ATOM 6704 C CA . LYS B 2 210 ? 173.576 172.823 112.917 1.00 33.14 210 LYS B CA 1
ATOM 6705 C C . LYS B 2 210 ? 172.111 172.955 113.312 1.00 38.42 210 LYS B C 1
ATOM 6706 O O . LYS B 2 210 ? 171.504 172.028 113.853 1.00 43.54 210 LYS B O 1
ATOM 6712 N N . ALA B 2 211 ? 171.552 174.136 113.050 1.00 41.52 211 ALA B N 1
ATOM 6713 C CA . ALA B 2 211 ? 170.162 174.407 113.400 1.00 44.25 211 ALA B CA 1
ATOM 6714 C C . ALA B 2 211 ? 169.239 173.439 112.668 1.00 50.45 211 ALA B C 1
ATOM 6715 O O . ALA B 2 211 ? 169.392 173.200 111.466 1.00 50.96 211 ALA B O 1
ATOM 6717 N N . GLY B 2 212 ? 168.295 172.863 113.408 1.00 50.55 212 GLY B N 1
ATOM 6718 C CA . GLY B 2 212 ? 167.386 171.902 112.827 1.00 48.95 212 GLY B CA 1
ATOM 6719 C C . GLY B 2 212 ? 167.998 170.561 112.488 1.00 52.68 212 GLY B C 1
ATOM 6720 O O . GLY B 2 212 ? 167.451 169.836 111.651 1.00 57.48 212 GLY B O 1
ATOM 6721 N N . ALA B 2 213 ? 169.111 170.197 113.123 1.00 51.66 213 ALA B N 1
ATOM 6722 C CA . ALA B 2 213 ? 169.789 168.935 112.862 1.00 49.67 213 ALA B CA 1
ATOM 6723 C C . ALA B 2 213 ? 169.909 168.135 114.152 1.00 52.05 213 ALA B C 1
ATOM 6724 O O . ALA B 2 213 ? 169.910 168.695 115.253 1.00 54.11 213 ALA B O 1
ATOM 6726 N N . THR B 2 214 ? 170.006 166.813 114.005 1.00 49.82 214 THR B N 1
ATOM 6727 C CA . THR B 2 214 ? 170.037 165.895 115.137 1.00 49.46 214 THR B CA 1
ATOM 6728 C C . THR B 2 214 ? 171.338 165.099 115.189 1.00 47.37 214 THR B C 1
ATOM 6729 O O . THR B 2 214 ? 171.339 163.932 115.586 1.00 47.54 214 THR B O 1
ATOM 6733 N N . ASP B 2 215 ? 172.449 165.713 114.786 1.00 46.25 215 ASP B N 1
ATOM 6734 C CA . ASP B 2 215 ? 173.754 165.066 114.849 1.00 43.45 215 ASP B CA 1
ATOM 6735 C C . ASP B 2 215 ? 174.826 166.121 114.619 1.00 41.64 215 ASP B C 1
ATOM 6736 O O . ASP B 2 215 ? 174.562 167.186 114.053 1.00 42.69 215 ASP B O 1
ATOM 6741 N N . PHE B 2 216 ? 176.042 165.807 115.063 1.00 41.01 216 PHE B N 1
ATOM 6742 C CA . PHE B 2 216 ? 177.169 166.711 114.880 1.00 37.62 216 PHE B CA 1
ATOM 6743 C C . PHE B 2 216 ? 177.590 166.756 113.417 1.00 40.53 216 PHE B C 1
ATOM 6744 O O . PHE B 2 216 ? 177.542 165.747 112.707 1.00 48.05 216 PHE B O 1
ATOM 6752 N N . ASP B 2 217 ? 178.008 167.936 112.968 1.00 40.55 217 ASP B N 1
ATOM 6753 C CA . ASP B 2 217 ? 178.502 168.119 111.613 1.00 42.23 217 ASP B CA 1
ATOM 6754 C C . ASP B 2 217 ? 180.022 167.928 111.596 1.00 43.66 217 ASP B C 1
ATOM 6755 O O . ASP B 2 217 ? 180.618 167.431 112.556 1.00 44.95 217 ASP B O 1
ATOM 6760 N N . SER B 2 218 ? 180.666 168.319 110.498 1.00 41.53 218 SER B N 1
ATOM 6761 C CA . SER B 2 218 ? 182.103 168.138 110.329 1.00 38.52 218 SER B CA 1
ATOM 6762 C C . SER B 2 218 ? 182.930 169.240 110.982 1.00 42.06 218 SER B C 1
ATOM 6763 O O . SER B 2 218 ? 184.164 169.172 110.942 1.00 46.28 218 SER B O 1
ATOM 6766 N N . TYR B 2 219 ? 182.293 170.248 111.572 1.00 40.27 219 TYR B N 1
ATOM 6767 C CA . TYR B 2 219 ? 183.032 171.363 112.149 1.00 35.01 219 TYR B CA 1
ATOM 6768 C C . TYR B 2 219 ? 183.764 170.931 113.414 1.00 34.86 219 TYR B C 1
ATOM 6769 O O . TYR B 2 219 ? 183.192 170.271 114.287 1.00 39.77 219 TYR B O 1
ATOM 6778 N N . TYR B 2 220 ? 185.037 171.311 113.503 1.00 32.03 220 TYR B N 1
ATOM 6779 C CA . TYR B 2 220 ? 185.847 171.117 114.695 1.00 30.17 220 TYR B CA 1
ATOM 6780 C C . TYR B 2 220 ? 186.860 172.245 114.799 1.00 30.88 220 TYR B C 1
ATOM 6781 O O . TYR B 2 220 ? 187.368 172.737 113.787 1.00 32.62 220 TYR B O 1
ATOM 6790 N N . CYS B 2 221 ? 187.150 172.651 116.033 1.00 30.96 221 CYS B N 1
ATOM 6791 C CA . CYS B 2 221 ? 188.216 173.618 116.273 1.00 28.74 221 CYS B CA 1
ATOM 6792 C C . CYS B 2 221 ? 189.019 173.202 117.495 1.00 28.79 221 CYS B C 1
ATOM 6793 O O . CYS B 2 221 ? 188.445 172.939 118.556 1.00 30.16 221 CYS B O 1
ATOM 6796 N N . ASN B 2 222 ? 190.341 173.141 117.340 1.00 28.71 222 ASN B N 1
ATOM 6797 C CA . ASN B 2 222 ? 191.251 172.810 118.436 1.00 30.38 222 ASN B CA 1
ATOM 6798 C C . ASN B 2 222 ? 191.668 174.116 119.095 1.00 32.30 222 ASN B C 1
ATOM 6799 O O . ASN B 2 222 ? 192.484 174.865 118.555 1.00 34.59 222 ASN B O 1
ATOM 6804 N N . LEU B 2 223 ? 191.101 174.400 120.267 1.00 30.88 223 LEU B N 1
ATOM 6805 C CA . LEU B 2 223 ? 191.367 175.675 120.924 1.00 28.59 223 LEU B CA 1
ATOM 6806 C C . LEU B 2 223 ? 192.752 175.741 121.544 1.00 32.89 223 LEU B C 1
ATOM 6807 O O . LEU B 2 223 ? 193.279 176.843 121.727 1.00 35.94 223 LEU B O 1
ATOM 6812 N N . GLU B 2 224 ? 193.347 174.597 121.873 1.00 36.54 224 GLU B N 1
ATOM 6813 C CA . GLU B 2 224 ? 194.681 174.555 122.455 1.00 37.06 224 GLU B CA 1
ATOM 6814 C C . GLU B 2 224 ? 195.776 174.788 121.424 1.00 37.76 224 GLU B C 1
ATOM 6815 O O . GLU B 2 224 ? 196.953 174.856 121.795 1.00 41.76 224 GLU B O 1
ATOM 6821 N N . GLU B 2 225 ? 195.420 174.898 120.143 1.00 35.56 225 GLU B N 1
ATOM 6822 C CA . GLU B 2 225 ? 196.358 175.291 119.102 1.00 35.72 225 GLU B CA 1
ATOM 6823 C C . GLU B 2 225 ? 196.298 176.780 118.794 1.00 36.47 225 GLU B C 1
ATOM 6824 O O . GLU B 2 225 ? 197.255 177.322 118.229 1.00 39.88 225 GLU B O 1
ATOM 6830 N N . LEU B 2 226 ? 195.199 177.445 119.154 1.00 37.87 226 LEU B N 1
ATOM 6831 C CA . LEU B 2 226 ? 195.042 178.876 118.934 1.00 37.09 226 LEU B CA 1
ATOM 6832 C C . LEU B 2 226 ? 195.413 179.709 120.151 1.00 37.27 226 LEU B C 1
ATOM 6833 O O . LEU B 2 226 ? 195.674 180.908 120.006 1.00 42.73 226 LEU B O 1
ATOM 6838 N N . SER B 2 227 ? 195.445 179.104 121.339 1.00 36.15 227 SER B N 1
ATOM 6839 C CA . SER B 2 227 ? 195.675 179.820 122.587 1.00 37.84 227 SER B CA 1
ATOM 6840 C C . SER B 2 227 ? 197.041 179.519 123.194 1.00 40.96 227 SER B C 1
ATOM 6841 O O . SER B 2 227 ? 197.264 179.802 124.376 1.00 41.73 227 SER B O 1
ATOM 6844 N N . GLY B 2 228 ? 197.958 178.957 122.415 1.00 41.77 228 GLY B N 1
ATOM 6845 C CA . GLY B 2 228 ? 199.267 178.610 122.944 1.00 40.10 228 GLY B CA 1
ATOM 6846 C C . GLY B 2 228 ? 199.244 177.505 123.979 1.00 44.32 228 GLY B C 1
ATOM 6847 O O . GLY B 2 228 ? 199.936 177.602 125.000 1.00 48.56 228 GLY B O 1
ATOM 6848 N N . GLY B 2 229 ? 198.459 176.459 123.742 1.00 40.65 229 GLY B N 1
ATOM 6849 C CA . GLY B 2 229 ? 198.380 175.339 124.662 1.00 39.86 229 GLY B CA 1
ATOM 6850 C C . GLY B 2 229 ? 197.753 175.660 126.002 1.00 41.55 229 GLY B C 1
ATOM 6851 O O . GLY B 2 229 ? 198.242 175.191 127.036 1.00 44.91 229 GLY B O 1
ATOM 6852 N N . LYS B 2 230 ? 196.687 176.456 126.011 1.00 39.67 230 LYS B N 1
ATOM 6853 C CA . LYS B 2 230 ? 195.963 176.795 127.226 1.00 38.59 230 LYS B CA 1
ATOM 6854 C C . LYS B 2 230 ? 194.539 176.262 127.134 1.00 38.07 230 LYS B C 1
ATOM 6855 O O . LYS B 2 230 ? 194.014 176.022 126.042 1.00 40.71 230 LYS B O 1
ATOM 6861 N N . SER B 2 231 ? 193.918 176.073 128.297 1.00 35.08 231 SER B N 1
ATOM 6862 C CA . SER B 2 231 ? 192.529 175.654 128.387 1.00 33.91 231 SER B CA 1
ATOM 6863 C C . SER B 2 231 ? 191.716 176.817 128.951 1.00 35.30 231 SER B C 1
ATOM 6864 O O . SER B 2 231 ? 192.250 177.903 129.201 1.00 34.75 231 SER B O 1
ATOM 6867 N N . PHE B 2 232 ? 190.420 176.586 129.171 1.00 30.78 232 PHE B N 1
ATOM 6868 C CA . PHE B 2 232 ? 189.518 177.618 129.667 1.00 27.76 232 PHE B CA 1
ATOM 6869 C C . PHE B 2 232 ? 188.669 177.078 130.811 1.00 29.39 232 PHE B C 1
ATOM 6870 O O . PHE B 2 232 ? 188.392 175.878 130.892 1.00 32.73 232 PHE B O 1
ATOM 6878 N N . LEU B 2 233 ? 188.268 177.982 131.703 1.00 27.14 233 LEU B N 1
ATOM 6879 C CA . LEU B 2 233 ? 187.405 177.644 132.827 1.00 26.13 233 LEU B CA 1
ATOM 6880 C C . LEU B 2 233 ? 185.928 177.795 132.474 1.00 30.08 233 LEU B C 1
ATOM 6881 O O . LEU B 2 233 ? 185.120 176.911 132.774 1.00 30.68 233 LEU B O 1
ATOM 6886 N N . ARG B 2 234 ? 185.565 178.903 131.832 1.00 30.15 234 ARG B N 1
ATOM 6887 C CA . ARG B 2 234 ? 184.174 179.208 131.536 1.00 25.05 234 ARG B CA 1
ATOM 6888 C C . ARG B 2 234 ? 184.073 179.808 130.141 1.00 24.62 234 ARG B C 1
ATOM 6889 O O . ARG B 2 234 ? 185.045 180.338 129.597 1.00 26.29 234 ARG B O 1
ATOM 6897 N N . CYS B 2 235 ? 182.874 179.726 129.569 1.00 21.69 235 CYS B N 1
ATOM 6898 C CA . CYS B 2 235 ? 182.613 180.348 128.281 1.00 20.52 235 CYS B CA 1
ATOM 6899 C C . CYS B 2 235 ? 181.174 180.836 128.246 1.00 22.69 235 CYS B C 1
ATOM 6900 O O . CYS B 2 235 ? 180.282 180.241 128.857 1.00 22.65 235 CYS B O 1
ATOM 6903 N N . TRP B 2 236 ? 180.965 181.939 127.534 1.00 22.12 236 TRP B N 1
ATOM 6904 C CA . TRP B 2 236 ? 179.648 182.533 127.363 1.00 20.10 236 TRP B CA 1
ATOM 6905 C C . TRP B 2 236 ? 179.505 182.981 125.915 1.00 23.34 236 TRP B C 1
ATOM 6906 O O . TRP B 2 236 ? 180.484 183.066 125.172 1.00 27.28 236 TRP B O 1
ATOM 6917 N N . HIS B 2 237 ? 178.272 183.271 125.515 1.00 24.08 237 HIS B N 1
ATOM 6918 C CA . HIS B 2 237 ? 177.998 183.840 124.203 1.00 24.29 237 HIS B CA 1
ATOM 6919 C C . HIS B 2 237 ? 177.975 185.361 124.301 1.00 27.54 237 HIS B C 1
ATOM 6920 O O . HIS B 2 237 ? 177.593 185.922 125.329 1.00 32.75 237 HIS B O 1
ATOM 6927 N N . ILE B 2 238 ? 178.426 186.029 123.237 1.00 27.72 238 ILE B N 1
ATOM 6928 C CA . ILE B 2 238 ? 178.409 187.489 123.218 1.00 31.06 238 ILE B CA 1
ATOM 6929 C C . ILE B 2 238 ? 177.360 187.986 122.233 1.00 34.74 238 ILE B C 1
ATOM 6930 O O . ILE B 2 238 ? 176.361 188.596 122.630 1.00 38.99 238 ILE B O 1
ATOM 6935 N N . THR B 2 239 ? 177.571 187.709 120.948 1.00 33.71 239 THR B N 1
ATOM 6936 C CA . THR B 2 239 ? 176.664 188.144 119.894 1.00 32.13 239 THR B CA 1
ATOM 6937 C C . THR B 2 239 ? 177.068 187.464 118.594 1.00 34.33 239 THR B C 1
ATOM 6938 O O . THR B 2 239 ? 178.256 187.235 118.353 1.00 39.55 239 THR B O 1
ATOM 6942 N N . GLY B 2 240 ? 176.077 187.140 117.771 1.00 34.90 240 GLY B N 1
ATOM 6943 C CA . GLY B 2 240 ? 176.356 186.425 116.537 1.00 33.44 240 GLY B CA 1
ATOM 6944 C C . GLY B 2 240 ? 177.002 185.088 116.842 1.00 37.35 240 GLY B C 1
ATOM 6945 O O . GLY B 2 240 ? 176.457 184.261 117.582 1.00 39.67 240 GLY B O 1
ATOM 6946 N N . ASP B 2 241 ? 178.186 184.866 116.274 1.00 37.77 241 ASP B N 1
ATOM 6947 C CA . ASP B 2 241 ? 178.994 183.688 116.566 1.00 33.26 241 ASP B CA 1
ATOM 6948 C C . ASP B 2 241 ? 180.246 184.037 117.370 1.00 32.91 241 ASP B C 1
ATOM 6949 O O . ASP B 2 241 ? 181.265 183.348 117.278 1.00 35.30 241 ASP B O 1
ATOM 6954 N N . TYR B 2 242 ? 180.179 185.107 118.161 1.00 32.12 242 TYR B N 1
ATOM 6955 C CA . TYR B 2 242 ? 181.261 185.490 119.057 1.00 28.98 242 TYR B CA 1
ATOM 6956 C C . TYR B 2 242 ? 181.023 184.897 120.439 1.00 27.12 242 TYR B C 1
ATOM 6957 O O . TYR B 2 242 ? 179.897 184.902 120.944 1.00 28.36 242 TYR B O 1
ATOM 6966 N N . PHE B 2 243 ? 182.088 184.379 121.047 1.00 25.59 243 PHE B N 1
ATOM 6967 C CA . PHE B 2 243 ? 182.013 183.808 122.383 1.00 23.86 243 PHE B CA 1
ATOM 6968 C C . PHE B 2 243 ? 183.166 184.328 123.229 1.00 25.29 243 PHE B C 1
ATOM 6969 O O . PHE B 2 243 ? 184.252 184.617 122.720 1.00 27.91 243 PHE B O 1
ATOM 6977 N N . LEU B 2 244 ? 182.912 184.450 124.528 1.00 23.65 244 LEU B N 1
ATOM 6978 C CA . LEU B 2 244 ? 183.885 184.952 125.492 1.00 23.91 244 LEU B CA 1
ATOM 6979 C C . LEU B 2 244 ? 184.357 183.799 126.365 1.00 23.49 244 LEU B C 1
ATOM 6980 O O . LEU B 2 244 ? 183.541 183.125 127.003 1.00 24.40 244 LEU B O 1
ATOM 6985 N N . LEU B 2 245 ? 185.670 183.584 126.401 1.00 22.30 245 LEU B N 1
ATOM 6986 C CA . LEU B 2 245 ? 186.274 182.478 127.132 1.00 24.15 245 LEU B CA 1
ATOM 6987 C C . LEU B 2 245 ? 187.157 183.026 128.244 1.00 25.82 245 LEU B C 1
ATOM 6988 O O . LEU B 2 245 ? 187.929 183.965 128.022 1.00 28.96 245 LEU B O 1
ATOM 6993 N N . GLN B 2 246 ? 187.042 182.440 129.437 1.00 25.29 246 GLN B N 1
ATOM 6994 C CA . GLN B 2 246 ? 187.906 182.770 130.564 1.00 25.84 246 GLN B CA 1
ATOM 6995 C C . GLN B 2 246 ? 189.049 181.761 130.571 1.00 29.30 246 GLN B C 1
ATOM 6996 O O . GLN B 2 246 ? 188.850 180.587 130.902 1.00 32.49 246 GLN B O 1
ATOM 7002 N N . MET B 2 247 ? 190.242 182.221 130.209 1.00 27.81 247 MET B N 1
ATOM 7003 C CA . MET B 2 247 ? 191.364 181.347 129.895 1.00 30.10 247 MET B CA 1
ATOM 7004 C C . MET B 2 247 ? 192.289 181.177 131.092 1.00 32.49 247 MET B C 1
ATOM 7005 O O . MET B 2 247 ? 192.508 182.115 131.864 1.00 36.39 247 MET B O 1
ATOM 7010 N N . TYR B 2 248 ? 192.826 179.969 131.240 1.00 31.79 248 TYR B N 1
ATOM 7011 C CA . TYR B 2 248 ? 193.860 179.727 132.234 1.00 33.39 248 TYR B CA 1
ATOM 7012 C C . TYR B 2 248 ? 195.176 180.357 131.798 1.00 38.69 248 TYR B C 1
ATOM 7013 O O . TYR B 2 248 ? 195.535 180.337 130.617 1.00 41.50 248 TYR B O 1
ATOM 7022 N N . THR B 2 249 ? 195.907 180.908 132.766 1.00 38.92 249 THR B N 1
ATOM 7023 C CA . THR B 2 249 ? 197.275 181.349 132.525 1.00 39.61 249 THR B CA 1
ATOM 7024 C C . THR B 2 249 ? 198.300 180.256 132.798 1.00 40.59 249 THR B C 1
ATOM 7025 O O . THR B 2 249 ? 199.407 180.312 132.249 1.00 43.00 249 THR B O 1
ATOM 7029 N N . GLY B 2 250 ? 197.957 179.269 133.622 1.00 41.87 250 GLY B N 1
ATOM 7030 C CA . GLY B 2 250 ? 198.825 178.136 133.869 1.00 42.23 250 GLY B CA 1
ATOM 7031 C C . GLY B 2 250 ? 198.201 176.830 133.424 1.00 45.93 250 GLY B C 1
ATOM 7032 O O . GLY B 2 250 ? 197.850 176.663 132.251 1.00 51.93 250 GLY B O 1
ATOM 7033 N N . GLU B 2 251 ? 198.072 175.887 134.350 1.00 45.10 251 GLU B N 1
ATOM 7034 C CA . GLU B 2 251 ? 197.524 174.572 134.063 1.00 44.99 251 GLU B CA 1
ATOM 7035 C C . GLU B 2 251 ? 196.116 174.464 134.631 1.00 41.25 251 GLU B C 1
ATOM 7036 O O . GLU B 2 251 ? 195.786 175.095 135.640 1.00 43.01 251 GLU B O 1
ATOM 7042 N N . ILE B 2 252 ? 195.281 173.665 133.962 1.00 37.40 252 ILE B N 1
ATOM 7043 C CA . ILE B 2 252 ? 193.924 173.453 134.447 1.00 37.66 252 ILE B CA 1
ATOM 7044 C C . ILE B 2 252 ? 193.974 172.744 135.794 1.00 39.89 252 ILE B C 1
ATOM 7045 O O . ILE B 2 252 ? 194.777 171.827 136.012 1.00 42.19 252 ILE B O 1
ATOM 7050 N N . ASN B 2 253 ? 193.130 173.193 136.721 1.00 37.24 253 ASN B N 1
ATOM 7051 C CA . ASN B 2 253 ? 193.143 172.688 138.086 1.00 37.33 253 ASN B CA 1
ATOM 7052 C C . ASN B 2 253 ? 191.744 172.791 138.680 1.00 43.57 253 ASN B C 1
ATOM 7053 O O . ASN B 2 253 ? 190.842 173.404 138.103 1.00 44.93 253 ASN B O 1
ATOM 7058 N N . SER B 2 254 ? 191.573 172.178 139.854 1.00 43.72 254 SER B N 1
ATOM 7059 C CA . SER B 2 254 ? 190.253 172.051 140.461 1.00 44.16 254 SER B CA 1
ATOM 7060 C C . SER B 2 254 ? 189.817 173.296 141.224 1.00 46.19 254 SER B C 1
ATOM 7061 O O . SER B 2 254 ? 188.626 173.434 141.526 1.00 48.52 254 SER B O 1
ATOM 7064 N N . ARG B 2 255 ? 190.745 174.200 141.540 1.00 48.12 255 ARG B N 1
ATOM 7065 C CA . ARG B 2 255 ? 190.437 175.394 142.315 1.00 48.78 255 ARG B CA 1
ATOM 7066 C C . ARG B 2 255 ? 190.347 176.645 141.453 1.00 46.51 255 ARG B C 1
ATOM 7067 O O . ARG B 2 255 ? 190.035 177.719 141.975 1.00 48.81 255 ARG B O 1
ATOM 7075 N N . GLY B 2 256 ? 190.591 176.531 140.150 1.00 43.53 256 GLY B N 1
ATOM 7076 C CA . GLY B 2 256 ? 190.479 177.681 139.275 1.00 39.17 256 GLY B CA 1
ATOM 7077 C C . GLY B 2 256 ? 191.595 178.688 139.393 1.00 40.50 256 GLY B C 1
ATOM 7078 O O . GLY B 2 256 ? 191.423 179.839 138.979 1.00 43.03 256 GLY B O 1
ATOM 7079 N N . THR B 2 257 ? 192.747 178.284 139.921 1.00 41.87 257 THR B N 1
ATOM 7080 C CA . THR B 2 257 ? 193.876 179.197 140.036 1.00 38.88 257 THR B CA 1
ATOM 7081 C C . THR B 2 257 ? 194.440 179.503 138.656 1.00 38.87 257 THR B C 1
ATOM 7082 O O . THR B 2 257 ? 194.703 178.593 137.864 1.00 43.35 257 THR B O 1
ATOM 7086 N N . GLY B 2 258 ? 194.631 180.789 138.373 1.00 34.93 258 GLY B N 1
ATOM 7087 C CA . GLY B 2 258 ? 195.233 181.221 137.130 1.00 35.92 258 GLY B CA 1
ATOM 7088 C C . GLY B 2 258 ? 194.271 181.586 136.019 1.00 37.32 258 GLY B C 1
ATOM 7089 O O . GLY B 2 258 ? 194.727 181.949 134.926 1.00 38.31 258 GLY B O 1
ATOM 7090 N N . ALA B 2 259 ? 192.961 181.504 136.253 1.00 37.08 259 ALA B N 1
ATOM 7091 C CA . ALA B 2 259 ? 191.971 181.894 135.248 1.00 32.41 259 ALA B CA 1
ATOM 7092 C C . ALA B 2 259 ? 191.761 183.401 135.351 1.00 34.04 259 ALA B C 1
ATOM 7093 O O . ALA B 2 259 ? 190.757 183.895 135.871 1.00 37.40 259 ALA B O 1
ATOM 7095 N N . THR B 2 260 ? 192.736 184.149 134.825 1.00 34.26 260 THR B N 1
ATOM 7096 C CA . THR B 2 260 ? 192.760 185.600 134.969 1.00 33.83 260 THR B CA 1
ATOM 7097 C C . THR B 2 260 ? 192.858 186.323 133.629 1.00 31.44 260 THR B C 1
ATOM 7098 O O . THR B 2 260 ? 193.246 187.494 133.595 1.00 31.32 260 THR B O 1
ATOM 7102 N N . ARG B 2 261 ? 192.515 185.660 132.527 1.00 32.46 261 ARG B N 1
ATOM 7103 C CA . ARG B 2 261 ? 192.533 186.286 131.214 1.00 30.54 261 ARG B CA 1
ATOM 7104 C C . ARG B 2 261 ? 191.245 185.960 130.473 1.00 29.57 261 ARG B C 1
ATOM 7105 O O . ARG B 2 261 ? 190.572 184.966 130.759 1.00 30.66 261 ARG B O 1
ATOM 7113 N N . MET B 2 262 ? 190.903 186.821 129.518 1.00 27.96 262 MET B N 1
ATOM 7114 C CA . MET B 2 262 ? 189.708 186.657 128.707 1.00 25.31 262 MET B CA 1
ATOM 7115 C C . MET B 2 262 ? 190.079 186.681 127.232 1.00 28.02 262 MET B C 1
ATOM 7116 O O . MET B 2 262 ? 191.027 187.357 126.823 1.00 33.00 262 MET B O 1
ATOM 7121 N N . ALA B 2 263 ? 189.321 185.930 126.439 1.00 29.13 263 ALA B N 1
ATOM 7122 C CA . ALA B 2 263 ? 189.543 185.846 125.005 1.00 27.99 263 ALA B CA 1
ATOM 7123 C C . ALA B 2 263 ? 188.203 185.818 124.289 1.00 29.67 263 ALA B C 1
ATOM 7124 O O . ALA B 2 263 ? 187.193 185.372 124.840 1.00 32.09 263 ALA B O 1
ATOM 7126 N N . VAL B 2 264 ? 188.206 186.304 123.051 1.00 28.08 264 VAL B N 1
ATOM 7127 C CA . VAL B 2 264 ? 187.043 186.287 122.175 1.00 29.14 264 VAL B CA 1
ATOM 7128 C C . VAL B 2 264 ? 187.293 185.262 121.080 1.00 31.54 264 VAL B C 1
ATOM 7129 O O . VAL B 2 264 ? 188.332 185.300 120.407 1.00 29.74 264 VAL B O 1
ATOM 7133 N N . PHE B 2 265 ? 186.345 184.344 120.911 1.00 30.61 265 PHE B N 1
ATOM 7134 C CA . PHE B 2 265 ? 186.415 183.295 119.902 1.00 30.18 265 PHE B CA 1
ATOM 7135 C C . PHE B 2 265 ? 185.317 183.529 118.875 1.00 28.68 265 PHE B C 1
ATOM 7136 O O . PHE B 2 265 ? 184.136 183.622 119.232 1.00 29.72 265 PHE B O 1
ATOM 7144 N N . LYS B 2 266 ? 185.708 183.623 117.608 1.00 31.40 266 LYS B N 1
ATOM 7145 C CA . LYS B 2 266 ? 184.774 183.719 116.498 1.00 33.43 266 LYS B CA 1
ATOM 7146 C C . LYS B 2 266 ? 184.737 182.362 115.804 1.00 37.10 266 LYS B C 1
ATOM 7147 O O . LYS B 2 266 ? 185.761 181.891 115.294 1.00 39.12 266 LYS B O 1
ATOM 7153 N N . ALA B 2 267 ? 183.559 181.735 115.800 1.00 36.91 267 ALA B N 1
ATOM 7154 C CA . ALA B 2 267 ? 183.440 180.363 115.312 1.00 35.62 267 ALA B CA 1
ATOM 7155 C C . ALA B 2 267 ? 183.752 180.264 113.822 1.00 41.43 267 ALA B C 1
ATOM 7156 O O . ALA B 2 267 ? 184.481 179.365 113.388 1.00 44.58 267 ALA B O 1
ATOM 7158 N N . THR B 2 268 ? 183.200 181.171 113.018 1.00 43.68 268 THR B N 1
ATOM 7159 C CA . THR B 2 268 ? 183.413 181.176 111.571 1.00 46.37 268 THR B CA 1
ATOM 7160 C C . THR B 2 268 ? 184.478 182.188 111.150 1.00 45.16 268 THR B C 1
ATOM 7161 O O . THR B 2 268 ? 184.372 182.829 110.098 1.00 49.10 268 THR B O 1
ATOM 7165 N N . GLY B 2 269 ? 185.517 182.350 111.966 1.00 43.41 269 GLY B N 1
ATOM 7166 C CA . GLY B 2 269 ? 186.539 183.346 111.716 1.00 48.14 269 GLY B CA 1
ATOM 7167 C C . GLY B 2 269 ? 187.458 183.052 110.548 1.00 55.89 269 GLY B C 1
ATOM 7168 O O . GLY B 2 269 ? 187.422 183.755 109.533 1.00 66.83 269 GLY B O 1
ATOM 7169 N N . ASN B 2 270 ? 188.284 182.015 110.673 1.00 51.80 270 ASN B N 1
ATOM 7170 C CA . ASN B 2 270 ? 189.302 181.714 109.665 1.00 51.56 270 ASN B CA 1
ATOM 7171 C C . ASN B 2 270 ? 188.746 180.758 108.606 1.00 56.27 270 ASN B C 1
ATOM 7172 O O . ASN B 2 270 ? 189.188 179.621 108.450 1.00 61.95 270 ASN B O 1
ATOM 7177 N N . GLY B 2 271 ? 187.759 181.250 107.859 1.00 54.81 271 GLY B N 1
ATOM 7178 C CA . GLY B 2 271 ? 187.127 180.439 106.837 1.00 55.10 271 GLY B CA 1
ATOM 7179 C C . GLY B 2 271 ? 186.458 179.204 107.406 1.00 54.66 271 GLY B C 1
ATOM 7180 O O . GLY B 2 271 ? 186.693 178.089 106.928 1.00 56.31 271 GLY B O 1
ATOM 7181 N N . ASP B 2 272 ? 185.655 179.400 108.455 1.00 52.99 272 ASP B N 1
ATOM 7182 C CA . ASP B 2 272 ? 184.946 178.327 109.152 1.00 51.87 272 ASP B CA 1
ATOM 7183 C C . ASP B 2 272 ? 185.899 177.442 109.958 1.00 53.77 272 ASP B C 1
ATOM 7184 O O . ASP B 2 272 ? 185.626 176.260 110.171 1.00 54.96 272 ASP B O 1
ATOM 7189 N N . LYS B 2 273 ? 187.021 178.002 110.420 1.00 50.92 273 LYS B N 1
ATOM 7190 C CA . LYS B 2 273 ? 187.975 177.269 111.246 1.00 48.85 273 LYS B CA 1
ATOM 7191 C C . LYS B 2 273 ? 188.103 177.822 112.658 1.00 46.44 273 LYS B C 1
ATOM 7192 O O . LYS B 2 273 ? 188.868 177.267 113.458 1.00 47.03 273 LYS B O 1
ATOM 7198 N N . GLY B 2 274 ? 187.422 178.921 112.976 1.00 42.77 274 GLY B N 1
ATOM 7199 C CA . GLY B 2 274 ? 187.526 179.525 114.291 1.00 37.60 274 GLY B CA 1
ATOM 7200 C C . GLY B 2 274 ? 188.782 180.348 114.504 1.00 38.26 274 GLY B C 1
ATOM 7201 O O . GLY B 2 274 ? 189.862 179.978 114.034 1.00 39.10 274 GLY B O 1
ATOM 7202 N N . GLU B 2 275 ? 188.647 181.477 115.199 1.00 37.87 275 GLU B N 1
ATOM 7203 C CA . GLU B 2 275 ? 189.767 182.361 115.481 1.00 35.54 275 GLU B CA 1
ATOM 7204 C C . GLU B 2 275 ? 189.634 182.857 116.911 1.00 34.61 275 GLU B C 1
ATOM 7205 O O . GLU B 2 275 ? 188.521 183.051 117.404 1.00 36.26 275 GLU B O 1
ATOM 7211 N N . LEU B 2 276 ? 190.768 183.042 117.578 1.00 33.86 276 LEU B N 1
ATOM 7212 C CA . LEU B 2 276 ? 190.786 183.421 118.983 1.00 31.36 276 LEU B CA 1
ATOM 7213 C C . LEU B 2 276 ? 191.699 184.620 119.170 1.00 34.33 276 LEU B C 1
ATOM 7214 O O . LEU B 2 276 ? 192.836 184.618 118.689 1.00 36.61 276 LEU B O 1
ATOM 7219 N N . TYR B 2 277 ? 191.197 185.637 119.871 1.00 34.13 277 TYR B N 1
ATOM 7220 C CA . TYR B 2 277 ? 191.947 186.852 120.144 1.00 32.80 277 TYR B CA 1
ATOM 7221 C C . TYR B 2 277 ? 191.833 187.216 121.620 1.00 33.36 277 TYR B C 1
ATOM 7222 O O . TYR B 2 277 ? 190.725 187.316 122.154 1.00 35.40 277 TYR B O 1
ATOM 7231 N N . TYR B 2 278 ? 192.968 187.420 122.282 1.00 33.05 278 TYR B N 1
ATOM 7232 C CA . TYR B 2 278 ? 192.919 187.849 123.673 1.00 30.97 278 TYR B CA 1
ATOM 7233 C C . TYR B 2 278 ? 192.427 189.288 123.783 1.00 33.30 278 TYR B C 1
ATOM 7234 O O . TYR B 2 278 ? 192.742 190.138 122.946 1.00 35.85 278 TYR B O 1
ATOM 7243 N N . VAL B 2 279 ? 191.651 189.558 124.836 1.00 33.30 279 VAL B N 1
ATOM 7244 C CA . VAL B 2 279 ? 191.026 190.863 125.033 1.00 32.99 279 VAL B CA 1
ATOM 7245 C C . VAL B 2 279 ? 192.065 191.863 125.525 1.00 34.94 279 VAL B C 1
ATOM 7246 O O . VAL B 2 279 ? 192.923 191.534 126.355 1.00 36.34 279 VAL B O 1
ATOM 7250 N N . ASP B 2 280 ? 191.990 193.095 125.020 1.00 37.14 280 ASP B N 1
ATOM 7251 C CA . ASP B 2 280 ? 192.867 194.180 125.436 1.00 34.29 280 ASP B CA 1
ATOM 7252 C C . ASP B 2 280 ? 192.089 195.198 126.263 1.00 34.80 280 ASP B C 1
ATOM 7253 O O . ASP B 2 280 ? 190.888 195.399 126.062 1.00 38.77 280 ASP B O 1
ATOM 7258 N N . GLY B 2 281 ? 192.790 195.844 127.197 1.00 32.80 281 GLY B N 1
ATOM 7259 C CA . GLY B 2 281 ? 192.214 196.869 128.044 1.00 31.55 281 GLY B CA 1
ATOM 7260 C C . GLY B 2 281 ? 191.887 196.425 129.454 1.00 31.90 281 GLY B C 1
ATOM 7261 O O . GLY B 2 281 ? 191.656 197.282 130.317 1.00 35.75 281 GLY B O 1
ATOM 7262 N N . LEU B 2 282 ? 191.856 195.123 129.712 1.00 34.03 282 LEU B N 1
ATOM 7263 C CA . LEU B 2 282 ? 191.618 194.619 131.053 1.00 34.83 282 LEU B CA 1
ATOM 7264 C C . LEU B 2 282 ? 192.863 194.799 131.920 1.00 36.81 282 LEU B C 1
ATOM 7265 O O . LEU B 2 282 ? 193.971 194.966 131.403 1.00 37.24 282 LEU B O 1
ATOM 7270 N N . PRO B 2 283 ? 192.710 194.777 133.246 1.00 34.69 283 PRO B N 1
ATOM 7271 C CA . PRO B 2 283 ? 193.892 194.819 134.113 1.00 38.57 283 PRO B CA 1
ATOM 7272 C C . PRO B 2 283 ? 194.740 193.571 133.933 1.00 41.32 283 PRO B C 1
ATOM 7273 O O . PRO B 2 283 ? 194.274 192.539 133.445 1.00 40.33 283 PRO B O 1
ATOM 7277 N N . GLU B 2 284 ? 196.015 193.694 134.303 1.00 42.29 284 GLU B N 1
ATOM 7278 C CA . GLU B 2 284 ? 196.958 192.601 134.117 1.00 42.48 284 GLU B CA 1
ATOM 7279 C C . GLU B 2 284 ? 196.534 191.376 134.930 1.00 42.54 284 GLU B C 1
ATOM 7280 O O . GLU B 2 284 ? 195.899 191.506 135.980 1.00 43.46 284 GLU B O 1
ATOM 7286 N N . PRO B 2 285 ? 196.858 190.168 134.453 1.00 40.88 285 PRO B N 1
ATOM 7287 C CA . PRO B 2 285 ? 196.389 188.955 135.145 1.00 37.00 285 PRO B CA 1
ATOM 7288 C C . PRO B 2 285 ? 196.830 188.871 136.592 1.00 41.28 285 PRO B C 1
ATOM 7289 O O . PRO B 2 285 ? 196.105 188.303 137.418 1.00 40.42 285 PRO B O 1
ATOM 7293 N N . ASP B 2 286 ? 197.998 189.423 136.928 1.00 43.48 286 ASP B N 1
ATOM 7294 C CA . ASP B 2 286 ? 198.447 189.433 138.314 1.00 43.96 286 ASP B CA 1
ATOM 7295 C C . ASP B 2 286 ? 197.641 190.400 139.173 1.00 46.71 286 ASP B C 1
ATOM 7296 O O . ASP B 2 286 ? 197.662 190.283 140.403 1.00 49.50 286 ASP B O 1
ATOM 7301 N N . ARG B 2 287 ? 196.933 191.347 138.556 1.00 44.11 287 ARG B N 1
ATOM 7302 C CA . ARG B 2 287 ? 196.173 192.359 139.276 1.00 39.50 287 ARG B CA 1
ATOM 7303 C C . ARG B 2 287 ? 194.672 192.085 139.257 1.00 37.32 287 ARG B C 1
ATOM 7304 O O . ARG B 2 287 ? 193.875 193.017 139.406 1.00 40.00 287 ARG B O 1
ATOM 7312 N N . ILE B 2 288 ? 194.273 190.828 139.076 1.00 36.19 288 ILE B N 1
ATOM 7313 C CA . ILE B 2 288 ? 192.872 190.431 138.998 1.00 36.19 288 ILE B CA 1
ATOM 7314 C C . ILE B 2 288 ? 192.612 189.399 140.084 1.00 34.20 288 ILE B C 1
ATOM 7315 O O . ILE B 2 288 ? 193.376 188.435 140.222 1.00 36.73 288 ILE B O 1
ATOM 7320 N N . SER B 2 289 ? 191.542 189.598 140.858 1.00 32.24 289 SER B N 1
ATOM 7321 C CA . SER B 2 289 ? 191.149 188.647 141.889 1.00 32.29 289 SER B CA 1
ATOM 7322 C C . SER B 2 289 ? 190.095 187.656 141.415 1.00 32.60 289 SER B C 1
ATOM 7323 O O . SER B 2 289 ? 190.203 186.467 141.720 1.00 34.62 289 SER B O 1
ATOM 7326 N N . SER B 2 290 ? 189.099 188.114 140.657 1.00 33.54 290 SER B N 1
ATOM 7327 C CA . SER B 2 290 ? 188.058 187.252 140.109 1.00 32.36 290 SER B CA 1
ATOM 7328 C C . SER B 2 290 ? 187.226 188.054 139.119 1.00 29.46 290 SER B C 1
ATOM 7329 O O . SER B 2 290 ? 187.274 189.287 139.094 1.00 29.33 290 SER B O 1
ATOM 7332 N N . PHE B 2 291 ? 186.465 187.337 138.302 1.00 29.70 291 PHE B N 1
ATOM 7333 C CA . PHE B 2 291 ? 185.473 187.931 137.418 1.00 24.86 291 PHE B CA 1
ATOM 7334 C C . PHE B 2 291 ? 184.072 187.590 137.909 1.00 28.75 291 PHE B C 1
ATOM 7335 O O . PHE B 2 291 ? 183.881 186.723 138.765 1.00 31.71 291 PHE B O 1
ATOM 7343 N N . SER B 2 292 ? 183.087 188.291 137.352 1.00 30.15 292 SER B N 1
ATOM 7344 C CA . SER B 2 292 ? 181.696 187.998 137.663 1.00 27.56 292 SER B CA 1
ATOM 7345 C C . SER B 2 292 ? 181.277 186.673 137.033 1.00 32.69 292 SER B C 1
ATOM 7346 O O . SER B 2 292 ? 181.831 186.235 136.021 1.00 34.69 292 SER B O 1
ATOM 7349 N N . GLY B 2 293 ? 180.289 186.028 137.657 1.00 32.51 293 GLY B N 1
ATOM 7350 C CA . GLY B 2 293 ? 179.873 184.714 137.194 1.00 30.43 293 GLY B CA 1
ATOM 7351 C C . GLY B 2 293 ? 179.230 184.739 135.822 1.00 31.60 293 GLY B C 1
ATOM 7352 O O . GLY B 2 293 ? 179.540 183.904 134.967 1.00 33.82 293 GLY B O 1
ATOM 7353 N N . THR B 2 294 ? 178.336 185.698 135.586 1.00 31.61 294 THR B N 1
ATOM 7354 C CA . THR B 2 294 ? 177.565 185.760 134.347 1.00 31.27 294 THR B CA 1
ATOM 7355 C C . THR B 2 294 ? 177.635 187.169 133.775 1.00 33.99 294 THR B C 1
ATOM 7356 O O . THR B 2 294 ? 177.144 188.122 134.415 1.00 36.88 294 THR B O 1
ATOM 7360 N N . PRO B 2 295 ? 178.216 187.358 132.593 1.00 31.26 295 PRO B N 1
ATOM 7361 C CA . PRO B 2 295 ? 178.209 188.684 131.968 1.00 31.60 295 PRO B CA 1
ATOM 7362 C C . PRO B 2 295 ? 176.837 189.014 131.400 1.00 30.28 295 PRO B C 1
ATOM 7363 O O . PRO B 2 295 ? 175.963 188.159 131.251 1.00 33.76 295 PRO B O 1
ATOM 7367 N N . PHE B 2 296 ? 176.656 190.291 131.077 1.00 25.59 296 PHE B N 1
ATOM 7368 C CA . PHE B 2 296 ? 175.399 190.802 130.544 1.00 24.18 296 PHE B CA 1
ATOM 7369 C C . PHE B 2 296 ? 175.606 191.206 129.090 1.00 27.95 296 PHE B C 1
ATOM 7370 O O . PHE B 2 296 ? 176.417 192.088 128.800 1.00 31.81 296 PHE B O 1
ATOM 7378 N N . CYS B 2 297 ? 174.875 190.566 128.184 1.00 29.64 297 CYS B N 1
ATOM 7379 C CA . CYS B 2 297 ? 175.026 190.803 126.755 1.00 32.67 297 CYS B CA 1
ATOM 7380 C C . CYS B 2 297 ? 173.973 191.795 126.285 1.00 34.02 297 CYS B C 1
ATOM 7381 O O . CYS B 2 297 ? 172.782 191.625 126.572 1.00 36.66 297 CYS B O 1
ATOM 7384 N N . GLU B 2 298 ? 174.407 192.820 125.555 1.00 35.24 298 GLU B N 1
ATOM 7385 C CA . GLU B 2 298 ? 173.482 193.860 125.130 1.00 37.28 298 GLU B CA 1
ATOM 7386 C C . GLU B 2 298 ? 174.107 194.668 124.001 1.00 43.22 298 GLU B C 1
ATOM 7387 O O . GLU B 2 298 ? 175.302 194.975 124.040 1.00 46.36 298 GLU B O 1
ATOM 7393 N N . ASN B 2 299 ? 173.293 194.985 122.990 1.00 39.96 299 ASN B N 1
ATOM 7394 C CA . ASN B 2 299 ? 173.696 195.849 121.878 1.00 42.74 299 ASN B CA 1
ATOM 7395 C C . ASN B 2 299 ? 174.969 195.350 121.198 1.00 42.30 299 ASN B C 1
ATOM 7396 O O . ASN B 2 299 ? 175.796 196.140 120.737 1.00 44.04 299 ASN B O 1
ATOM 7401 N N . GLY B 2 300 ? 175.137 194.033 121.129 1.00 40.54 300 GLY B N 1
ATOM 7402 C CA . GLY B 2 300 ? 176.300 193.472 120.475 1.00 38.78 300 GLY B CA 1
ATOM 7403 C C . GLY B 2 300 ? 177.594 193.588 121.244 1.00 36.20 300 GLY B C 1
ATOM 7404 O O . GLY B 2 300 ? 178.664 193.420 120.657 1.00 37.33 300 GLY B O 1
ATOM 7405 N N . VAL B 2 301 ? 177.539 193.887 122.539 1.00 36.69 301 VAL B N 1
ATOM 7406 C CA . VAL B 2 301 ? 178.726 193.911 123.379 1.00 35.99 301 VAL B CA 1
ATOM 7407 C C . VAL B 2 301 ? 178.408 193.159 124.664 1.00 34.34 301 VAL B C 1
ATOM 7408 O O . VAL B 2 301 ? 177.270 192.748 124.908 1.00 36.94 301 VAL B O 1
ATOM 7412 N N . ALA B 2 302 ? 179.440 192.981 125.492 1.00 32.54 302 ALA B N 1
ATOM 7413 C CA . ALA B 2 302 ? 179.307 192.288 126.766 1.00 30.36 302 ALA B CA 1
ATOM 7414 C C . ALA B 2 302 ? 179.688 193.207 127.923 1.00 30.05 302 ALA B C 1
ATOM 7415 O O . ALA B 2 302 ? 180.472 194.144 127.764 1.00 31.49 302 ALA B O 1
ATOM 7417 N N . TYR B 2 303 ? 179.123 192.929 129.095 1.00 28.51 303 TYR B N 1
ATOM 7418 C CA . TYR B 2 303 ? 179.417 193.670 130.316 1.00 26.52 303 TYR B CA 1
ATOM 7419 C C . TYR B 2 303 ? 179.843 192.672 131.382 1.00 26.74 303 TYR B C 1
ATOM 7420 O O . TYR B 2 303 ? 179.079 191.762 131.722 1.00 26.86 303 TYR B O 1
ATOM 7429 N N . VAL B 2 304 ? 181.059 192.841 131.899 1.00 25.91 304 VAL B N 1
ATOM 7430 C CA . VAL B 2 304 ? 181.674 191.877 132.804 1.00 25.79 304 VAL B CA 1
ATOM 7431 C C . VAL B 2 304 ? 182.104 192.584 134.080 1.00 25.75 304 VAL B C 1
ATOM 7432 O O . VAL B 2 304 ? 182.704 193.663 134.029 1.00 28.61 304 VAL B O 1
ATOM 7436 N N . GLY B 2 305 ? 181.810 191.971 135.224 1.00 23.83 305 GLY B N 1
ATOM 7437 C CA . GLY B 2 305 ? 182.245 192.501 136.504 1.00 25.32 305 GLY B CA 1
ATOM 7438 C C . GLY B 2 305 ? 183.657 192.055 136.819 1.00 27.51 305 GLY B C 1
ATOM 7439 O O . GLY B 2 305 ? 183.954 190.856 136.827 1.00 30.41 305 GLY B O 1
ATOM 7440 N N . VAL B 2 306 ? 184.532 193.024 137.091 1.00 27.36 306 VAL B N 1
ATOM 7441 C CA . VAL B 2 306 ? 185.946 192.769 137.343 1.00 28.06 306 VAL B CA 1
ATOM 7442 C C . VAL B 2 306 ? 186.304 193.277 138.731 1.00 29.09 306 VAL B C 1
ATOM 7443 O O . VAL B 2 306 ? 186.012 194.429 139.074 1.00 32.72 306 VAL B O 1
ATOM 7447 N N . ILE B 2 307 ? 186.921 192.406 139.527 1.00 29.32 307 ILE B N 1
ATOM 7448 C CA . ILE B 2 307 ? 187.381 192.697 140.878 1.00 33.88 307 ILE B CA 1
ATOM 7449 C C . ILE B 2 307 ? 188.906 192.736 140.843 1.00 36.19 307 ILE B C 1
ATOM 7450 O O . ILE B 2 307 ? 189.548 191.714 140.546 1.00 35.35 307 ILE B O 1
ATOM 7455 N N . PRO B 2 308 ? 189.532 193.885 141.094 1.00 37.02 308 PRO B N 1
ATOM 7456 C CA . PRO B 2 308 ? 190.995 193.956 141.057 1.00 37.27 308 PRO B CA 1
ATOM 7457 C C . PRO B 2 308 ? 191.664 193.796 142.413 1.00 40.95 308 PRO B C 1
ATOM 7458 O O . PRO B 2 308 ? 191.038 193.999 143.458 1.00 45.02 308 PRO B O 1
ATOM 7462 N N . ILE B 2 309 ? 192.943 193.423 142.396 1.00 41.85 309 ILE B N 1
ATOM 7463 C CA . ILE B 2 309 ? 193.800 193.506 143.572 1.00 43.85 309 ILE B CA 1
ATOM 7464 C C . ILE B 2 309 ? 194.449 194.883 143.577 1.00 47.81 309 ILE B C 1
ATOM 7465 O O . ILE B 2 309 ? 195.075 195.289 142.591 1.00 49.20 309 ILE B O 1
ATOM 7470 N N . THR B 2 310 ? 194.300 195.605 144.683 1.00 50.36 310 THR B N 1
ATOM 7471 C CA . THR B 2 310 ? 194.655 197.017 144.741 1.00 55.67 310 THR B CA 1
ATOM 7472 C C . THR B 2 310 ? 196.043 197.168 145.351 1.00 60.69 310 THR B C 1
ATOM 7473 O O . THR B 2 310 ? 196.290 196.693 146.465 1.00 59.93 310 THR B O 1
ATOM 7477 N N . ALA B 2 311 ? 196.939 197.827 144.620 1.00 70.29 311 ALA B N 1
ATOM 7478 C CA . ALA B 2 311 ? 198.277 198.092 145.128 1.00 76.37 311 ALA B CA 1
ATOM 7479 C C . ALA B 2 311 ? 198.211 198.998 146.349 1.00 83.00 311 ALA B C 1
ATOM 7480 O O . ALA B 2 311 ? 197.336 199.862 146.457 1.00 82.09 311 ALA B O 1
ATOM 7482 N N . ASP B 2 312 ? 199.139 198.784 147.283 1.00 85.37 312 ASP B N 1
ATOM 7483 C CA . ASP B 2 312 ? 199.219 199.621 148.473 1.00 88.29 312 ASP B CA 1
ATOM 7484 C C . ASP B 2 312 ? 199.438 201.070 148.059 1.00 91.07 312 ASP B C 1
ATOM 7485 O O . ASP B 2 312 ? 200.511 201.426 147.563 1.00 91.52 312 ASP B O 1
ATOM 7490 N N . GLY B 2 313 ? 198.423 201.908 148.260 1.00 89.39 313 GLY B N 1
ATOM 7491 C CA . GLY B 2 313 ? 198.456 203.296 147.859 1.00 87.91 313 GLY B CA 1
ATOM 7492 C C . GLY B 2 313 ? 197.505 203.648 146.734 1.00 88.16 313 GLY B C 1
ATOM 7493 O O . GLY B 2 313 ? 197.253 204.841 146.508 1.00 89.45 313 GLY B O 1
ATOM 7494 N N . GLU B 2 314 ? 196.985 202.656 146.009 1.00 84.82 314 GLU B N 1
ATOM 7495 C CA . GLU B 2 314 ? 196.066 202.918 144.912 1.00 81.44 314 GLU B CA 1
ATOM 7496 C C . GLU B 2 314 ? 194.607 202.850 145.373 1.00 80.94 314 GLU B C 1
ATOM 7497 O O . GLU B 2 314 ? 194.295 202.592 146.540 1.00 81.43 314 GLU B O 1
ATOM 7503 N N . THR B 2 315 ? 193.698 203.087 144.430 1.00 77.80 315 THR B N 1
ATOM 7504 C CA . THR B 2 315 ? 192.273 203.168 144.719 1.00 73.88 315 THR B CA 1
ATOM 7505 C C . THR B 2 315 ? 191.458 202.425 143.663 1.00 67.64 315 THR B C 1
ATOM 7506 O O . THR B 2 315 ? 190.392 202.881 143.236 1.00 66.93 315 THR B O 1
ATOM 7510 N N . ASN B 2 316 ? 191.917 201.238 143.268 1.00 64.42 316 ASN B N 1
ATOM 7511 C CA . ASN B 2 316 ? 191.224 200.457 142.248 1.00 56.19 316 ASN B CA 1
ATOM 7512 C C . ASN B 2 316 ? 190.057 199.698 142.874 1.00 52.27 316 ASN B C 1
ATOM 7513 O O . ASN B 2 316 ? 190.262 198.816 143.715 1.00 53.79 316 ASN B O 1
ATOM 7518 N N . HIS B 2 317 ? 188.840 200.039 142.465 1.00 49.11 317 HIS B N 1
ATOM 7519 C CA . HIS B 2 317 ? 187.617 199.426 142.960 1.00 42.41 317 HIS B CA 1
ATOM 7520 C C . HIS B 2 317 ? 186.994 198.528 141.899 1.00 37.00 317 HIS B C 1
ATOM 7521 O O . HIS B 2 317 ? 187.255 198.692 140.703 1.00 37.91 317 HIS B O 1
ATOM 7528 N N . PRO B 2 318 ? 186.182 197.551 142.305 1.00 34.96 318 PRO B N 1
ATOM 7529 C CA . PRO B 2 318 ? 185.526 196.681 141.320 1.00 33.43 318 PRO B CA 1
ATOM 7530 C C . PRO B 2 318 ? 184.673 197.485 140.347 1.00 30.34 318 PRO B C 1
ATOM 7531 O O . PRO B 2 318 ? 184.050 198.483 140.714 1.00 32.09 318 PRO B O 1
ATOM 7535 N N . ALA B 2 319 ? 184.652 197.043 139.091 1.00 27.72 319 ALA B N 1
ATOM 7536 C CA . ALA B 2 319 ? 184.003 197.834 138.056 1.00 27.04 319 ALA B CA 1
ATOM 7537 C C . ALA B 2 319 ? 183.326 196.928 137.040 1.00 26.18 319 ALA B C 1
ATOM 7538 O O . ALA B 2 319 ? 183.409 195.699 137.106 1.00 26.94 319 ALA B O 1
ATOM 7540 N N . ILE B 2 320 ? 182.636 197.569 136.101 1.00 25.55 320 ILE B N 1
ATOM 7541 C CA . ILE B 2 320 ? 181.973 196.903 134.989 1.00 26.68 320 ILE B CA 1
ATOM 7542 C C . ILE B 2 320 ? 182.717 197.290 133.720 1.00 25.96 320 ILE B C 1
ATOM 7543 O O . ILE B 2 320 ? 182.822 198.478 133.387 1.00 27.64 320 ILE B O 1
ATOM 7548 N N . TYR B 2 321 ? 183.232 196.291 133.018 1.00 24.83 321 TYR B N 1
ATOM 7549 C CA . TYR B 2 321 ? 183.979 196.491 131.790 1.00 25.99 321 TYR B CA 1
ATOM 7550 C C . TYR B 2 321 ? 183.118 196.109 130.601 1.00 29.07 321 TYR B C 1
ATOM 7551 O O . TYR B 2 321 ? 182.514 195.032 130.587 1.00 30.24 321 TYR B O 1
ATOM 7560 N N . LYS B 2 322 ? 183.057 196.994 129.612 1.00 27.59 322 LYS B N 1
ATOM 7561 C CA . LYS B 2 322 ? 182.380 196.693 128.357 1.00 29.05 322 LYS B CA 1
ATOM 7562 C C . LYS B 2 322 ? 183.386 196.081 127.389 1.00 32.41 322 LYS B C 1
ATOM 7563 O O . LYS B 2 322 ? 184.416 196.694 127.085 1.00 36.16 322 LYS B O 1
ATOM 7569 N N . ILE B 2 323 ? 183.090 194.873 126.920 1.00 32.04 323 ILE B N 1
ATOM 7570 C CA . ILE B 2 323 ? 183.937 194.149 125.981 1.00 31.76 323 ILE B CA 1
ATOM 7571 C C . ILE B 2 323 ? 183.278 194.196 124.608 1.00 34.89 323 ILE B C 1
ATOM 7572 O O . ILE B 2 323 ? 182.115 193.795 124.447 1.00 36.89 323 ILE B O 1
ATOM 7577 N N . ASP B 2 324 ? 184.031 194.698 123.625 1.00 36.22 324 ASP B N 1
ATOM 7578 C CA . ASP B 2 324 ? 183.623 194.708 122.234 1.00 37.83 324 ASP B CA 1
ATOM 7579 C C . ASP B 2 324 ? 184.324 193.566 121.516 1.00 39.68 324 ASP B C 1
ATOM 7580 O O . ASP B 2 324 ? 185.570 193.513 121.514 1.00 39.37 324 ASP B O 1
ATOM 7585 N N . PRO B 2 325 ? 183.568 192.626 120.925 1.00 39.85 325 PRO B N 1
ATOM 7586 C CA . PRO B 2 325 ? 184.170 191.406 120.365 1.00 36.60 325 PRO B CA 1
ATOM 7587 C C . PRO B 2 325 ? 184.822 191.609 119.008 1.00 37.82 325 PRO B C 1
ATOM 7588 O O . PRO B 2 325 ? 185.746 190.873 118.644 1.00 37.28 325 PRO B O 1
ATOM 7592 N N . VAL B 2 326 ? 184.352 192.600 118.250 1.00 40.94 326 VAL B N 1
ATOM 7593 C CA . VAL B 2 326 ? 184.905 192.841 116.920 1.00 40.71 326 VAL B CA 1
ATOM 7594 C C . VAL B 2 326 ? 186.352 193.308 117.026 1.00 44.26 326 VAL B C 1
ATOM 7595 O O . VAL B 2 326 ? 187.239 192.804 116.328 1.00 48.50 326 VAL B O 1
ATOM 7599 N N . THR B 2 327 ? 186.615 194.268 117.907 1.00 44.40 327 THR B N 1
ATOM 7600 C CA . THR B 2 327 ? 187.967 194.735 118.181 1.00 40.71 327 THR B CA 1
ATOM 7601 C C . THR B 2 327 ? 188.588 194.044 119.389 1.00 40.75 327 THR B C 1
ATOM 7602 O O . THR B 2 327 ? 189.730 194.355 119.745 1.00 44.44 327 THR B O 1
ATOM 7606 N N . HIS B 2 328 ? 187.863 193.107 120.003 1.00 40.33 328 HIS B N 1
ATOM 7607 C CA . HIS B 2 328 ? 188.289 192.373 121.197 1.00 38.66 328 HIS B CA 1
ATOM 7608 C C . HIS B 2 328 ? 188.957 193.297 122.211 1.00 38.74 328 HIS B C 1
ATOM 7609 O O . HIS B 2 328 ? 190.084 193.068 122.656 1.00 37.77 328 HIS B O 1
ATOM 7616 N N . THR B 2 329 ? 188.249 194.367 122.577 1.00 41.48 329 THR B N 1
ATOM 7617 C CA . THR B 2 329 ? 188.812 195.342 123.502 1.00 37.72 329 THR B CA 1
ATOM 7618 C C . THR B 2 329 ? 187.854 195.598 124.657 1.00 36.44 329 THR B C 1
ATOM 7619 O O . THR B 2 329 ? 186.638 195.448 124.528 1.00 36.08 329 THR B O 1
ATOM 7623 N N . ALA B 2 330 ? 188.419 195.991 125.795 1.00 34.73 330 ALA B N 1
ATOM 7624 C CA . ALA B 2 330 ? 187.652 196.230 127.006 1.00 31.82 330 ALA B CA 1
ATOM 7625 C C . ALA B 2 330 ? 187.805 197.680 127.445 1.00 33.92 330 ALA B C 1
ATOM 7626 O O . ALA B 2 330 ? 188.870 198.287 127.291 1.00 36.69 330 ALA B O 1
ATOM 7628 N N . THR B 2 331 ? 186.723 198.231 127.990 1.00 30.94 331 THR B N 1
ATOM 7629 C CA . THR B 2 331 ? 186.699 199.610 128.461 1.00 30.01 331 THR B CA 1
ATOM 7630 C C . THR B 2 331 ? 186.053 199.658 129.837 1.00 30.94 331 THR B C 1
ATOM 7631 O O . THR B 2 331 ? 184.975 199.093 130.038 1.00 31.53 331 THR B O 1
ATOM 7635 N N . LYS B 2 332 ? 186.713 200.332 130.778 1.00 31.38 332 LYS B N 1
ATOM 7636 C CA . LYS B 2 332 ? 186.199 200.439 132.138 1.00 28.42 332 LYS B CA 1
ATOM 7637 C C . LYS B 2 332 ? 184.983 201.357 132.178 1.00 31.78 332 LYS B C 1
ATOM 7638 O O . LYS B 2 332 ? 184.979 202.432 131.573 1.00 37.51 332 LYS B O 1
ATOM 7644 N N . GLY B 2 333 ? 183.949 200.933 132.900 1.00 27.67 333 GLY B N 1
ATOM 7645 C CA . GLY B 2 333 ? 182.720 201.699 132.979 1.00 27.62 333 GLY B CA 1
ATOM 7646 C C . GLY B 2 333 ? 182.288 202.035 134.392 1.00 31.61 333 GLY B C 1
ATOM 7647 O O . GLY B 2 333 ? 182.993 202.748 135.112 1.00 34.83 333 GLY B O 1
ATOM 7648 N N . LEU B 2 334 ? 181.124 201.529 134.798 1.00 31.47 334 LEU B N 1
ATOM 7649 C CA . LEU B 2 334 ? 180.579 201.846 136.113 1.00 28.92 334 LEU B CA 1
ATOM 7650 C C . LEU B 2 334 ? 181.446 201.267 137.225 1.00 29.01 334 LEU B C 1
ATOM 7651 O O . LEU B 2 334 ? 181.913 200.127 137.143 1.00 31.12 334 LEU B O 1
ATOM 7656 N N . THR B 2 335 ? 181.651 202.058 138.276 1.00 30.79 335 THR B N 1
ATOM 7657 C CA . THR B 2 335 ? 182.403 201.622 139.444 1.00 27.78 335 THR B CA 1
ATOM 7658 C C . THR B 2 335 ? 181.441 201.072 140.491 1.00 29.97 335 THR B C 1
ATOM 7659 O O . THR B 2 335 ? 180.398 201.675 140.763 1.00 30.93 335 THR B O 1
ATOM 7663 N N . VAL B 2 336 ? 181.786 199.922 141.062 1.00 30.77 336 VAL B N 1
ATOM 7664 C CA . VAL B 2 336 ? 180.995 199.285 142.108 1.00 30.93 336 VAL B CA 1
ATOM 7665 C C . VAL B 2 336 ? 181.845 199.242 143.368 1.00 31.15 336 VAL B C 1
ATOM 7666 O O . VAL B 2 336 ? 182.942 198.670 143.362 1.00 33.10 336 VAL B O 1
ATOM 7670 N N . ASN B 2 337 ? 181.343 199.844 144.448 1.00 32.95 337 ASN B N 1
ATOM 7671 C CA . ASN B 2 337 ? 182.085 199.916 145.705 1.00 33.76 337 ASN B CA 1
ATOM 7672 C C . ASN B 2 337 ? 181.571 198.812 146.624 1.00 34.61 337 ASN B C 1
ATOM 7673 O O . ASN B 2 337 ? 180.763 199.034 147.525 1.00 37.37 337 ASN B O 1
ATOM 7678 N N . ALA B 2 338 ? 182.065 197.602 146.383 1.00 30.99 338 ALA B N 1
ATOM 7679 C CA . ALA B 2 338 ? 181.709 196.432 147.176 1.00 30.53 338 ALA B CA 1
ATOM 7680 C C . ALA B 2 338 ? 182.822 195.402 147.025 1.00 33.15 338 ALA B C 1
ATOM 7681 O O . ALA B 2 338 ? 183.817 195.632 146.332 1.00 34.83 338 ALA B O 1
ATOM 7683 N N . THR B 2 339 ? 182.647 194.256 147.684 1.00 32.33 339 THR B N 1
ATOM 7684 C CA . THR B 2 339 ? 183.634 193.185 147.641 1.00 28.08 339 THR B CA 1
ATOM 7685 C C . THR B 2 339 ? 183.324 192.112 146.603 1.00 31.57 339 THR B C 1
ATOM 7686 O O . THR B 2 339 ? 184.154 191.221 146.394 1.00 37.94 339 THR B O 1
ATOM 7690 N N . GLY B 2 340 ? 182.165 192.172 145.951 1.00 29.90 340 GLY B N 1
ATOM 7691 C CA . GLY B 2 340 ? 181.816 191.180 144.953 1.00 28.59 340 GLY B CA 1
ATOM 7692 C C . GLY B 2 340 ? 180.647 191.633 144.109 1.00 26.50 340 GLY B C 1
ATOM 7693 O O . GLY B 2 340 ? 179.847 192.479 144.520 1.00 29.72 340 GLY B O 1
ATOM 7694 N N . ILE B 2 341 ? 180.552 191.045 142.919 1.00 24.74 341 ILE B N 1
ATOM 7695 C CA . ILE B 2 341 ? 179.466 191.310 141.981 1.00 23.98 341 ILE B CA 1
ATOM 7696 C C . ILE B 2 341 ? 178.819 189.980 141.626 1.00 25.00 341 ILE B C 1
ATOM 7697 O O . ILE B 2 341 ? 179.512 189.036 141.231 1.00 28.32 341 ILE B O 1
ATOM 7702 N N . THR B 2 342 ? 177.494 189.898 141.774 1.00 25.13 342 THR B N 1
ATOM 7703 C CA . THR B 2 342 ? 176.783 188.645 141.552 1.00 24.05 342 THR B CA 1
ATOM 7704 C C . THR B 2 342 ? 175.848 188.645 140.350 1.00 24.50 342 THR B C 1
ATOM 7705 O O . THR B 2 342 ? 175.565 187.566 139.818 1.00 27.87 342 THR B O 1
ATOM 7709 N N . ALA B 2 343 ? 175.362 189.803 139.909 1.00 22.61 343 ALA B N 1
ATOM 7710 C CA . ALA B 2 343 ? 174.467 189.832 138.761 1.00 22.19 343 ALA B CA 1
ATOM 7711 C C . ALA B 2 343 ? 174.464 191.220 138.140 1.00 22.19 343 ALA B C 1
ATOM 7712 O O . ALA B 2 343 ? 174.611 192.229 138.834 1.00 25.18 343 ALA B O 1
ATOM 7714 N N . ILE B 2 344 ? 174.291 191.253 136.822 1.00 20.87 344 ILE B N 1
ATOM 7715 C CA . ILE B 2 344 ? 174.124 192.485 136.062 1.00 19.72 344 ILE B CA 1
ATOM 7716 C C . ILE B 2 344 ? 172.967 192.281 135.099 1.00 21.24 344 ILE B C 1
ATOM 7717 O O . ILE B 2 344 ? 172.920 191.271 134.388 1.00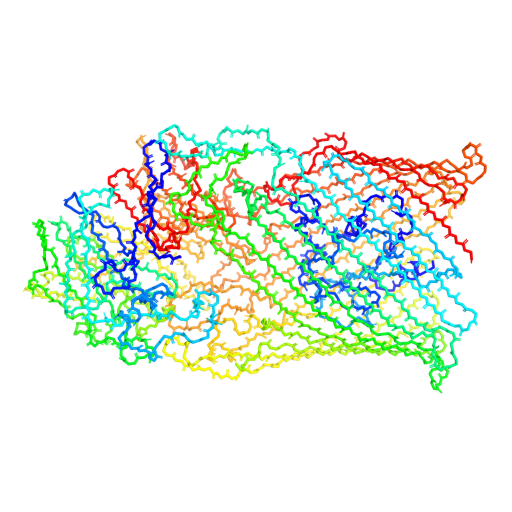 22.59 344 ILE B O 1
ATOM 7722 N N . GLY B 2 345 ? 172.038 193.221 135.076 1.00 20.09 345 GLY B N 1
ATOM 7723 C CA . GLY B 2 345 ? 170.910 193.068 134.187 1.00 19.73 345 GLY B CA 1
ATOM 7724 C C . GLY B 2 345 ? 170.079 194.321 134.108 1.00 21.63 345 GLY B C 1
ATOM 7725 O O . GLY B 2 345 ? 170.502 195.393 134.538 1.00 25.06 345 GLY B O 1
ATOM 7726 N N . ARG B 2 346 ? 168.867 194.155 133.578 1.00 22.39 346 ARG B N 1
ATOM 7727 C CA . ARG B 2 346 ? 167.894 195.229 133.436 1.00 24.26 346 ARG B CA 1
ATOM 7728 C C . ARG B 2 346 ? 166.550 194.822 134.017 1.00 28.34 346 ARG B C 1
ATOM 7729 O O . ARG B 2 346 ? 166.176 193.648 134.008 1.00 31.47 346 ARG B O 1
ATOM 7737 N N . LEU B 2 347 ? 165.828 195.810 134.533 1.00 28.55 347 LEU B N 1
ATOM 7738 C CA . LEU B 2 347 ? 164.467 195.586 134.987 1.00 27.36 347 LEU B CA 1
ATOM 7739 C C . LEU B 2 347 ? 163.614 196.747 134.506 1.00 31.03 347 LEU B C 1
ATOM 7740 O O . LEU B 2 347 ? 164.033 197.905 134.591 1.00 33.20 347 LEU B O 1
ATOM 7745 N N . ALA B 2 348 ? 162.423 196.436 133.993 1.00 33.66 348 ALA B N 1
ATOM 7746 C CA . ALA B 2 348 ? 161.529 197.453 133.455 1.00 36.14 348 ALA B CA 1
ATOM 7747 C C . ALA B 2 348 ? 160.097 197.183 133.898 1.00 38.89 348 ALA B C 1
ATOM 7748 O O . ALA B 2 348 ? 159.695 196.034 134.093 1.00 38.57 348 ALA B O 1
ATOM 7750 N N . LYS B 2 349 ? 159.331 198.264 134.048 1.00 39.45 349 LYS B N 1
ATOM 7751 C CA . LYS B 2 349 ? 157.927 198.171 134.443 1.00 42.73 349 LYS B CA 1
ATOM 7752 C C . LYS B 2 349 ? 157.232 199.472 134.057 1.00 50.05 349 LYS B C 1
ATOM 7753 O O . LYS B 2 349 ? 157.574 200.533 134.590 1.00 50.98 349 LYS B O 1
ATOM 7759 N N . ASP B 2 350 ? 156.302 199.384 133.105 1.00 53.50 350 ASP B N 1
ATOM 7760 C CA . ASP B 2 350 ? 155.316 200.425 132.804 1.00 56.61 350 ASP B CA 1
ATOM 7761 C C . ASP B 2 350 ? 155.957 201.814 132.735 1.00 58.61 350 ASP B C 1
ATOM 7762 O O . ASP B 2 350 ? 155.726 202.683 133.575 1.00 62.21 350 ASP B O 1
ATOM 7767 N N . SER B 2 351 ? 156.805 201.975 131.718 1.00 56.89 351 SER B N 1
ATOM 7768 C CA . SER B 2 351 ? 157.497 203.215 131.338 1.00 58.01 351 SER B CA 1
ATOM 7769 C C . SER B 2 351 ? 158.690 203.523 132.235 1.00 57.36 351 SER B C 1
ATOM 7770 O O . SER B 2 351 ? 159.287 204.603 132.102 1.00 61.98 351 SER B O 1
ATOM 7773 N N . HIS B 2 352 ? 159.053 202.631 133.154 1.00 53.97 352 HIS B N 1
ATOM 7774 C CA . HIS B 2 352 ? 160.284 202.763 133.918 1.00 48.89 352 HIS B CA 1
ATOM 7775 C C . HIS B 2 352 ? 161.241 201.645 133.530 1.00 46.46 352 HIS B C 1
ATOM 7776 O O . HIS B 2 352 ? 160.818 200.537 133.198 1.00 47.17 352 HIS B O 1
ATOM 7783 N N . SER B 2 353 ? 162.535 201.949 133.560 1.00 42.44 353 SER B N 1
ATOM 7784 C CA . SER B 2 353 ? 163.548 200.951 133.253 1.00 39.16 353 SER B CA 1
ATOM 7785 C C . SER B 2 353 ? 164.849 201.352 133.929 1.00 41.99 353 SER B C 1
ATOM 7786 O O . SER B 2 353 ? 165.167 202.542 134.014 1.00 48.16 353 SER B O 1
ATOM 7789 N N . THR B 2 354 ? 165.597 200.358 134.402 1.00 36.12 354 THR B N 1
ATOM 7790 C CA . THR B 2 354 ? 166.846 200.645 135.093 1.00 32.20 354 THR B CA 1
ATOM 7791 C C . THR B 2 354 ? 167.757 199.426 135.062 1.00 30.88 354 THR B C 1
ATOM 7792 O O . THR B 2 354 ? 167.295 198.280 135.076 1.00 33.37 354 THR B O 1
ATOM 7796 N N . TYR B 2 355 ? 169.060 199.694 135.008 1.00 29.49 355 TYR B N 1
ATOM 7797 C CA . TYR B 2 355 ? 170.058 198.651 135.163 1.00 26.86 355 TYR B CA 1
ATOM 7798 C C . TYR B 2 355 ? 170.148 198.265 136.634 1.00 26.24 355 TYR B C 1
ATOM 7799 O O . TYR B 2 355 ? 170.054 199.121 137.517 1.00 28.96 355 TYR B O 1
ATOM 7808 N N . VAL B 2 356 ? 170.330 196.976 136.898 1.00 25.07 356 VAL B N 1
ATOM 7809 C CA . VAL B 2 356 ? 170.449 196.465 138.258 1.00 24.35 356 VAL B CA 1
ATOM 7810 C C . VAL B 2 356 ? 171.769 195.721 138.380 1.00 23.27 356 VAL B C 1
ATOM 7811 O O . VAL B 2 356 ? 172.076 194.843 137.560 1.00 23.27 356 VAL B O 1
ATOM 7815 N N . VAL B 2 357 ? 172.546 196.078 139.402 1.00 24.27 357 VAL B N 1
ATOM 7816 C CA . VAL B 2 357 ? 173.790 195.403 139.744 1.00 24.52 357 VAL B CA 1
ATOM 7817 C C . VAL B 2 357 ? 173.642 194.831 141.147 1.00 22.65 357 VAL B C 1
ATOM 7818 O O . VAL B 2 357 ? 173.297 195.556 142.086 1.00 23.93 357 VAL B O 1
ATOM 7822 N N . SER B 2 358 ? 173.889 193.535 141.285 1.00 22.99 358 SER B N 1
ATOM 7823 C CA . SER B 2 358 ? 173.788 192.844 142.567 1.00 25.07 358 SER B CA 1
ATOM 7824 C C . SER B 2 358 ? 175.194 192.741 143.148 1.00 26.85 358 SER B C 1
ATOM 7825 O O . SER B 2 358 ? 175.997 191.908 142.718 1.00 28.31 358 SER B O 1
ATOM 7828 N N . ALA B 2 359 ? 175.491 193.596 144.122 1.00 24.99 359 ALA B N 1
ATOM 7829 C CA . ALA B 2 359 ? 176.808 193.671 144.734 1.00 24.71 359 ALA B CA 1
ATOM 7830 C C . ALA B 2 359 ? 176.817 192.942 146.071 1.00 25.49 359 ALA B C 1
ATOM 7831 O O . ALA B 2 359 ? 175.794 192.830 146.746 1.00 27.28 359 ALA B O 1
ATOM 7833 N N . THR B 2 360 ? 177.987 192.447 146.453 1.00 28.84 360 THR B N 1
ATOM 7834 C CA . THR B 2 360 ? 178.130 191.626 147.646 1.00 28.80 360 THR B CA 1
ATOM 7835 C C . THR B 2 360 ? 179.134 192.261 148.595 1.00 30.03 360 THR B C 1
ATOM 7836 O O . THR B 2 360 ? 180.193 192.729 148.166 1.00 32.25 360 THR B O 1
ATOM 7840 N N . VAL B 2 361 ? 178.803 192.281 149.885 1.00 29.92 361 VAL B N 1
ATOM 7841 C CA . VAL B 2 361 ? 179.693 192.817 150.908 1.00 30.98 361 VAL B CA 1
ATOM 7842 C C . VAL B 2 361 ? 179.924 191.735 151.949 1.00 31.15 361 VAL B C 1
ATOM 7843 O O . VAL B 2 361 ? 178.966 191.200 152.520 1.00 33.42 361 VAL B O 1
ATOM 7847 N N . THR B 2 362 ? 181.194 191.421 152.198 1.00 32.52 362 THR B N 1
ATOM 7848 C CA . THR B 2 362 ? 181.596 190.440 153.197 1.00 37.65 362 THR B CA 1
ATOM 7849 C C . THR B 2 362 ? 182.455 191.125 154.249 1.00 39.25 362 THR B C 1
ATOM 7850 O O . THR B 2 362 ? 183.448 191.781 153.916 1.00 40.01 362 THR B O 1
ATOM 7854 N N . SER B 2 363 ? 182.076 190.964 155.512 1.00 40.56 363 SER B N 1
ATOM 7855 C CA . SER B 2 363 ? 182.829 191.522 156.625 1.00 44.58 363 SER B CA 1
ATOM 7856 C C . SER B 2 363 ? 182.368 190.831 157.896 1.00 47.87 363 SER B C 1
ATOM 7857 O O . SER B 2 363 ? 181.230 190.365 157.981 1.00 47.35 363 SER B O 1
ATOM 7860 N N . ALA B 2 364 ? 183.265 190.764 158.880 1.00 48.62 364 ALA B N 1
ATOM 7861 C CA . ALA B 2 364 ? 182.996 190.108 160.159 1.00 45.36 364 ALA B CA 1
ATOM 7862 C C . ALA B 2 364 ? 182.635 188.638 159.990 1.00 44.97 364 ALA B C 1
ATOM 7863 O O . ALA B 2 364 ? 181.906 188.080 160.817 1.00 45.13 364 ALA B O 1
ATOM 7865 N N . ASN B 2 365 ? 183.121 188.010 158.917 1.00 43.63 365 ASN B N 1
ATOM 7866 C CA . ASN B 2 365 ? 182.786 186.628 158.569 1.00 45.62 365 ASN B CA 1
ATOM 7867 C C . ASN B 2 365 ? 181.277 186.491 158.346 1.00 46.85 365 ASN B C 1
ATOM 7868 O O . ASN B 2 365 ? 180.671 185.463 158.653 1.00 46.23 365 ASN B O 1
ATOM 7873 N N . SER B 2 366 ? 180.657 187.543 157.817 1.00 45.70 366 SER B N 1
ATOM 7874 C CA . SER B 2 366 ? 179.252 187.519 157.436 1.00 41.73 366 SER B CA 1
ATOM 7875 C C . SER B 2 366 ? 179.083 188.261 156.118 1.00 43.08 366 SER B C 1
ATOM 7876 O O . SER B 2 366 ? 179.769 189.252 155.853 1.00 42.94 366 SER B O 1
ATOM 7879 N N . THR B 2 367 ? 178.151 187.785 155.298 1.00 41.35 367 THR B N 1
ATOM 7880 C CA . THR B 2 367 ? 178.032 188.251 153.924 1.00 34.12 367 THR B CA 1
ATOM 7881 C C . THR B 2 367 ? 176.595 188.656 153.621 1.00 33.69 367 THR B C 1
ATOM 7882 O O . THR B 2 367 ? 175.650 187.960 154.007 1.00 36.51 367 THR B O 1
ATOM 7886 N N . ALA B 2 368 ? 176.436 189.782 152.925 1.00 31.84 368 ALA B N 1
ATOM 7887 C CA . ALA B 2 368 ? 175.125 190.290 152.543 1.00 25.93 368 ALA B CA 1
ATOM 7888 C C . ALA B 2 368 ? 175.151 190.734 151.086 1.00 27.54 368 ALA B C 1
ATOM 7889 O O . ALA B 2 368 ? 176.206 191.061 150.533 1.00 31.59 368 ALA B O 1
ATOM 7891 N N . ASN B 2 369 ? 173.972 190.736 150.458 1.00 25.58 369 ASN B N 1
ATOM 7892 C CA . ASN B 2 369 ? 173.837 191.105 149.059 1.00 23.54 369 ASN B CA 1
ATOM 7893 C C . ASN B 2 369 ? 172.939 192.330 148.947 1.00 24.09 369 ASN B C 1
ATOM 7894 O O . ASN B 2 369 ? 172.020 192.520 149.746 1.00 23.53 369 ASN B O 1
ATOM 7899 N N . TYR B 2 370 ? 173.223 193.171 147.956 1.00 25.07 370 TYR B N 1
ATOM 7900 C CA . TYR B 2 370 ? 172.531 194.441 147.799 1.00 22.79 370 TYR B CA 1
ATOM 7901 C C . TYR B 2 370 ? 172.243 194.676 146.326 1.00 22.84 370 TYR B C 1
ATOM 7902 O O . TYR B 2 370 ? 173.156 194.636 145.495 1.00 25.91 370 TYR B O 1
ATOM 7911 N N . LEU B 2 371 ? 170.976 194.921 146.011 1.00 21.83 371 LEU B N 1
ATOM 7912 C CA . LEU B 2 371 ? 170.564 195.271 144.659 1.00 21.49 371 LEU B CA 1
ATOM 7913 C C . LEU B 2 371 ? 170.660 196.783 144.501 1.00 22.69 371 LEU B C 1
ATOM 7914 O O . LEU B 2 371 ? 170.038 197.532 145.265 1.00 24.48 371 LEU B O 1
ATOM 7919 N N . LEU B 2 372 ? 171.440 197.228 143.518 1.00 24.09 372 LEU B N 1
ATOM 7920 C CA . LEU B 2 372 ? 171.709 198.639 143.287 1.00 24.74 372 LEU B CA 1
ATOM 7921 C C . LEU B 2 372 ? 171.197 199.018 141.906 1.00 25.38 372 LEU B C 1
ATOM 7922 O O . LEU B 2 372 ? 171.546 198.371 140.911 1.00 27.67 372 LEU B O 1
ATOM 7927 N N . ALA B 2 373 ? 170.375 200.062 141.851 1.00 27.94 373 ALA B N 1
ATOM 7928 C CA . ALA B 2 373 ? 169.780 200.531 140.610 1.00 27.23 373 ALA B CA 1
ATOM 7929 C C . ALA B 2 373 ? 170.601 201.678 140.037 1.00 32.26 373 ALA B C 1
ATOM 7930 O O . ALA B 2 373 ? 171.047 202.567 140.769 1.00 32.84 373 ALA B O 1
ATOM 7932 N N . THR B 2 374 ? 170.800 201.645 138.722 1.00 31.93 374 THR B N 1
ATOM 7933 C CA . THR B 2 374 ? 171.563 202.666 138.026 1.00 32.07 374 THR B CA 1
ATOM 7934 C C . THR B 2 374 ? 170.943 202.911 136.658 1.00 30.37 374 THR B C 1
ATOM 7935 O O . THR B 2 374 ? 170.110 202.136 136.179 1.00 32.13 374 THR B O 1
ATOM 7939 N N . SER B 2 375 ? 171.326 204.032 136.051 1.00 31.95 375 SER B N 1
ATOM 7940 C CA . SER B 2 375 ? 170.839 204.395 134.728 1.00 35.14 375 SER B CA 1
ATOM 7941 C C . SER B 2 375 ? 171.843 204.101 133.624 1.00 36.58 375 SER B C 1
ATOM 7942 O O . SER B 2 375 ? 171.503 204.241 132.445 1.00 38.01 375 SER B O 1
ATOM 7945 N N . THR B 2 376 ? 173.062 203.700 133.975 1.00 36.55 376 THR B N 1
ATOM 7946 C CA . THR B 2 376 ? 174.077 203.382 132.985 1.00 34.89 376 THR B CA 1
ATOM 7947 C C . THR B 2 376 ? 175.075 202.407 133.590 1.00 34.61 376 THR B C 1
ATOM 7948 O O . THR B 2 376 ? 175.261 202.358 134.809 1.00 36.47 376 THR B O 1
ATOM 7952 N N . LEU B 2 377 ? 175.701 201.615 132.720 1.00 31.92 377 LEU B N 1
ATOM 7953 C CA . LEU B 2 377 ? 176.763 200.695 133.106 1.00 31.78 377 LEU B CA 1
ATOM 7954 C C . LEU B 2 377 ? 178.107 201.122 132.531 1.00 34.66 377 LEU B C 1
ATOM 7955 O O . LEU B 2 377 ? 179.012 200.293 132.389 1.00 36.36 377 LEU B O 1
ATOM 7960 N N . GLU B 2 378 ? 178.246 202.404 132.191 1.00 33.98 378 GLU B N 1
ATOM 7961 C CA . GLU B 2 378 ? 179.390 202.894 131.441 1.00 35.27 378 GLU B CA 1
ATOM 7962 C C . GLU B 2 378 ? 180.067 204.097 132.084 1.00 37.03 378 GLU B C 1
ATOM 7963 O O . GLU B 2 378 ? 181.166 204.463 131.655 1.00 39.46 378 GLU B O 1
ATOM 7969 N N . SER B 2 379 ? 179.453 204.718 133.089 1.00 34.80 379 SER B N 1
ATOM 7970 C CA . SER B 2 379 ? 180.058 205.823 133.818 1.00 34.78 379 SER B CA 1
ATOM 7971 C C . SER B 2 379 ? 179.433 205.876 135.208 1.00 38.33 379 SER B C 1
ATOM 7972 O O . SER B 2 379 ? 178.383 205.284 135.466 1.00 42.62 379 SER B O 1
ATOM 7975 N N . GLY B 2 380 ? 180.081 206.615 136.098 1.00 37.57 380 GLY B N 1
ATOM 7976 C CA . GLY B 2 380 ? 179.553 206.814 137.431 1.00 33.46 380 GLY B CA 1
ATOM 7977 C C . GLY B 2 380 ? 180.030 205.770 138.419 1.00 32.11 380 GLY B C 1
ATOM 7978 O O . GLY B 2 380 ? 180.905 204.945 138.142 1.00 33.44 380 GLY B O 1
ATOM 7979 N N . SER B 2 381 ? 179.435 205.824 139.610 1.00 34.12 381 SER B N 1
ATOM 7980 C CA . SER B 2 381 ? 179.767 204.904 140.688 1.00 32.61 381 SER B CA 1
ATOM 7981 C C . SER B 2 381 ? 178.510 204.587 141.483 1.00 33.09 381 SER B C 1
ATOM 7982 O O . SER B 2 381 ? 177.573 205.389 141.540 1.00 33.99 381 SER B O 1
ATOM 7985 N N . VAL B 2 382 ? 178.500 203.404 142.093 1.00 33.16 382 VAL B N 1
ATOM 7986 C CA . VAL B 2 382 ? 177.389 202.957 142.924 1.00 32.26 382 VAL B CA 1
ATOM 7987 C C . VAL B 2 382 ? 177.946 202.160 144.098 1.00 31.79 382 VAL B C 1
ATOM 7988 O O . VAL B 2 382 ? 178.915 201.405 143.950 1.00 34.82 382 VAL B O 1
ATOM 7992 N N . THR B 2 383 ? 177.341 202.346 145.270 1.00 31.52 383 THR B N 1
ATOM 7993 C CA . THR B 2 383 ? 177.789 201.705 146.495 1.00 31.93 383 THR B CA 1
ATOM 7994 C C . THR B 2 383 ? 176.582 201.402 147.369 1.00 32.35 383 THR B C 1
ATOM 7995 O O . THR B 2 383 ? 175.557 202.087 147.263 1.00 32.90 383 THR B O 1
ATOM 7999 N N . PRO B 2 384 ? 176.659 200.375 148.219 1.00 32.48 384 PRO B N 1
ATOM 8000 C CA . PRO B 2 384 ? 175.636 200.184 149.256 1.00 30.61 384 PRO B CA 1
ATOM 8001 C C . PRO B 2 384 ? 175.888 200.985 150.523 1.00 33.96 384 PRO B C 1
ATOM 8002 O O . PRO B 2 384 ? 175.078 200.910 151.454 1.00 34.19 384 PRO B O 1
ATOM 8006 N N . GLY B 2 385 ? 176.980 201.748 150.582 1.00 36.22 385 GLY B N 1
ATOM 8007 C CA . GLY B 2 385 ? 177.264 202.543 151.756 1.00 32.74 385 GLY B CA 1
ATOM 8008 C C . GLY B 2 385 ? 176.284 203.686 151.934 1.00 38.38 385 GLY B C 1
ATOM 8009 O O . GLY B 2 385 ? 175.530 204.051 151.030 1.00 39.55 385 GLY B O 1
ATOM 8010 N N . ASN B 2 386 ? 176.302 204.257 153.141 1.00 40.04 386 ASN B N 1
ATOM 8011 C CA . ASN B 2 386 ? 175.369 205.312 153.538 1.00 38.56 386 ASN B CA 1
ATOM 8012 C C . ASN B 2 386 ? 173.918 204.852 153.421 1.00 39.41 386 ASN B C 1
ATOM 8013 O O . ASN B 2 386 ? 173.030 205.640 153.084 1.00 40.16 386 ASN B O 1
ATOM 8018 N N . ASN B 2 387 ? 173.677 203.567 153.696 1.00 36.96 387 ASN B N 1
ATOM 8019 C CA . ASN B 2 387 ? 172.342 202.967 153.697 1.00 36.90 387 ASN B CA 1
ATOM 8020 C C . ASN B 2 387 ? 171.663 203.129 152.333 1.00 35.16 387 ASN B C 1
ATOM 8021 O O . ASN B 2 387 ? 170.649 203.812 152.176 1.00 37.76 387 ASN B O 1
ATOM 8026 N N . ASN B 2 388 ? 172.263 202.473 151.341 1.00 32.48 388 ASN B N 1
ATOM 8027 C CA . ASN B 2 388 ? 171.752 202.473 149.979 1.00 31.28 388 ASN B CA 1
ATOM 8028 C C . ASN B 2 388 ? 171.650 201.043 149.464 1.00 31.61 388 ASN B C 1
ATOM 8029 O O . ASN B 2 388 ? 172.453 200.178 149.822 1.00 35.16 388 ASN B O 1
ATOM 8034 N N . GLY B 2 389 ? 170.651 200.804 148.623 1.00 31.71 389 GLY B N 1
ATOM 8035 C CA . GLY B 2 389 ? 170.469 199.517 147.988 1.00 26.24 389 GLY B CA 1
ATOM 8036 C C . GLY B 2 389 ? 169.430 198.659 148.694 1.00 26.50 389 GLY B C 1
ATOM 8037 O O . GLY B 2 389 ? 169.030 198.913 149.833 1.00 30.39 389 GLY B O 1
ATOM 8038 N N . PHE B 2 390 ? 168.990 197.615 147.992 1.00 24.27 390 PHE B N 1
ATOM 8039 C CA . PHE B 2 390 ? 167.996 196.680 148.511 1.00 21.63 390 PHE B CA 1
ATOM 8040 C C . PHE B 2 390 ? 168.740 195.506 149.141 1.00 22.43 390 PHE B C 1
ATOM 8041 O O . PHE B 2 390 ? 169.416 194.748 148.440 1.00 24.99 390 PHE B O 1
ATOM 8049 N N . GLU B 2 391 ? 168.624 195.364 150.461 1.00 22.81 391 GLU B N 1
ATOM 8050 C CA . GLU B 2 391 ? 169.382 194.368 151.210 1.00 24.22 391 GLU B CA 1
ATOM 8051 C C . GLU B 2 391 ? 168.673 193.019 151.205 1.00 26.01 391 GLU B C 1
ATOM 8052 O O . GLU B 2 391 ? 167.492 192.928 151.555 1.00 29.58 391 GLU B O 1
ATOM 8058 N N . THR B 2 392 ? 169.401 191.976 150.806 1.00 23.34 392 THR B N 1
ATOM 8059 C CA . THR B 2 392 ? 168.940 190.600 150.891 1.00 23.43 392 THR B CA 1
ATOM 8060 C C . THR B 2 392 ? 170.092 189.718 151.358 1.00 25.14 392 THR B C 1
ATOM 8061 O O . THR B 2 392 ? 171.247 190.153 151.455 1.00 28.90 392 THR B O 1
ATOM 8065 N N . ALA B 2 393 ? 169.760 188.465 151.659 1.00 25.67 393 ALA B N 1
ATOM 8066 C CA . ALA B 2 393 ? 170.767 187.458 151.938 1.00 25.40 393 ALA B CA 1
ATOM 8067 C C . ALA B 2 393 ? 171.381 186.964 150.631 1.00 25.70 393 ALA B C 1
ATOM 8068 O O . ALA B 2 393 ? 170.835 187.161 149.542 1.00 25.58 393 ALA B O 1
ATOM 8070 N N . THR B 2 394 ? 172.544 186.331 150.749 1.00 27.73 394 THR B N 1
ATOM 8071 C CA . THR B 2 394 ? 173.212 185.785 149.577 1.00 29.13 394 THR B CA 1
ATOM 8072 C C . THR B 2 394 ? 172.463 184.568 149.049 1.00 28.03 394 THR B C 1
ATOM 8073 O O . THR B 2 394 ? 171.965 183.742 149.820 1.00 32.05 394 THR B O 1
ATOM 8077 N N . GLY B 2 395 ? 172.378 184.468 147.725 1.00 25.16 395 GLY B N 1
ATOM 8078 C CA . GLY B 2 395 ? 171.718 183.348 147.083 1.00 26.50 395 GLY B CA 1
ATOM 8079 C C . GLY B 2 395 ? 172.688 182.489 146.303 1.00 29.27 395 GLY B C 1
ATOM 8080 O O . GLY B 2 395 ? 173.768 182.954 145.926 1.00 30.97 395 GLY B O 1
ATOM 8081 N N . THR B 2 396 ? 172.318 181.229 146.063 1.00 29.55 396 THR B N 1
ATOM 8082 C CA . THR B 2 396 ? 173.203 180.329 145.333 1.00 27.62 396 THR B CA 1
ATOM 8083 C C . THR B 2 396 ? 173.330 180.749 143.874 1.00 31.44 396 THR B C 1
ATOM 8084 O O . THR B 2 396 ? 174.419 180.669 143.293 1.00 32.91 396 THR B O 1
ATOM 8088 N N . ALA B 2 397 ? 172.234 181.200 143.266 1.00 29.58 397 ALA B N 1
ATOM 8089 C CA . ALA B 2 397 ? 172.276 181.672 141.889 1.00 26.23 397 ALA B CA 1
ATOM 8090 C C . ALA B 2 397 ? 171.412 182.917 141.736 1.00 27.54 397 ALA B C 1
ATOM 8091 O O . ALA B 2 397 ? 170.493 183.161 142.517 1.00 30.05 397 ALA B O 1
ATOM 8093 N N . TRP B 2 398 ? 171.720 183.705 140.710 1.00 23.79 398 TRP B N 1
ATOM 8094 C CA . TRP B 2 398 ? 170.926 184.871 140.342 1.00 22.72 398 TRP B CA 1
ATOM 8095 C C . TRP B 2 398 ? 170.665 184.825 138.847 1.00 22.85 398 TRP B C 1
ATOM 8096 O O . TRP B 2 398 ? 171.602 184.657 138.059 1.00 29.05 398 TRP B O 1
ATOM 8107 N N . ILE B 2 399 ? 169.401 184.974 138.455 1.00 21.55 399 ILE B N 1
ATOM 8108 C CA . ILE B 2 399 ? 169.027 184.808 137.053 1.00 21.83 399 ILE B CA 1
ATOM 8109 C C . ILE B 2 399 ? 167.942 185.818 136.693 1.00 20.63 399 ILE B C 1
ATOM 8110 O O . ILE B 2 399 ? 166.888 185.862 137.335 1.00 22.31 399 ILE B O 1
ATOM 8115 N N . PHE B 2 400 ? 168.207 186.644 135.683 1.00 21.89 400 PHE B N 1
ATOM 8116 C CA . PHE B 2 400 ? 167.211 187.584 135.187 1.00 21.88 400 PHE B CA 1
ATOM 8117 C C . PHE B 2 400 ? 166.290 186.893 134.190 1.00 23.17 400 PHE B C 1
ATOM 8118 O O . PHE B 2 400 ? 166.757 186.219 133.266 1.00 28.75 400 PHE B O 1
ATOM 8126 N N . TYR B 2 401 ? 164.984 187.060 134.374 1.00 23.56 401 TYR B N 1
ATOM 8127 C CA . TYR B 2 401 ? 163.999 186.630 133.387 1.00 23.12 401 TYR B CA 1
ATOM 8128 C C . TYR B 2 401 ? 163.657 187.865 132.565 1.00 24.96 401 TYR B C 1
ATOM 8129 O O . TYR B 2 401 ? 162.950 188.766 133.038 1.00 27.56 401 TYR B O 1
ATOM 8138 N N . LYS B 2 402 ? 164.192 187.899 131.339 1.00 24.28 402 LYS B N 1
ATOM 8139 C CA . LYS B 2 402 ? 164.096 189.015 130.387 1.00 23.85 402 LYS B CA 1
ATOM 8140 C C . LYS B 2 402 ? 164.438 190.303 131.136 1.00 26.80 402 LYS B C 1
ATOM 8141 O O . LYS B 2 402 ? 165.412 190.320 131.901 1.00 29.41 402 LYS B O 1
ATOM 8147 N N . ASP B 2 403 ? 163.690 191.386 130.948 1.00 26.95 403 ASP B N 1
ATOM 8148 C CA . ASP B 2 403 ? 163.762 192.551 131.817 1.00 26.69 403 ASP B CA 1
ATOM 8149 C C . ASP B 2 403 ? 162.538 192.622 132.723 1.00 28.43 403 ASP B C 1
ATOM 8150 O O . ASP B 2 403 ? 162.141 193.702 133.167 1.00 31.35 403 ASP B O 1
ATOM 8155 N N . GLN B 2 404 ? 161.933 191.465 133.001 1.00 27.14 404 GLN B N 1
ATOM 8156 C CA . GLN B 2 404 ? 160.737 191.360 133.827 1.00 23.14 404 GLN B CA 1
ATOM 8157 C C . GLN B 2 404 ? 161.048 191.051 135.286 1.00 24.71 404 GLN B C 1
ATOM 8158 O O . GLN B 2 404 ? 160.519 191.719 136.179 1.00 27.95 404 GLN B O 1
ATOM 8164 N N . TYR B 2 405 ? 161.894 190.057 135.560 1.00 24.28 405 TYR B N 1
ATOM 8165 C CA . TYR B 2 405 ? 162.132 189.671 136.947 1.00 22.26 405 TYR B CA 1
ATOM 8166 C C . TYR B 2 405 ? 163.598 189.337 137.183 1.00 21.82 405 TYR B C 1
ATOM 8167 O O . TYR B 2 405 ? 164.375 189.130 136.250 1.00 23.92 405 TYR B O 1
ATOM 8176 N N . LEU B 2 406 ? 163.963 189.283 138.463 1.00 19.86 406 LEU B N 1
ATOM 8177 C CA . LEU B 2 406 ? 165.272 188.812 138.901 1.00 19.64 406 LEU B CA 1
ATOM 8178 C C . LEU B 2 406 ? 165.067 187.778 139.998 1.00 21.47 406 LEU B C 1
ATOM 8179 O O . LEU B 2 406 ? 164.511 188.099 141.052 1.00 22.64 406 LEU B O 1
ATOM 8184 N N . TYR B 2 407 ? 165.515 186.546 139.757 1.00 21.90 407 TYR B N 1
ATOM 8185 C CA . TYR B 2 407 ? 165.289 185.434 140.670 1.00 19.57 407 TYR B CA 1
ATOM 8186 C C . TYR B 2 407 ? 166.566 185.100 141.431 1.00 21.87 407 TYR B C 1
ATOM 8187 O O . TYR B 2 407 ? 167.633 184.919 140.828 1.00 23.42 407 TYR B O 1
ATOM 8196 N N . ARG B 2 408 ? 166.437 185.023 142.757 1.00 24.41 408 ARG B N 1
ATOM 8197 C CA . ARG B 2 408 ? 167.483 184.564 143.660 1.00 23.21 408 ARG B CA 1
ATOM 8198 C C . ARG B 2 408 ? 167.177 183.117 144.032 1.00 24.01 408 ARG B C 1
ATOM 8199 O O . ARG B 2 408 ? 166.208 182.843 144.752 1.00 27.04 408 ARG B O 1
ATOM 8207 N N . LEU B 2 409 ? 168.004 182.199 143.539 1.00 22.52 409 LEU B N 1
ATOM 8208 C CA . LEU B 2 409 ? 167.813 180.765 143.704 1.00 24.30 409 LEU B CA 1
ATOM 8209 C C . LEU B 2 409 ? 168.659 180.271 144.870 1.00 27.11 409 LEU B C 1
ATOM 8210 O O . LEU B 2 409 ? 169.876 180.494 144.900 1.00 28.69 409 LEU B O 1
ATOM 8215 N N . GLN B 2 410 ? 168.012 179.586 145.814 1.00 26.60 410 GLN B N 1
ATOM 8216 C CA . GLN B 2 410 ? 168.658 179.108 147.028 1.00 28.10 410 GLN B CA 1
ATOM 8217 C C . GLN B 2 410 ? 167.855 177.936 147.577 1.00 28.06 410 GLN B C 1
ATOM 8218 O O . GLN B 2 410 ? 166.623 177.985 147.601 1.00 27.95 410 GLN B O 1
ATOM 8224 N N . TYR B 2 411 ? 168.556 176.886 148.005 1.00 30.07 411 TYR B N 1
ATOM 8225 C CA . TYR B 2 411 ? 167.903 175.691 148.516 1.00 29.83 411 TYR B CA 1
ATOM 8226 C C . TYR B 2 411 ? 167.772 175.753 150.041 1.00 34.43 411 TYR B C 1
ATOM 8227 O O . TYR B 2 411 ? 168.127 176.744 150.682 1.00 33.62 411 TYR B O 1
ATOM 8236 N N . ASN B 2 412 ? 167.267 174.660 150.623 1.00 35.09 412 ASN B N 1
ATOM 8237 C CA . ASN B 2 412 ? 166.920 174.545 152.040 1.00 33.84 412 ASN B CA 1
ATOM 8238 C C . ASN B 2 412 ? 167.961 175.087 153.012 1.00 38.73 412 ASN B C 1
ATOM 8239 O O . ASN B 2 412 ? 167.603 175.617 154.069 1.00 46.50 412 ASN B O 1
ATOM 8244 N N . GLN B 2 413 ? 169.238 174.999 152.659 1.00 42.35 413 GLN B N 1
ATOM 8245 C CA . GLN B 2 413 ? 170.299 175.367 153.583 1.00 41.80 413 GLN B CA 1
ATOM 8246 C C . GLN B 2 413 ? 170.699 176.828 153.404 1.00 42.89 413 GLN B C 1
ATOM 8247 O O . GLN B 2 413 ? 170.368 177.472 152.406 1.00 42.71 413 GLN B O 1
ATOM 8253 N N . GLY B 2 414 ? 171.415 177.349 154.392 1.00 44.88 414 GLY B N 1
ATOM 8254 C CA . GLY B 2 414 ? 171.926 178.705 154.352 1.00 45.74 414 GLY B CA 1
ATOM 8255 C C . GLY B 2 414 ? 171.192 179.619 155.322 1.00 43.63 414 GLY B C 1
ATOM 8256 O O . GLY B 2 414 ? 170.338 179.201 156.102 1.00 42.40 414 GLY B O 1
ATOM 8257 N N . ASN B 2 415 ? 171.564 180.901 155.244 1.00 45.39 415 ASN B N 1
ATOM 8258 C CA . ASN B 2 415 ? 170.976 181.909 156.122 1.00 43.52 415 ASN B CA 1
ATOM 8259 C C . ASN B 2 415 ? 169.479 182.043 155.884 1.00 42.22 415 ASN B C 1
ATOM 8260 O O . ASN B 2 415 ? 168.699 182.185 156.834 1.00 44.72 415 ASN B O 1
ATOM 8265 N N . GLU B 2 416 ? 169.063 182.003 154.621 1.00 37.50 416 GLU B N 1
ATOM 8266 C CA . GLU B 2 416 ? 167.651 182.070 154.241 1.00 36.11 416 GLU B CA 1
ATOM 8267 C C . GLU B 2 416 ? 167.427 181.065 153.117 1.00 33.75 416 GLU B C 1
ATOM 8268 O O . GLU B 2 416 ? 167.697 181.352 151.946 1.00 36.81 416 GLU B O 1
ATOM 8274 N N . GLY B 2 417 ? 166.932 179.888 153.486 1.00 31.18 417 GLY B N 1
ATOM 8275 C CA . GLY B 2 417 ? 166.799 178.799 152.544 1.00 29.21 417 GLY B CA 1
ATOM 8276 C C . GLY B 2 417 ? 165.522 178.807 151.731 1.00 29.74 417 GLY B C 1
ATOM 8277 O O . GLY B 2 417 ? 164.804 177.805 151.700 1.00 31.43 417 GLY B O 1
ATOM 8278 N N . VAL B 2 418 ? 165.231 179.922 151.058 1.00 30.44 418 VAL B N 1
ATOM 8279 C CA . VAL B 2 418 ? 164.080 180.026 150.174 1.00 27.84 418 VAL B CA 1
ATOM 8280 C C . VAL B 2 418 ? 164.518 180.686 148.873 1.00 27.81 418 VAL B C 1
ATOM 8281 O O . VAL B 2 418 ? 165.544 181.366 148.806 1.00 30.78 418 VAL B O 1
ATOM 8285 N N . THR B 2 419 ? 163.723 180.472 147.831 1.00 25.97 419 THR B N 1
ATOM 8286 C CA . THR B 2 419 ? 163.945 181.088 146.530 1.00 22.69 419 THR B CA 1
ATOM 8287 C C . THR B 2 419 ? 163.046 182.309 146.403 1.00 24.71 419 THR B C 1
ATOM 8288 O O . THR B 2 419 ? 161.830 182.210 146.592 1.00 25.45 419 THR B O 1
ATOM 8292 N N . THR B 2 420 ? 163.641 183.455 146.088 1.00 23.95 420 THR B N 1
ATOM 8293 C CA . THR B 2 420 ? 162.916 184.717 146.054 1.00 23.30 420 THR B CA 1
ATOM 8294 C C . THR B 2 420 ? 162.992 185.341 144.666 1.00 22.50 420 THR B C 1
ATOM 8295 O O . THR B 2 420 ? 163.756 184.912 143.799 1.00 23.72 420 THR B O 1
ATOM 8299 N N . ALA B 2 421 ? 162.179 186.374 144.460 1.00 22.12 421 ALA B N 1
ATOM 8300 C CA . ALA B 2 421 ? 162.133 187.055 143.177 1.00 21.51 421 ALA B CA 1
ATOM 8301 C C . ALA B 2 421 ? 161.868 188.534 143.404 1.00 22.82 421 ALA B C 1
ATOM 8302 O O . ALA B 2 421 ? 161.279 188.928 144.415 1.00 22.56 421 ALA B O 1
ATOM 8304 N N . TYR B 2 422 ? 162.321 189.346 142.451 1.00 21.59 422 TYR B N 1
ATOM 8305 C CA . TYR B 2 422 ? 162.265 190.793 142.565 1.00 21.41 422 TYR B CA 1
ATOM 8306 C C . TYR B 2 422 ? 161.886 191.400 141.223 1.00 23.46 422 TYR B C 1
ATOM 8307 O O . TYR B 2 422 ? 162.188 190.846 140.162 1.00 25.23 422 TYR B O 1
ATOM 8316 N N . GLU B 2 423 ? 161.259 192.572 141.289 1.00 25.11 423 GLU B N 1
ATOM 8317 C CA . GLU B 2 423 ? 160.754 193.286 140.121 1.00 28.33 423 GLU B CA 1
ATOM 8318 C C . GLU B 2 423 ? 160.817 194.781 140.412 1.00 30.57 423 GLU B C 1
ATOM 8319 O O . GLU B 2 423 ? 161.354 195.212 141.437 1.00 30.61 423 GLU B O 1
ATOM 8325 N N . LEU B 2 424 ? 160.256 195.578 139.508 1.00 31.81 424 LEU B N 1
ATOM 8326 C CA . LEU B 2 424 ? 160.065 197.003 139.736 1.00 33.07 424 LEU B CA 1
ATOM 8327 C C . LEU B 2 424 ? 158.600 197.284 140.033 1.00 37.04 424 LEU B C 1
ATOM 8328 O O . LEU B 2 424 ? 157.714 196.840 139.296 1.00 38.98 424 LEU B O 1
ATOM 8333 N N . ASN B 2 425 ? 158.351 198.008 141.119 1.00 37.98 425 ASN B N 1
ATOM 8334 C CA . ASN B 2 425 ? 157.013 198.487 141.415 1.00 42.01 425 ASN B CA 1
ATOM 8335 C C . ASN B 2 425 ? 156.604 199.573 140.416 1.00 43.51 425 ASN B C 1
ATOM 8336 O O . ASN B 2 425 ? 157.371 199.976 139.536 1.00 41.63 425 ASN B O 1
ATOM 8341 N N . THR B 2 426 ? 155.377 200.073 140.581 1.00 45.76 426 THR B N 1
ATOM 8342 C CA . THR B 2 426 ? 154.785 200.943 139.570 1.00 48.61 426 THR B CA 1
ATOM 8343 C C . THR B 2 426 ? 155.496 202.289 139.460 1.00 50.78 426 THR B C 1
ATOM 8344 O O . THR B 2 426 ? 155.445 202.921 138.398 1.00 51.67 426 THR B O 1
ATOM 8348 N N . ASN B 2 427 ? 156.160 202.752 140.522 1.00 47.71 427 ASN B N 1
ATOM 8349 C CA . ASN B 2 427 ? 156.786 204.070 140.507 1.00 46.21 427 ASN B CA 1
ATOM 8350 C C . ASN B 2 427 ? 158.307 203.998 140.385 1.00 48.22 427 ASN B C 1
ATOM 8351 O O . ASN B 2 427 ? 158.998 204.969 140.707 1.00 50.60 427 ASN B O 1
ATOM 8356 N N . GLY B 2 428 ? 158.842 202.868 139.923 1.00 46.11 428 GLY B N 1
ATOM 8357 C CA . GLY B 2 428 ? 160.239 202.770 139.563 1.00 43.01 428 GLY B CA 1
ATOM 8358 C C . GLY B 2 428 ? 161.159 202.165 140.601 1.00 41.59 428 GLY B C 1
ATOM 8359 O O . GLY B 2 428 ? 162.375 202.127 140.372 1.00 45.44 428 GLY B O 1
ATOM 8360 N N . GLY B 2 429 ? 160.632 201.702 141.734 1.00 38.52 429 GLY B N 1
ATOM 8361 C CA . GLY B 2 429 ? 161.449 201.136 142.782 1.00 36.02 429 GLY B CA 1
ATOM 8362 C C . GLY B 2 429 ? 161.480 199.619 142.744 1.00 32.93 429 GLY B C 1
ATOM 8363 O O . GLY B 2 429 ? 160.587 198.971 142.204 1.00 32.85 429 GLY B O 1
ATOM 8364 N N . ILE B 2 430 ? 162.533 199.056 143.329 1.00 31.02 430 ILE B N 1
ATOM 8365 C CA . ILE B 2 430 ? 162.691 197.607 143.392 1.00 29.83 430 ILE B CA 1
ATOM 8366 C C . ILE B 2 430 ? 161.820 197.058 144.515 1.00 29.59 430 ILE B C 1
ATOM 8367 O O . ILE B 2 430 ? 161.833 197.575 145.638 1.00 33.59 430 ILE B O 1
ATOM 8372 N N . ALA B 2 431 ? 161.059 196.010 144.210 1.00 29.24 431 ALA B N 1
ATOM 8373 C CA . ALA B 2 431 ? 160.187 195.365 145.181 1.00 27.21 431 ALA B CA 1
ATOM 8374 C C . ALA B 2 431 ? 160.331 193.856 145.052 1.00 29.80 431 ALA B C 1
ATOM 8375 O O . ALA B 2 431 ? 160.826 193.343 144.046 1.00 30.77 431 ALA B O 1
ATOM 8377 N N . LYS B 2 432 ? 159.903 193.144 146.092 1.00 27.45 432 LYS B N 1
ATOM 8378 C CA . LYS B 2 432 ? 159.978 191.691 146.122 1.00 25.26 432 LYS B CA 1
ATOM 8379 C C . LYS B 2 432 ? 158.625 191.084 145.775 1.00 26.78 432 LYS B C 1
ATOM 8380 O O . LYS B 2 432 ? 157.583 191.555 146.241 1.00 29.79 432 LYS B O 1
ATOM 8386 N N . ARG B 2 433 ? 158.651 190.038 144.954 1.00 25.73 433 ARG B N 1
ATOM 8387 C CA . ARG B 2 433 ? 157.437 189.307 144.625 1.00 25.16 433 ARG B CA 1
ATOM 8388 C C . ARG B 2 433 ? 156.895 188.595 145.861 1.00 28.13 433 ARG B C 1
ATOM 8389 O O . ARG B 2 433 ? 157.643 188.213 146.766 1.00 31.21 433 ARG B O 1
ATOM 8397 N N . SER B 2 434 ? 155.572 188.428 145.892 1.00 27.48 434 SER B N 1
ATOM 8398 C CA . SER B 2 434 ? 154.907 187.921 147.089 1.00 29.67 434 SER B CA 1
ATOM 8399 C C . SER B 2 434 ? 155.285 186.473 147.376 1.00 30.28 434 SER B C 1
ATOM 8400 O O . SER B 2 434 ? 155.668 186.133 148.502 1.00 31.38 434 SER B O 1
ATOM 8403 N N . ASN B 2 435 ? 155.181 185.606 146.373 1.00 30.54 435 ASN B N 1
ATOM 8404 C CA . ASN B 2 435 ? 155.366 184.180 146.595 1.00 28.18 435 ASN B CA 1
ATOM 8405 C C . ASN B 2 435 ? 156.839 183.839 146.785 1.00 28.71 435 ASN B C 1
ATOM 8406 O O . ASN B 2 435 ? 157.735 184.505 146.257 1.00 28.32 435 ASN B O 1
ATOM 8411 N N . GLU B 2 436 ? 157.080 182.791 147.566 1.00 27.39 436 GLU B N 1
ATOM 8412 C CA . GLU B 2 436 ? 158.414 182.254 147.789 1.00 26.27 436 GLU B CA 1
ATOM 8413 C C . GLU B 2 436 ? 158.365 180.740 147.633 1.00 26.83 436 GLU B C 1
ATOM 8414 O O . GLU B 2 436 ? 157.291 180.135 147.577 1.00 30.10 436 GLU B O 1
ATOM 8420 N N . TYR B 2 437 ? 159.540 180.119 147.557 1.00 26.77 437 TYR B N 1
ATOM 8421 C CA . TYR B 2 437 ? 159.614 178.711 147.195 1.00 26.41 437 TYR B CA 1
ATOM 8422 C C . TYR B 2 437 ? 160.697 177.999 147.989 1.00 26.79 437 TYR B C 1
ATOM 8423 O O . TYR B 2 437 ? 161.689 178.599 148.411 1.00 27.53 437 TYR B O 1
ATOM 8432 N N . THR B 2 438 ? 160.485 176.698 148.175 1.00 30.67 438 THR B N 1
ATOM 8433 C CA . THR B 2 438 ? 161.411 175.803 148.861 1.00 29.44 438 THR B CA 1
ATOM 8434 C C . THR B 2 438 ? 161.852 174.740 147.861 1.00 29.71 438 THR B C 1
ATOM 8435 O O . THR B 2 438 ? 161.060 173.866 147.489 1.00 33.01 438 THR B O 1
ATOM 8439 N N . ILE B 2 439 ? 163.111 174.808 147.427 1.00 27.96 439 ILE B N 1
ATOM 8440 C CA . ILE B 2 439 ? 163.601 173.955 146.353 1.00 29.46 439 ILE B CA 1
ATOM 8441 C C . ILE B 2 439 ? 164.740 173.085 146.872 1.00 32.13 439 ILE B C 1
ATOM 8442 O O . ILE B 2 439 ? 165.410 173.409 147.856 1.00 35.32 439 ILE B O 1
ATOM 8447 N N . THR B 2 440 ? 164.949 171.962 146.190 1.00 31.22 440 THR B N 1
ATOM 8448 C CA . THR B 2 440 ? 166.053 171.074 146.497 1.00 33.81 440 THR B CA 1
ATOM 8449 C C . THR B 2 440 ? 167.341 171.607 145.881 1.00 31.76 440 THR B C 1
ATOM 8450 O O . THR B 2 440 ? 167.336 172.466 144.997 1.00 33.98 440 THR B O 1
ATOM 8454 N N . ARG B 2 441 ? 168.455 171.092 146.380 1.00 31.13 441 ARG B N 1
ATOM 8455 C CA . ARG B 2 441 ? 169.755 171.490 145.872 1.00 33.39 441 ARG B CA 1
ATOM 8456 C C . ARG B 2 441 ? 169.868 171.219 144.369 1.00 33.78 441 ARG B C 1
ATOM 8457 O O . ARG B 2 441 ? 169.504 170.144 143.882 1.00 34.67 441 ARG B O 1
ATOM 8465 N N . PHE B 2 442 ? 170.404 172.197 143.636 1.00 30.74 442 PHE B N 1
ATOM 8466 C CA . PHE B 2 442 ? 170.548 172.119 142.190 1.00 28.50 442 PHE B CA 1
ATOM 8467 C C . PHE B 2 442 ? 172.005 172.314 141.790 1.00 28.43 442 PHE B C 1
ATOM 8468 O O . PHE B 2 442 ? 172.762 173.023 142.460 1.00 31.18 442 PHE B O 1
ATOM 8476 N N . THR B 2 443 ? 172.393 171.672 140.689 1.00 26.60 443 THR B N 1
ATOM 8477 C CA . THR B 2 443 ? 173.718 171.855 140.115 1.00 26.12 443 THR B CA 1
ATOM 8478 C C . THR B 2 443 ? 173.695 172.550 138.761 1.00 28.02 443 THR B C 1
ATOM 8479 O O . THR B 2 443 ? 174.749 173.009 138.305 1.00 29.83 443 THR B O 1
ATOM 8483 N N . THR B 2 444 ? 172.537 172.639 138.108 1.00 27.26 444 THR B N 1
ATOM 8484 C CA . THR B 2 444 ? 172.416 173.410 136.878 1.00 25.96 444 THR B CA 1
ATOM 8485 C C . THR B 2 444 ? 171.056 174.093 136.851 1.00 25.84 444 THR B C 1
ATOM 8486 O O . THR B 2 444 ? 170.114 173.668 137.524 1.00 28.17 444 THR B O 1
ATOM 8490 N N . TYR B 2 445 ? 170.958 175.153 136.050 1.00 28.14 445 TYR B N 1
ATOM 8491 C CA . TYR B 2 445 ? 169.709 175.890 135.926 1.00 24.26 445 TYR B CA 1
ATOM 8492 C C . TYR B 2 445 ? 169.648 176.587 134.574 1.00 25.23 445 TYR B C 1
ATOM 8493 O O . TYR B 2 445 ? 170.661 176.776 133.895 1.00 28.09 445 TYR B O 1
ATOM 8502 N N . GLY B 2 446 ? 168.434 176.960 134.195 1.00 23.38 446 GLY B N 1
ATOM 8503 C CA . GLY B 2 446 ? 168.214 177.629 132.931 1.00 22.36 446 GLY B CA 1
ATOM 8504 C C . GLY B 2 446 ? 166.783 178.105 132.825 1.00 24.83 446 GLY B C 1
ATOM 8505 O O . GLY B 2 446 ? 166.001 177.991 133.769 1.00 29.11 446 GLY B O 1
ATOM 8506 N N . ILE B 2 447 ? 166.447 178.644 131.655 1.00 26.79 447 ILE B N 1
ATOM 8507 C CA . ILE B 2 447 ? 165.109 179.149 131.370 1.00 27.80 447 ILE B CA 1
ATOM 8508 C C . ILE B 2 447 ? 164.614 178.510 130.082 1.00 30.32 447 ILE B C 1
ATOM 8509 O O . ILE B 2 447 ? 165.346 178.467 129.086 1.00 33.57 447 ILE B O 1
ATOM 8514 N N . PHE B 2 448 ? 163.377 178.013 130.098 1.00 28.85 448 PHE B N 1
ATOM 8515 C CA . PHE B 2 448 ? 162.728 177.579 128.869 1.00 30.04 448 PHE B CA 1
ATOM 8516 C C . PHE B 2 448 ? 161.269 178.001 128.927 1.00 33.45 448 PHE B C 1
ATOM 8517 O O . PHE B 2 448 ? 160.582 177.731 129.918 1.00 35.93 448 PHE B O 1
ATOM 8525 N N . GLY B 2 449 ? 160.804 178.660 127.870 1.00 33.10 449 GLY B N 1
ATOM 8526 C CA . GLY B 2 449 ? 159.437 179.152 127.862 1.00 31.84 449 GLY B CA 1
ATOM 8527 C C . GLY B 2 449 ? 159.212 180.138 128.990 1.00 31.98 449 GLY B C 1
ATOM 8528 O O . GLY B 2 449 ? 159.934 181.131 129.138 1.00 33.81 449 GLY B O 1
ATOM 8529 N N . GLU B 2 450 ? 158.194 179.860 129.801 1.00 34.65 450 GLU B N 1
ATOM 8530 C CA . GLU B 2 450 ? 157.884 180.659 130.976 1.00 33.33 450 GLU B CA 1
ATOM 8531 C C . GLU B 2 450 ? 158.363 180.013 132.271 1.00 31.05 450 GLU B C 1
ATOM 8532 O O . GLU B 2 450 ? 157.938 180.433 133.355 1.00 32.71 450 GLU B O 1
ATOM 8538 N N . ASN B 2 451 ? 159.237 179.008 132.185 1.00 29.84 451 ASN B N 1
ATOM 8539 C CA . ASN B 2 451 ? 159.682 178.252 133.346 1.00 27.91 451 ASN B CA 1
ATOM 8540 C C . ASN B 2 451 ? 161.174 178.443 133.579 1.00 27.19 451 ASN B C 1
ATOM 8541 O O . ASN B 2 451 ? 161.968 178.483 132.631 1.00 27.81 451 ASN B O 1
ATOM 8546 N N . ILE B 2 452 ? 161.548 178.574 134.846 1.00 27.04 452 ILE B N 1
ATOM 8547 C CA . ILE B 2 452 ? 162.937 178.486 135.273 1.00 24.66 452 ILE B CA 1
ATOM 8548 C C . ILE B 2 452 ? 163.157 177.066 135.772 1.00 25.77 452 ILE B C 1
ATOM 8549 O O . ILE B 2 452 ? 162.476 176.617 136.700 1.00 27.99 452 ILE B O 1
ATOM 8554 N N . ILE B 2 453 ? 164.091 176.355 135.151 1.00 24.30 453 ILE B N 1
ATOM 8555 C CA . ILE B 2 453 ? 164.294 174.930 135.381 1.00 23.45 453 ILE B CA 1
ATOM 8556 C C . ILE B 2 453 ? 165.609 174.741 136.124 1.00 24.36 453 ILE B C 1
ATOM 8557 O O . ILE B 2 453 ? 166.647 175.264 135.702 1.00 26.63 453 ILE B O 1
ATOM 8562 N N . SER B 2 454 ? 165.566 173.991 137.223 1.00 25.19 454 SER B N 1
ATOM 8563 C CA . SER B 2 454 ? 166.758 173.669 138.000 1.00 25.78 454 SER B CA 1
ATOM 8564 C C . SER B 2 454 ? 166.893 172.156 138.105 1.00 25.87 454 SER B C 1
ATOM 8565 O O . SER B 2 454 ? 165.920 171.464 138.415 1.00 28.18 454 SER B O 1
ATOM 8568 N N . SER B 2 455 ? 168.094 171.641 137.849 1.00 25.62 455 SER B N 1
ATOM 8569 C CA . SER B 2 455 ? 168.303 170.202 137.795 1.00 26.77 455 SER B CA 1
ATOM 8570 C C . SER B 2 455 ? 169.545 169.811 138.581 1.00 27.78 455 SER B C 1
ATOM 8571 O O . SER B 2 455 ? 170.501 170.587 138.704 1.00 30.56 455 SER B O 1
ATOM 8574 N N . SER B 2 456 ? 169.513 168.587 139.107 1.00 30.00 456 SER B N 1
ATOM 8575 C CA . SER B 2 456 ? 170.641 168.019 139.840 1.00 30.64 456 SER B CA 1
ATOM 8576 C C . SER B 2 456 ? 170.556 166.498 139.772 1.00 29.77 456 SER B C 1
ATOM 8577 O O . SER B 2 456 ? 169.600 165.931 139.237 1.00 32.51 456 SER B O 1
ATOM 8580 N N . ALA B 2 457 ? 171.578 165.838 140.318 1.00 30.24 457 ALA B N 1
ATOM 8581 C CA . ALA B 2 457 ? 171.624 164.386 140.432 1.00 34.17 457 ALA B CA 1
ATOM 8582 C C . ALA B 2 457 ? 171.457 163.998 141.895 1.00 36.81 457 ALA B C 1
ATOM 8583 O O . ALA B 2 457 ? 172.161 164.521 142.765 1.00 38.51 457 ALA B O 1
ATOM 8585 N N . VAL B 2 458 ? 170.525 163.082 142.162 1.00 36.98 458 VAL B N 1
ATOM 8586 C CA . VAL B 2 458 ? 170.107 162.757 143.518 1.00 36.47 458 VAL B CA 1
ATOM 8587 C C . VAL B 2 458 ? 170.039 161.243 143.684 1.00 41.37 458 VAL B C 1
ATOM 8588 O O . VAL B 2 458 ? 170.135 160.479 142.722 1.00 40.07 458 VAL B O 1
ATOM 8592 N N . ASP B 2 459 ? 169.882 160.823 144.937 1.00 44.02 459 ASP B N 1
ATOM 8593 C CA . ASP B 2 459 ? 169.580 159.439 145.268 1.00 44.22 459 ASP B CA 1
ATOM 8594 C C . ASP B 2 459 ? 168.070 159.244 145.279 1.00 46.83 459 ASP B C 1
ATOM 8595 O O . ASP B 2 459 ? 167.327 160.091 145.783 1.00 46.68 459 ASP B O 1
ATOM 8600 N N . ALA B 2 460 ? 167.620 158.122 144.721 1.00 45.07 460 ALA B N 1
ATOM 8601 C CA . ALA B 2 460 ? 166.198 157.882 144.542 1.00 46.65 460 ALA B CA 1
ATOM 8602 C C . ALA B 2 460 ? 165.932 156.385 144.540 1.00 53.55 460 ALA B C 1
ATOM 8603 O O . ALA B 2 460 ? 166.844 155.570 144.374 1.00 55.43 460 ALA B O 1
ATOM 8605 N N . THR B 2 461 ? 164.663 156.035 144.729 1.00 55.63 461 THR B N 1
ATOM 8606 C CA . THR B 2 461 ? 164.202 154.655 144.692 1.00 59.65 461 THR B CA 1
ATOM 8607 C C . THR B 2 461 ? 163.190 154.503 143.566 1.00 58.37 461 THR B C 1
ATOM 8608 O O . THR B 2 461 ? 162.273 155.321 143.437 1.00 58.54 461 THR B O 1
ATOM 8612 N N . PHE B 2 462 ? 163.360 153.464 142.756 1.00 55.42 462 PHE B N 1
ATOM 8613 C CA . PHE B 2 462 ? 162.468 153.221 141.629 1.00 58.84 462 PHE B CA 1
ATOM 8614 C C . PHE B 2 462 ? 161.753 151.881 141.772 1.00 66.54 462 PHE B C 1
ATOM 8615 O O . PHE B 2 462 ? 162.352 150.889 142.186 1.00 70.06 462 PHE B O 1
#

B-factor: mean 36.52, std 14.03, range [14.59, 106.97]

Organism: Bacteroides thetaiotaomicron (strain ATCC 29148 / DSM 2079 / JCM 5827 / CCUG 10774 / NCTC 10582 / VPI-5482 / E50) (NCBI:txid226186)

InterPro domains:
  IPR008969 Carboxypeptidase-like, regulatory domain superfamily [SSF49464] (27-113)
  IPR012910 TonB-dependent receptor, plug domain [PF07715] (131-227)
  IPR036942 TonB-dependent receptor-like, beta-barrel domain superfamily [G3DSA:2.40.170.20] (238-793)
  IPR037066 TonB-dependent receptor, plug domain superfamily [G3DSA:2.170.130.10] (105-237)
  IPR039426 TonB-dependent receptor-like [PS52016] (122-793)
  IPR039426 TonB-dependent receptor-like [PTHR30069] (7-793)

Sequence (1093 aa):
SAVSRVNKSAFNAVAIDAKGLHNSTQNLSDALAKVPGLKLREAGGVGSDMILSLDGFSGKHVKLFIDGVPQEGVGSSFGLNNIPINFADRIEVYRGVVPVGFGTDALGGVINIVTNKNRKNWFLDASYSYGSFNTHKSYVNFGQTFKNGLTYEINAFQNYSDNSYYVDTPVEEFYEGGGSAINTDKVEHVKRFHDNYHNEAVVGKVGLVDKKWADRLMIGLTYSRMYKEIQTGVVQKVVFGEKYRKGNSLMPSLEYRKRNLFVRNLDVAFTANYNRNFTNNVDTATYRFNWLGEKTSLKGRKGEQSYQDMKSDNDNWNATFTANYHIGTAHTFVLNHVLNTFHRENAIAKVTRKNITGFSYRLMPSEHWNLSVFGKYYNQYNAGPVSASTSGTSNYVRLTNNVSSVGYGAAGTYFILSGLQAKLSYEKAYRLPTNEELFGDEDLELGKIGLNPEKSDNLNFNLSYNRQLGKHGLYVETGLIYRNTSDYIYRSIETTSNRSYGSYSNYGSVETKGYHISARYNYSCWVSIGGNFTQMDVRDNVEKTQTGQESLTYGARMPNLPYRFANSDISFFWRNLWKKGNTLTVTYDNMYVHGFPLYSEALGAVETKDIVPTQFSHNLGITYSLKNGRYNVSFECKNFTDEKLYDNFSLQKAGRAFYGKVRVYFGGVQKGIAITYLHVTDQIMKNRDVIRGENFLGNGEYVTFAGILEANNKIYTAPIPMGLSVYGSAFEDGKWVKYPELVKTEDGGSNSSSYEKGELQWTQYPNEAWVAIYNDENFNNPTLIRTDKISYACGRMRSQYYQTIWAADNGDVYVFSPSYAKIMDADVQKTNLPAGVVRIKAGATDFDSYYCNLEELSGGKSFLRCWHITGDYFLLQMYTGEINSRGTGATRMAVFKATGNGDKGELYYVDGLPEPDRISSFSGTPFCENGVAYVGVIPITADGETNHPAIYKIDPVTHTATKGLTVNATGITAIGRLAKDSHSTYVVSATVTSANSTANYLLATSTLESGSVTPGNNNGFETATGTAWIFYKDQYLYRLQYNQGNEGVTTAYELNTNGGIAKRSNEYTITRFTTYGIFGENIISSSAVDATF

Nearest PDB structures (foldseek):
  5fp1-assembly1_A  TM=7.094E-01  e=3.478E-26  Acinetobacter baumannii
  5fok-assembly1_A  TM=6.871E-01  e=3.421E-23  Pseudomonas aeruginosa PAO1
  1xkw-assembly1_A  TM=6.647E-01  e=2.898E-24  Pseudomonas aeruginosa
  3slo-assembly1_A  TM=2.423E-01  e=1.919E-02  Escherichia coli O157:H7
  3slt-assembly1_A  TM=1.722E-01  e=2.239E-02  Escherichia coli O157:H7

Secondary structure (DSSP, 8-state):
-HHHHHHTSSS-EEEEEGGGGTTS--BHHHHHTTSTTEEEEE-SSTT--EEEEETTEEGGGEEEEETTEE-TT--TTS-GGGSBGGG-SEEEEEES---TTS----SSEEEEEE------SEEEEEEEEE-SSS-EEEEEEEEEE-TTSEEEEEEEEEEEE----EEEE--EEEPTTS-EEEETT--EEEE--S--EEEEEEEEEEEEES-SS-SEEEEEEEEEEEEEE--B-SSTTSB-SS-EEEEEEEEEEEEEEEESSSSTT-EEEEEEEEEEEEEEEEE---EEE-TTS-EEE-SSB-TTTT-EEEEEEEEEEEEEEEEEEEETTTEEEEEEEEEEEEE-------EEEEEEEEEEEEE-SSSSEEEEEEEEEEEEEEEEEEE-SSSSSS-EEEEEEEEEEEEEEEEEEEESSSSEEEEEEEEEEEEPPPHHHHHSS-BHHHHTT--PPEEEEEEEEEEEEEEEETTEEEEEEEEEEEEEEE--EEEPPP---SS---SEEE--EEEEEEEEEEEEEEETTTEEEEEEEEEEEEEE---B-TTSPBPTTTTSBPSS---EEEEEEEEEEEETSSSTT-EEEEEEEEEEE--EESS-TTBS-GGGS-EEPPEEEEEEEEEEEETTTTEEEEEEEESTT----BSSSS-B---SEEEEEEEEEEE-/-EEEEEEEEEETTTTEEEEPPPEE-TTSSSSS--EEEEEEEEETTEEEEEEEE--B-HHHHTTTTTSS-S-GGGS--S-B--TTS-B-TT-B-S-S--S-EEEEEESSTT--S-EEEEESSS----EEETTEEE--EEE-TTS-EEEEE--GGGG-SSSTT---PPSEEEEE-TT-SSEEEEEEEHHHHTTS--EEEEEEEETTEEEEEE-SS---SS-TT--EEEEEETTSSSSS-EEEE-BSSPPGGGEEEE-SS-EEETTEEEEEEEEPPPTT-----EEEEEETTTTEEEEEEEE-SSEEEEEEEEEETTEEEEEEEEEEEETTEEEEEEEEES-SSS-EE-SBTT-SEEE---SEEEEETTTEEEEE-BSSSSS-SBEEEEE-TTS-EEE-SEEB-B---SEEEEETTEEEEEEEEEE--

Solvent-accessible surface area: 45410 Å² total; per-residue (Å²): 111,29,36,46,158,14,48,94,36,6,19,6,7,32,9,38,62,0,110,67,53,24,41,16,20,56,18,1,2,49,2,0,33,59,3,12,2,4,20,16,27,46,24,4,27,42,8,12,91,40,90,18,9,0,1,20,11,46,43,100,27,20,17,42,1,22,42,21,24,10,27,79,13,28,23,74,3,17,18,17,30,5,4,15,0,12,23,2,26,46,1,10,0,21,3,0,0,7,30,17,27,20,13,10,6,7,0,0,0,0,4,12,0,22,25,42,91,138,70,107,100,120,8,67,9,31,12,94,5,116,7,46,37,57,4,53,38,34,8,59,5,78,3,57,38,92,218,92,10,71,21,66,43,52,13,32,10,50,4,67,1,40,6,24,4,111,0,42,4,17,19,12,90,42,66,190,70,47,3,11,1,3,33,48,112,107,87,76,116,10,99,15,81,16,15,20,6,43,0,43,2,77,12,20,70,69,6,50,30,127,66,196,132,0,51,46,42,10,92,5,94,15,95,0,125,12,46,28,28,25,6,20,23,95,11,8,40,3,12,1,8,92,17,54,79,96,10,49,0,75,16,50,26,74,20,55,97,29,138,45,48,173,86,177,43,42,39,18,10,83,20,30,22,74,7,107,17,58,63,13,40,17,2,52,12,63,86,17,15,1,4,105,34,89,113,45,64,4,79,32,7,24,6,3,41,49,100,60,87,88,137,14,50,47,39,10,108,8,20,14,77,24,16,55,82,69,97,46,115,30,62,31,61,27,79,2,66,6,41,6,7,46,53,63,84,106,152,56,34,50,22,18,94,18,37,2,47,6,100,15,57,86,60,59,72,48,148,100,101,17,79,9,72,11,31,16,105,3,41,8,39,0,2,0,17,0,0,54,49,78,28,13,65,75,87,79,62,140,24,67,29,102,17,62,15,89,1,112,8,36,1,16,5,114,55,79,109,127,21,32,13,19,11,104,3,72,5,33,2,21,9,6,0,31,3,83,25,13,3,46,41,28,28,41,122,17,6,126,113,22,22,91,18,4,79,2,44,0,77,0,83,4,66,20,73,70,129,133,107,72,130,80,8,78,63,53,24,58,3,105,12,69,0,52,2,37,44,24,11,28,112,27,59,108,36,17,4,56,140,52,104,15,33,60,38,42,62,8,19,12,48,4,111,10,95,7,74,13,46,78,73,59,66,54,72,125,18,21,72,6,19,26,64,6,30,6,37,9,82,14,52,24,91,87,26,71,29,27,14,89,22,52,5,111,38,12,45,30,23,61,29,5,35,75,9,23,11,40,24,46,14,85,62,157,104,76,64,181,130,170,21,7,35,46,26,51,46,65,36,22,55,56,20,47,13,7,24,36,13,9,62,30,2,0,19,105,140,30,22,50,80,5,68,76,19,95,17,31,46,71,13,71,28,46,11,50,121,134,26,108,87,3,74,15,102,30,12,88,6,69,56,86,66,107,20,37,17,42,64,30,19,12,40,29,19,103,4,98,32,32,19,74,26,41,61,65,28,46,108,28,47,2,1,3,2,4,27,5,47,1,79,68,39,36,10,76,25,51,87,15,28,106,1,7,53,26,16,50,23,2,0,28,1,3,8,3,2,13,15,79,10,62,127,34,0,1,1,0,1,8,20,46,0,0,10,68,76,2,14,76,60,112,148,30,118,54,31,117,50,98,126,40,36,44,106,135,106,28,43,36,134,102,58,68,57,108,130,16,20,0,51,77,3,5,71,7,58,29,2,45,0,0,7,3,116,57,46,79,8,83,138,52,57,61,13,115,8,88,78,0,0,11,1,1,0,32,30,102,62,87,42,32,39,1,1,47,22,12,104,102,13,5,2,4,0,0,0,2,1,8,1,80,13,6,49,26,116,62,15,66,8,115,28,38,0,0,0,1,19,1,82,45,68,32,85,85,31,45,108,12,69,6,35,2,35,139,77,8,68,51,59,10,2,3,28,1,19,36,7,38,28,32,39,0,0,1,0,2,2,44,34,141,16,38,19,60,0,28,5,0,1,97,4,0,4,0,48,0,52,23,91,67,69,135,4,50,19,115,58,17,87,54,29,29,121,34,96,91,2,5,22,12,3,33,77,13,37,54,40,137,34,21,1,12,2,0,2,10,5,32,12,38,155,79,115,106,38,42,4,0,0,16,46,0,39,5,107,75,44,49,9,74,93,14,3,40,0,42,10,32,15,12,54,8,10,1,68,0,29,62,118,123,78,68,19,28,1,0,0,0,14,8,44,24,25,82,42,46,6,1,0,2,2,59,22,104,46,4,91,71,53,90,17,41,0,10,148,55,68,13,39,9,13,7,48,20,66,7,24,22,39,7,148,64,80,29,0,1,0,1,16,46,7,84,39,93,40,1,0,0,3,2,6,38,2,54,106,118,29,27,29,31,68,16,33,13,3,3,11,2,24,119,17,32,11,75,8,44,20,39,79,14,1,0,9,2,5,27,33,41,0,83,117

Foldseek 3Di:
DVQVCQVFDLFPKHKFFLVVVQQDFAFQVRVVCFDFQKHWFFLFDQLGDIWIAHLRRIDPQEWEEEVLHTCPPADSLDDRRHHHSLQARMKMWGAQDEDPRNFDFHRGTYIYGYGDPPAFQWKKKWKWKAKDQGKIKIKIKIWHADPVFKIKIKIKIKIWGQSFFKDKAFKWDQDPVGDIDTDRVDIDIFTFGFWIKMKIKMKMKIWGADDPQFRTKMKMKMKMKIKTTDAADQFRQGGDHDKIKIKMKIKIKIKTWDACNPHHQKIKIKIKMKMKMKMWTAFFDQWAAIRHGDTDGNVPDTGNPHGDGDMAMWIKMKMKMKMWGADPPFKIKIKIKMWIKTFRPSVWTWIKIKIKIKIKMKGDPDPFKIKMKMKMKIKMKTKDWAADDPVGDDDIDIDMDMAIDMKIWMKMKGHPDPFKIKIKIKIKGWADDGSCQQCVVSHPVQNVVDAHIKIKIKIKIKMKGWDDDPQKTKIKIKMKIKMKIFQDWDADDDDDDPDDHGRIGRGWIKIKIWMKIKIWMGGRPFKIKIKMKIAMFIATDHQADPVGHGDPRHGFGDALTFGIKMKIKMKGKDACPPHHQKMKMKMKMKIWTAKTWRDTPRDDDPVPTQIDHTDMFMKIKMKMADNNNQKIKMKIWTRCVFDFDRSRRNSTYHGIMIMIMIMGMDRD/DAKWKWKKKQFFPPGDIDTADTHGQQCVVVQGFGWKWADFAQFLLKTKTWTFTFFHAQCSCPPPNRPNPPDVVQFAQCFADDPLQTHGHGTRGHDLPFQKTKMWMGNHVNPPDTQIEMDRQAGYAWFAASNATAHQWYAFPQRKIKGWHQQLLCPDPDPSSHYPHHTKIWIDDHPGRYTDPQIERVCVQPVNWGFRYKADAHGQKIKTQIAPDHRDRHPPRSQWIKIKRCCPPPNHIHIGTAADDDDSVFFDDKEDDWDHDPRWIWIWTATRAPDPGDDAIAIWIAHRVNRYIDTFEGEHARAWHDWDKADDDPEIWIWTWGKHADPNAIKIFIATHHDRGYYYDYCPPPDGDIDHAAPHWDDDHNAKIKGHAAPDDPDHKIWMWHADPVHHIDTDDHIGHDHDFNYWDDRDSIIMGMTMDDDDD

Radius of gyration: 32.68 Å; Cα contacts (8 Å, |Δi|>4): 3140; chains: 2; bounding box: 60×66×106 Å

=== Feature glossary ===
Legend for the data blocks above and below:

— What the protein is —

Sequence gives the chain of amino acids in standard one-letter code (A=alanine, C=cysteine, …, Y=tyrosine), read N→C. It is the only feature that is directly encoded by the gene; all structural features are derived from the folded form of this sequence.

The annotation block draws on four external resources. InterPro: which protein families and domains the sequence belongs to. GO: standardized terms for what the protein does, what process it participates in, and where in the cell it acts. CATH: which structural fold it has in the CATH hierarchy. Organism: the species of origin.

— Where its atoms are —

Atomic coordinates in PDBx/mmCIF format — the same representation the Protein Data Bank distributes. Each line of the _atom_site loop places one backbone atom in Cartesian space (units: ångströms, origin: arbitrary).

Six rendered views show the 3D structure from the faces of a cube — i.e. along ±x, ±y, ±z. Rendering representation is drawn randomly per protein from cartoon (secondary-structure ribbons), sticks (backbone bonds), or molecular surface; coloring is either N→C rainbow (blue at the N-terminus through red at the C-terminus) or one color per chain.

— Local backbone conformation —

DSSP 8-state secondary structure assigns each residue one of H (α-helix), G (3₁₀-helix), I (π-helix), E (extended β-strand), B (isolated β-bridge), T (hydrogen-bonded turn), S (bend), or '-' (coil). The assignment is computed from backbone hydrogen-bond geometry via the Kabsch–Sander algorithm.

P-SEA three-state annotation labels each residue as helix, strand, or coil based purely on the geometry of the Cα trace. It serves as a fallback when the full backbone (and thus DSSP) is unavailable.

φ (phi) and ψ (psi) are the two rotatable backbone dihedrals per residue: φ is the C(i-1)–N–Cα–C torsion, ψ is the N–Cα–C–N(i+1) torsion, both in degrees on (−180°, 180°]. α-helical residues cluster near (−60°, −45°); β-strand residues near (−120°, +130°). A Ramachandran plot is simply a scatter of (φ, ψ) for every residue.

— Global shape and packing —

Radius of gyration (Rg) is the root-mean-square distance of Cα atoms from their centroid — a single number for overall size and compactness. A globular domain of N residues has Rg ≈ 2.2·N^0.38 Å; an extended or disordered chain has a much larger Rg. The Cα contact count is the number of residue pairs whose Cα atoms are within 8 Å and are more than four positions apart in sequence — a standard proxy for tertiary packing density. The bounding box is the smallest axis-aligned box enclosing all Cα atoms.

Accessible surface area quantifies burial. A residue with SASA near zero is packed into the hydrophobic core; one with SASA >100 Å² sits on the surface. Computed here via the Shrake–Rupley numerical algorithm with a 1.4 Å probe.

The contact map is a binary N×N matrix image: pixel (i, j) is dark where Cα_i and Cα_j are within 8 Å and |i−j|>4. Because the |i−j|>4 filter removes local helical contacts, off-diagonal stripes parallel to the main diagonal indicate parallel β-sheets; stripes perpendicular to it indicate antiparallel β-sheets. The Ramachandran plot scatters every residue's (φ, ψ) pair against the sterically allowed regions. The PAE heatmap renders the predicted-aligned-error matrix.

— Structural neighborhood —

A 3Di character summarizes, for each residue, the relative orientation of the Cα frame of its nearest spatial neighbor. Because it encodes fold topology rather than chemistry, 3Di alignments detect remote structural similarity that sequence alignment misses.

Structural nearest neighbors (via Foldseek easy-search vs the PDB). Reported per hit: target PDB id, E-value, and alignment TM-score. A TM-score above ~0.5 is the conventional threshold for 'same fold'.

— Confidence and disorder —

For AlphaFold models, the B-factor field carries pLDDT — the model's own estimate of local accuracy on a 0–100 scale. Regions with pLDDT<50 should be treated as essentially unmodeled; they often correspond to intrinsically disordered segments.

B-factor (Debye–Waller factor) reflects atomic displacement in the crystal lattice. It is an experimental observable (units Å²), not a prediction; low values mean the atom is pinned down, high values mean it moves or is heterogeneous across the crystal.

Predicted Aligned Error (PAE) is an AlphaFold confidence matrix: entry (i, j) is the expected error in the position of residue j, in ångströms, when the prediction is superimposed on the true structure at residue i. Low PAE within a block of residues means that block is internally rigid and well-predicted; high PAE between two blocks means their relative placement is uncertain even if each block individually is confident.